Protein AF-A0A226D8Z0-F1 (afdb_monomer_lite)

Organism: Folsomia candida (NCBI:txid158441)

Sequence (1198 aa):
MITYRPAGTGLSGRHRIGFFVPIDFGTGRSRDGINDVPSRLVPTRTGLPESSILPGNIFFVSGIYNSGNGILVKRLFGTGPDGIRDGIKICPVPYRLFVPIEISGRDGMTKSRLVPSHRISQLLENITNCDLQILHDGSEISNHNIPTKVVWFPEYSNITLDYRFLATINSLESRFVQTEKLVFILANVFLRSHSDYSRFNLNYWISTAITHHTYHVDYSDERPTKRRFFQYGKNVFVVLISMMTSKELKNVLPFFKFPEISYTFIVVVSYLNDKANQLCAVTQLVIGNRVYQADCLQIPEWDKRIPIIANWPGKWCLVTPLSTVNVEKQYFMSAKVLNPFNRSDIYTMGEWVQTVLSAVNVSISHSFYCTLREPMLEFNYKNNQVDFMSNYGELSIGNFVYITPVILIITRSNGFQYFTCYREQYTTFKIYITPFQPELWITLIFTVSFLVVVISVYKHYAGISFSCWLLVVATIFEEAGHVPDKMEKKTYFRLSFGAWCLMSVILTNCYNGLMISELNAPLPSWEPKTFQNLICSKMSMNTTDKMLDPAWIQGVNLSEPTSSAIDRVASYIFLILPYNSYSQKQSNPYITKNCFQLYSYPINVYRDIFDAFPEFVGFLLRVLHFDHRVDWVKSTYFRNLYNLVVNLIQPTHSHYTDNFNFTAFANNLTELQLVTEKEIIKCGKSVLIALSDDIEADYEFHKKSYPRRRFYKGKKNMPTFFSGEAIRSEGPSKLPVYYKALVETGLRGRVEDEVVARKYVRRKPVGTEEVKVIDEYEPLGLSGAFSTFFVLWGVAVLISFPVFMAEIREGKIKSVEVFNMTGLVIEISSSFYLIPIYYPWSKGSSPISCKWSRTHHFTFLASLLFDAVHVVLFLTWFIYIQANREKIPLWGIVSLAYFMATIAIIGSLKWLIYQRIDEIITLLNQVFQLETFSRAQFKLHVRSRVTAVVTIMIASTAIPPVVMVMLPWWYEYMPPFVSIRKMIWNGTWLDEGTSSGWILNFAVKLSVALLEGFTWMGAVNLGSFGGLTLFIYAPVVVELWIQVMERRLSHSAIIFNPEEYRIAQTMQNINTISAQKPLTSLTMGGTMMAEITLTYTLISSFKRLPTFVAVFFVVVVFDFFVCLHILAYSISRPYVASLKYVANVRQRQTKLDKWLVRFLKSCIPLKFPLGDGNFFDKTTGLVITDVCVAQVVTLLLM

Radius of gyration: 45.22 Å; chains: 1; bounding box: 114×94×138 Å

Foldseek 3Di:
DDDDDDDDDDDDDDDDDDDDDDDDDDDDDDDDDDDDDDDDDYDDDDDDDDDDDDDDDDDDDDDDDDDDDDDPPDVVLDDDDPPDPPPPPAFPQDPVLFDQDDDPDDDDDDCLLVVPQVVVVVSCVPGDDEAAEEEEQPRDHPDDPDPYHYHHCVVPLPDPPPVVDADEDDPVPDDDDQHEYEYEYYYVVQSDADDDLLSDAVQVVQCCSFQNHWDQAADDDDDPPRPGQRQGHAQYEYEYEGQYDLVVCQVNVVVYDHDPAPRYWYWYWYDHDSPGTQIFTFDWDDDDPDTDTDGRAGQPPPVVCVVVLLPDDDAAEDADPPVCVVVVVPPPPDLPLDDLPPLVDQDDVVSVVVVLCVSQVHDYDYDNDPPPPQPDPDRPGPDPDDPPPPPDPDDCDPDPDNNFNKDWPFQDWKFKWWKFLAFDDDDDPCLLVPLDDPVVVVVVVVLLVVQLVVVVVVCVVVVHDDRSSCQLVLLLVVHHDDDDPVQVPAPLSCLQVVLSSVLSVVVSCSSVVSSVLCVVFPDGGDDAQALVSQFDDADDLVLLVVLLDPVVLVPLPLPDPDPDQVNQLVNLLVCPQPVNQPPDPDDLPQADQPHAAEEAFQDQDDDDSLSLAGPVLSVLVCLSPVDSDPCLVVDPVSSVLSSSSSRQSGSNHHHAQPPDDSPPCSVPSPVRVQSLLVVRVVRGSYMYMDMPLLNVLVQVLCCVQPVVGDMDIHNDGRGINGDGDIRGPCRSRCSVVVVSVCSVVCVVVVSSNSSSNSVPPPPHHHDDDDDDDDDHDDDDPCVPVVVVSVVVSVVSNVVSVVSVVVCVVPVPCVPPPQPDLLVVLLVLVCVALLAQWHFDDDPDPPQTDTDGDPSSVVNVVVLLVLLVVLLVLLVVVLVVCVVVVVPDDPLQNLLSVLVNVLSVLLSVLSVLCVVLVVLLSVLSSLLNVLQVVLCVPPVDGQPVVLVVLLVVLLVLLVPQLVVLLCCCVVPVQDPPFSNVPDPPPPPPPDCPDDPVCPVVSVVVSNVRSVSRSSNSSSSSSCCSNVLCRLQASLLSSLLSLLVSLVVVVVPDPDDRDLVSLVSSQVSLVSSLVSCDPPNLVSVLVSLLSLLLSLVLSLVVCVVPDDPVVSVVSVSVNVSSLSSLLNRLQRLASQQVSQVVSLVVVVVPDPDDDPVRVVSSVVSDRSFRDPPVPDTRHNCVSVVSVVVSVVSSVVVVVD

Secondary structure (DSSP, 8-state):
---------------------------------------------------------------------S-HHHHHT---TTS-----------GGGGS---------SS-TTTHHHHHHHHHTTT--S-EEEEEESS--PPP-SS-EEEEETHHHHSS---TT-PPPP-TTTS----S-EEEEEE-HHHH-TT--GGG--HHHHHHHHHHSSEE------SSS----EE-PPTTEEEEEEE-S-HHHHHHHGGG------TTEEEEEEE---SS---EEEE-EEEETTEEEE---B--TTHHHHHHHHTT----EE----GGGHHHHHHH-S------TT-TTS---HHHHHHHHHHHTTPPEE--SS------------S------SSS-------S------EEEEEEEEEEEEEEE---B----GGGGTTTS-HHHHHHHHHHHHHHHHHHHHHHHHHT--S-HHHHHHHHHTT------HHHHT-HHHHHHHHHHHHHHHHHHHHHHHHHHHHHHS--PPB---SGGGG-SS---HHHHHHTT-HHHHHH--TTS--SSHHHHHHHHHHHHSHHHHTS-----TT--TTSPEEE-PBPPSSS-TTTTSBHHHHHHHHHHHS---TTGGG-HHHHHHHHHHHHHS-TTS--S-TT--TTTGGG-HHHHHHHHHHHHTTTSSEEEEEEHHHHHHHHHHHHHH-TTS--EE-SS-EEEEEEEEEEES-TT-SHHHHHHHHHHTTHHHHHHHHHHHHHHHTPPPS----------PPP---HHHHHHHHHHHHHHHHHHHHHHHHHHHHS--TT-----HHHHHHHHHHH-TTSS-B----SSSS----B--HHHHHHHHHHHHHHHHHHHHHHHHHHHHHHTGGGS-HHHHHHHHHHHHHHHHHHHHHHHHHHTHHHHHHHHHHHHHHHHHHHHHH-PPPPHHHHHHHHHHHHHHTHHHHHHHHHHHH-TTSTT-GGGGGSSSS--TT----TTSHHHHHHHHHHHHHHHHHHHHHHHHIIIIIIIIIIIIHHHHHHHHHHHHHHHHHH------HHHHHHHHHHHHHHHHHTTTTHHHHHHHHHHHHHHHHHHHHHHHTTTS-HHHHHHHHHHHHHHHHHHHHHHHHHHHHHHHHHHHHHHHHHH-TT--HHHHHHHHH------B-SSS-B--SSHHHHHHHHHHHHHHHHHH-

pLDDT: mean 70.24, std 19.8, range [22.09, 97.12]

Structure (mmCIF, N/CA/C/O backbone):
data_AF-A0A226D8Z0-F1
#
_entry.id   AF-A0A226D8Z0-F1
#
loop_
_atom_site.group_PDB
_atom_site.id
_atom_site.type_symbol
_atom_site.label_atom_id
_atom_site.label_alt_id
_atom_site.label_comp_id
_atom_site.label_asym_id
_atom_site.label_entity_id
_atom_site.label_seq_id
_atom_site.pdbx_PDB_ins_code
_atom_site.Cartn_x
_atom_site.Cartn_y
_atom_site.Cartn_z
_atom_site.occupancy
_atom_site.B_iso_or_equiv
_atom_site.auth_seq_id
_atom_site.auth_comp_id
_atom_site.auth_asym_id
_atom_site.auth_atom_id
_atom_site.pdbx_PDB_model_num
ATOM 1 N N . MET A 1 1 ? 1.595 -19.974 66.851 1.00 31.14 1 MET A N 1
ATOM 2 C CA . MET A 1 1 ? 2.998 -19.646 67.165 1.00 31.14 1 MET A CA 1
ATOM 3 C C . MET A 1 1 ? 3.393 -18.393 66.397 1.00 31.14 1 MET A C 1
ATOM 5 O O . MET A 1 1 ? 3.388 -18.434 65.178 1.00 31.14 1 MET A O 1
ATOM 9 N N . ILE A 1 2 ? 3.661 -17.321 67.157 1.00 28.39 2 ILE A N 1
ATOM 10 C CA . ILE A 1 2 ? 4.656 -16.251 66.929 1.00 28.39 2 ILE A CA 1
ATOM 11 C C . ILE A 1 2 ? 4.415 -15.342 65.693 1.00 28.39 2 ILE A C 1
ATOM 13 O O . ILE A 1 2 ? 4.789 -15.696 64.586 1.00 28.39 2 ILE A O 1
ATOM 17 N N . THR A 1 3 ? 3.608 -14.267 65.749 1.00 32.09 3 THR A N 1
ATOM 18 C CA . THR A 1 3 ? 3.900 -12.859 66.168 1.00 32.09 3 THR A CA 1
ATOM 19 C C . THR A 1 3 ? 5.201 -12.240 65.634 1.00 32.09 3 THR A C 1
ATOM 21 O O . THR A 1 3 ? 6.256 -12.777 65.931 1.00 32.09 3 THR A O 1
ATOM 24 N N . TYR A 1 4 ? 5.135 -11.075 64.958 1.00 27.56 4 TYR A N 1
ATOM 25 C CA . TYR A 1 4 ? 5.714 -9.778 65.403 1.00 27.56 4 TYR A CA 1
ATOM 26 C C . TYR A 1 4 ? 5.647 -8.673 64.306 1.00 27.56 4 TYR A C 1
ATOM 28 O O . TYR A 1 4 ? 6.255 -8.771 63.247 1.00 27.56 4 TYR A O 1
ATOM 36 N N . ARG A 1 5 ? 4.920 -7.585 64.609 1.00 31.53 5 ARG A N 1
ATOM 37 C CA . ARG A 1 5 ? 5.262 -6.165 64.307 1.00 31.53 5 ARG A CA 1
ATOM 38 C C . ARG A 1 5 ? 6.330 -5.729 65.338 1.00 31.53 5 ARG A C 1
ATOM 40 O O . ARG A 1 5 ? 6.253 -6.319 66.414 1.00 31.53 5 ARG A O 1
ATOM 47 N N . PRO A 1 6 ? 7.189 -4.684 65.178 1.00 47.66 6 PRO A N 1
ATOM 48 C CA . PRO A 1 6 ? 6.708 -3.287 65.080 1.00 47.66 6 PRO A CA 1
ATOM 49 C C . PRO A 1 6 ? 7.673 -2.214 64.477 1.00 47.66 6 PRO A C 1
ATOM 51 O O . PRO A 1 6 ? 8.745 -2.532 63.985 1.00 47.66 6 PRO A O 1
ATOM 54 N N . ALA A 1 7 ? 7.192 -0.952 64.515 1.00 29.31 7 ALA A N 1
ATOM 55 C CA . ALA A 1 7 ? 7.821 0.395 64.601 1.00 29.31 7 ALA A CA 1
ATOM 56 C C . ALA A 1 7 ? 9.367 0.540 64.589 1.00 29.31 7 ALA A C 1
ATOM 58 O O . ALA A 1 7 ? 10.066 -0.322 65.084 1.00 29.31 7 ALA A O 1
ATOM 59 N N . GLY A 1 8 ? 10.005 1.644 64.180 1.00 27.72 8 GLY A N 1
ATOM 60 C CA . GLY A 1 8 ? 9.603 3.014 63.849 1.00 27.72 8 GLY A CA 1
ATOM 61 C C . GLY A 1 8 ? 10.847 3.941 63.794 1.00 27.72 8 GLY A C 1
ATOM 62 O O . GLY A 1 8 ? 11.951 3.501 64.086 1.00 27.72 8 GLY A O 1
ATOM 63 N N . THR A 1 9 ? 10.622 5.223 63.464 1.00 28.66 9 THR A N 1
ATOM 64 C CA . THR A 1 9 ? 11.465 6.434 63.692 1.00 28.66 9 THR A CA 1
ATOM 65 C C . THR A 1 9 ? 12.843 6.608 63.015 1.00 28.66 9 THR A C 1
ATOM 67 O O . THR A 1 9 ? 13.733 5.791 63.191 1.00 28.66 9 THR A O 1
ATOM 70 N N . GLY A 1 10 ? 13.065 7.797 62.417 1.00 26.16 10 GLY A N 1
ATOM 71 C CA . GLY A 1 10 ? 14.332 8.535 62.594 1.00 26.16 10 GLY A CA 1
ATOM 72 C C . GLY A 1 10 ? 15.036 9.149 61.367 1.00 26.16 10 GLY A C 1
ATOM 73 O O . GLY A 1 10 ? 15.841 8.488 60.736 1.00 26.16 10 GLY A O 1
ATOM 74 N N . LEU A 1 11 ? 14.827 10.461 61.170 1.00 27.69 11 LEU A N 1
ATOM 75 C CA . LEU A 1 11 ? 15.830 11.515 60.875 1.00 27.69 11 LEU A CA 1
ATOM 76 C C . LEU A 1 11 ? 16.653 11.572 59.556 1.00 27.69 11 LEU A C 1
ATOM 78 O O . LEU A 1 11 ? 17.528 10.765 59.290 1.00 27.69 11 LEU A O 1
ATOM 82 N N . SER A 1 12 ? 16.513 12.748 58.915 1.00 26.66 12 SER A N 1
ATOM 83 C CA . SER A 1 12 ? 17.583 13.664 58.451 1.00 26.66 12 SER A CA 1
ATOM 84 C C . SER A 1 12 ? 18.420 13.338 57.199 1.00 26.66 12 SER A C 1
ATOM 86 O O . SER A 1 12 ? 19.241 12.433 57.193 1.00 26.66 12 SER A O 1
ATOM 88 N N . GLY A 1 13 ? 18.353 14.239 56.204 1.00 26.20 13 GLY A N 1
ATOM 89 C CA . GLY A 1 13 ? 19.389 14.384 55.171 1.00 26.20 13 GLY A CA 1
ATOM 90 C C . GLY A 1 13 ? 18.992 15.267 53.983 1.00 26.20 13 GLY A C 1
ATOM 91 O O . GLY A 1 13 ? 18.580 14.766 52.946 1.00 26.20 13 GLY A O 1
ATOM 92 N N . ARG A 1 14 ? 19.112 16.595 54.127 1.00 30.12 14 ARG A N 1
ATOM 93 C CA . ARG A 1 14 ? 19.056 17.582 53.026 1.00 30.12 14 ARG A CA 1
ATOM 94 C C . ARG A 1 14 ? 20.296 17.459 52.128 1.00 30.12 14 ARG A C 1
ATOM 96 O O . ARG A 1 14 ? 21.391 17.466 52.667 1.00 30.12 14 ARG A O 1
ATOM 103 N N . HIS A 1 15 ? 20.134 17.635 50.813 1.00 25.86 15 HIS A N 1
ATOM 104 C CA . HIS A 1 15 ? 20.923 18.624 50.062 1.00 25.86 15 HIS A CA 1
ATOM 105 C C . HIS A 1 15 ? 20.147 19.187 48.856 1.00 25.86 15 HIS A C 1
ATOM 107 O O . HIS A 1 15 ? 19.570 18.459 48.056 1.00 25.86 15 HIS A O 1
ATOM 113 N N . ARG A 1 16 ? 20.110 20.526 48.796 1.00 29.80 16 ARG A N 1
ATOM 114 C CA . ARG A 1 16 ? 19.646 21.399 47.704 1.00 29.80 16 ARG A CA 1
ATOM 115 C C . ARG A 1 16 ? 20.847 21.784 46.844 1.00 29.80 16 ARG A C 1
ATOM 117 O O . ARG A 1 16 ? 21.848 22.119 47.462 1.00 29.80 16 ARG A O 1
ATOM 124 N N . ILE A 1 17 ? 20.653 21.946 45.532 1.00 26.27 17 ILE A N 1
ATOM 125 C CA . ILE A 1 17 ? 21.155 23.038 44.655 1.00 26.27 17 ILE A CA 1
ATOM 126 C C . ILE A 1 17 ? 20.181 23.019 43.444 1.00 26.27 17 ILE A C 1
ATOM 128 O O . ILE A 1 17 ? 20.022 21.960 42.858 1.00 26.27 17 ILE A O 1
ATOM 132 N N . GLY A 1 18 ? 19.371 24.003 43.035 1.00 27.84 18 GLY A N 1
ATOM 133 C CA . GLY A 1 18 ? 19.314 25.448 43.238 1.00 27.84 18 GLY A CA 1
ATOM 134 C C . GLY A 1 18 ? 19.822 26.155 41.979 1.00 27.84 18 GLY A C 1
ATOM 135 O O . GLY A 1 18 ? 21.006 26.052 41.741 1.00 27.84 18 GLY A O 1
ATOM 136 N N . PHE A 1 19 ? 18.971 26.832 41.194 1.00 23.12 19 PHE A N 1
ATOM 137 C CA . PHE A 1 19 ? 19.227 28.185 40.662 1.00 23.12 19 PHE A CA 1
ATOM 138 C C . PHE A 1 19 ? 17.980 28.746 39.953 1.00 23.12 19 PHE A C 1
ATOM 140 O O . PHE A 1 19 ? 17.386 28.122 39.080 1.00 23.12 19 PHE A O 1
ATOM 147 N N . PHE A 1 20 ? 17.599 29.938 40.402 1.00 26.31 20 PHE A N 1
ATOM 148 C CA . PHE A 1 20 ? 16.534 30.827 39.945 1.00 26.31 20 PHE A CA 1
ATOM 149 C C . PHE A 1 20 ? 17.233 32.160 39.647 1.00 26.31 20 PHE A C 1
ATOM 151 O O . PHE A 1 20 ? 18.093 32.548 40.439 1.00 26.31 20 PHE A O 1
ATOM 158 N N . VAL A 1 21 ? 16.834 32.885 38.600 1.00 24.59 21 VAL A N 1
ATOM 159 C CA . VAL A 1 21 ? 17.011 34.347 38.518 1.00 24.59 21 VAL A CA 1
ATOM 160 C C . VAL A 1 21 ? 15.743 34.953 37.884 1.00 24.59 21 VAL A C 1
ATOM 162 O O . VAL A 1 21 ? 15.296 34.435 36.860 1.00 24.59 21 VAL A O 1
ATOM 165 N N . PRO A 1 22 ? 15.140 35.995 38.492 1.00 38.56 22 PRO A N 1
ATOM 166 C CA . PRO A 1 22 ? 13.904 36.653 38.055 1.00 38.56 22 PRO A CA 1
ATOM 167 C C . PRO A 1 22 ? 14.171 38.023 37.405 1.00 38.56 22 PRO A C 1
ATOM 169 O O . PRO A 1 22 ? 15.223 38.599 37.665 1.00 38.56 22 PRO A O 1
ATOM 172 N N . ILE A 1 23 ? 13.198 38.592 36.674 1.00 25.42 23 ILE A N 1
ATOM 173 C CA . ILE A 1 23 ? 13.062 40.053 36.485 1.00 25.42 23 ILE A CA 1
ATOM 174 C C . ILE A 1 23 ? 11.573 40.450 36.441 1.00 25.42 23 ILE A C 1
ATOM 176 O O . ILE A 1 23 ? 10.758 39.801 35.788 1.00 25.42 23 ILE A O 1
ATOM 180 N N . ASP A 1 24 ? 11.285 41.519 37.184 1.00 24.77 24 ASP A N 1
ATOM 181 C CA . ASP A 1 24 ? 10.021 42.204 37.466 1.00 24.77 24 ASP A CA 1
ATOM 182 C C . ASP A 1 24 ? 9.577 43.248 36.413 1.00 24.77 24 ASP A C 1
ATOM 184 O O . ASP A 1 24 ? 10.367 43.710 35.592 1.00 24.77 24 ASP A O 1
ATOM 188 N N . PHE A 1 25 ? 8.331 43.703 36.629 1.00 26.59 25 PHE A N 1
ATOM 189 C CA . PHE A 1 25 ? 7.795 45.082 36.587 1.00 26.59 25 PHE A CA 1
ATOM 190 C C . PHE A 1 25 ? 6.704 45.404 35.558 1.00 26.59 25 PHE A C 1
ATOM 192 O O . PHE A 1 25 ? 6.878 45.265 34.353 1.00 26.59 25 PHE A O 1
ATOM 199 N N . GLY A 1 26 ? 5.636 46.034 36.072 1.00 24.12 26 GLY A N 1
ATOM 200 C CA . GLY A 1 26 ? 5.070 47.219 35.421 1.00 24.12 26 GLY A CA 1
ATOM 201 C C . GLY A 1 26 ? 3.549 47.306 35.357 1.00 24.12 26 GLY A C 1
ATOM 202 O O . GLY A 1 26 ? 2.941 46.937 34.362 1.00 24.12 26 GLY A O 1
ATOM 203 N N . THR A 1 27 ? 2.939 47.872 36.395 1.00 30.31 27 THR A N 1
ATOM 204 C CA . THR A 1 27 ? 1.559 48.376 36.415 1.00 30.31 27 THR A CA 1
ATOM 205 C C . THR A 1 27 ? 1.414 49.664 35.588 1.00 30.31 27 THR A C 1
ATOM 207 O O . THR A 1 27 ? 2.325 50.486 35.551 1.00 30.31 27 THR A O 1
ATOM 210 N N . GLY A 1 28 ? 0.245 49.898 34.977 1.00 24.02 28 GLY A N 1
ATOM 211 C CA . GLY A 1 28 ? -0.055 51.162 34.290 1.00 24.02 28 GLY A CA 1
ATOM 212 C C . GLY A 1 28 ? -1.509 51.270 33.822 1.00 24.02 28 GLY A C 1
ATOM 213 O O . GLY A 1 28 ? -2.065 50.329 33.280 1.00 24.02 28 GLY A O 1
ATOM 214 N N . ARG A 1 29 ? -2.130 52.414 34.106 1.00 27.16 29 ARG A N 1
ATOM 215 C CA . ARG A 1 29 ? -3.570 52.735 34.141 1.00 27.16 29 ARG A CA 1
ATOM 216 C C . ARG A 1 29 ? -4.003 53.537 32.895 1.00 27.16 29 ARG A C 1
ATOM 218 O O . ARG A 1 29 ? -3.143 54.155 32.283 1.00 27.16 29 ARG A O 1
ATOM 225 N N . SER A 1 30 ? -5.331 53.711 32.734 1.00 24.59 30 SER A N 1
ATOM 226 C CA . SER A 1 30 ? -6.033 54.839 32.051 1.00 24.59 30 SER A CA 1
ATOM 227 C C . SER A 1 30 ? -6.133 54.763 30.515 1.00 24.59 30 SER A C 1
ATOM 229 O O . SER A 1 30 ? -5.177 54.330 29.895 1.00 24.59 30 SER A O 1
ATOM 231 N N . ARG A 1 31 ? -7.152 55.244 29.782 1.00 27.30 31 ARG A N 1
ATOM 232 C CA . ARG A 1 31 ? -8.591 55.627 29.893 1.00 27.30 31 ARG A CA 1
ATOM 233 C C . ARG A 1 31 ? -8.958 56.175 28.478 1.00 27.30 31 ARG A C 1
ATOM 235 O O . ARG A 1 31 ? -8.042 56.496 27.729 1.00 27.30 31 ARG A O 1
ATOM 242 N N . ASP A 1 32 ? -10.254 56.340 28.183 1.00 27.62 32 ASP A N 1
ATOM 243 C CA . ASP A 1 32 ? -10.861 57.070 27.033 1.00 27.62 32 ASP A CA 1
ATOM 244 C C . ASP A 1 32 ? -10.832 56.344 25.667 1.00 27.62 32 ASP A C 1
ATOM 246 O O . ASP A 1 32 ? -9.887 55.633 25.360 1.00 27.62 32 ASP A O 1
ATOM 250 N N . GLY A 1 33 ? -11.814 56.415 24.760 1.00 25.33 33 GLY A N 1
ATOM 251 C CA . GLY A 1 33 ? -13.104 57.109 24.613 1.00 25.33 33 GLY A CA 1
ATOM 252 C C . GLY A 1 33 ? -13.681 56.691 23.231 1.00 25.33 33 GLY A C 1
ATOM 253 O O . GLY A 1 33 ? -12.908 56.388 22.331 1.00 25.33 33 GLY A O 1
ATOM 254 N N . ILE A 1 34 ? -14.987 56.417 23.102 1.00 26.34 34 ILE A N 1
ATOM 255 C CA . ILE A 1 34 ? -16.024 57.289 22.492 1.00 26.34 34 ILE A CA 1
ATOM 256 C C . ILE A 1 34 ? -16.239 57.113 20.954 1.00 26.34 34 ILE A C 1
ATOM 258 O O . ILE A 1 34 ? -15.285 57.080 20.185 1.00 26.34 34 ILE A O 1
ATOM 262 N N . ASN A 1 35 ? -17.537 57.103 20.575 1.00 27.03 35 ASN A N 1
ATOM 263 C CA . ASN A 1 35 ? -18.245 57.159 19.265 1.00 27.03 35 ASN A CA 1
ATOM 264 C C . ASN A 1 35 ? -18.570 55.815 18.570 1.00 27.03 35 ASN A C 1
ATOM 266 O O . ASN A 1 35 ? -17.668 55.052 18.251 1.00 27.03 35 ASN A O 1
ATOM 270 N N . ASP A 1 36 ? -19.822 55.357 18.413 1.00 25.52 36 ASP A N 1
ATOM 271 C CA . ASP A 1 36 ? -21.101 55.889 17.858 1.00 25.52 36 ASP A CA 1
ATOM 272 C C . ASP A 1 36 ? -21.357 55.493 16.376 1.00 25.52 36 ASP A C 1
ATOM 274 O O . ASP A 1 36 ? -20.700 56.019 15.490 1.00 25.52 36 ASP A O 1
ATOM 278 N N . VAL A 1 37 ? -22.337 54.575 16.164 1.00 26.48 37 VAL A N 1
ATOM 279 C CA . VAL A 1 37 ? -23.588 54.707 15.336 1.00 26.48 37 VAL A CA 1
ATOM 280 C C . VAL A 1 37 ? -23.442 54.965 13.794 1.00 26.48 37 VAL A C 1
ATOM 282 O O . VAL A 1 37 ? -22.540 55.689 13.398 1.00 26.48 37 VAL A O 1
ATOM 285 N N . PRO A 1 38 ? -24.360 54.565 12.857 1.00 42.47 38 PRO A N 1
ATOM 286 C CA . PRO A 1 38 ? -25.310 53.427 12.741 1.00 42.47 38 PRO A CA 1
ATOM 287 C C . PRO A 1 38 ? -25.574 52.850 11.295 1.00 42.47 38 PRO A C 1
ATOM 289 O O . PRO A 1 38 ? -25.192 53.416 10.279 1.00 42.47 38 PRO A O 1
ATOM 292 N N . SER A 1 39 ? -26.375 51.767 11.228 1.00 26.16 39 SER A N 1
ATOM 293 C CA . SER A 1 39 ? -27.500 51.439 10.290 1.00 26.16 39 SER A CA 1
ATOM 294 C C . SER A 1 39 ? -27.435 51.557 8.741 1.00 26.16 39 SER A C 1
ATOM 296 O O . SER A 1 39 ? -27.180 52.632 8.209 1.00 26.16 39 SER A O 1
ATOM 298 N N . ARG A 1 40 ? -27.940 50.508 8.042 1.00 25.59 40 ARG A N 1
ATOM 299 C CA . ARG A 1 40 ? -28.980 50.481 6.950 1.00 25.59 40 ARG A CA 1
ATOM 300 C C . ARG A 1 40 ? -29.134 49.024 6.425 1.00 25.59 40 ARG A C 1
ATOM 302 O O . ARG A 1 40 ? -28.123 48.421 6.099 1.00 25.59 40 ARG A O 1
ATOM 309 N N . LEU A 1 41 ? -30.259 48.291 6.550 1.00 25.94 41 LEU A N 1
ATOM 310 C CA . LEU A 1 41 ? -31.570 48.295 5.835 1.00 25.94 41 LEU A CA 1
ATOM 311 C C . LEU A 1 41 ? -31.455 48.147 4.285 1.00 25.94 41 LEU A C 1
ATOM 313 O O . LEU A 1 41 ? -31.024 49.100 3.652 1.00 25.94 41 LEU A O 1
ATOM 317 N N . VAL A 1 42 ? -31.713 46.954 3.681 1.00 28.25 42 VAL A N 1
ATOM 318 C CA . VAL A 1 42 ? -32.989 46.454 3.028 1.00 28.25 42 VAL A CA 1
ATOM 319 C C . VAL A 1 42 ? -32.953 46.615 1.471 1.00 28.25 42 VAL A C 1
ATOM 321 O O . VAL A 1 42 ? -32.281 47.542 1.039 1.00 28.25 42 VAL A O 1
ATOM 324 N N . PRO A 1 43 ? -33.672 45.870 0.574 1.00 43.31 43 PRO A N 1
ATOM 325 C CA . PRO A 1 43 ? -34.033 44.431 0.447 1.00 43.31 43 PRO A CA 1
ATOM 326 C C . PRO A 1 43 ? -34.081 43.854 -1.030 1.00 43.31 43 PRO A C 1
ATOM 328 O O . PRO A 1 43 ? -33.912 44.571 -2.005 1.00 43.31 43 PRO A O 1
ATOM 331 N N . THR A 1 44 ? -34.408 42.550 -1.170 1.00 27.30 44 THR A N 1
ATOM 332 C CA . THR A 1 44 ? -35.209 41.825 -2.223 1.00 27.30 44 THR A CA 1
ATOM 333 C C . THR A 1 44 ? -35.106 42.120 -3.741 1.00 27.30 44 THR A C 1
ATOM 335 O O . THR A 1 44 ? -35.407 43.235 -4.148 1.00 27.30 44 THR A O 1
ATOM 338 N N . ARG A 1 45 ? -35.015 41.064 -4.593 1.00 26.56 45 ARG A N 1
ATOM 339 C CA . ARG A 1 45 ? -36.141 40.450 -5.379 1.00 26.56 45 ARG A CA 1
ATOM 340 C C . ARG A 1 45 ? -35.700 39.418 -6.465 1.00 26.56 45 ARG A C 1
ATOM 342 O O . ARG A 1 45 ? -34.798 39.718 -7.226 1.00 26.56 45 ARG A O 1
ATOM 349 N N . THR A 1 46 ? -36.431 38.280 -6.527 1.00 26.98 46 THR A N 1
ATOM 350 C CA . THR A 1 46 ? -36.981 37.485 -7.687 1.00 26.98 46 THR A CA 1
ATOM 351 C C . THR A 1 46 ? -36.115 37.162 -8.929 1.00 26.98 46 THR A C 1
ATOM 353 O O . THR A 1 46 ? -35.440 38.047 -9.418 1.00 26.98 46 THR A O 1
ATOM 356 N N . GLY A 1 47 ? -36.161 36.002 -9.611 1.00 25.17 47 GLY A N 1
ATOM 357 C CA . GLY A 1 47 ? -37.055 34.832 -9.618 1.00 25.17 47 GLY A CA 1
ATOM 358 C C . GLY A 1 47 ? -36.629 33.764 -10.673 1.00 25.17 47 GLY A C 1
ATOM 359 O O . GLY A 1 47 ? -35.745 34.032 -11.475 1.00 25.17 47 GLY A O 1
ATOM 360 N N . LEU A 1 48 ? -37.258 32.576 -10.564 1.00 24.19 48 LEU A N 1
ATOM 361 C CA . LEU A 1 48 ? -37.510 31.388 -11.445 1.00 24.19 48 LEU A CA 1
ATOM 362 C C . LEU A 1 48 ? -37.195 31.426 -12.978 1.00 24.19 48 LEU A C 1
ATOM 364 O O . LEU A 1 48 ? -37.053 32.528 -13.499 1.00 24.19 48 LEU A O 1
ATOM 368 N N . PRO A 1 49 ? -37.309 30.312 -13.772 1.00 40.81 49 PRO A N 1
ATOM 369 C CA . PRO A 1 49 ? -37.343 28.847 -13.494 1.00 40.81 49 PRO A CA 1
ATOM 370 C C . PRO A 1 49 ? -36.598 27.919 -14.527 1.00 40.81 49 PRO A C 1
ATOM 372 O O . PRO A 1 49 ? -36.062 28.376 -15.526 1.00 40.81 49 PRO A O 1
ATOM 375 N N . GLU A 1 50 ? -36.668 26.595 -14.270 1.00 24.98 50 GLU A N 1
ATOM 376 C CA . GLU A 1 50 ? -36.797 25.438 -15.206 1.00 24.98 50 GLU A CA 1
ATOM 377 C C . GLU A 1 50 ? -35.707 25.064 -16.247 1.00 24.98 50 GLU A C 1
ATOM 379 O O . GLU A 1 50 ? -35.473 25.756 -17.230 1.00 24.98 50 GLU A O 1
ATOM 384 N N . SER A 1 51 ? -35.172 23.832 -16.161 1.00 25.14 51 SER A N 1
ATOM 385 C CA . SER A 1 51 ? -35.596 22.693 -17.017 1.00 25.14 51 SER A CA 1
ATOM 386 C C . SER A 1 51 ? -34.676 21.453 -16.908 1.00 25.14 51 SER A C 1
ATOM 388 O O . SER A 1 51 ? -33.505 21.514 -16.549 1.00 25.14 51 SER A O 1
ATOM 390 N N . SER A 1 52 ? -35.309 20.311 -17.166 1.00 24.14 52 SER A N 1
ATOM 391 C CA . SER A 1 52 ? -34.931 18.890 -17.104 1.00 24.14 52 SER A CA 1
ATOM 392 C C . SER A 1 52 ? -33.893 18.389 -18.127 1.00 24.14 52 SER A C 1
ATOM 394 O O . SER A 1 52 ? -33.793 18.983 -19.193 1.00 24.14 52 SER A O 1
ATOM 396 N N . ILE A 1 53 ? -33.263 17.220 -17.868 1.00 25.14 53 ILE A N 1
ATOM 397 C CA . ILE A 1 53 ? -33.222 15.989 -18.722 1.00 25.14 53 ILE A CA 1
ATOM 398 C C . ILE A 1 53 ? -32.154 14.972 -18.203 1.00 25.14 53 ILE A C 1
ATOM 400 O O . ILE A 1 53 ? -30.999 15.317 -17.981 1.00 25.14 53 ILE A O 1
ATOM 404 N N . LEU A 1 54 ? -32.569 13.706 -18.028 1.00 24.72 54 LEU A N 1
ATOM 405 C CA . LEU A 1 54 ? -31.801 12.442 -17.831 1.00 24.72 54 LEU A CA 1
ATOM 406 C C . LEU A 1 54 ? -31.751 11.669 -19.187 1.00 24.72 54 LEU A C 1
ATOM 408 O O . LEU A 1 54 ? -32.514 12.042 -20.075 1.00 24.72 54 LEU A O 1
ATOM 412 N N . PRO A 1 55 ? -31.154 10.459 -19.336 1.00 40.47 55 PRO A N 1
ATOM 413 C CA . PRO A 1 55 ? -29.833 9.909 -18.967 1.00 40.47 55 PRO A CA 1
ATOM 414 C C . PRO A 1 55 ? -29.156 9.158 -20.163 1.00 40.47 55 PRO A C 1
ATOM 416 O O . PRO A 1 55 ? -29.722 9.074 -21.250 1.00 40.47 55 PRO A O 1
ATOM 419 N N . GLY A 1 56 ? -27.981 8.527 -19.978 1.00 24.67 56 GLY A N 1
ATOM 420 C CA . GLY A 1 56 ? -27.384 7.640 -20.999 1.00 24.67 56 GLY A CA 1
ATOM 421 C C . GLY A 1 56 ? -26.372 6.617 -20.460 1.00 24.67 56 GLY A C 1
ATOM 422 O O . GLY A 1 56 ? -25.332 6.989 -19.929 1.00 24.67 56 GLY A O 1
ATOM 423 N N . ASN A 1 57 ? -26.711 5.332 -20.608 1.00 24.44 57 ASN A N 1
ATOM 424 C CA . ASN A 1 57 ? -26.042 4.135 -20.082 1.00 24.44 57 ASN A CA 1
ATOM 425 C C . ASN A 1 57 ? -24.745 3.725 -20.811 1.00 24.44 57 ASN A C 1
ATOM 427 O O . ASN A 1 57 ? -24.585 3.936 -22.011 1.00 24.44 57 ASN A O 1
ATOM 431 N N . ILE A 1 58 ? -23.881 3.024 -20.068 1.00 23.86 58 ILE A N 1
ATOM 432 C CA . ILE A 1 58 ? -22.649 2.345 -20.500 1.00 23.86 58 ILE A CA 1
ATOM 433 C C . ILE A 1 58 ? -22.966 0.865 -20.790 1.00 23.86 58 ILE A C 1
ATOM 435 O O . ILE A 1 58 ? -23.564 0.196 -19.950 1.00 23.86 58 ILE A O 1
ATOM 439 N N . PHE A 1 59 ? -22.526 0.338 -21.939 1.00 22.91 59 PHE A N 1
ATOM 440 C CA . PHE A 1 59 ? -22.544 -1.096 -22.268 1.00 22.91 59 PHE A CA 1
ATOM 441 C C . PHE A 1 59 ? -21.119 -1.675 -22.268 1.00 22.91 59 PHE A C 1
ATOM 443 O O . PHE A 1 59 ? -20.225 -1.133 -22.915 1.00 22.91 59 PHE A O 1
ATOM 450 N N . PHE A 1 60 ? -20.933 -2.804 -21.579 1.00 22.09 60 PHE A N 1
ATOM 451 C CA . PHE A 1 60 ? -19.786 -3.712 -21.702 1.00 22.09 60 PHE A CA 1
ATOM 452 C C . PHE A 1 60 ? -20.154 -4.855 -22.659 1.00 22.09 60 PHE A C 1
ATOM 454 O O . PHE A 1 60 ? -21.246 -5.410 -22.547 1.00 22.09 60 PHE A O 1
ATOM 461 N N . VAL A 1 61 ? -19.236 -5.262 -23.541 1.00 23.45 61 VAL A N 1
ATOM 462 C CA . VAL A 1 61 ? -19.344 -6.517 -24.306 1.00 23.45 61 VAL A CA 1
ATOM 463 C C . VAL A 1 61 ? -18.049 -7.310 -24.155 1.00 23.45 61 VAL A C 1
ATOM 465 O O . VAL A 1 61 ? -16.978 -6.855 -24.549 1.00 23.45 61 VAL A O 1
ATOM 468 N N . SER A 1 62 ? -18.168 -8.507 -23.582 1.00 22.81 62 SER A N 1
ATOM 469 C CA . SER A 1 62 ? -17.163 -9.572 -23.583 1.00 22.81 62 SER A CA 1
ATOM 470 C C . SER A 1 62 ? -17.434 -10.543 -24.732 1.00 22.81 62 SER A C 1
ATOM 472 O O . SER A 1 62 ? -18.582 -10.949 -24.915 1.00 22.81 62 SER A O 1
ATOM 474 N N . GLY A 1 63 ? -16.398 -10.991 -25.443 1.00 23.98 63 GLY A N 1
ATOM 475 C CA . GLY A 1 63 ? -16.517 -12.033 -26.464 1.00 23.98 63 GLY A CA 1
ATOM 476 C C . GLY A 1 63 ? -15.325 -12.988 -26.451 1.00 23.98 63 GLY A C 1
ATOM 477 O O . GLY A 1 63 ? -14.209 -12.591 -26.765 1.00 23.98 63 GLY A O 1
ATOM 478 N N . ILE A 1 64 ? -15.590 -14.245 -26.090 1.00 25.42 64 ILE A N 1
ATOM 479 C CA . ILE A 1 64 ? -14.730 -15.428 -26.259 1.00 25.42 64 ILE A CA 1
ATOM 480 C C . ILE A 1 64 ? -14.989 -15.985 -27.662 1.00 25.42 64 ILE A C 1
ATOM 482 O O . ILE A 1 64 ? -16.159 -16.160 -27.986 1.00 25.42 64 ILE A O 1
ATOM 486 N N . TYR A 1 65 ? -13.966 -16.350 -28.450 1.00 25.70 65 TYR A N 1
ATOM 487 C CA . TYR A 1 65 ? -14.148 -17.339 -29.524 1.00 25.70 65 TYR A CA 1
ATOM 488 C C . TYR A 1 65 ? -12.905 -18.179 -29.825 1.00 25.70 65 TYR A C 1
ATOM 490 O O . TYR A 1 65 ? -11.764 -17.728 -29.759 1.00 25.70 65 TYR A O 1
ATOM 498 N N . ASN A 1 66 ? -13.210 -19.436 -30.137 1.00 24.38 66 ASN A N 1
ATOM 499 C CA . ASN A 1 66 ? -12.336 -20.577 -30.343 1.00 24.38 66 ASN A CA 1
ATOM 500 C C . ASN A 1 66 ? -12.020 -20.785 -31.844 1.00 24.38 66 ASN A C 1
ATOM 502 O O . ASN A 1 66 ? -12.700 -20.251 -32.717 1.00 24.38 66 ASN A O 1
ATOM 506 N N . SER A 1 67 ? -10.977 -21.578 -32.092 1.00 32.66 67 SER A N 1
ATOM 507 C CA . SER A 1 67 ? -10.276 -21.883 -33.354 1.00 32.66 67 SER A CA 1
ATOM 508 C C . SER A 1 67 ? -11.095 -22.171 -34.633 1.00 32.66 67 SER A C 1
ATOM 510 O O . SER A 1 67 ? -12.131 -22.829 -34.606 1.00 32.66 67 SER A O 1
ATOM 512 N N . GLY A 1 68 ? -10.536 -21.764 -35.787 1.00 25.64 68 GLY A N 1
ATOM 513 C CA . GLY A 1 68 ? -10.961 -22.175 -37.134 1.00 25.64 68 GLY A CA 1
ATOM 514 C C . GLY A 1 68 ? -10.001 -21.689 -38.236 1.00 25.64 68 GLY A C 1
ATOM 515 O O . GLY A 1 68 ? -9.728 -20.498 -38.353 1.00 25.64 68 GLY A O 1
ATOM 516 N N . ASN A 1 69 ? -9.460 -22.625 -39.023 1.00 31.39 69 ASN A N 1
ATOM 517 C CA . ASN A 1 69 ? -8.390 -22.447 -40.014 1.00 31.39 69 ASN A CA 1
ATOM 518 C C . ASN A 1 69 ? -8.740 -21.556 -41.232 1.00 31.39 69 ASN A C 1
ATOM 520 O O . ASN A 1 69 ? -9.798 -21.686 -41.837 1.00 31.39 69 ASN A O 1
ATOM 524 N N . GLY A 1 70 ? -7.749 -20.774 -41.687 1.00 34.53 70 GLY A N 1
ATOM 525 C CA . GLY A 1 70 ? -7.292 -20.830 -43.084 1.00 34.53 70 GLY A CA 1
ATOM 526 C C . GLY A 1 70 ? -8.073 -20.115 -44.196 1.00 34.53 70 GLY A C 1
ATOM 527 O O . GLY A 1 70 ? -8.128 -20.667 -45.284 1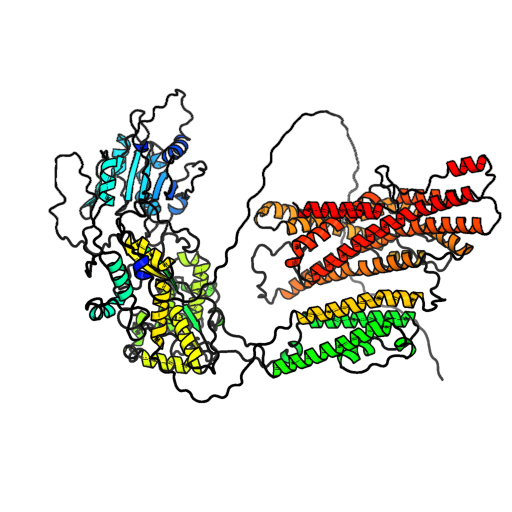.00 34.53 70 GLY A O 1
ATOM 528 N N . ILE A 1 71 ? -8.644 -18.914 -43.999 1.00 33.47 71 ILE A N 1
ATOM 529 C CA . ILE A 1 71 ? -9.245 -18.110 -45.109 1.00 33.47 71 ILE A CA 1
ATOM 530 C C . ILE A 1 71 ? -8.906 -16.594 -45.030 1.00 33.47 71 ILE A C 1
ATOM 532 O O . ILE A 1 71 ? -9.328 -15.792 -45.861 1.00 33.47 71 ILE A O 1
ATOM 536 N N . LEU A 1 72 ? -8.097 -16.149 -44.062 1.00 35.09 72 LEU A N 1
ATOM 537 C CA . LEU A 1 72 ? -8.049 -14.719 -43.709 1.00 35.09 72 LEU A CA 1
ATOM 538 C C . LEU A 1 72 ? -7.282 -13.810 -44.696 1.00 35.09 72 LEU A C 1
ATOM 540 O O . LEU A 1 72 ? -7.654 -12.652 -44.866 1.00 35.09 72 LEU A O 1
ATOM 544 N N . VAL A 1 73 ? -6.263 -14.312 -45.403 1.00 38.81 73 VAL A N 1
ATOM 545 C CA . VAL A 1 73 ? -5.393 -13.447 -46.235 1.00 38.81 73 VAL A CA 1
ATOM 546 C C . VAL A 1 73 ? -6.084 -12.980 -47.525 1.00 38.81 73 VAL A C 1
ATOM 548 O O . VAL A 1 73 ? -5.839 -11.871 -47.986 1.00 38.81 73 VAL A O 1
ATOM 551 N N . LYS A 1 74 ? -7.027 -13.755 -48.078 1.00 35.12 74 LYS A N 1
ATOM 552 C CA . LYS A 1 74 ? -7.757 -13.366 -49.302 1.00 35.12 74 LYS A CA 1
ATOM 553 C C . LYS A 1 74 ? -8.925 -12.403 -49.048 1.00 35.12 74 LYS A C 1
ATOM 555 O O . LYS A 1 74 ? -9.362 -11.735 -49.976 1.00 35.12 74 LYS A O 1
ATOM 560 N N . ARG A 1 75 ? -9.432 -12.323 -47.809 1.00 38.50 75 ARG A N 1
ATOM 561 C CA . ARG A 1 75 ? -10.573 -11.457 -47.447 1.00 38.50 75 ARG A CA 1
ATOM 562 C C . ARG A 1 75 ? -10.158 -10.043 -47.035 1.00 38.50 75 ARG A C 1
ATOM 564 O O . ARG A 1 75 ? -10.948 -9.127 -47.213 1.00 38.50 75 ARG A O 1
ATOM 571 N N . LEU A 1 76 ? -8.930 -9.861 -46.541 1.00 40.72 76 LEU A N 1
ATOM 572 C CA . LEU A 1 76 ? -8.392 -8.539 -46.187 1.00 40.72 76 LEU A CA 1
ATOM 573 C C . LEU A 1 76 ? -8.002 -7.690 -47.413 1.00 40.72 76 LEU A C 1
ATOM 575 O O . LEU A 1 76 ? -7.988 -6.469 -47.315 1.00 40.72 76 LEU A O 1
ATOM 579 N N . PHE A 1 77 ? -7.753 -8.316 -48.570 1.00 40.53 77 PHE A N 1
ATOM 580 C CA . PHE A 1 77 ? -7.369 -7.645 -49.824 1.00 40.53 77 PHE A CA 1
ATOM 581 C C . PHE A 1 77 ? -8.391 -7.853 -50.955 1.00 40.53 77 PHE A C 1
ATOM 583 O O . PHE A 1 77 ? -8.024 -7.984 -52.121 1.00 40.53 77 PHE A O 1
ATOM 590 N N . GLY A 1 78 ? -9.682 -7.930 -50.615 1.00 32.41 78 GLY A N 1
ATOM 591 C CA . GLY A 1 78 ? -10.757 -8.134 -51.587 1.00 32.41 78 GLY A CA 1
ATOM 592 C C . GLY A 1 78 ? -10.718 -7.120 -52.736 1.00 32.41 78 GLY A C 1
ATOM 593 O O . GLY A 1 78 ? -10.795 -5.912 -52.530 1.00 32.41 78 GLY A O 1
ATOM 594 N N . THR A 1 79 ? -10.616 -7.639 -53.957 1.00 37.28 79 THR A N 1
ATOM 595 C CA . THR A 1 79 ? -10.689 -6.906 -55.222 1.00 37.28 79 THR A CA 1
ATOM 596 C C . THR A 1 79 ? -12.103 -6.364 -55.443 1.00 37.28 79 THR A C 1
ATOM 598 O O . THR A 1 79 ? -13.000 -7.110 -55.833 1.00 37.28 79 THR A O 1
ATOM 601 N N . GLY A 1 80 ? -12.301 -5.069 -55.207 1.00 31.14 80 GLY A N 1
ATOM 602 C CA . GLY A 1 80 ? -13.503 -4.322 -55.578 1.00 31.14 80 GLY A CA 1
ATOM 603 C C . GLY A 1 80 ? -13.173 -2.825 -55.668 1.00 31.14 80 GLY A C 1
ATOM 604 O O . GLY A 1 80 ? -12.687 -2.289 -54.673 1.00 31.14 80 GLY A O 1
ATOM 605 N N . PRO A 1 81 ? -13.385 -2.130 -56.805 1.00 34.12 81 PRO A N 1
ATOM 606 C CA . PRO A 1 81 ? -12.950 -0.736 -56.958 1.00 34.12 81 PRO A CA 1
ATOM 607 C C . PRO A 1 81 ? -13.737 0.311 -56.145 1.00 34.12 81 PRO A C 1
ATOM 609 O O . PRO A 1 81 ? -13.296 1.455 -56.093 1.00 34.12 81 PRO A O 1
ATOM 612 N N . ASP A 1 82 ? -14.859 -0.030 -55.499 1.00 33.50 82 ASP A N 1
ATOM 613 C CA . ASP A 1 82 ? -15.852 0.988 -55.096 1.00 33.50 82 ASP A CA 1
ATOM 614 C C . ASP A 1 82 ? -16.262 1.011 -53.609 1.00 33.50 82 ASP A C 1
ATOM 616 O O . ASP A 1 82 ? -17.219 1.685 -53.238 1.00 33.50 82 ASP A O 1
ATOM 620 N N . GLY A 1 83 ? -15.530 0.344 -52.714 1.00 31.95 83 GLY A N 1
ATOM 621 C CA . GLY A 1 83 ? -15.892 0.261 -51.291 1.00 31.95 83 GLY A CA 1
ATOM 622 C C . GLY A 1 83 ? -14.797 0.745 -50.346 1.00 31.95 83 GLY A C 1
ATOM 623 O O . GLY A 1 83 ? -14.163 -0.089 -49.721 1.00 31.95 83 GLY A O 1
ATOM 624 N N . ILE A 1 84 ? -14.563 2.063 -50.305 1.00 32.59 84 ILE A N 1
ATOM 625 C CA . ILE A 1 84 ? -13.890 2.919 -49.290 1.00 32.59 84 ILE A CA 1
ATOM 626 C C . ILE A 1 84 ? -13.272 4.089 -50.079 1.00 32.59 84 ILE A C 1
ATOM 628 O O . ILE A 1 84 ? -12.091 4.105 -50.427 1.00 32.59 84 ILE A O 1
ATOM 632 N N . ARG A 1 85 ? -14.110 5.077 -50.418 1.00 31.16 85 ARG A N 1
ATOM 633 C CA . ARG A 1 85 ? -13.675 6.425 -50.819 1.00 31.16 85 ARG A CA 1
ATOM 634 C C . ARG A 1 85 ? -13.734 7.356 -49.607 1.00 31.16 85 ARG A C 1
ATOM 636 O O . ARG A 1 85 ? -14.358 8.406 -49.665 1.00 31.16 85 ARG A O 1
ATOM 643 N N . ASP A 1 86 ? -13.055 6.997 -48.526 1.00 32.59 86 ASP A N 1
ATOM 644 C CA . ASP A 1 86 ? -12.546 8.041 -47.641 1.00 32.59 86 ASP A CA 1
ATOM 645 C C . ASP A 1 86 ? -11.227 8.500 -48.255 1.00 32.59 86 ASP A C 1
ATOM 647 O O . ASP A 1 86 ? -10.168 7.902 -48.063 1.00 32.59 86 ASP A O 1
ATOM 651 N N . GLY A 1 87 ? -11.328 9.510 -49.123 1.00 33.72 87 GLY A N 1
ATOM 652 C CA . GLY A 1 87 ? -10.159 10.193 -49.660 1.00 33.72 87 GLY A CA 1
ATOM 653 C C . GLY A 1 87 ? -9.290 10.688 -48.508 1.00 33.72 87 GLY A C 1
ATOM 654 O O . GLY A 1 87 ? -9.808 11.135 -47.484 1.00 33.72 87 GLY A O 1
ATOM 655 N N . ILE A 1 88 ? -7.969 10.598 -48.670 1.00 36.94 88 ILE A N 1
ATOM 656 C CA . ILE A 1 88 ? -7.004 11.201 -47.748 1.00 36.94 88 ILE A CA 1
ATOM 657 C C . ILE A 1 88 ? -7.420 12.667 -47.561 1.00 36.94 88 ILE A C 1
ATOM 659 O O . ILE A 1 88 ? -7.332 13.461 -48.497 1.00 36.94 88 ILE A O 1
ATOM 663 N N . LYS A 1 89 ? -7.921 13.023 -46.372 1.00 38.44 89 LYS A N 1
ATOM 664 C CA . LYS A 1 89 ? -8.174 14.419 -46.009 1.00 38.44 89 LYS A CA 1
ATOM 665 C C . LYS A 1 89 ? -6.816 15.059 -45.729 1.00 38.44 89 LYS A C 1
ATOM 667 O O . LYS A 1 89 ? -6.337 15.039 -44.602 1.00 38.44 89 LYS A O 1
ATOM 672 N N . ILE A 1 90 ? -6.183 15.547 -46.792 1.00 44.31 90 ILE A N 1
ATOM 673 C CA . ILE A 1 90 ? -5.049 16.481 -46.742 1.00 44.31 90 ILE A CA 1
ATOM 674 C C . ILE A 1 90 ? -5.505 17.691 -45.912 1.00 44.31 90 ILE A C 1
ATOM 676 O O . ILE A 1 90 ? -6.682 18.059 -46.004 1.00 44.31 90 ILE A O 1
ATOM 680 N N . CYS A 1 91 ? -4.630 18.297 -45.100 1.00 44.88 91 CYS A N 1
ATOM 681 C CA . CYS A 1 91 ? -4.949 19.565 -44.449 1.00 44.88 91 CYS A CA 1
ATOM 682 C C . CYS A 1 91 ? -5.429 20.536 -45.526 1.00 44.88 91 CYS A C 1
ATOM 684 O O . CYS A 1 91 ? -4.656 20.863 -46.432 1.00 44.88 91 CYS A O 1
ATOM 686 N N . PRO A 1 92 ? -6.685 21.013 -45.481 1.00 48.91 92 PRO A N 1
ATOM 687 C CA . PRO A 1 92 ? -7.106 22.033 -46.415 1.00 48.91 92 PRO A CA 1
ATOM 688 C C . PRO A 1 92 ? -6.314 23.296 -46.068 1.00 48.91 92 PRO A C 1
ATOM 690 O O . PRO A 1 92 ? -6.641 23.999 -45.113 1.00 48.91 92 PRO A O 1
ATOM 693 N N . VAL A 1 93 ? -5.238 23.571 -46.816 1.00 49.94 93 VAL A N 1
ATOM 694 C CA . VAL A 1 93 ? -4.574 24.879 -46.778 1.00 49.94 93 VAL A CA 1
ATOM 695 C C . VAL A 1 93 ? -5.680 25.902 -47.041 1.00 49.94 93 VAL A C 1
ATOM 697 O O . VAL A 1 93 ? -6.415 25.735 -48.021 1.00 49.94 93 VAL A O 1
ATOM 700 N N . PRO A 1 94 ? -5.892 26.893 -46.157 1.00 45.09 94 PRO A N 1
ATOM 701 C CA . PRO A 1 94 ? -7.136 27.643 -46.147 1.00 45.09 94 PRO A CA 1
ATOM 702 C C . PRO A 1 94 ? -7.366 28.319 -47.499 1.00 45.09 94 PRO A C 1
ATOM 704 O O . PRO A 1 94 ? -6.638 29.229 -47.887 1.00 45.09 94 PRO A O 1
ATOM 707 N N . TYR A 1 95 ? -8.428 27.903 -48.196 1.00 42.00 95 TYR A N 1
ATOM 708 C CA . TYR A 1 95 ? -8.884 28.489 -49.466 1.00 42.00 95 TYR A CA 1
ATOM 709 C C . TYR A 1 95 ? -9.106 30.016 -49.349 1.00 42.00 95 TYR A C 1
ATOM 711 O O . TYR A 1 95 ? -9.045 30.741 -50.339 1.00 42.00 95 TYR A O 1
ATOM 719 N N . ARG A 1 96 ? -9.314 30.525 -48.121 1.00 44.50 96 ARG A N 1
ATOM 720 C CA . ARG A 1 96 ? -9.485 31.950 -47.791 1.00 44.50 96 ARG A CA 1
ATOM 721 C C . ARG A 1 96 ? -8.190 32.767 -47.672 1.00 44.50 96 ARG A C 1
ATOM 723 O O . ARG A 1 96 ? -8.296 33.985 -47.592 1.00 44.50 96 ARG A O 1
ATOM 730 N N . LEU A 1 97 ? -6.991 32.170 -47.732 1.00 44.09 97 LEU A N 1
ATOM 731 C CA . LEU A 1 97 ? -5.733 32.943 -47.825 1.00 44.09 97 LEU A CA 1
ATOM 732 C C . LEU A 1 97 ? -5.672 33.826 -49.089 1.00 44.09 97 LEU A C 1
ATOM 734 O O . LEU A 1 97 ? -4.904 34.783 -49.132 1.00 44.09 97 LEU A O 1
ATOM 738 N N . PHE A 1 98 ? -6.490 33.518 -50.101 1.00 43.53 98 PHE A N 1
ATOM 739 C CA . PHE A 1 98 ? -6.423 34.101 -51.442 1.00 43.53 98 PHE A CA 1
ATOM 740 C C . PHE A 1 98 ? -7.589 35.044 -51.793 1.00 43.53 98 PHE A C 1
ATOM 742 O O . PHE A 1 98 ? -7.647 35.537 -52.918 1.00 43.53 98 PHE A O 1
ATOM 749 N N . VAL A 1 99 ? -8.511 35.321 -50.859 1.00 38.50 99 VAL A N 1
ATOM 750 C CA . VAL A 1 99 ? -9.660 36.220 -51.090 1.00 38.50 99 VAL A CA 1
ATOM 751 C C . VAL A 1 99 ? -9.419 37.565 -50.383 1.00 38.50 99 VAL A C 1
ATOM 753 O O . VAL A 1 99 ? -9.127 37.564 -49.186 1.00 38.50 99 VAL A O 1
ATOM 756 N N . PRO A 1 100 ? -9.518 38.722 -51.073 1.00 39.31 100 PRO A N 1
ATOM 757 C CA . PRO A 1 100 ? -9.415 40.029 -50.427 1.00 39.31 100 PRO A CA 1
ATOM 758 C C . PRO A 1 100 ? -10.587 40.242 -49.456 1.00 39.31 100 PRO A C 1
ATOM 760 O O . PRO A 1 100 ? -11.745 40.039 -49.813 1.00 39.31 100 PRO A O 1
ATOM 763 N N . ILE A 1 101 ? -10.280 40.634 -48.219 1.00 39.97 101 ILE A N 1
ATOM 764 C CA . ILE A 1 101 ? -11.266 40.881 -47.160 1.00 39.97 101 ILE A CA 1
ATOM 765 C C . ILE A 1 101 ? -11.545 42.387 -47.115 1.00 39.97 101 ILE A C 1
ATOM 767 O O . ILE A 1 101 ? -10.646 43.161 -46.790 1.00 39.97 101 ILE A O 1
ATOM 771 N N . GLU A 1 102 ? -12.773 42.807 -47.422 1.00 36.16 102 GLU A N 1
ATOM 772 C CA . GLU A 1 102 ? -13.205 44.198 -47.241 1.00 36.16 102 GLU A CA 1
ATOM 773 C C . GLU A 1 102 ? -13.464 44.493 -45.760 1.00 36.16 102 GLU A C 1
ATOM 775 O O . GLU A 1 102 ? -14.206 43.779 -45.084 1.00 36.16 102 GLU A O 1
ATOM 780 N N . ILE A 1 103 ? -12.857 45.565 -45.249 1.00 39.03 103 ILE A N 1
ATOM 781 C CA . ILE A 1 103 ? -13.085 46.054 -43.888 1.00 39.03 103 ILE A CA 1
ATOM 782 C C . ILE A 1 103 ? -13.685 47.448 -43.991 1.00 39.03 103 ILE A C 1
ATOM 784 O O . ILE A 1 103 ? -13.010 48.412 -44.341 1.00 39.03 103 ILE A O 1
ATOM 788 N N . SER A 1 104 ? -14.969 47.546 -43.665 1.00 33.81 104 SER A N 1
ATOM 789 C CA . SER A 1 104 ? -15.657 48.813 -43.441 1.00 33.81 104 SER A CA 1
ATOM 790 C C . SER A 1 104 ? -15.523 49.181 -41.963 1.00 33.81 104 SER A C 1
ATOM 792 O O . SER A 1 104 ? -16.068 48.495 -41.100 1.00 33.81 104 SER A O 1
ATOM 794 N N . GLY A 1 105 ? -14.761 50.233 -41.653 1.00 37.56 105 GLY A N 1
ATOM 795 C CA . GLY A 1 105 ? -14.676 50.769 -40.294 1.00 37.56 105 GLY A CA 1
ATOM 796 C C . GLY A 1 105 ? -13.535 51.765 -40.100 1.00 37.56 105 GLY A C 1
ATOM 797 O O . GLY A 1 105 ? -12.387 51.378 -39.904 1.00 37.56 105 GLY A O 1
ATOM 798 N N . ARG A 1 106 ? -13.870 53.058 -40.137 1.00 45.84 106 ARG A N 1
ATOM 799 C CA . ARG A 1 106 ? -12.999 54.191 -39.798 1.00 45.84 106 ARG A CA 1
ATOM 800 C C . ARG A 1 106 ? -13.027 54.360 -38.275 1.00 45.84 106 ARG A C 1
ATOM 802 O O . ARG A 1 106 ? -14.043 54.810 -37.776 1.00 45.84 106 ARG A O 1
ATOM 809 N N . ASP A 1 107 ? -11.962 53.988 -37.565 1.00 36.84 107 ASP A N 1
ATOM 810 C CA . ASP A 1 107 ? -11.612 54.578 -36.260 1.00 36.84 107 ASP A CA 1
ATOM 811 C C . ASP A 1 107 ? -10.151 54.280 -35.888 1.00 36.84 107 ASP A C 1
ATOM 813 O O . ASP A 1 107 ? -9.656 53.156 -36.014 1.00 36.84 107 ASP A O 1
ATOM 817 N N . GLY A 1 108 ? -9.438 55.340 -35.504 1.00 44.28 108 GLY A N 1
ATOM 818 C CA . GLY A 1 108 ? -7.980 55.431 -35.495 1.00 44.28 108 GLY A CA 1
ATOM 819 C C . GLY A 1 108 ? -7.267 54.965 -34.221 1.00 44.28 108 GLY A C 1
ATOM 820 O O . GLY A 1 108 ? -7.789 54.998 -33.113 1.00 44.28 108 GLY A O 1
ATOM 821 N N . MET A 1 109 ? -6.009 54.562 -34.433 1.00 41.44 109 MET A N 1
ATOM 822 C CA . MET A 1 109 ? -4.854 54.672 -33.526 1.00 41.44 109 MET A CA 1
ATOM 823 C C . MET A 1 109 ? -5.079 54.392 -32.028 1.00 41.44 109 MET A C 1
ATOM 825 O O . MET A 1 109 ? -4.869 55.246 -31.183 1.00 41.44 109 MET A O 1
ATOM 829 N N . THR A 1 110 ? -5.384 53.143 -31.681 1.00 42.56 110 THR A N 1
ATOM 830 C CA . THR A 1 110 ? -4.881 52.490 -30.438 1.00 42.56 110 THR A CA 1
ATOM 831 C C . THR A 1 110 ? -4.843 50.954 -30.536 1.00 42.56 110 THR A C 1
ATOM 833 O O . THR A 1 110 ? -4.287 50.285 -29.670 1.00 42.56 110 THR A O 1
ATOM 836 N N . LYS A 1 111 ? -5.340 50.360 -31.631 1.00 45.06 111 LYS A N 1
ATOM 837 C CA . LYS A 1 111 ? -5.418 48.900 -31.842 1.00 45.06 111 LYS A CA 1
ATOM 838 C C . LYS A 1 111 ? -4.147 48.218 -32.381 1.00 45.06 111 LYS A C 1
ATOM 840 O O . LYS A 1 111 ? -4.211 47.038 -32.710 1.00 45.06 111 LYS A O 1
ATOM 845 N N . SER A 1 112 ? -2.990 48.883 -32.462 1.00 49.56 112 SER A N 1
ATOM 846 C CA . SER A 1 112 ? -1.815 48.323 -33.166 1.00 49.56 112 SER A CA 1
ATOM 847 C C . SER A 1 112 ? -1.163 47.104 -32.493 1.00 49.56 112 SER A C 1
ATOM 849 O O . SER A 1 112 ? -0.439 46.372 -33.162 1.00 49.56 112 SER A O 1
ATOM 851 N N . ARG A 1 113 ? -1.441 46.824 -31.209 1.00 49.78 113 ARG A N 1
ATOM 852 C CA . ARG A 1 113 ? -0.877 45.655 -30.499 1.00 49.78 113 ARG A CA 1
ATOM 853 C C . ARG A 1 113 ? -1.737 44.381 -30.542 1.00 49.78 113 ARG A C 1
ATOM 855 O O . ARG A 1 113 ? -1.198 43.309 -30.304 1.00 49.78 113 ARG A O 1
ATOM 862 N N . LEU A 1 114 ? -3.026 44.466 -30.895 1.00 51.34 114 LEU A N 1
ATOM 863 C CA . LEU A 1 114 ? -3.967 43.322 -30.913 1.00 51.34 114 LEU A CA 1
ATOM 864 C C . LEU A 1 114 ? -4.223 42.736 -32.316 1.00 51.34 114 LEU A C 1
ATOM 866 O O . LEU A 1 114 ? -4.966 41.769 -32.467 1.00 51.34 114 LEU A O 1
ATOM 870 N N . VAL A 1 115 ? -3.625 43.317 -33.357 1.00 56.78 115 VAL A N 1
ATOM 871 C CA . VAL A 1 115 ? -3.852 42.906 -34.753 1.00 56.78 115 VAL A CA 1
ATOM 872 C C . VAL A 1 115 ? -3.399 41.463 -35.051 1.00 56.78 115 VAL A C 1
ATOM 874 O O . VAL A 1 115 ? -4.135 40.775 -35.755 1.00 56.78 115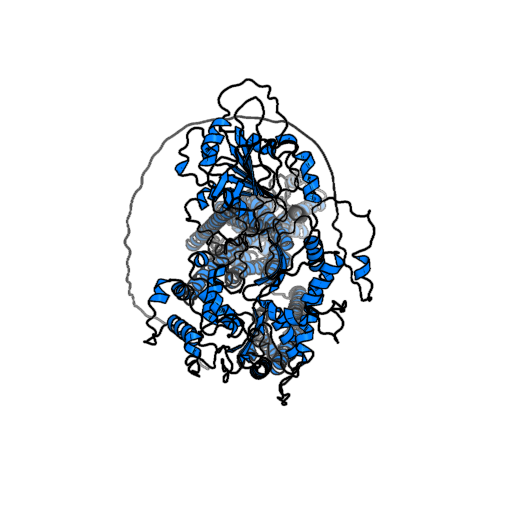 VAL A O 1
ATOM 877 N N . PRO A 1 116 ? -2.266 40.943 -34.532 1.00 57.91 116 PRO A N 1
ATOM 878 C CA . PRO A 1 116 ? -1.810 39.598 -34.896 1.00 57.91 116 PRO A CA 1
ATOM 879 C C . PRO A 1 116 ? -2.742 38.481 -34.408 1.00 57.91 116 PRO A C 1
ATOM 881 O O . PRO A 1 116 ? -3.030 37.555 -35.163 1.00 57.91 116 PRO A O 1
ATOM 884 N N . SER A 1 117 ? -3.264 38.575 -33.180 1.00 59.72 117 SER A N 1
ATOM 885 C CA . SER A 1 117 ? -4.060 37.503 -32.564 1.00 59.72 117 SER A CA 1
ATOM 886 C C . SER A 1 117 ? -5.426 37.322 -33.231 1.00 59.72 117 SER A C 1
ATOM 888 O O . SER A 1 117 ? -5.799 36.203 -33.575 1.00 59.72 117 SER A O 1
ATOM 890 N N . HIS A 1 118 ? -6.141 38.417 -33.515 1.00 63.41 118 HIS A N 1
ATOM 891 C CA . HIS A 1 118 ? -7.433 38.354 -34.209 1.00 63.41 118 HIS A CA 1
ATOM 892 C C . HIS A 1 118 ? -7.304 37.837 -35.656 1.00 63.41 118 HIS A C 1
ATOM 894 O O . HIS A 1 118 ? -8.194 37.163 -36.178 1.00 63.41 118 HIS A O 1
ATOM 900 N N . ARG A 1 119 ? -6.171 38.109 -36.313 1.00 65.00 119 ARG A N 1
ATOM 901 C CA . ARG A 1 119 ? -5.900 37.649 -37.684 1.00 65.00 119 ARG A CA 1
ATOM 902 C C . ARG A 1 119 ? -5.471 36.190 -37.744 1.00 65.00 119 ARG A C 1
ATOM 904 O O . ARG A 1 119 ? -5.873 35.491 -38.667 1.00 65.00 119 ARG A O 1
ATOM 911 N N . ILE A 1 120 ? -4.734 35.707 -36.743 1.00 69.12 120 ILE A N 1
ATOM 912 C CA . ILE A 1 120 ? -4.443 34.276 -36.600 1.00 69.12 120 ILE A CA 1
ATOM 913 C C . ILE A 1 120 ? -5.747 33.500 -36.404 1.00 69.12 120 ILE A C 1
ATOM 915 O O . ILE A 1 120 ? -5.959 32.522 -37.109 1.00 69.12 120 ILE A O 1
ATOM 919 N N . SER A 1 121 ? -6.675 33.962 -35.555 1.00 67.25 121 SER A N 1
ATOM 920 C CA . SER A 1 121 ? -7.968 33.274 -35.410 1.00 67.25 121 SER A CA 1
ATOM 921 C C . SER A 1 121 ? -8.766 33.194 -36.719 1.00 67.25 121 SER A C 1
ATOM 923 O O . SER A 1 121 ? -9.410 32.181 -36.966 1.00 67.25 121 SER A O 1
ATOM 925 N N . GLN A 1 122 ? -8.670 34.211 -37.586 1.00 67.00 122 GLN A N 1
ATOM 926 C CA . GLN A 1 122 ? -9.290 34.198 -38.921 1.00 67.00 122 GLN A CA 1
ATOM 927 C C . GLN A 1 122 ? -8.585 33.231 -39.885 1.00 67.00 122 GLN A C 1
ATOM 929 O O . GLN A 1 122 ? -9.246 32.532 -40.646 1.00 67.00 122 GLN A O 1
ATOM 934 N N . LEU A 1 123 ? -7.250 33.154 -39.844 1.00 66.88 123 LEU A N 1
ATOM 935 C CA . LEU A 1 123 ? -6.469 32.195 -40.638 1.00 66.88 123 LEU A CA 1
ATOM 936 C C . LEU A 1 123 ? -6.728 30.738 -40.242 1.00 66.88 123 LEU A C 1
ATOM 938 O O . LEU A 1 123 ? -6.587 29.840 -41.070 1.00 66.88 123 LEU A O 1
ATOM 942 N N . LEU A 1 124 ? -7.080 30.512 -38.977 1.00 69.69 124 LEU A N 1
ATOM 943 C CA . LEU A 1 124 ? -7.376 29.193 -38.427 1.00 69.69 124 LEU A CA 1
ATOM 944 C C . LEU A 1 124 ? -8.848 28.788 -38.591 1.00 69.69 124 LEU A C 1
ATOM 946 O O . LEU A 1 124 ? -9.205 27.643 -38.310 1.00 69.69 124 LEU A O 1
ATOM 950 N N . GLU A 1 125 ? -9.703 29.694 -39.067 1.00 61.66 125 GLU A N 1
ATOM 951 C CA . GLU A 1 125 ? -11.119 29.430 -39.295 1.00 61.66 125 GLU A CA 1
ATOM 952 C C . GLU A 1 125 ? -11.278 28.379 -40.414 1.00 61.66 125 GLU A C 1
ATOM 954 O O . GLU A 1 125 ? -10.883 28.601 -41.560 1.00 61.66 125 GLU A O 1
ATOM 959 N N . ASN A 1 126 ? -11.868 27.224 -40.079 1.00 58.16 126 ASN A N 1
ATOM 960 C CA . ASN A 1 126 ? -12.042 26.023 -40.922 1.00 58.16 126 ASN A CA 1
ATOM 961 C C . ASN A 1 126 ? -10.837 25.077 -41.060 1.00 58.16 126 ASN A C 1
ATOM 963 O O . ASN A 1 126 ? -10.945 24.071 -41.766 1.00 58.16 126 ASN A O 1
ATOM 967 N N . ILE A 1 127 ? -9.722 25.321 -40.365 1.00 62.62 127 ILE A N 1
ATOM 968 C CA . ILE A 1 127 ? -8.656 24.317 -40.279 1.00 62.62 127 ILE A CA 1
ATOM 969 C C . ILE A 1 127 ? -9.122 23.197 -39.344 1.00 62.62 127 ILE A C 1
ATOM 971 O O . ILE A 1 127 ? -9.228 23.370 -38.132 1.00 62.62 127 ILE A O 1
ATOM 975 N N . THR A 1 128 ? -9.407 22.029 -39.919 1.00 55.06 128 THR A N 1
ATOM 976 C CA . THR A 1 128 ? -9.722 20.803 -39.177 1.00 55.06 128 THR A CA 1
ATOM 977 C C . THR A 1 128 ? -8.681 19.742 -39.529 1.00 55.06 128 THR A C 1
ATOM 979 O O . THR A 1 128 ? -8.354 19.568 -40.700 1.00 55.06 128 THR A O 1
ATOM 982 N N . ASN A 1 129 ? -8.164 19.029 -38.521 1.00 59.62 129 ASN A N 1
ATOM 983 C CA . ASN A 1 129 ? -7.202 17.918 -38.660 1.00 59.62 129 ASN A CA 1
ATOM 984 C C . ASN A 1 129 ? -5.728 18.282 -38.967 1.00 59.62 129 ASN A C 1
ATOM 986 O O . ASN A 1 129 ? -4.999 17.431 -39.472 1.00 59.62 129 ASN A O 1
ATOM 990 N N . CYS A 1 130 ? -5.269 19.494 -38.630 1.00 64.38 130 CYS A N 1
ATOM 991 C CA . CYS A 1 130 ? -3.853 19.884 -38.735 1.00 64.38 130 CYS A CA 1
ATOM 992 C C . CYS A 1 130 ? -3.211 20.034 -37.360 1.00 64.38 130 CYS A C 1
ATOM 994 O O . CYS A 1 130 ? -3.835 20.588 -36.453 1.00 64.38 130 CYS A O 1
ATOM 996 N N . ASP A 1 131 ? -1.953 19.611 -37.228 1.00 69.31 131 ASP A N 1
ATOM 997 C CA . ASP A 1 131 ? -1.184 19.884 -36.016 1.00 69.31 131 ASP A CA 1
ATOM 998 C C . ASP A 1 131 ? -0.634 21.309 -36.089 1.00 69.31 131 ASP A C 1
ATOM 1000 O O . ASP A 1 131 ? 0.206 21.635 -36.938 1.00 69.31 131 ASP A O 1
ATOM 1004 N N . LEU A 1 132 ? -1.156 22.179 -35.223 1.00 76.62 132 LEU A N 1
ATOM 1005 C CA . LEU A 1 132 ? -0.819 23.593 -35.218 1.00 76.62 132 LEU A CA 1
ATOM 1006 C C . LEU A 1 132 ? 0.273 23.897 -34.193 1.00 76.62 132 LEU A C 1
ATOM 1008 O O . LEU A 1 132 ? 0.119 23.620 -33.000 1.00 76.62 132 LEU A O 1
ATOM 1012 N N . GLN A 1 133 ? 1.343 24.554 -34.636 1.00 83.31 133 GLN A N 1
ATOM 1013 C CA . GLN A 1 133 ? 2.380 25.079 -33.751 1.00 83.31 133 GLN A CA 1
ATOM 1014 C C . GLN A 1 133 ? 2.531 26.591 -33.923 1.00 83.31 133 GLN A C 1
ATOM 1016 O O . GLN A 1 133 ? 2.526 27.094 -35.042 1.00 83.31 133 GLN A O 1
ATOM 1021 N N . ILE A 1 134 ? 2.713 27.317 -32.821 1.00 83.19 134 ILE A N 1
ATOM 1022 C CA . ILE A 1 134 ? 3.014 28.753 -32.842 1.00 83.19 134 ILE A CA 1
ATOM 1023 C C . ILE A 1 134 ? 4.323 28.978 -32.085 1.00 83.19 134 ILE A C 1
ATOM 1025 O O . ILE A 1 134 ? 4.417 28.640 -30.907 1.00 83.19 134 ILE A O 1
ATOM 1029 N N . LEU A 1 135 ? 5.342 29.522 -32.751 1.00 85.94 135 LEU A N 1
ATOM 1030 C CA . LEU A 1 135 ? 6.605 29.926 -32.128 1.00 85.94 135 LEU A CA 1
ATOM 1031 C C . LEU A 1 135 ? 6.587 31.434 -31.920 1.00 85.94 135 LEU A C 1
ATOM 1033 O O . LEU A 1 135 ? 6.327 32.169 -32.872 1.00 85.94 135 LEU A O 1
ATOM 1037 N N . HIS A 1 136 ? 6.906 31.898 -30.712 1.00 86.19 136 HIS A N 1
ATOM 1038 C CA . HIS A 1 136 ? 6.937 33.330 -30.412 1.00 86.19 136 HIS A CA 1
ATOM 1039 C C . HIS A 1 136 ? 8.031 33.727 -29.410 1.00 86.19 136 HIS A C 1
ATOM 1041 O O . HIS A 1 136 ? 8.475 32.912 -28.604 1.00 86.19 136 HIS A O 1
ATOM 1047 N N . ASP A 1 137 ? 8.456 34.994 -29.435 1.00 82.00 137 ASP A N 1
ATOM 1048 C CA . ASP A 1 137 ? 9.476 35.584 -28.546 1.00 82.00 137 ASP A CA 1
ATOM 1049 C C . ASP A 1 137 ? 8.887 36.556 -27.515 1.00 82.00 137 ASP A C 1
ATOM 1051 O O . ASP A 1 137 ? 9.507 37.549 -27.137 1.00 82.00 137 ASP A O 1
ATOM 1055 N N . GLY A 1 138 ? 7.681 36.254 -27.031 1.00 71.62 138 GLY A N 1
ATOM 1056 C CA . GLY A 1 138 ? 6.993 37.066 -26.023 1.00 71.62 138 GLY A CA 1
ATOM 1057 C C . GLY A 1 138 ? 5.901 37.981 -26.577 1.00 71.62 138 GLY A C 1
ATOM 1058 O O . GLY A 1 138 ? 5.398 38.824 -25.842 1.00 71.62 138 GLY A O 1
ATOM 1059 N N . SER A 1 139 ? 5.488 37.813 -27.838 1.00 71.06 139 SER A N 1
ATOM 1060 C CA . SER A 1 139 ? 4.210 38.370 -28.298 1.00 71.06 139 SER A CA 1
ATOM 1061 C C . SER A 1 139 ? 3.053 37.708 -27.536 1.00 71.06 139 SER A C 1
ATOM 1063 O O . SER A 1 139 ? 3.003 36.477 -27.475 1.00 71.06 139 SER A O 1
ATOM 1065 N N . GLU A 1 140 ? 2.141 38.497 -26.963 1.00 62.34 140 GLU A N 1
ATOM 1066 C CA . GLU A 1 140 ? 0.945 37.993 -26.274 1.00 62.34 140 GLU A CA 1
ATOM 1067 C C . GLU A 1 140 ? 0.023 37.274 -27.273 1.00 62.34 140 GLU A C 1
ATOM 1069 O O . GLU A 1 140 ? -0.517 37.887 -28.195 1.00 62.34 140 GLU A O 1
ATOM 1074 N N . ILE A 1 141 ? -0.149 35.960 -27.104 1.00 68.56 141 ILE A N 1
ATOM 1075 C CA . ILE A 1 141 ? -1.108 35.156 -27.869 1.00 68.56 141 ILE A CA 1
ATOM 1076 C C . ILE A 1 141 ? -2.323 34.945 -26.965 1.00 68.56 141 ILE A C 1
ATOM 1078 O O . ILE A 1 141 ? -2.215 34.360 -25.891 1.00 68.56 141 ILE A O 1
ATOM 1082 N N . SER A 1 142 ? -3.488 35.442 -27.376 1.00 62.28 142 SER A N 1
ATOM 1083 C CA . SER A 1 142 ? -4.749 35.187 -26.670 1.00 62.28 142 SER A CA 1
ATOM 1084 C C . SER A 1 142 ? -5.094 33.695 -26.718 1.00 62.28 142 SER A C 1
ATOM 1086 O O . SER A 1 142 ? -4.976 33.094 -27.783 1.00 62.28 142 SER A O 1
ATOM 1088 N N . ASN A 1 143 ? -5.568 33.116 -25.608 1.00 55.53 143 ASN A N 1
ATOM 1089 C CA . ASN A 1 143 ? -6.010 31.717 -25.547 1.00 55.53 143 ASN A CA 1
ATOM 1090 C C . ASN A 1 143 ? -7.015 31.409 -26.669 1.00 55.53 143 ASN A C 1
ATOM 1092 O O . ASN A 1 143 ? -8.102 31.984 -26.724 1.00 55.53 143 ASN A O 1
ATOM 1096 N N . HIS A 1 144 ? -6.649 30.506 -27.576 1.00 59.25 144 HIS A N 1
ATOM 1097 C CA . HIS A 1 144 ? -7.530 29.996 -28.623 1.00 59.25 144 HIS A CA 1
ATOM 1098 C C . HIS A 1 144 ? -7.944 28.565 -28.260 1.00 59.25 144 HIS A C 1
ATOM 1100 O O . HIS A 1 144 ? -7.097 27.764 -27.880 1.00 59.25 144 HIS A O 1
ATOM 1106 N N . ASN A 1 145 ? -9.229 28.217 -28.410 1.00 51.69 145 ASN A N 1
ATOM 1107 C CA . ASN A 1 145 ? -9.783 26.879 -28.111 1.00 51.69 145 ASN A CA 1
ATOM 1108 C C . ASN A 1 145 ? -9.345 25.776 -29.101 1.00 51.69 145 ASN A C 1
ATOM 1110 O O . ASN A 1 145 ? -9.965 24.718 -29.181 1.00 51.69 145 ASN A O 1
ATOM 1114 N N . ILE A 1 146 ? -8.299 26.023 -29.884 1.00 56.69 146 ILE A N 1
ATOM 1115 C CA . ILE A 1 146 ? -7.746 25.070 -30.841 1.00 56.69 146 ILE A CA 1
ATOM 1116 C C . ILE A 1 146 ? -6.592 24.352 -30.123 1.00 56.69 146 ILE A C 1
ATOM 1118 O O . ILE A 1 146 ? -5.824 25.012 -29.417 1.00 56.69 146 ILE A O 1
ATOM 1122 N N . PRO A 1 147 ? -6.437 23.023 -30.250 1.00 48.50 147 PRO A N 1
ATOM 1123 C CA . PRO A 1 147 ? -5.247 22.340 -29.756 1.00 48.50 147 PRO A CA 1
ATOM 1124 C C . PRO A 1 147 ? -4.022 22.877 -30.510 1.00 48.50 147 PRO A C 1
ATOM 1126 O O . PRO A 1 147 ? -3.797 22.549 -31.671 1.00 48.50 147 PRO A O 1
ATOM 1129 N N . THR A 1 148 ? -3.263 23.761 -29.861 1.00 65.00 148 THR A N 1
ATOM 1130 C CA . THR A 1 148 ? -2.095 24.437 -30.437 1.00 65.00 148 THR A CA 1
ATOM 1131 C C . THR A 1 148 ? -0.887 24.228 -29.532 1.00 65.00 148 THR A C 1
ATOM 1133 O O . THR A 1 148 ? -0.972 24.390 -28.314 1.00 65.00 148 THR A O 1
ATOM 1136 N N . LYS A 1 149 ? 0.260 23.852 -30.107 1.00 73.25 149 LYS A N 1
ATOM 1137 C CA . LYS A 1 149 ? 1.531 23.808 -29.372 1.00 73.25 149 LYS A CA 1
ATOM 1138 C C . LYS A 1 149 ? 2.182 25.186 -29.458 1.00 73.25 149 LYS A C 1
ATOM 1140 O O . LYS A 1 149 ? 2.767 25.534 -30.483 1.00 73.25 149 LYS A O 1
ATOM 1145 N N . VAL A 1 150 ? 2.081 25.972 -28.391 1.00 72.88 150 VAL A N 1
ATOM 1146 C CA . VAL A 1 150 ? 2.755 27.274 -28.289 1.00 72.88 150 VAL A CA 1
ATOM 1147 C C . VAL A 1 150 ? 4.155 27.063 -27.713 1.00 72.88 150 VAL A C 1
ATOM 1149 O O . VAL A 1 150 ? 4.304 26.463 -26.652 1.00 72.88 150 VAL A O 1
ATOM 1152 N N . VAL A 1 151 ? 5.188 27.507 -28.430 1.00 76.00 151 VAL A N 1
ATOM 1153 C CA . VAL A 1 151 ? 6.592 27.400 -28.008 1.00 76.00 151 VAL A CA 1
ATOM 1154 C C . VAL A 1 151 ? 7.171 28.794 -27.816 1.00 76.00 151 VAL A C 1
ATOM 1156 O O . VAL A 1 151 ? 7.242 29.586 -28.759 1.00 76.00 151 VAL A O 1
ATOM 1159 N N . TRP A 1 152 ? 7.618 29.068 -26.593 1.00 78.94 152 TRP A N 1
ATOM 1160 C CA . TRP A 1 152 ? 8.325 30.292 -26.248 1.00 78.94 152 TRP A CA 1
ATOM 1161 C C . TRP A 1 152 ? 9.807 30.151 -26.622 1.00 78.94 152 TRP A C 1
ATOM 1163 O O . TRP A 1 152 ? 10.555 29.388 -26.018 1.00 78.94 152 TRP A O 1
ATOM 1173 N N . PHE A 1 153 ? 10.229 30.854 -27.672 1.00 76.38 153 PHE A N 1
ATOM 1174 C CA . PHE A 1 153 ? 11.560 30.707 -28.268 1.00 76.38 153 PHE A CA 1
ATOM 1175 C C . PHE A 1 153 ? 12.755 31.176 -27.402 1.00 76.38 153 PHE A C 1
ATOM 1177 O O . PHE A 1 153 ? 13.818 30.567 -27.518 1.00 76.38 153 PHE A O 1
ATOM 1184 N N . PRO A 1 154 ? 12.657 32.214 -26.542 1.00 74.12 154 PRO A N 1
ATOM 1185 C CA . PRO A 1 154 ? 13.795 32.737 -25.777 1.00 74.12 154 PRO A CA 1
ATOM 1186 C C . PRO A 1 154 ? 14.467 31.730 -24.834 1.00 74.12 154 PRO A C 1
ATOM 1188 O O . PRO A 1 154 ? 15.655 31.860 -24.549 1.00 74.12 154 PRO A O 1
ATOM 1191 N N . GLU A 1 155 ? 13.756 30.687 -24.400 1.00 59.53 155 GLU A N 1
ATOM 1192 C CA . GLU A 1 155 ? 14.340 29.570 -23.640 1.00 59.53 155 GLU A CA 1
ATOM 1193 C C . GLU A 1 155 ? 15.401 28.797 -24.455 1.00 59.53 155 GLU A C 1
ATOM 1195 O O . GLU A 1 155 ? 16.326 28.206 -23.900 1.00 59.53 155 GLU A O 1
ATOM 1200 N N . TYR A 1 156 ? 15.324 28.876 -25.786 1.00 59.25 156 TYR A N 1
ATOM 1201 C CA . TYR A 1 156 ? 16.186 28.173 -26.735 1.00 59.25 156 TYR A CA 1
ATOM 1202 C C . TYR A 1 156 ? 17.197 29.083 -27.444 1.00 59.25 156 TYR A C 1
ATOM 1204 O O . TYR A 1 156 ? 18.105 28.582 -28.104 1.00 59.25 156 TYR A O 1
ATOM 1212 N N . SER A 1 157 ? 17.086 30.410 -27.311 1.00 61.19 157 SER A N 1
ATOM 1213 C CA . SER A 1 157 ? 17.942 31.362 -28.038 1.00 61.19 157 SER A CA 1
ATOM 1214 C C . SER A 1 157 ? 19.361 31.494 -27.475 1.00 61.19 157 SER A C 1
ATOM 1216 O O . SER A 1 157 ? 20.257 31.916 -28.200 1.00 61.19 157 SER A O 1
ATOM 1218 N N . ASN A 1 158 ? 19.571 31.151 -26.197 1.00 53.84 158 ASN A N 1
ATOM 1219 C CA . ASN A 1 158 ? 20.878 31.250 -25.525 1.00 53.84 158 ASN A CA 1
ATOM 1220 C C . ASN A 1 158 ? 21.703 29.960 -25.578 1.00 53.84 158 ASN A C 1
ATOM 1222 O O . ASN A 1 158 ? 22.882 29.966 -25.228 1.00 53.84 158 ASN A O 1
ATOM 1226 N N . ILE A 1 159 ? 21.102 28.849 -25.999 1.00 55.91 159 ILE A N 1
ATOM 1227 C CA . ILE A 1 159 ? 21.819 27.593 -26.173 1.00 55.91 159 ILE A CA 1
ATOM 1228 C C . ILE A 1 159 ? 22.454 27.670 -27.560 1.00 55.91 159 ILE A C 1
ATOM 1230 O O . ILE A 1 159 ? 21.746 27.791 -28.559 1.00 55.91 159 ILE A O 1
ATOM 1234 N N . THR A 1 160 ? 23.783 27.603 -27.648 1.00 49.12 160 THR A N 1
ATOM 1235 C CA . THR A 1 160 ? 24.471 27.266 -28.897 1.00 49.12 160 THR A CA 1
ATOM 1236 C C . THR A 1 160 ? 24.068 25.842 -29.264 1.00 49.12 160 THR A C 1
ATOM 1238 O O . THR A 1 160 ? 24.753 24.871 -28.955 1.00 49.12 160 THR A O 1
ATOM 1241 N N . LEU A 1 161 ? 22.882 25.715 -29.860 1.00 48.66 161 LEU A N 1
ATOM 1242 C CA . LEU A 1 161 ? 22.320 24.472 -30.349 1.00 48.66 161 LEU A CA 1
ATOM 1243 C C . LEU A 1 161 ? 23.163 24.042 -31.544 1.00 48.66 161 LEU A C 1
ATOM 1245 O O . LEU A 1 161 ? 22.808 24.240 -32.703 1.00 48.66 161 LEU A O 1
ATOM 1249 N N . ASP A 1 162 ? 24.302 23.420 -31.258 1.00 47.16 162 ASP A N 1
ATOM 1250 C CA . ASP A 1 162 ? 24.791 22.387 -32.144 1.00 47.16 162 ASP A CA 1
ATOM 1251 C C . ASP A 1 162 ? 23.606 21.419 -32.307 1.00 47.16 162 ASP A C 1
ATOM 1253 O O . ASP A 1 162 ? 23.033 20.934 -31.328 1.00 47.16 162 ASP A O 1
ATOM 1257 N N . TYR A 1 163 ? 23.180 21.208 -33.555 1.00 44.12 163 TYR A N 1
ATOM 1258 C CA . TYR A 1 163 ? 22.094 20.318 -33.995 1.00 44.12 163 TYR A CA 1
ATOM 1259 C C . TYR A 1 163 ? 22.166 18.923 -33.339 1.00 44.12 163 TYR A C 1
ATOM 1261 O O . TYR A 1 163 ? 21.206 18.148 -33.340 1.00 44.12 163 TYR A O 1
ATOM 1269 N N . ARG A 1 164 ? 23.310 18.614 -32.721 1.00 43.88 164 ARG A N 1
ATOM 1270 C CA . ARG A 1 164 ? 23.564 17.491 -31.836 1.00 43.88 164 ARG A CA 1
ATOM 1271 C C . ARG A 1 164 ? 23.072 17.640 -30.371 1.00 43.88 164 ARG A C 1
ATOM 1273 O O . ARG A 1 164 ? 23.407 16.764 -29.574 1.00 43.88 164 ARG A O 1
ATOM 1280 N N . PHE A 1 165 ? 22.256 18.615 -29.971 1.00 43.25 165 PHE A N 1
ATOM 1281 C CA . PHE A 1 165 ? 21.879 18.771 -28.543 1.00 43.25 165 PHE A CA 1
ATOM 1282 C C . PHE A 1 165 ? 20.437 19.240 -28.275 1.00 43.25 165 PHE A C 1
ATOM 1284 O O . PHE A 1 165 ? 20.144 19.795 -27.221 1.00 43.25 165 PHE A O 1
ATOM 1291 N N . LEU A 1 166 ? 19.507 19.019 -29.207 1.00 44.72 166 LEU A N 1
ATOM 1292 C CA . LEU A 1 166 ? 18.099 19.375 -28.989 1.00 44.72 166 LEU A CA 1
ATOM 1293 C C . LEU A 1 166 ? 17.456 18.533 -27.869 1.00 44.72 166 LEU A C 1
ATOM 1295 O O . LEU A 1 166 ? 17.670 17.323 -27.798 1.00 44.72 166 LEU A O 1
ATOM 1299 N N . ALA A 1 167 ? 16.662 19.195 -27.018 1.00 40.91 167 ALA A N 1
ATOM 1300 C CA . ALA A 1 167 ? 15.935 18.588 -25.906 1.00 40.91 167 ALA A CA 1
ATOM 1301 C C . ALA A 1 167 ? 14.994 17.479 -26.396 1.00 40.91 167 ALA A C 1
ATOM 1303 O O . ALA A 1 167 ? 14.199 17.668 -27.320 1.00 40.91 167 ALA A O 1
ATOM 1304 N N . THR A 1 168 ? 15.098 16.313 -25.771 1.00 42.00 168 THR A N 1
ATOM 1305 C CA . THR A 1 168 ? 14.398 15.100 -26.181 1.00 42.00 168 THR A CA 1
ATOM 1306 C C . THR A 1 168 ? 13.043 15.025 -25.506 1.00 42.00 168 THR A C 1
ATOM 1308 O O . THR A 1 168 ? 12.913 15.206 -24.298 1.00 42.00 168 THR A O 1
ATOM 1311 N N . ILE A 1 169 ? 12.005 14.781 -26.301 1.00 41.22 169 ILE A N 1
ATOM 1312 C CA . ILE A 1 169 ? 10.656 14.576 -25.779 1.00 41.22 169 ILE A CA 1
ATOM 1313 C C . ILE A 1 169 ? 10.514 13.099 -25.417 1.00 41.22 169 ILE A C 1
ATOM 1315 O O . ILE A 1 169 ? 10.912 12.224 -26.187 1.00 41.22 169 ILE A O 1
ATOM 1319 N N . ASN A 1 170 ? 9.932 12.820 -24.251 1.00 40.28 170 ASN A N 1
ATOM 1320 C CA . ASN A 1 170 ? 9.564 11.468 -23.855 1.00 40.28 170 ASN A CA 1
ATOM 1321 C C . ASN A 1 170 ? 8.550 10.895 -24.864 1.00 40.28 170 ASN A C 1
ATOM 1323 O O . ASN A 1 170 ? 7.405 11.349 -24.952 1.00 40.28 170 ASN A O 1
ATOM 1327 N N . SER A 1 171 ? 8.973 9.910 -25.658 1.00 39.94 171 SER A N 1
ATOM 1328 C CA . SER A 1 171 ? 8.133 9.291 -26.689 1.00 39.94 171 SER A CA 1
ATOM 1329 C C . SER A 1 171 ? 6.969 8.488 -26.108 1.00 39.94 171 SER A C 1
ATOM 1331 O O . SER A 1 171 ? 5.980 8.286 -26.803 1.00 39.94 171 SER A O 1
ATOM 1333 N N . LEU A 1 172 ? 7.063 8.068 -24.841 1.00 37.97 172 LEU A N 1
ATOM 1334 C CA . LEU A 1 172 ? 6.011 7.318 -24.147 1.00 37.97 172 LEU A CA 1
ATOM 1335 C C . LEU A 1 172 ? 4.865 8.221 -23.668 1.00 37.97 172 LEU A C 1
ATOM 1337 O O . LEU A 1 172 ? 3.760 7.739 -23.439 1.00 37.97 172 LEU A O 1
ATOM 1341 N N . GLU A 1 173 ? 5.122 9.524 -23.528 1.00 34.66 173 GLU A N 1
ATOM 1342 C CA . GLU A 1 173 ? 4.165 10.506 -22.998 1.00 34.66 173 GLU A CA 1
ATOM 1343 C C . GLU A 1 173 ? 3.679 11.507 -24.058 1.00 34.66 173 GLU A C 1
ATOM 1345 O O . GLU A 1 173 ? 2.710 12.231 -23.833 1.00 34.66 173 GLU A O 1
ATOM 1350 N N . SER A 1 174 ? 4.324 11.554 -25.228 1.00 40.44 174 SER A N 1
ATOM 1351 C CA . SER A 1 174 ? 3.951 12.459 -26.316 1.00 40.44 174 SER A CA 1
ATOM 1352 C C . SER A 1 174 ? 3.120 11.756 -27.384 1.00 40.44 174 SER A C 1
ATOM 1354 O O . SER A 1 174 ? 3.430 10.655 -27.832 1.00 40.44 174 SER A O 1
ATOM 1356 N N . ARG A 1 175 ? 2.042 12.413 -27.829 1.00 44.94 175 ARG A N 1
ATOM 1357 C CA . ARG A 1 175 ? 1.272 11.946 -28.987 1.00 44.94 175 ARG A CA 1
ATOM 1358 C C . ARG A 1 175 ? 2.150 12.022 -30.236 1.00 44.94 175 ARG A C 1
ATOM 1360 O O . ARG A 1 175 ? 2.784 13.044 -30.494 1.00 44.94 175 ARG A O 1
ATOM 1367 N N . PHE A 1 176 ? 2.169 10.939 -31.006 1.00 49.28 176 PHE A N 1
ATOM 1368 C CA . PHE A 1 176 ? 2.880 10.862 -32.277 1.00 49.28 176 PHE A CA 1
ATOM 1369 C C . PHE A 1 176 ? 2.127 11.701 -33.323 1.00 49.28 176 PHE A C 1
ATOM 1371 O O . PHE A 1 176 ? 0.996 11.370 -33.680 1.00 49.28 176 PHE A O 1
ATOM 1378 N N . VAL A 1 177 ? 2.727 12.796 -33.794 1.00 50.88 177 VAL A N 1
ATOM 1379 C CA . VAL A 1 177 ? 2.133 13.665 -34.825 1.00 50.88 177 VAL A CA 1
ATOM 1380 C C . VAL A 1 177 ? 2.249 12.961 -36.181 1.00 50.88 177 VAL A C 1
ATOM 1382 O O . VAL A 1 177 ? 3.349 12.822 -36.716 1.00 50.88 177 VAL A O 1
ATOM 1385 N N . GLN A 1 178 ? 1.131 12.456 -36.715 1.00 51.31 178 GLN A N 1
ATOM 1386 C CA . GLN A 1 178 ? 1.084 11.729 -37.999 1.00 51.31 178 GLN A CA 1
ATOM 1387 C C . GLN A 1 178 ? 0.624 12.597 -39.192 1.00 51.31 178 GLN A C 1
ATOM 1389 O O . GLN A 1 178 ? 0.705 12.129 -40.328 1.00 51.31 178 GLN A O 1
ATOM 1394 N N . THR A 1 179 ? 0.172 13.838 -38.970 1.00 56.22 179 THR A N 1
ATOM 1395 C CA . THR A 1 179 ? -0.455 14.713 -39.985 1.00 56.22 179 THR A CA 1
ATOM 1396 C C . THR A 1 179 ? 0.415 15.905 -40.404 1.00 56.22 179 THR A C 1
ATOM 1398 O O . THR A 1 179 ? 1.439 16.195 -39.787 1.00 56.22 179 THR A O 1
ATOM 1401 N N . GLU A 1 180 ? 0.002 16.592 -41.476 1.00 67.06 180 GLU A N 1
ATOM 1402 C CA . GLU A 1 180 ? 0.626 17.823 -41.977 1.00 67.06 180 GLU A CA 1
ATOM 1403 C C . GLU A 1 180 ? 0.649 18.901 -40.886 1.00 67.06 180 GLU A C 1
ATOM 1405 O O . GLU A 1 180 ? -0.326 19.096 -40.149 1.00 67.06 180 GLU A O 1
ATOM 1410 N N . LYS A 1 181 ? 1.798 19.568 -40.752 1.00 73.00 181 LYS A N 1
ATOM 1411 C CA . LYS A 1 181 ? 2.064 20.494 -39.651 1.00 73.00 181 LYS A CA 1
ATOM 1412 C C . LYS A 1 181 ? 2.062 21.925 -40.159 1.00 73.00 181 LYS A C 1
ATOM 1414 O O . LYS A 1 181 ? 2.832 22.273 -41.052 1.00 73.00 181 LYS A O 1
ATOM 1419 N N . LEU A 1 182 ? 1.240 22.767 -39.548 1.00 78.88 182 LEU A N 1
ATOM 1420 C CA . LEU A 1 182 ? 1.188 24.192 -39.851 1.00 78.88 182 LEU A CA 1
ATOM 1421 C C . LEU A 1 182 ? 1.862 24.956 -38.712 1.00 78.88 182 LEU A C 1
ATOM 1423 O O . LEU A 1 182 ? 1.437 24.871 -37.558 1.00 78.88 182 LEU A O 1
ATOM 1427 N N . VAL A 1 183 ? 2.939 25.672 -39.024 1.00 84.62 183 VAL A N 1
ATOM 1428 C CA . VAL A 1 183 ? 3.756 26.369 -38.032 1.00 84.62 183 VAL A CA 1
ATOM 1429 C C . VAL A 1 183 ? 3.733 27.865 -38.275 1.00 84.62 183 VAL A C 1
ATOM 1431 O O . VAL A 1 183 ? 4.224 28.333 -39.292 1.00 84.62 183 VAL A O 1
ATOM 1434 N N . PHE A 1 184 ? 3.225 28.626 -37.316 1.00 86.12 184 PHE A N 1
ATOM 1435 C CA . PHE A 1 184 ? 3.266 30.081 -37.344 1.00 86.12 184 PHE A CA 1
ATOM 1436 C C . PHE A 1 184 ? 4.479 30.589 -36.570 1.00 86.12 184 PHE A C 1
ATOM 1438 O O . PHE A 1 184 ? 4.657 30.251 -35.401 1.00 86.12 184 PHE A O 1
ATOM 1445 N N . ILE A 1 185 ? 5.306 31.416 -37.208 1.00 88.88 185 ILE A N 1
ATOM 1446 C CA . ILE A 1 185 ? 6.424 32.096 -36.547 1.00 88.88 185 ILE A CA 1
ATOM 1447 C C . ILE A 1 185 ? 6.037 33.557 -36.311 1.00 88.88 185 ILE A C 1
ATOM 1449 O O . ILE A 1 185 ? 5.843 34.328 -37.252 1.00 88.88 185 ILE A O 1
ATOM 1453 N N . LEU A 1 186 ? 5.950 33.918 -35.033 1.00 87.25 186 LEU A N 1
ATOM 1454 C CA . LEU A 1 186 ? 5.645 35.248 -34.517 1.00 87.25 186 LEU A CA 1
ATOM 1455 C C . LEU A 1 186 ? 6.873 35.805 -33.803 1.00 87.25 186 LEU A C 1
ATOM 1457 O O . LEU A 1 186 ? 6.948 35.817 -32.577 1.00 87.25 186 LEU A O 1
ATOM 1461 N N . ALA A 1 187 ? 7.857 36.245 -34.579 1.00 85.75 187 ALA A N 1
ATOM 1462 C CA . ALA A 1 187 ? 9.012 36.931 -34.018 1.00 85.75 187 ALA A CA 1
ATOM 1463 C C . ALA A 1 187 ? 8.772 38.444 -33.988 1.00 85.75 187 ALA A C 1
ATOM 1465 O O . ALA A 1 187 ? 8.349 39.029 -34.990 1.00 85.75 187 ALA A O 1
ATOM 1466 N N . ASN A 1 188 ? 9.120 39.099 -32.880 1.00 82.94 188 ASN A N 1
ATOM 1467 C CA . ASN A 1 188 ? 9.020 40.551 -32.721 1.00 82.94 188 ASN A CA 1
ATOM 1468 C C . ASN A 1 188 ? 9.745 41.324 -33.834 1.00 82.94 188 ASN A C 1
ATOM 1470 O O . ASN A 1 188 ? 9.312 42.416 -34.199 1.00 82.94 188 ASN A O 1
ATOM 1474 N N . VAL A 1 189 ? 10.811 40.747 -34.398 1.00 82.94 189 VAL A N 1
ATOM 1475 C CA . VAL A 1 189 ? 11.572 41.299 -35.532 1.00 82.94 189 VAL A CA 1
ATOM 1476 C C . VAL A 1 189 ? 10.709 41.467 -36.783 1.00 82.94 189 VAL A C 1
ATOM 1478 O O . VAL A 1 189 ? 10.851 42.457 -37.486 1.00 82.94 189 VAL A O 1
ATOM 1481 N N . PHE A 1 190 ? 9.763 40.560 -37.045 1.00 81.75 190 PHE A N 1
ATOM 1482 C CA . PHE A 1 190 ? 8.838 40.693 -38.179 1.00 81.75 190 PHE A CA 1
ATOM 1483 C C . PHE A 1 190 ? 7.634 41.585 -37.877 1.00 81.75 190 PHE A C 1
ATOM 1485 O O . PHE A 1 190 ? 6.918 41.974 -38.799 1.00 81.75 190 PHE A O 1
ATOM 1492 N N . LEU A 1 191 ? 7.405 41.911 -36.603 1.00 79.81 191 LEU A N 1
ATOM 1493 C CA . LEU A 1 191 ? 6.282 42.728 -36.144 1.00 79.81 191 LEU A CA 1
ATOM 1494 C C . LEU A 1 191 ? 6.652 44.211 -35.964 1.00 79.81 191 LEU A C 1
ATOM 1496 O O . LEU A 1 191 ? 5.755 45.046 -35.857 1.00 79.81 191 LEU A O 1
ATOM 1500 N N . ARG A 1 192 ? 7.947 44.561 -35.927 1.00 77.00 192 ARG A N 1
ATOM 1501 C CA . ARG A 1 192 ? 8.439 45.939 -35.756 1.00 77.00 192 ARG A CA 1
ATOM 1502 C C . ARG A 1 192 ? 9.165 46.416 -37.015 1.00 77.00 192 ARG A C 1
ATOM 1504 O O . ARG A 1 192 ? 10.096 45.777 -37.475 1.00 77.00 192 ARG A O 1
ATOM 1511 N N . SER A 1 193 ? 8.794 47.591 -37.522 1.00 62.94 193 SER A N 1
ATOM 1512 C CA . SER A 1 193 ? 9.327 48.162 -38.774 1.00 62.94 193 SER A CA 1
ATOM 1513 C C . SER A 1 193 ? 10.815 48.601 -38.716 1.00 62.94 193 SER A C 1
ATOM 1515 O O . SER A 1 193 ? 11.396 48.884 -39.756 1.00 62.94 193 SER A O 1
ATOM 1517 N N . HIS A 1 194 ? 11.460 48.648 -37.538 1.00 61.59 194 HIS A N 1
ATOM 1518 C CA . HIS A 1 194 ? 12.789 49.273 -37.347 1.00 61.59 194 HIS A CA 1
ATOM 1519 C C . HIS A 1 194 ? 13.785 48.455 -36.482 1.00 61.59 194 HIS A C 1
ATOM 1521 O O . HIS A 1 194 ? 14.561 49.026 -35.718 1.00 61.59 194 HIS A O 1
ATOM 1527 N N . SER A 1 195 ? 13.769 47.119 -36.528 1.00 62.19 195 SER A N 1
ATOM 1528 C CA . SER A 1 195 ? 14.699 46.296 -35.724 1.00 62.19 195 SER A CA 1
ATOM 1529 C C . SER A 1 195 ? 16.025 45.978 -36.426 1.00 62.19 195 SER A C 1
ATOM 1531 O O . SER A 1 195 ? 16.054 45.761 -37.632 1.00 62.19 195 SER A O 1
ATOM 1533 N N . ASP A 1 196 ? 17.109 45.868 -35.650 1.00 72.50 196 ASP A N 1
ATOM 1534 C CA . ASP A 1 196 ? 18.421 45.379 -36.097 1.00 72.50 196 ASP A CA 1
ATOM 1535 C C . ASP A 1 196 ? 18.353 43.878 -36.452 1.00 72.50 196 ASP A C 1
ATOM 1537 O O . ASP A 1 196 ? 18.335 43.006 -35.578 1.00 72.50 196 ASP A O 1
ATOM 1541 N N . TYR A 1 197 ? 18.268 43.576 -37.751 1.00 71.38 197 TYR A N 1
ATOM 1542 C CA . TYR A 1 197 ? 18.083 42.218 -38.283 1.00 71.38 197 TYR A CA 1
ATOM 1543 C C . TYR A 1 197 ? 19.301 41.306 -38.092 1.00 71.38 197 TYR A C 1
ATOM 1545 O O . TYR A 1 197 ? 19.164 40.085 -38.158 1.00 71.38 197 TYR A O 1
ATOM 1553 N N . SER A 1 198 ? 20.482 41.872 -37.827 1.00 72.88 198 SER A N 1
ATOM 1554 C CA . SER A 1 198 ? 21.755 41.139 -37.808 1.00 72.88 198 SER A CA 1
ATOM 1555 C C . SER A 1 198 ? 21.832 40.047 -36.733 1.00 72.88 198 SER A C 1
ATOM 1557 O O . SER A 1 198 ? 22.559 39.067 -36.893 1.00 72.88 198 SER A O 1
ATOM 1559 N N . ARG A 1 199 ? 21.060 40.183 -35.646 1.00 70.38 199 ARG A N 1
ATOM 1560 C CA . ARG A 1 199 ? 21.040 39.229 -34.524 1.00 70.38 199 ARG A CA 1
ATOM 1561 C C . ARG A 1 199 ? 19.950 38.164 -34.637 1.00 70.38 199 ARG A C 1
ATOM 1563 O O . ARG A 1 199 ? 19.972 37.197 -33.878 1.00 70.38 199 ARG A O 1
ATOM 1570 N N . PHE A 1 200 ? 18.991 38.321 -35.551 1.00 79.38 200 PHE A N 1
ATOM 1571 C CA . PHE A 1 200 ? 17.877 37.387 -35.679 1.00 79.38 200 PHE A CA 1
ATOM 1572 C C . PHE A 1 200 ? 18.231 36.243 -36.622 1.00 79.38 200 PHE A C 1
ATOM 1574 O O . PHE A 1 200 ? 18.252 36.388 -37.842 1.00 79.38 200 PHE A O 1
ATOM 1581 N N . ASN A 1 201 ? 18.479 35.069 -36.055 1.00 80.75 201 ASN A N 1
ATOM 1582 C CA . ASN A 1 201 ? 18.786 33.892 -36.847 1.00 80.75 201 ASN A CA 1
ATOM 1583 C C . ASN A 1 201 ? 17.509 33.095 -37.152 1.00 80.75 201 ASN A C 1
ATOM 1585 O O . ASN A 1 201 ? 17.165 32.140 -36.452 1.00 80.75 201 ASN A O 1
ATOM 1589 N N . LEU A 1 202 ? 16.812 33.500 -38.219 1.00 81.94 202 LEU A N 1
ATOM 1590 C CA . LEU A 1 202 ? 15.597 32.840 -38.712 1.00 81.94 202 LEU A CA 1
ATOM 1591 C C . LEU A 1 202 ? 15.807 31.338 -38.982 1.00 81.94 202 LEU A C 1
ATOM 1593 O O . LEU A 1 202 ? 14.880 30.550 -38.803 1.00 81.94 202 LEU A O 1
ATOM 1597 N N . ASN A 1 203 ? 17.032 30.931 -39.336 1.00 78.88 203 ASN A N 1
ATOM 1598 C CA . ASN A 1 203 ? 17.382 29.528 -39.533 1.00 78.88 203 ASN A CA 1
ATOM 1599 C C . ASN A 1 203 ? 17.071 28.693 -38.287 1.00 78.88 203 ASN A C 1
ATOM 1601 O O . ASN A 1 203 ? 16.452 27.638 -38.382 1.00 78.88 203 ASN A O 1
ATOM 1605 N N . TYR A 1 204 ? 17.450 29.189 -37.104 1.00 79.25 204 TYR A N 1
ATOM 1606 C CA . TYR A 1 204 ? 17.201 28.474 -35.854 1.00 79.25 204 TYR A CA 1
ATOM 1607 C C . TYR A 1 204 ? 15.716 28.387 -35.539 1.00 79.25 204 TYR A C 1
ATOM 1609 O O . TYR A 1 204 ? 15.256 27.340 -35.110 1.00 79.25 204 TYR A O 1
ATOM 1617 N N . TRP A 1 205 ? 14.944 29.437 -35.804 1.00 84.12 205 TRP A N 1
ATOM 1618 C CA . TRP A 1 205 ? 13.496 29.411 -35.600 1.00 84.12 205 TRP A CA 1
ATOM 1619 C C . TRP A 1 205 ? 12.807 28.361 -36.463 1.00 84.12 205 TRP A C 1
ATOM 1621 O O . TRP A 1 205 ? 11.998 27.579 -35.966 1.00 84.12 205 TRP A O 1
ATOM 1631 N N . ILE A 1 206 ? 13.167 28.314 -37.743 1.00 79.75 206 ILE A N 1
ATOM 1632 C CA . ILE A 1 206 ? 12.610 27.368 -38.707 1.00 79.75 206 ILE A CA 1
ATOM 1633 C C . ILE A 1 206 ? 13.085 25.948 -38.390 1.00 79.75 206 ILE A C 1
ATOM 1635 O O . ILE A 1 206 ? 12.276 25.028 -38.323 1.00 79.75 206 ILE A O 1
ATOM 1639 N N . SER A 1 207 ? 14.372 25.774 -38.090 1.00 75.31 207 SER A N 1
ATOM 1640 C CA . SER A 1 207 ? 14.923 24.489 -37.664 1.00 75.31 207 SER A CA 1
ATOM 1641 C C . SER A 1 207 ? 14.230 23.985 -36.400 1.00 75.31 207 SER A C 1
ATOM 1643 O O . SER A 1 207 ? 13.761 22.854 -36.382 1.00 75.31 207 SER A O 1
ATOM 1645 N N . THR A 1 208 ? 14.049 24.813 -35.372 1.00 74.75 208 THR A N 1
ATOM 1646 C CA . THR A 1 208 ? 13.349 24.451 -34.129 1.00 74.75 208 THR A CA 1
ATOM 1647 C C . THR A 1 208 ? 11.874 24.116 -34.371 1.00 74.75 208 THR A C 1
ATOM 1649 O O . THR A 1 208 ? 11.382 23.106 -33.866 1.00 74.75 208 THR A O 1
ATOM 1652 N N . ALA A 1 209 ? 11.169 24.900 -35.193 1.00 76.69 209 ALA A N 1
ATOM 1653 C CA . ALA A 1 209 ? 9.794 24.621 -35.621 1.00 76.69 209 ALA A CA 1
ATOM 1654 C C . ALA A 1 209 ? 9.644 23.227 -36.257 1.00 76.69 209 ALA A C 1
ATOM 1656 O O . ALA A 1 209 ? 8.669 22.506 -36.014 1.00 76.69 209 ALA A O 1
ATOM 1657 N N . ILE A 1 210 ? 10.638 22.835 -37.049 1.00 71.75 210 ILE A N 1
ATOM 1658 C CA . ILE A 1 210 ? 10.639 21.593 -37.816 1.00 71.75 210 ILE A CA 1
ATOM 1659 C C . ILE A 1 210 ? 11.187 20.410 -36.991 1.00 71.75 210 ILE A C 1
ATOM 1661 O O . ILE A 1 210 ? 10.703 19.290 -37.140 1.00 71.75 210 ILE A O 1
ATOM 1665 N N . THR A 1 211 ? 12.141 20.644 -36.081 1.00 63.22 211 THR A N 1
ATOM 1666 C CA . THR A 1 211 ? 12.912 19.600 -35.372 1.00 63.22 211 THR A CA 1
ATOM 1667 C C . THR A 1 211 ? 12.429 19.263 -33.962 1.00 63.22 211 THR A C 1
ATOM 1669 O O . THR A 1 211 ? 12.827 18.217 -33.462 1.00 63.22 211 THR A O 1
ATOM 1672 N N . HIS A 1 212 ? 11.583 20.063 -33.297 1.00 58.44 212 HIS A N 1
ATOM 1673 C CA . HIS A 1 212 ? 11.199 19.868 -31.878 1.00 58.44 212 HIS A CA 1
ATOM 1674 C C . HIS A 1 212 ? 10.338 18.620 -31.549 1.00 58.44 212 HIS A C 1
ATOM 1676 O O . HIS A 1 212 ? 9.586 18.608 -30.575 1.00 58.44 212 HIS A O 1
ATOM 1682 N N . HIS A 1 213 ? 10.458 17.558 -32.342 1.00 54.50 213 HIS A N 1
ATOM 1683 C CA . HIS A 1 213 ? 10.017 16.193 -32.058 1.00 54.50 213 HIS A CA 1
ATOM 1684 C C . HIS A 1 213 ? 11.179 15.211 -32.296 1.00 54.50 213 HIS A C 1
ATOM 1686 O O . HIS A 1 213 ? 11.011 14.166 -32.914 1.00 54.50 213 HIS A O 1
ATOM 1692 N N . THR A 1 214 ? 12.399 15.566 -31.876 1.00 46.59 214 THR A N 1
ATOM 1693 C CA . THR A 1 214 ? 13.570 14.699 -32.054 1.00 46.59 214 THR A CA 1
ATOM 1694 C C . THR A 1 214 ? 13.444 13.435 -31.210 1.00 46.59 214 THR A C 1
ATOM 1696 O O . THR A 1 214 ? 13.411 13.510 -29.980 1.00 46.59 214 THR A O 1
ATOM 1699 N N . TYR A 1 215 ? 13.448 12.280 -31.874 1.00 50.47 215 TYR A N 1
ATOM 1700 C CA . TYR A 1 215 ? 13.552 10.970 -31.244 1.00 50.47 215 TYR A CA 1
ATOM 1701 C C . TYR A 1 215 ? 15.009 10.502 -31.307 1.00 50.47 215 TYR A C 1
ATOM 1703 O O . TYR A 1 215 ? 15.657 10.572 -32.355 1.00 50.47 215 TYR A O 1
ATOM 1711 N N . HIS A 1 216 ? 15.549 10.012 -30.191 1.00 41.97 216 HIS A N 1
ATOM 1712 C CA . HIS A 1 216 ? 16.805 9.270 -30.232 1.00 41.97 216 HIS A CA 1
ATOM 1713 C C . HIS A 1 216 ? 16.504 7.817 -30.573 1.00 41.97 216 HIS A C 1
ATOM 1715 O O . HIS A 1 216 ? 15.974 7.079 -29.751 1.00 41.97 216 HIS A O 1
ATOM 1721 N N . VAL A 1 217 ? 16.867 7.419 -31.787 1.00 39.75 217 VAL A N 1
ATOM 1722 C CA . VAL A 1 217 ? 17.072 6.013 -32.124 1.00 39.75 217 VAL A CA 1
ATOM 1723 C C . VAL A 1 217 ? 18.570 5.856 -32.318 1.00 39.75 217 VAL A C 1
ATOM 1725 O O . VAL A 1 217 ? 19.162 6.547 -33.149 1.00 39.75 217 VAL A O 1
ATOM 1728 N N . ASP A 1 218 ? 19.185 5.026 -31.483 1.00 38.16 218 ASP A N 1
ATOM 1729 C CA . ASP A 1 218 ? 20.584 4.653 -31.634 1.00 38.16 218 ASP A CA 1
ATOM 1730 C C . ASP A 1 218 ? 20.657 3.563 -32.706 1.00 38.16 218 ASP A C 1
ATOM 1732 O O . ASP A 1 218 ? 19.964 2.551 -32.607 1.00 38.16 218 ASP A O 1
ATOM 1736 N N . TYR A 1 219 ? 21.423 3.804 -33.767 1.00 36.66 219 TYR A N 1
ATOM 1737 C CA . TYR A 1 219 ? 21.639 2.826 -34.830 1.00 36.66 219 TYR A CA 1
ATOM 1738 C C . TYR A 1 219 ? 23.116 2.461 -34.831 1.00 36.66 219 TYR A C 1
ATOM 1740 O O . TYR A 1 219 ? 23.967 3.335 -35.013 1.00 36.66 219 TYR A O 1
ATOM 1748 N N . SER A 1 220 ? 23.418 1.178 -34.648 1.00 37.97 220 SER A N 1
ATOM 1749 C CA . SER A 1 220 ? 24.770 0.654 -34.812 1.00 37.97 220 SER A CA 1
ATOM 1750 C C . SER A 1 220 ? 25.046 0.396 -36.297 1.00 37.97 220 SER A C 1
ATOM 1752 O O . SER A 1 220 ? 24.800 -0.704 -36.776 1.00 37.97 220 SER A O 1
ATOM 1754 N N . ASP A 1 221 ? 25.518 1.393 -37.051 1.00 39.03 221 ASP A N 1
ATOM 1755 C CA . ASP A 1 221 ? 26.161 1.117 -38.346 1.00 39.03 221 ASP A CA 1
ATOM 1756 C C . ASP A 1 221 ? 27.339 2.077 -38.649 1.00 39.03 221 ASP A C 1
ATOM 1758 O O . ASP A 1 221 ? 27.188 3.291 -38.796 1.00 39.03 221 ASP A O 1
ATOM 1762 N N . GLU A 1 222 ? 28.521 1.455 -38.742 1.00 40.69 222 GLU A N 1
ATOM 1763 C CA . GLU A 1 222 ? 29.767 1.710 -39.498 1.00 40.69 222 GLU A CA 1
ATOM 1764 C C . GLU A 1 222 ? 30.473 3.081 -39.553 1.00 40.69 222 GLU A C 1
ATOM 1766 O O . GLU A 1 222 ? 31.648 3.109 -39.922 1.00 40.69 222 GLU A O 1
ATOM 1771 N N . ARG A 1 223 ? 29.882 4.219 -39.165 1.00 39.62 223 ARG A N 1
ATOM 1772 C CA . ARG A 1 223 ? 30.637 5.485 -38.980 1.00 39.62 223 ARG A CA 1
ATOM 1773 C C . ARG A 1 223 ? 30.047 6.296 -37.822 1.00 39.62 223 ARG A C 1
ATOM 1775 O O . ARG A 1 223 ? 28.828 6.384 -37.723 1.00 39.62 223 ARG A O 1
ATOM 1782 N N . PRO A 1 224 ? 30.856 6.975 -36.981 1.00 37.09 224 PRO A N 1
ATOM 1783 C CA . PRO A 1 224 ? 30.395 7.667 -35.771 1.00 37.09 224 PRO A CA 1
ATOM 1784 C C . PRO A 1 224 ? 29.637 8.978 -36.063 1.00 37.09 224 PRO A C 1
ATOM 1786 O O . PRO A 1 224 ? 29.639 9.915 -35.262 1.00 37.09 224 PRO A O 1
ATOM 1789 N N . THR A 1 225 ? 28.962 9.088 -37.206 1.00 38.44 225 THR A N 1
ATOM 1790 C CA . THR A 1 225 ? 27.965 10.127 -37.426 1.00 38.44 225 THR A CA 1
ATOM 1791 C C . THR A 1 225 ? 26.634 9.604 -36.901 1.00 38.44 225 THR A C 1
ATOM 1793 O O . THR A 1 225 ? 25.885 8.961 -37.625 1.00 38.44 225 THR A O 1
ATOM 1796 N N . LYS A 1 226 ? 26.344 9.878 -35.613 1.00 40.97 226 LYS A N 1
ATOM 1797 C CA . LYS A 1 226 ? 25.025 9.658 -34.984 1.00 40.97 226 LYS A CA 1
ATOM 1798 C C . LYS A 1 226 ? 23.931 10.074 -35.975 1.00 40.97 226 LYS A C 1
ATOM 1800 O O . LYS A 1 226 ? 23.666 11.272 -36.111 1.00 40.97 226 LYS A O 1
ATOM 1805 N N . ARG A 1 227 ? 23.294 9.120 -36.660 1.00 39.66 227 ARG A N 1
ATOM 1806 C CA . ARG A 1 227 ? 22.114 9.408 -37.476 1.00 39.66 227 ARG A CA 1
ATOM 1807 C C . ARG A 1 227 ? 20.955 9.564 -36.515 1.00 39.66 227 ARG A C 1
ATOM 1809 O O . ARG A 1 227 ? 20.251 8.622 -36.185 1.00 39.66 227 ARG A O 1
ATOM 1816 N N . ARG A 1 228 ? 20.814 10.782 -36.002 1.00 41.78 228 ARG A N 1
ATOM 1817 C CA . ARG A 1 228 ? 19.617 11.196 -35.281 1.00 41.78 228 ARG A CA 1
ATOM 1818 C C . ARG A 1 228 ? 18.476 11.122 -36.272 1.00 41.78 228 ARG A C 1
ATOM 1820 O O . ARG A 1 228 ? 18.527 11.774 -37.313 1.00 41.78 228 ARG A O 1
ATOM 1827 N N . PHE A 1 229 ? 17.476 10.314 -35.960 1.00 43.81 229 PHE A N 1
ATOM 1828 C CA . PHE A 1 229 ? 16.249 10.329 -36.727 1.00 43.81 229 PHE A CA 1
ATOM 1829 C C . PHE A 1 229 ? 15.474 11.564 -36.300 1.00 43.81 229 PHE A C 1
ATOM 1831 O O . PHE A 1 229 ? 14.821 11.617 -35.258 1.00 43.81 229 PHE A O 1
ATOM 1838 N N . PHE A 1 230 ? 15.608 12.603 -37.109 1.00 46.12 230 PHE A N 1
ATOM 1839 C CA . PHE A 1 230 ? 14.697 13.721 -37.052 1.00 46.12 230 PHE A CA 1
ATOM 1840 C C . PHE A 1 230 ? 13.390 13.231 -37.658 1.00 46.12 230 PHE A C 1
ATOM 1842 O O . PHE A 1 230 ? 13.301 12.997 -38.863 1.00 46.12 230 PHE A O 1
ATOM 1849 N N . GLN A 1 231 ? 12.377 13.032 -36.820 1.00 45.69 231 GLN A N 1
ATOM 1850 C CA . GLN A 1 231 ? 11.030 12.914 -37.342 1.00 45.69 231 GLN A CA 1
ATOM 1851 C C . GLN A 1 231 ? 10.567 14.322 -37.700 1.00 45.69 231 GLN A C 1
ATOM 1853 O O . GLN A 1 231 ? 9.987 15.044 -36.891 1.00 45.69 231 GLN A O 1
ATOM 1858 N N . TYR A 1 232 ? 10.909 14.736 -38.913 1.00 53.16 232 TYR A N 1
ATOM 1859 C CA . TYR A 1 232 ? 10.345 15.934 -39.498 1.00 53.16 232 TYR A CA 1
ATOM 1860 C C . TYR A 1 232 ? 8.858 15.693 -39.744 1.00 53.16 232 TYR A C 1
ATOM 1862 O O . TYR A 1 232 ? 8.466 14.632 -40.237 1.00 53.16 232 TYR A O 1
ATOM 1870 N N . GLY A 1 233 ? 8.020 16.665 -39.379 1.00 53.47 233 GLY A N 1
ATOM 1871 C CA . GLY A 1 233 ? 6.625 16.644 -39.810 1.00 53.47 233 GLY A CA 1
ATOM 1872 C C . GLY A 1 233 ? 6.577 16.557 -41.337 1.00 53.47 233 GLY A C 1
ATOM 1873 O O . GLY A 1 233 ? 7.374 17.202 -42.018 1.00 53.47 233 GLY A O 1
ATOM 1874 N N . LYS A 1 234 ? 5.680 15.742 -41.895 1.00 53.12 234 LYS A N 1
ATOM 1875 C CA . LYS A 1 234 ? 5.435 15.771 -43.343 1.00 53.12 234 LYS A CA 1
ATOM 1876 C C . LYS A 1 234 ? 4.860 17.138 -43.707 1.00 53.12 234 LYS A C 1
ATOM 1878 O O . LYS A 1 234 ? 4.026 17.642 -42.956 1.00 53.12 234 LYS A O 1
ATOM 1883 N N . ASN A 1 235 ? 5.282 17.701 -44.842 1.00 60.38 235 ASN A N 1
ATOM 1884 C CA . ASN A 1 235 ? 4.750 18.954 -45.387 1.00 60.38 235 ASN A CA 1
ATOM 1885 C C . ASN A 1 235 ? 4.624 20.041 -44.306 1.00 60.38 235 ASN A C 1
ATOM 1887 O O . ASN A 1 235 ? 3.519 20.483 -43.988 1.00 60.38 235 ASN A O 1
ATOM 1891 N N . VAL A 1 236 ? 5.742 20.427 -43.675 1.00 68.19 236 VAL A N 1
ATOM 1892 C CA . VAL A 1 236 ? 5.695 21.514 -42.689 1.00 68.19 236 VAL A CA 1
ATOM 1893 C C . VAL A 1 236 ? 5.496 22.825 -43.437 1.00 68.19 236 VAL A C 1
ATOM 1895 O O . VAL A 1 236 ? 6.378 23.280 -44.167 1.00 68.19 236 VAL A O 1
ATOM 1898 N N . PHE A 1 237 ? 4.336 23.438 -43.241 1.00 74.19 237 PHE A N 1
ATOM 1899 C CA . PHE A 1 237 ? 4.043 24.769 -43.746 1.00 74.19 237 PHE A CA 1
ATOM 1900 C C . PHE A 1 237 ? 4.467 25.777 -42.689 1.00 74.19 237 PHE A C 1
ATOM 1902 O O . PHE A 1 237 ? 3.788 25.958 -41.679 1.00 74.19 237 PHE A O 1
ATOM 1909 N N . VAL A 1 238 ? 5.613 26.414 -42.903 1.00 82.44 238 VAL A N 1
ATOM 1910 C CA . VAL A 1 238 ? 6.095 27.478 -42.029 1.00 82.44 238 VAL A CA 1
ATOM 1911 C C . VAL A 1 238 ? 5.538 28.795 -42.540 1.00 82.44 238 VAL A C 1
ATOM 1913 O O . VAL A 1 238 ? 5.962 29.308 -43.574 1.00 82.44 238 VAL A O 1
ATOM 1916 N N . VAL A 1 239 ? 4.573 29.337 -41.809 1.00 84.94 239 VAL A N 1
ATOM 1917 C CA . VAL A 1 239 ? 3.940 30.615 -42.092 1.00 84.94 239 VAL A CA 1
ATOM 1918 C C . VAL A 1 239 ? 4.630 31.711 -41.287 1.00 84.94 239 VAL A C 1
ATOM 1920 O O . VAL A 1 239 ? 4.506 31.792 -40.062 1.00 84.94 239 VAL A O 1
ATOM 1923 N N . LEU A 1 240 ? 5.363 32.572 -41.987 1.00 85.44 240 LEU A N 1
ATOM 1924 C CA . LEU A 1 240 ? 5.973 33.771 -41.423 1.00 85.44 240 LEU A CA 1
ATOM 1925 C C . LEU A 1 240 ? 4.968 34.918 -41.508 1.00 85.44 240 LEU A C 1
ATOM 1927 O O . LEU A 1 240 ? 4.611 35.354 -42.603 1.00 85.44 240 LEU A O 1
ATOM 1931 N N . ILE A 1 241 ? 4.510 35.408 -40.356 1.00 84.62 241 ILE A N 1
ATOM 1932 C CA . ILE A 1 241 ? 3.613 36.567 -40.294 1.00 84.62 241 ILE A CA 1
ATOM 1933 C C . ILE A 1 241 ? 4.470 37.820 -40.136 1.00 84.62 241 ILE A C 1
ATOM 1935 O O . ILE A 1 241 ? 5.172 37.975 -39.137 1.00 84.62 241 ILE A O 1
ATOM 1939 N N . SER A 1 242 ? 4.403 38.720 -41.119 1.00 83.50 242 SER A N 1
ATOM 1940 C CA . SER A 1 242 ? 5.166 39.967 -41.118 1.00 83.50 242 SER A CA 1
ATOM 1941 C C . SER A 1 242 ? 4.270 41.200 -41.233 1.00 83.50 242 SER A C 1
ATOM 1943 O O . SER A 1 242 ? 3.343 41.263 -42.042 1.00 83.50 242 SER A O 1
ATOM 1945 N N . MET A 1 243 ? 4.605 42.209 -40.430 1.00 80.88 243 MET A N 1
ATOM 1946 C CA . MET A 1 243 ? 4.111 43.582 -40.517 1.00 80.88 243 MET A CA 1
ATOM 1947 C C . MET A 1 243 ? 5.113 44.467 -41.275 1.00 80.88 243 MET A C 1
ATOM 1949 O O . MET A 1 243 ? 5.295 45.629 -40.937 1.00 80.88 243 MET A O 1
ATOM 1953 N N . MET A 1 244 ? 5.827 43.933 -42.259 1.00 79.56 244 MET A N 1
ATOM 1954 C CA . MET A 1 244 ? 6.644 44.732 -43.174 1.00 79.56 244 MET A CA 1
ATOM 1955 C C . MET A 1 244 ? 5.909 44.883 -44.493 1.00 79.56 244 MET A C 1
ATOM 1957 O O . MET A 1 244 ? 5.169 43.985 -44.904 1.00 79.56 244 MET A O 1
ATOM 1961 N N . THR A 1 245 ? 6.126 45.996 -45.184 1.00 78.12 245 THR A N 1
ATOM 1962 C CA . THR A 1 245 ? 5.655 46.153 -46.563 1.00 78.12 245 THR A CA 1
ATOM 1963 C C . THR A 1 245 ? 6.351 45.139 -47.479 1.00 78.12 245 THR A C 1
ATOM 1965 O O . THR A 1 245 ? 7.483 44.729 -47.226 1.00 78.12 245 THR A O 1
ATOM 1968 N N . SER A 1 246 ? 5.710 44.753 -48.589 1.00 71.88 246 SER A N 1
ATOM 1969 C CA . SER A 1 246 ? 6.299 43.830 -49.582 1.00 71.88 246 SER A CA 1
ATOM 1970 C C . SER A 1 246 ? 7.700 44.279 -50.046 1.00 71.88 246 SER A C 1
ATOM 1972 O O . SER A 1 246 ? 8.591 43.455 -50.240 1.00 71.88 246 SER A O 1
ATOM 1974 N N . LYS A 1 247 ? 7.941 45.597 -50.140 1.00 74.88 247 LYS A N 1
ATOM 1975 C CA . LYS A 1 247 ? 9.244 46.172 -50.510 1.00 74.88 247 LYS A CA 1
ATOM 1976 C C . LYS A 1 247 ? 10.305 46.003 -49.415 1.00 74.88 247 LYS A C 1
ATOM 1978 O O . LYS A 1 247 ? 11.432 45.637 -49.727 1.00 74.88 247 LYS A O 1
ATOM 1983 N N . GLU A 1 248 ? 9.958 46.241 -48.151 1.00 78.81 248 GLU A N 1
ATOM 1984 C CA . GLU A 1 248 ? 10.863 46.011 -47.013 1.00 78.81 248 GLU A CA 1
ATOM 1985 C C . GLU A 1 248 ? 11.181 44.524 -46.865 1.00 78.81 248 GLU A C 1
ATOM 1987 O O . GLU A 1 248 ? 12.342 44.149 -46.736 1.00 78.81 248 GLU A O 1
ATOM 1992 N N . LEU A 1 249 ? 10.167 43.666 -46.980 1.00 76.69 249 LEU A N 1
ATOM 1993 C CA . LEU A 1 249 ? 10.335 42.224 -46.879 1.00 76.69 249 LEU A CA 1
ATOM 1994 C C . LEU A 1 249 ? 11.266 41.679 -47.975 1.00 76.69 249 LEU A C 1
ATOM 1996 O O . LEU A 1 249 ? 12.146 40.875 -47.674 1.00 76.69 249 LEU A O 1
ATOM 2000 N N . LYS A 1 250 ? 11.135 42.159 -49.221 1.00 76.19 250 LYS A N 1
ATOM 2001 C CA . LYS A 1 250 ? 12.058 41.820 -50.321 1.00 76.19 250 LYS A CA 1
ATOM 2002 C C . LYS A 1 250 ? 13.507 42.205 -50.022 1.00 76.19 250 LYS A C 1
ATOM 2004 O O . LYS A 1 250 ? 14.409 41.481 -50.422 1.00 76.19 250 LYS A O 1
ATOM 2009 N N . ASN A 1 251 ? 13.729 43.299 -49.298 1.00 78.44 251 ASN A N 1
ATOM 2010 C CA . ASN A 1 251 ? 15.073 43.720 -48.912 1.00 78.44 251 ASN A CA 1
ATOM 2011 C C . ASN A 1 251 ? 15.624 42.906 -47.734 1.00 78.44 251 ASN A C 1
ATOM 2013 O O . ASN A 1 251 ? 16.830 42.713 -47.654 1.00 78.44 251 ASN A O 1
ATOM 2017 N N . VAL A 1 252 ? 14.768 42.430 -46.824 1.00 78.06 252 VAL A N 1
ATOM 2018 C CA . VAL A 1 252 ? 15.195 41.720 -45.606 1.00 78.06 252 VAL A CA 1
ATOM 2019 C C . VAL A 1 252 ? 15.389 40.216 -45.849 1.00 78.06 252 VAL A C 1
ATOM 2021 O O . VAL A 1 252 ? 16.330 39.630 -45.316 1.00 78.06 252 VAL A O 1
ATOM 2024 N N . LEU A 1 253 ? 14.544 39.579 -46.669 1.00 75.00 253 LEU A N 1
ATOM 2025 C CA . LEU A 1 253 ? 14.598 38.132 -46.921 1.00 75.00 253 LEU A CA 1
ATOM 2026 C C . LEU A 1 253 ? 15.984 37.612 -47.359 1.00 75.00 253 LEU A C 1
ATOM 2028 O O . LEU A 1 253 ? 16.390 36.587 -46.805 1.00 75.00 253 LEU A O 1
ATOM 2032 N N . PRO A 1 254 ? 16.742 38.285 -48.253 1.00 77.56 254 PRO A N 1
ATOM 2033 C CA . PRO A 1 254 ? 18.076 37.845 -48.677 1.00 77.56 254 PRO A CA 1
ATOM 2034 C C . PRO A 1 254 ? 19.105 37.696 -47.548 1.00 77.56 254 PRO A C 1
ATOM 2036 O O . PRO A 1 254 ? 20.100 36.990 -47.701 1.00 77.56 254 PRO A O 1
ATOM 2039 N N . PHE A 1 255 ? 18.891 38.356 -46.405 1.00 74.19 255 PHE A N 1
ATOM 2040 C CA . PHE A 1 255 ? 19.798 38.276 -45.259 1.00 74.19 255 PHE A CA 1
ATOM 2041 C C . PHE A 1 255 ? 19.585 37.018 -44.408 1.00 74.19 255 PHE A C 1
ATOM 2043 O O . PHE A 1 255 ? 20.443 36.679 -43.589 1.00 74.19 255 PHE A O 1
ATOM 2050 N N . PHE A 1 256 ? 18.477 36.296 -44.595 1.00 75.06 256 PHE A N 1
ATOM 2051 C CA . PHE A 1 256 ? 18.198 35.075 -43.850 1.00 75.06 256 PHE A CA 1
ATOM 2052 C C . PHE A 1 256 ? 18.646 33.832 -44.613 1.00 75.06 256 PHE A C 1
ATOM 2054 O O . PHE A 1 256 ? 18.162 33.527 -45.699 1.00 75.06 256 PHE A O 1
ATOM 2061 N N . LYS A 1 257 ? 19.519 33.043 -43.982 1.00 71.12 257 LYS A N 1
ATOM 2062 C CA . LYS A 1 257 ? 19.799 31.679 -44.431 1.00 71.12 257 LYS A CA 1
ATOM 2063 C C . LYS A 1 257 ? 18.664 30.769 -43.982 1.00 71.12 257 LYS A C 1
ATOM 2065 O O . LYS A 1 257 ? 18.493 30.539 -42.788 1.00 71.12 257 LYS A O 1
ATOM 2070 N N . PHE A 1 258 ? 17.896 30.257 -44.928 1.00 70.25 258 PHE A N 1
ATOM 2071 C CA . PHE A 1 258 ? 16.908 29.220 -44.660 1.00 70.25 258 PHE A CA 1
ATOM 2072 C C . PHE A 1 258 ? 17.596 27.846 -44.537 1.00 70.25 258 PHE A C 1
ATOM 2074 O O . PHE A 1 258 ? 18.583 27.609 -45.239 1.00 70.25 258 PHE A O 1
ATOM 2081 N N . PRO A 1 259 ? 17.124 26.948 -43.654 1.00 66.69 259 PRO A N 1
ATOM 2082 C CA . PRO A 1 259 ? 17.709 25.616 -43.514 1.00 66.69 259 PRO A CA 1
ATOM 2083 C C . PRO A 1 259 ? 17.515 24.798 -44.798 1.00 66.69 259 PRO A C 1
ATOM 2085 O O . PRO A 1 259 ? 16.491 24.919 -45.465 1.00 66.69 259 PRO A O 1
ATOM 2088 N N . GLU A 1 260 ? 18.491 23.962 -45.153 1.00 61.62 260 GLU A N 1
ATOM 2089 C CA . GLU A 1 260 ? 18.432 23.052 -46.310 1.00 61.62 260 GLU A CA 1
ATOM 2090 C C . GLU A 1 260 ? 17.539 21.838 -45.995 1.00 61.62 260 GLU A C 1
ATOM 2092 O O . GLU A 1 260 ? 18.030 20.740 -45.739 1.00 61.62 260 GLU A O 1
ATOM 2097 N N . ILE A 1 261 ? 16.219 22.035 -45.940 1.00 59.66 261 ILE A N 1
ATOM 2098 C CA . ILE A 1 261 ? 15.268 20.971 -45.585 1.00 59.66 261 ILE A CA 1
ATOM 2099 C C . ILE A 1 261 ? 14.332 20.718 -46.764 1.00 59.66 261 ILE A C 1
ATOM 2101 O O . ILE A 1 261 ? 13.517 21.564 -47.131 1.00 59.66 261 ILE A O 1
ATOM 2105 N N . SER A 1 262 ? 14.425 19.524 -47.341 1.00 53.00 262 SER A N 1
ATOM 2106 C CA . SER A 1 262 ? 13.467 19.030 -48.325 1.00 53.00 262 SER A CA 1
ATOM 2107 C C . SER A 1 262 ? 12.067 18.914 -47.689 1.00 53.00 262 SER A C 1
ATOM 2109 O O . SER A 1 262 ? 11.932 18.522 -46.532 1.00 53.00 262 SER A O 1
ATOM 2111 N N . TYR A 1 263 ? 11.009 19.269 -48.433 1.00 55.91 263 TYR A N 1
ATOM 2112 C CA . TYR A 1 263 ? 9.591 19.167 -48.017 1.00 55.91 263 TYR A CA 1
ATOM 2113 C C . TYR A 1 263 ? 9.081 20.177 -46.963 1.00 55.91 263 TYR A C 1
ATOM 2115 O O . TYR A 1 263 ? 8.022 19.964 -46.366 1.00 55.91 263 TYR A O 1
ATOM 2123 N N . THR A 1 264 ? 9.783 21.298 -46.755 1.00 60.19 264 THR A N 1
ATOM 2124 C CA . THR A 1 264 ? 9.266 22.446 -45.982 1.00 60.19 264 THR A CA 1
ATOM 2125 C C . THR A 1 264 ? 8.800 23.548 -46.927 1.00 60.19 264 THR A C 1
ATOM 2127 O O . THR A 1 264 ? 9.568 24.014 -47.766 1.00 60.19 264 THR A O 1
ATOM 2130 N N . PHE A 1 265 ? 7.559 24.004 -46.773 1.00 64.50 265 PHE A N 1
ATOM 2131 C CA . PHE A 1 265 ? 7.031 25.134 -47.535 1.00 64.50 265 PHE A CA 1
ATOM 2132 C C . PHE A 1 265 ? 7.041 26.378 -46.657 1.00 64.50 265 PHE A C 1
ATOM 2134 O O . PHE A 1 265 ? 6.346 26.434 -45.643 1.00 64.50 265 PHE A O 1
ATOM 2141 N N . ILE A 1 266 ? 7.828 27.380 -47.044 1.00 69.19 266 ILE A N 1
ATOM 2142 C CA . ILE A 1 266 ? 7.900 28.650 -46.322 1.00 69.19 266 ILE A CA 1
ATOM 2143 C C . ILE A 1 266 ? 6.990 29.648 -47.026 1.00 69.19 266 ILE A C 1
ATOM 2145 O O . ILE A 1 266 ? 7.260 30.106 -48.139 1.00 69.19 266 ILE A O 1
ATOM 2149 N N . VAL A 1 267 ? 5.892 29.976 -46.358 1.00 71.94 267 VAL A N 1
ATOM 2150 C CA . VAL A 1 267 ? 4.907 30.942 -46.832 1.00 71.94 267 VAL A CA 1
ATOM 2151 C C . VAL A 1 267 ? 5.063 32.203 -46.002 1.00 71.94 267 VAL A C 1
ATOM 2153 O O . VAL A 1 267 ? 4.912 32.178 -44.783 1.00 71.94 267 VAL A O 1
ATOM 2156 N N . VAL A 1 268 ? 5.367 33.322 -46.647 1.00 70.69 268 VAL A N 1
ATOM 2157 C CA . VAL A 1 268 ? 5.448 34.617 -45.977 1.00 70.69 268 VAL A CA 1
ATOM 2158 C C . VAL A 1 268 ? 4.180 35.399 -46.275 1.00 70.69 268 VAL A C 1
ATOM 2160 O O . VAL A 1 268 ? 3.823 35.620 -47.434 1.00 70.69 268 VAL A O 1
ATOM 2163 N N . VAL A 1 269 ? 3.494 35.820 -45.216 1.00 69.94 269 VAL A N 1
ATOM 2164 C CA . VAL A 1 269 ? 2.262 36.603 -45.315 1.00 69.94 269 VAL A CA 1
ATOM 2165 C C . VAL A 1 269 ? 2.527 38.002 -44.770 1.00 69.94 269 VAL A C 1
ATOM 2167 O O . VAL A 1 269 ? 2.842 38.171 -43.590 1.00 69.94 269 VAL A O 1
ATOM 2170 N N . SER A 1 270 ? 2.427 39.000 -45.653 1.00 64.88 270 SER A N 1
ATOM 2171 C CA . SER A 1 270 ? 2.600 40.427 -45.347 1.00 64.88 270 SER A CA 1
ATOM 2172 C C . SER A 1 270 ? 1.237 41.127 -45.310 1.00 64.88 270 SER A C 1
ATOM 2174 O O . SER A 1 270 ? 0.428 40.949 -46.220 1.00 64.88 270 SER A O 1
ATOM 2176 N N . TYR A 1 271 ? 0.984 41.918 -44.260 1.00 62.91 271 TYR A N 1
ATOM 2177 C CA . TYR A 1 271 ? -0.357 42.435 -43.927 1.00 62.91 271 TYR A CA 1
ATOM 2178 C C . TYR A 1 271 ? -0.543 43.960 -44.029 1.00 62.91 271 TYR A C 1
ATOM 2180 O O . TYR A 1 271 ? -1.531 44.481 -43.519 1.00 62.91 271 TYR A O 1
ATOM 2188 N N . LEU A 1 272 ? 0.376 44.706 -44.652 1.00 56.47 272 LEU A N 1
ATOM 2189 C CA . LEU A 1 272 ? 0.429 46.167 -44.466 1.00 56.47 272 LEU A CA 1
ATOM 2190 C C . LEU A 1 272 ? -0.209 47.047 -45.551 1.00 56.47 272 LEU A C 1
ATOM 2192 O O . LEU A 1 272 ? -0.097 48.263 -45.451 1.00 56.47 272 LEU A O 1
ATOM 2196 N N . ASN A 1 273 ? -0.889 46.496 -46.561 1.00 53.69 273 ASN A N 1
ATOM 2197 C CA . ASN A 1 273 ? -1.574 47.320 -47.566 1.00 53.69 273 ASN A CA 1
ATOM 2198 C C . ASN A 1 273 ? -3.048 46.928 -47.724 1.00 53.69 273 ASN A C 1
ATOM 2200 O O . ASN A 1 273 ? -3.354 45.778 -48.025 1.00 53.69 273 ASN A O 1
ATOM 2204 N N . ASP A 1 274 ? -3.944 47.918 -47.629 1.00 53.06 274 ASP A N 1
ATOM 2205 C CA . ASP A 1 274 ? -5.410 47.795 -47.778 1.00 53.06 274 ASP A CA 1
ATOM 2206 C C . ASP A 1 274 ? -5.873 47.330 -49.178 1.00 53.06 274 ASP A C 1
ATOM 2208 O O . ASP A 1 274 ? -7.068 47.214 -49.448 1.00 53.06 274 ASP A O 1
ATOM 2212 N N . LYS A 1 275 ? -4.945 47.040 -50.099 1.00 52.06 275 LYS A N 1
ATOM 2213 C CA . LYS A 1 275 ? -5.233 46.452 -51.410 1.00 52.06 275 LYS A CA 1
ATOM 2214 C C . LYS A 1 275 ? -4.412 45.178 -51.606 1.00 52.06 275 LYS A C 1
ATOM 2216 O O . LYS A 1 275 ? -3.234 45.239 -51.939 1.00 52.06 275 LYS A O 1
ATOM 2221 N N . ALA A 1 276 ? -5.116 44.057 -51.442 1.00 51.50 276 ALA A N 1
ATOM 2222 C CA . ALA A 1 276 ? -4.717 42.666 -51.661 1.00 51.50 276 ALA A CA 1
ATOM 2223 C C . ALA A 1 276 ? -3.581 42.131 -50.765 1.00 51.50 276 ALA A C 1
ATOM 2225 O O . ALA A 1 276 ? -2.418 42.506 -50.896 1.00 51.50 276 ALA A O 1
ATOM 2226 N N . ASN A 1 277 ? -3.935 41.149 -49.926 1.00 56.94 277 ASN A N 1
ATOM 2227 C CA . ASN A 1 277 ? -3.007 40.251 -49.238 1.00 56.94 277 ASN A CA 1
ATOM 2228 C C . ASN A 1 277 ? -2.099 39.580 -50.285 1.00 56.94 277 ASN A C 1
ATOM 2230 O O . ASN A 1 277 ? -2.516 38.633 -50.953 1.00 56.94 277 ASN A O 1
ATOM 2234 N N . GLN A 1 278 ? -0.874 40.069 -50.477 1.00 57.00 278 GLN A N 1
ATOM 2235 C CA . GLN A 1 278 ? 0.087 39.370 -51.327 1.00 57.00 278 GLN A CA 1
ATOM 2236 C C . GLN A 1 278 ? 0.679 38.210 -50.531 1.00 57.00 278 GLN A C 1
ATOM 2238 O O . GLN A 1 278 ? 1.572 38.391 -49.703 1.00 57.00 278 GLN A O 1
ATOM 2243 N N . LEU A 1 279 ? 0.154 37.009 -50.784 1.00 60.22 279 LEU A N 1
ATOM 2244 C CA . LEU A 1 279 ? 0.789 35.777 -50.350 1.00 60.22 279 LEU A CA 1
ATOM 2245 C C . LEU A 1 279 ? 2.055 35.572 -51.174 1.00 60.22 279 LEU A C 1
ATOM 2247 O O . LEU A 1 279 ? 2.009 35.521 -52.405 1.00 60.22 279 LEU A O 1
ATOM 2251 N N . CYS A 1 280 ? 3.171 35.436 -50.480 1.00 64.25 280 CYS A N 1
ATOM 2252 C CA . CYS A 1 280 ? 4.452 35.217 -51.099 1.00 64.25 280 CYS A CA 1
ATOM 2253 C C . CYS A 1 280 ? 5.025 33.886 -50.637 1.00 64.25 280 CYS A C 1
ATOM 2255 O O . CYS A 1 280 ? 5.254 33.688 -49.445 1.00 64.25 280 CYS A O 1
ATOM 2257 N N . ALA A 1 281 ? 5.270 32.973 -51.570 1.00 64.12 281 ALA A N 1
ATOM 2258 C CA . ALA A 1 281 ? 6.033 31.774 -51.266 1.00 64.12 281 ALA A CA 1
ATOM 2259 C C . ALA A 1 281 ? 7.502 32.037 -51.586 1.00 64.12 281 ALA A C 1
ATOM 2261 O O . ALA A 1 281 ? 7.839 32.464 -52.691 1.00 64.12 281 ALA A O 1
ATOM 2262 N N . VAL A 1 282 ? 8.371 31.781 -50.613 1.00 65.19 282 VAL A N 1
ATOM 2263 C CA . VAL A 1 282 ? 9.816 31.820 -50.831 1.00 65.19 282 VAL A CA 1
ATOM 2264 C C . VAL A 1 282 ? 10.245 30.388 -51.091 1.00 65.19 282 VAL A C 1
ATOM 2266 O O . VAL A 1 282 ? 10.310 29.576 -50.169 1.00 65.19 282 VAL A O 1
ATOM 2269 N N . THR A 1 283 ? 10.496 30.050 -52.354 1.00 57.75 283 THR A N 1
ATOM 2270 C CA . THR A 1 283 ? 11.022 28.728 -52.696 1.00 57.75 283 THR A CA 1
ATOM 2271 C C . THR A 1 283 ? 12.537 28.734 -52.605 1.00 57.75 283 THR A C 1
ATOM 2273 O O . THR A 1 283 ? 13.198 29.602 -53.177 1.00 57.75 283 THR A O 1
ATOM 2276 N N . GLN A 1 284 ? 13.097 27.750 -51.909 1.00 57.59 284 GLN A N 1
ATOM 2277 C CA . GLN A 1 284 ? 14.532 27.501 -51.944 1.00 57.59 284 GLN A CA 1
ATOM 2278 C C . GLN A 1 284 ? 14.874 26.701 -53.198 1.00 57.59 284 GLN A C 1
ATOM 2280 O O . GLN A 1 284 ? 14.369 25.595 -53.384 1.00 57.59 284 GLN A O 1
ATOM 2285 N N . LEU A 1 285 ? 15.756 27.250 -54.032 1.00 51.78 285 LEU A N 1
ATOM 2286 C CA . LEU A 1 285 ? 16.395 26.506 -55.107 1.00 51.78 285 LEU A CA 1
ATOM 2287 C C . LEU A 1 285 ? 17.822 26.171 -54.658 1.00 51.78 285 LEU A C 1
ATOM 2289 O O . LEU A 1 285 ? 18.651 27.061 -54.456 1.00 51.78 285 LEU A O 1
ATOM 2293 N N . VAL A 1 286 ? 18.108 24.888 -54.451 1.00 50.75 286 VAL A N 1
ATOM 2294 C CA . VAL A 1 286 ? 19.445 24.429 -54.053 1.00 50.75 286 VAL A CA 1
ATOM 2295 C C . VAL A 1 286 ? 20.187 23.987 -55.311 1.00 50.75 286 VAL A C 1
ATOM 2297 O O . VAL A 1 286 ? 19.840 22.969 -55.903 1.00 50.75 286 VAL A O 1
ATOM 2300 N N . ILE A 1 287 ? 21.198 24.755 -55.732 1.00 50.00 287 ILE A N 1
ATOM 2301 C CA . ILE A 1 287 ? 22.088 24.395 -56.846 1.00 50.00 287 ILE A CA 1
ATOM 2302 C C . ILE A 1 287 ? 23.520 24.314 -56.294 1.00 50.00 287 ILE A C 1
ATOM 2304 O O . ILE A 1 287 ? 24.189 25.328 -56.084 1.00 50.00 287 ILE A O 1
ATOM 2308 N N . GLY A 1 288 ? 24.002 23.095 -56.035 1.00 57.84 288 GLY A N 1
ATOM 2309 C CA . GLY A 1 288 ? 25.303 22.863 -55.388 1.00 57.84 288 GLY A CA 1
ATOM 2310 C C . GLY A 1 288 ? 25.348 23.387 -53.941 1.00 57.84 288 GLY A C 1
ATOM 2311 O O . GLY A 1 288 ? 24.350 23.330 -53.235 1.00 57.84 288 GLY A O 1
ATOM 2312 N N . ASN A 1 289 ? 26.490 23.937 -53.499 1.00 49.62 289 ASN A N 1
ATOM 2313 C CA . ASN A 1 289 ? 26.660 24.530 -52.153 1.00 49.62 289 ASN A CA 1
ATOM 2314 C C . ASN A 1 289 ? 26.080 25.957 -52.021 1.00 49.62 289 ASN A C 1
ATOM 2316 O O . ASN A 1 289 ? 26.360 26.654 -51.042 1.00 49.62 289 ASN A O 1
ATOM 2320 N N . ARG A 1 290 ? 25.355 26.453 -53.031 1.00 48.59 290 ARG A N 1
ATOM 2321 C CA . ARG A 1 290 ? 24.758 27.793 -53.020 1.00 48.59 290 ARG A CA 1
ATOM 2322 C C . ARG A 1 290 ? 23.241 27.667 -53.087 1.00 48.59 290 ARG A C 1
ATOM 2324 O O . ARG A 1 290 ? 22.679 27.169 -54.059 1.00 48.59 290 ARG A O 1
ATOM 2331 N N . VAL A 1 291 ? 22.585 28.141 -52.035 1.00 52.66 291 VAL A N 1
ATOM 2332 C CA . VAL A 1 291 ? 21.132 28.298 -52.000 1.00 52.66 291 VAL A CA 1
ATOM 2333 C C . VAL A 1 291 ? 20.804 29.581 -52.759 1.00 52.66 291 VAL A C 1
ATOM 2335 O O . VAL A 1 291 ? 21.144 30.672 -52.302 1.00 52.66 291 VAL A O 1
ATOM 2338 N N . TYR A 1 292 ? 20.187 29.452 -53.932 1.00 55.72 292 TYR A N 1
ATOM 2339 C CA . TYR A 1 292 ? 19.662 30.592 -54.672 1.00 55.72 292 TYR A CA 1
ATOM 2340 C C . TYR A 1 292 ? 18.265 30.884 -54.143 1.00 55.72 292 TYR A C 1
ATOM 2342 O O . TYR A 1 292 ? 17.357 30.050 -54.186 1.00 55.72 292 TYR A O 1
ATOM 2350 N N . GLN A 1 293 ? 18.118 32.073 -53.578 1.00 56.03 293 GLN A N 1
ATOM 2351 C CA . GLN A 1 293 ? 16.859 32.530 -53.028 1.00 56.03 293 GLN A CA 1
ATOM 2352 C C . GLN A 1 293 ? 16.024 33.076 -54.183 1.00 56.03 293 GLN A C 1
ATOM 2354 O O . GLN A 1 293 ? 16.419 34.053 -54.817 1.00 56.03 293 GLN A O 1
ATOM 2359 N N . ALA A 1 294 ? 14.916 32.408 -54.504 1.00 54.28 294 ALA A N 1
ATOM 2360 C CA . ALA A 1 294 ? 13.997 32.938 -55.497 1.00 54.28 294 ALA A CA 1
ATOM 2361 C C . ALA A 1 294 ? 13.368 34.228 -54.959 1.00 54.28 294 ALA A C 1
ATOM 2363 O O . ALA A 1 294 ? 13.087 34.343 -53.760 1.00 54.28 294 ALA A O 1
ATOM 2364 N N . ASP A 1 295 ? 13.139 35.184 -55.859 1.00 59.00 295 ASP A N 1
ATOM 2365 C CA . ASP A 1 295 ? 12.308 36.339 -55.565 1.00 59.00 295 ASP A CA 1
ATOM 2366 C C . ASP A 1 295 ? 10.963 35.891 -54.988 1.00 59.00 295 ASP A C 1
ATOM 2368 O O . ASP A 1 295 ? 10.474 34.785 -55.212 1.00 59.00 295 ASP A O 1
ATOM 2372 N N . CYS A 1 296 ? 10.352 36.784 -54.228 1.00 63.50 296 CYS A N 1
ATOM 2373 C CA . CYS A 1 296 ? 9.005 36.613 -53.727 1.00 63.50 296 CYS A CA 1
ATOM 2374 C C . CYS A 1 296 ? 8.007 36.480 -54.899 1.00 63.50 296 CYS A C 1
ATOM 2376 O O . CYS A 1 296 ? 7.572 37.492 -55.458 1.00 63.50 296 CYS A O 1
ATOM 2378 N N . LEU A 1 297 ? 7.694 35.242 -55.306 1.00 62.91 297 LEU A N 1
ATOM 2379 C CA . LEU A 1 297 ? 6.887 34.931 -56.487 1.00 62.91 297 LEU A CA 1
ATOM 2380 C C . LEU A 1 297 ? 5.454 34.563 -56.087 1.00 62.91 297 LEU A C 1
ATOM 2382 O O . LEU A 1 297 ? 5.209 33.775 -55.171 1.00 62.91 297 LEU A O 1
ATOM 2386 N N . GLN A 1 298 ? 4.488 35.140 -56.800 1.00 60.72 298 GLN A N 1
ATOM 2387 C CA . GLN A 1 298 ? 3.081 34.777 -56.671 1.00 60.72 298 GLN A CA 1
ATOM 2388 C C . GLN A 1 298 ? 2.875 33.392 -57.299 1.00 60.72 298 GLN A C 1
ATOM 2390 O O . GLN A 1 298 ? 3.340 33.164 -58.415 1.00 60.72 298 GLN A O 1
ATOM 2395 N N . ILE A 1 299 ? 2.184 32.475 -56.613 1.00 58.47 299 ILE A N 1
ATOM 2396 C CA . ILE A 1 299 ? 1.876 31.144 -57.157 1.00 58.47 299 ILE A CA 1
ATOM 2397 C C . ILE A 1 299 ? 0.479 31.163 -57.804 1.00 58.47 299 ILE A C 1
ATOM 2399 O O . ILE A 1 299 ? -0.516 31.094 -57.080 1.00 58.47 299 ILE A O 1
ATOM 2403 N N . PRO A 1 300 ? 0.353 31.274 -59.141 1.00 54.84 300 PRO A N 1
ATOM 2404 C CA . PRO A 1 300 ? -0.933 31.116 -59.812 1.00 54.84 300 PRO A CA 1
ATOM 2405 C C . PRO A 1 300 ? -1.361 29.636 -59.861 1.00 54.84 300 PRO A C 1
ATOM 2407 O O . PRO A 1 300 ? -0.526 28.748 -60.025 1.00 54.84 300 PRO A O 1
ATOM 2410 N N . GLU A 1 301 ? -2.673 29.386 -59.781 1.00 59.34 301 GLU A N 1
ATOM 2411 C CA . GLU A 1 301 ? -3.311 28.069 -59.993 1.00 59.34 301 GLU A CA 1
ATOM 2412 C C . GLU A 1 301 ? -2.888 26.947 -59.019 1.00 59.34 301 GLU A C 1
ATOM 2414 O O . GLU A 1 301 ? -2.749 25.781 -59.403 1.00 59.34 301 GLU A O 1
ATOM 2419 N N . TRP A 1 302 ? -2.669 27.286 -57.745 1.00 57.50 302 TRP A N 1
ATOM 2420 C CA . TRP A 1 302 ? -2.357 26.320 -56.679 1.00 57.50 302 TRP A CA 1
ATOM 2421 C C . TRP A 1 302 ? -3.393 25.182 -56.571 1.00 57.50 302 TRP A C 1
ATOM 2423 O O . TRP A 1 302 ? -3.050 24.014 -56.385 1.00 57.50 302 TRP A O 1
ATOM 2433 N N . ASP A 1 303 ? -4.664 25.523 -56.767 1.00 53.22 303 ASP A N 1
ATOM 2434 C CA . ASP A 1 303 ? -5.842 24.656 -56.741 1.00 53.22 303 ASP A CA 1
ATOM 2435 C C . ASP A 1 303 ? -5.803 23.517 -57.774 1.00 53.22 303 ASP A C 1
ATOM 2437 O O . ASP A 1 303 ? -6.251 22.407 -57.484 1.00 53.22 303 ASP A O 1
ATOM 2441 N N . LYS A 1 304 ? -5.207 23.741 -58.952 1.00 53.25 304 LYS A N 1
ATOM 2442 C CA . LYS A 1 304 ? -5.129 22.731 -60.024 1.00 53.25 304 LYS A CA 1
ATOM 2443 C C . LYS A 1 304 ? -3.964 21.751 -59.872 1.00 53.25 304 LYS A C 1
ATOM 2445 O O . LYS A 1 304 ? -3.953 20.716 -60.536 1.00 53.25 304 LYS A O 1
ATOM 2450 N N . ARG A 1 305 ? -2.970 22.061 -59.031 1.00 55.19 305 ARG A N 1
ATOM 2451 C CA . ARG A 1 305 ? -1.699 21.311 -58.962 1.00 55.19 305 ARG A CA 1
ATOM 2452 C C . ARG A 1 305 ? -1.649 20.276 -57.837 1.00 55.19 305 ARG A C 1
ATOM 2454 O O . ARG A 1 305 ? -0.995 19.250 -57.997 1.00 55.19 305 ARG A O 1
ATOM 2461 N N . ILE A 1 306 ? -2.396 20.477 -56.751 1.00 51.09 306 ILE A N 1
ATOM 2462 C CA . ILE A 1 306 ? -2.529 19.507 -55.645 1.00 51.09 306 ILE A CA 1
ATOM 2463 C C . ILE A 1 306 ? -2.954 18.092 -56.116 1.00 51.09 306 ILE A C 1
ATOM 2465 O O . ILE A 1 306 ? -2.347 17.120 -55.660 1.00 51.09 306 ILE A O 1
ATOM 2469 N N . PRO A 1 307 ? -3.903 17.916 -57.065 1.00 50.25 307 PRO A N 1
ATOM 2470 C CA . PRO A 1 307 ? -4.291 16.587 -57.557 1.00 50.25 307 PRO A CA 1
ATOM 2471 C C . PRO A 1 307 ? -3.173 15.830 -58.295 1.00 50.25 307 PRO A C 1
ATOM 2473 O O . PRO A 1 307 ? -3.208 14.605 -58.367 1.00 50.25 307 PRO A O 1
ATOM 2476 N N . ILE A 1 308 ? -2.171 16.537 -58.834 1.00 52.50 308 ILE A N 1
ATOM 2477 C CA . ILE A 1 308 ? -1.041 15.933 -59.562 1.00 52.50 308 ILE A CA 1
ATOM 2478 C C . ILE A 1 308 ? -0.087 15.236 -58.581 1.00 52.50 308 ILE A C 1
ATOM 2480 O O . ILE A 1 308 ? 0.401 14.146 -58.867 1.00 52.50 308 ILE A O 1
ATOM 2484 N N . ILE A 1 309 ? 0.108 15.821 -57.395 1.00 47.84 309 ILE A N 1
ATOM 2485 C CA . ILE A 1 309 ? 0.917 15.259 -56.299 1.00 47.84 309 ILE A CA 1
ATOM 2486 C C . ILE A 1 309 ? 0.280 13.968 -55.764 1.00 47.84 309 ILE A C 1
ATOM 2488 O O . ILE A 1 309 ? 0.975 13.008 -55.438 1.00 47.84 309 ILE A O 1
ATOM 2492 N N . ALA A 1 310 ? -1.055 13.918 -55.726 1.00 47.91 310 ALA A N 1
ATOM 2493 C CA . ALA A 1 310 ? -1.806 12.749 -55.272 1.00 47.91 310 ALA A CA 1
ATOM 2494 C C . ALA A 1 310 ? -1.686 11.529 -56.211 1.00 47.91 310 ALA A C 1
ATOM 2496 O O . ALA A 1 310 ? -1.926 10.406 -55.772 1.00 47.91 310 ALA A O 1
ATOM 2497 N N . ASN A 1 311 ? -1.285 11.730 -57.474 1.00 51.12 311 ASN A N 1
ATOM 2498 C CA . ASN A 1 311 ? -1.236 10.695 -58.515 1.00 51.12 311 ASN A CA 1
ATOM 2499 C C . ASN A 1 311 ? 0.192 10.232 -58.880 1.00 51.12 311 ASN A C 1
ATOM 2501 O O . ASN A 1 311 ? 0.390 9.614 -59.927 1.00 51.12 311 ASN A O 1
ATOM 2505 N N . TRP A 1 312 ? 1.207 10.524 -58.059 1.00 56.62 312 TRP A N 1
ATOM 2506 C CA . TRP A 1 312 ? 2.589 10.129 -58.357 1.00 56.62 312 TRP A CA 1
ATOM 2507 C C . TRP A 1 312 ? 2.823 8.605 -58.290 1.00 56.62 312 TRP A C 1
ATOM 2509 O O . TRP A 1 312 ? 2.377 7.954 -57.341 1.00 56.62 312 TRP A O 1
ATOM 2519 N N . PRO A 1 313 ? 3.557 8.013 -59.257 1.00 50.12 313 PRO A N 1
ATOM 2520 C CA . PRO A 1 313 ? 3.853 6.585 -59.252 1.00 50.12 313 PRO A CA 1
ATOM 2521 C C . PRO A 1 313 ? 4.839 6.233 -58.128 1.00 50.12 313 PRO A C 1
ATOM 2523 O O . PRO A 1 313 ? 5.991 6.664 -58.127 1.00 50.12 313 PRO A O 1
ATOM 2526 N N . GLY A 1 314 ? 4.393 5.412 -57.176 1.00 54.62 314 GLY A N 1
ATOM 2527 C CA . GLY A 1 314 ? 5.205 4.942 -56.054 1.00 54.62 314 GLY A CA 1
ATOM 2528 C C . GLY A 1 314 ? 6.173 3.830 -56.457 1.00 54.62 314 GLY A C 1
ATOM 2529 O O . GLY A 1 314 ? 5.877 2.655 -56.250 1.00 54.62 314 GLY A O 1
ATOM 2530 N N . LYS A 1 315 ? 7.337 4.171 -57.019 1.00 57.59 315 LYS A N 1
ATOM 2531 C CA . LYS A 1 315 ? 8.470 3.233 -57.075 1.00 57.59 315 LYS A CA 1
ATOM 2532 C C . LYS A 1 315 ? 9.197 3.265 -55.735 1.00 57.59 315 LYS A C 1
ATOM 2534 O O . LYS A 1 315 ? 9.689 4.309 -55.324 1.00 57.59 315 LYS A O 1
ATOM 2539 N N . TRP A 1 316 ? 9.266 2.116 -55.073 1.00 60.09 316 TRP A N 1
ATOM 2540 C CA . TRP A 1 316 ? 9.872 1.979 -53.755 1.00 60.09 316 TRP A CA 1
ATOM 2541 C C . TRP A 1 316 ? 11.260 1.355 -53.850 1.00 60.09 316 TRP A C 1
ATOM 2543 O O . TRP A 1 316 ? 11.495 0.453 -54.653 1.00 60.09 316 TRP A O 1
ATOM 2553 N N . CYS A 1 317 ? 12.177 1.827 -53.011 1.00 60.66 317 CYS A N 1
ATOM 2554 C CA . CYS A 1 317 ? 13.517 1.274 -52.879 1.00 60.66 317 CYS A CA 1
ATOM 2555 C C . CYS A 1 317 ? 13.680 0.732 -51.458 1.00 60.66 317 CYS A C 1
ATOM 2557 O O . CYS A 1 317 ? 13.446 1.449 -50.483 1.00 60.66 317 CYS A O 1
ATOM 2559 N N . LEU A 1 318 ? 14.015 -0.553 -51.344 1.00 57.16 318 LEU A N 1
ATOM 2560 C CA . LEU A 1 318 ? 14.252 -1.201 -50.059 1.00 57.16 318 LEU A CA 1
ATOM 2561 C C . LEU A 1 318 ? 15.730 -1.034 -49.712 1.00 57.16 318 LEU A C 1
ATOM 2563 O O . LEU A 1 318 ? 16.584 -1.615 -50.375 1.00 57.16 318 LEU A O 1
ATOM 2567 N N . VAL A 1 319 ? 16.012 -0.253 -48.670 1.00 54.28 319 VAL A N 1
ATOM 2568 C CA . VAL A 1 319 ? 17.332 -0.238 -48.032 1.00 54.28 319 VAL A CA 1
ATOM 2569 C C . VAL A 1 319 ? 17.273 -1.195 -46.859 1.00 54.28 319 VAL A C 1
ATOM 2571 O O . VAL A 1 319 ? 16.758 -0.858 -45.793 1.00 54.28 319 VAL A O 1
ATOM 2574 N N . THR A 1 320 ? 17.783 -2.397 -47.061 1.00 48.44 320 THR A N 1
ATOM 2575 C CA . THR A 1 320 ? 18.136 -3.305 -45.975 1.00 48.44 320 THR A CA 1
ATOM 2576 C C . THR A 1 320 ? 19.281 -2.666 -45.182 1.00 48.44 320 THR A C 1
ATOM 2578 O O . THR A 1 320 ? 20.270 -2.231 -45.779 1.00 48.44 320 THR A O 1
ATOM 2581 N N . PRO A 1 321 ? 19.158 -2.513 -43.850 1.00 45.03 321 PRO A N 1
ATOM 2582 C CA . PRO A 1 321 ? 20.265 -2.020 -43.045 1.00 45.03 321 PRO A CA 1
ATOM 2583 C C . PRO A 1 321 ? 21.468 -2.943 -43.223 1.00 45.03 321 PRO A C 1
ATOM 2585 O O . PRO A 1 321 ? 21.327 -4.165 -43.340 1.00 45.03 321 PRO A O 1
ATOM 2588 N N . LEU A 1 322 ? 22.653 -2.341 -43.269 1.00 40.94 322 LEU A N 1
ATOM 2589 C CA . LEU A 1 322 ? 23.896 -3.010 -43.640 1.00 40.94 322 LEU A CA 1
ATOM 2590 C C . LEU A 1 322 ? 24.258 -4.142 -42.653 1.00 40.94 322 LEU A C 1
ATOM 2592 O O . LEU A 1 322 ? 24.903 -5.120 -43.032 1.00 40.94 322 LEU A O 1
ATOM 2596 N N . SER A 1 323 ? 23.724 -4.080 -41.429 1.00 37.44 323 SER A N 1
ATOM 2597 C CA . SER A 1 323 ? 23.740 -5.146 -40.418 1.00 37.44 323 SER A CA 1
ATOM 2598 C C . SER A 1 323 ? 23.051 -6.462 -40.830 1.00 37.44 323 SER A C 1
ATOM 2600 O O . SER A 1 323 ? 23.303 -7.501 -40.225 1.00 37.44 323 SER A O 1
ATOM 2602 N N . THR A 1 324 ? 22.220 -6.464 -41.880 1.00 39.72 324 THR A N 1
ATOM 2603 C CA . THR A 1 324 ? 21.516 -7.659 -42.397 1.00 39.72 324 THR A CA 1
ATOM 2604 C C . THR A 1 324 ? 22.105 -8.218 -43.698 1.00 39.72 324 THR A C 1
ATOM 2606 O O . THR A 1 324 ? 21.604 -9.201 -44.235 1.00 39.72 324 THR A O 1
ATOM 2609 N N . VAL A 1 325 ? 23.216 -7.662 -44.191 1.00 38.12 325 VAL A N 1
ATOM 2610 C CA . VAL A 1 325 ? 23.781 -7.950 -45.528 1.00 38.12 325 VAL A CA 1
ATOM 2611 C C . VAL A 1 325 ? 24.282 -9.392 -45.706 1.00 38.12 325 VAL A C 1
ATOM 2613 O O . VAL A 1 325 ? 24.297 -9.906 -46.821 1.00 38.12 325 VAL A O 1
ATOM 2616 N N . ASN A 1 326 ? 24.602 -10.126 -44.637 1.00 37.47 326 ASN A N 1
ATOM 2617 C CA . ASN A 1 326 ? 24.911 -11.562 -44.767 1.00 37.47 326 ASN A CA 1
ATOM 2618 C C . ASN A 1 326 ? 23.667 -12.433 -45.015 1.00 37.47 326 ASN A C 1
ATOM 2620 O O . ASN A 1 326 ? 23.791 -13.551 -45.512 1.00 37.47 326 ASN A O 1
ATOM 2624 N N . VAL A 1 327 ? 22.471 -11.906 -44.739 1.00 44.19 327 VAL A N 1
ATOM 2625 C CA . VAL A 1 327 ? 21.196 -12.512 -45.138 1.00 44.19 327 VAL A CA 1
ATOM 2626 C C . VAL A 1 327 ? 20.944 -12.255 -46.629 1.00 44.19 327 VAL A C 1
ATOM 2628 O O . VAL A 1 327 ? 20.243 -13.016 -47.269 1.00 44.19 327 VAL A O 1
ATOM 2631 N N . GLU A 1 328 ? 21.557 -11.254 -47.263 1.00 42.38 328 GLU A N 1
ATOM 2632 C CA . GLU A 1 328 ? 21.218 -10.902 -48.646 1.00 42.38 328 GLU A CA 1
ATOM 2633 C C . GLU A 1 328 ? 21.593 -11.991 -49.659 1.00 42.38 328 GLU A C 1
ATOM 2635 O O . GLU A 1 328 ? 20.753 -12.384 -50.460 1.00 42.38 328 GLU A O 1
ATOM 2640 N N . LYS A 1 329 ? 22.791 -12.585 -49.611 1.00 45.34 329 LYS A N 1
ATOM 2641 C CA . LYS A 1 329 ? 23.220 -13.505 -50.688 1.00 45.34 329 LYS A CA 1
ATOM 2642 C C . LYS A 1 329 ? 22.394 -14.795 -50.824 1.00 45.34 329 LYS A C 1
ATOM 2644 O O . LYS A 1 329 ? 22.483 -15.432 -51.871 1.00 45.34 329 LYS A O 1
ATOM 2649 N N . GLN A 1 330 ? 21.595 -15.178 -49.824 1.00 46.12 330 GLN A N 1
ATOM 2650 C CA . GLN A 1 330 ? 20.838 -16.440 -49.834 1.00 46.12 330 GLN A CA 1
ATOM 2651 C C . GLN A 1 330 ? 19.332 -16.289 -50.126 1.00 46.12 330 GLN A C 1
ATOM 2653 O O . GLN A 1 330 ? 18.692 -17.279 -50.466 1.00 46.12 330 GLN A O 1
ATOM 2658 N N . TYR A 1 331 ? 18.768 -15.076 -50.053 1.00 49.03 331 TYR A N 1
ATOM 2659 C CA . TYR A 1 331 ? 17.309 -14.844 -50.088 1.00 49.03 331 TYR A CA 1
ATOM 2660 C C . TYR A 1 331 ? 16.804 -14.281 -51.425 1.00 49.03 331 TYR A C 1
ATOM 2662 O O . TYR A 1 331 ? 15.616 -14.014 -51.589 1.00 49.03 331 TYR A O 1
ATOM 2670 N N . PHE A 1 332 ? 17.692 -14.121 -52.409 1.00 54.00 332 PHE A N 1
ATOM 2671 C CA . PHE A 1 332 ? 17.356 -13.575 -53.728 1.00 54.00 332 PHE A CA 1
ATOM 2672 C C . PHE A 1 332 ? 16.831 -14.609 -54.737 1.00 54.00 332 PHE A C 1
ATOM 2674 O O . PHE A 1 332 ? 16.694 -14.297 -55.919 1.00 54.00 332 PHE A O 1
ATOM 2681 N N . MET A 1 333 ? 16.506 -15.832 -54.310 1.00 48.25 333 MET A N 1
ATOM 2682 C CA . MET A 1 333 ? 15.902 -16.828 -55.197 1.00 48.25 333 MET A CA 1
ATOM 2683 C C . MET A 1 333 ? 14.382 -16.863 -55.019 1.00 48.25 333 MET A C 1
ATOM 2685 O O . MET A 1 333 ? 13.902 -17.301 -53.984 1.00 48.25 333 MET A O 1
ATOM 2689 N N . SER A 1 334 ? 13.655 -16.405 -56.052 1.00 51.22 334 SER A N 1
ATOM 2690 C CA . SER A 1 334 ? 12.228 -16.652 -56.339 1.00 51.22 334 SER A CA 1
ATOM 2691 C C . SER A 1 334 ? 11.347 -16.836 -55.096 1.00 51.22 334 SER A C 1
ATOM 2693 O O . SER A 1 334 ? 11.206 -17.961 -54.617 1.00 51.22 334 SER A O 1
ATOM 2695 N N . ALA A 1 335 ? 10.696 -15.760 -54.638 1.00 53.78 335 ALA A N 1
ATOM 2696 C CA . ALA A 1 335 ? 9.750 -15.767 -53.522 1.00 53.78 335 ALA A CA 1
ATOM 2697 C C . ALA A 1 335 ? 8.611 -16.780 -53.745 1.00 53.78 335 ALA A C 1
ATOM 2699 O O . ALA A 1 335 ? 7.534 -16.467 -54.255 1.00 53.78 335 ALA A O 1
ATOM 2700 N N . LYS A 1 336 ? 8.846 -18.032 -53.352 1.00 64.31 336 LYS A N 1
ATOM 2701 C CA . LYS A 1 336 ? 7.783 -18.987 -53.090 1.00 64.31 336 LYS A CA 1
ATOM 2702 C C . LYS A 1 336 ? 7.091 -18.441 -51.849 1.00 64.31 336 LYS A C 1
ATOM 2704 O O . LYS A 1 336 ? 7.749 -18.226 -50.838 1.00 64.31 336 LYS A O 1
ATOM 2709 N N . VAL A 1 337 ? 5.793 -18.162 -51.935 1.00 65.88 337 VAL A N 1
ATOM 2710 C CA . VAL A 1 337 ? 5.004 -17.711 -50.782 1.00 65.88 337 VAL A CA 1
ATOM 2711 C C . VAL A 1 337 ? 5.048 -18.821 -49.730 1.00 65.88 337 VAL A C 1
ATOM 2713 O O . VAL A 1 337 ? 4.326 -19.813 -49.833 1.00 65.88 337 VAL A O 1
ATOM 2716 N N . LEU A 1 338 ? 5.959 -18.699 -48.765 1.00 73.50 338 LEU A N 1
ATOM 2717 C CA . LEU A 1 338 ? 6.113 -19.646 -47.670 1.00 73.50 338 LEU A CA 1
ATOM 2718 C C . LEU A 1 338 ? 5.083 -19.319 -46.595 1.00 73.50 338 LEU A C 1
ATOM 2720 O O . LEU A 1 338 ? 4.851 -18.159 -46.256 1.00 73.50 338 LEU A O 1
ATOM 2724 N N . ASN A 1 339 ? 4.451 -20.354 -46.051 1.00 81.19 339 ASN A N 1
ATOM 2725 C CA . ASN A 1 339 ? 3.552 -20.186 -44.923 1.00 81.19 339 ASN A CA 1
ATOM 2726 C C . ASN A 1 339 ? 4.398 -19.934 -43.656 1.00 81.19 339 ASN A C 1
ATOM 2728 O O . ASN A 1 339 ? 5.083 -20.865 -43.217 1.00 81.19 339 ASN A O 1
ATOM 2732 N N . PRO A 1 340 ? 4.321 -18.748 -43.015 1.00 79.81 340 PRO A N 1
ATOM 2733 C CA . PRO A 1 340 ? 5.084 -18.444 -41.799 1.00 79.81 340 PRO A CA 1
ATOM 2734 C C . PRO A 1 340 ? 4.737 -19.355 -40.617 1.00 79.81 340 PRO A C 1
ATOM 2736 O O . PRO A 1 340 ? 5.435 -19.348 -39.609 1.00 79.81 340 PRO A O 1
ATOM 2739 N N . PHE A 1 341 ? 3.684 -20.167 -40.726 1.00 84.25 341 PHE A N 1
ATOM 2740 C CA . PHE A 1 341 ? 3.255 -21.123 -39.708 1.00 84.25 341 PHE A CA 1
ATOM 2741 C C . PHE A 1 341 ? 3.637 -22.573 -40.028 1.00 84.25 341 PHE A C 1
ATOM 2743 O O . PHE A 1 341 ? 3.412 -23.456 -39.202 1.00 84.25 341 PHE A O 1
ATOM 2750 N N . ASN A 1 342 ? 4.250 -22.842 -41.187 1.00 85.12 342 ASN A N 1
ATOM 2751 C CA . ASN A 1 342 ? 4.803 -24.162 -41.471 1.00 85.12 342 ASN A CA 1
ATOM 2752 C C . ASN A 1 342 ? 6.187 -24.321 -40.822 1.00 85.12 342 ASN A C 1
ATOM 2754 O O . ASN A 1 342 ? 7.157 -23.697 -41.254 1.00 85.12 342 ASN A O 1
ATOM 2758 N N . ARG A 1 343 ? 6.278 -25.157 -39.779 1.00 80.69 343 ARG A N 1
ATOM 2759 C CA . ARG A 1 343 ? 7.504 -25.371 -38.987 1.00 80.69 343 ARG A CA 1
ATOM 2760 C C . ARG A 1 343 ? 8.588 -26.184 -39.701 1.00 80.69 343 ARG A C 1
ATOM 2762 O O . ARG A 1 343 ? 9.708 -26.234 -39.197 1.00 80.69 343 ARG A O 1
ATOM 2769 N N . SER A 1 344 ? 8.279 -26.833 -40.828 1.00 81.62 344 SER A N 1
ATOM 2770 C CA . SER A 1 344 ? 9.293 -27.540 -41.626 1.00 81.62 344 SER A CA 1
ATOM 2771 C C . SER A 1 344 ? 10.239 -26.583 -42.346 1.00 81.62 344 SER A C 1
ATOM 2773 O O . SER A 1 344 ? 11.400 -26.926 -42.571 1.00 81.62 344 SER A O 1
ATOM 2775 N N . ASP A 1 345 ? 9.745 -25.390 -42.676 1.00 80.69 345 ASP A N 1
ATOM 2776 C CA . ASP A 1 345 ? 10.445 -24.423 -43.512 1.00 80.69 345 ASP A CA 1
ATOM 2777 C C . ASP A 1 345 ? 11.211 -23.428 -42.628 1.00 80.69 345 ASP A C 1
ATOM 2779 O O . ASP A 1 345 ? 10.844 -23.178 -41.478 1.00 80.69 345 ASP A O 1
ATOM 2783 N N . ILE A 1 346 ? 12.300 -22.854 -43.132 1.00 75.56 346 ILE A N 1
ATOM 2784 C CA . ILE A 1 346 ? 12.985 -21.747 -42.454 1.00 75.56 346 ILE A CA 1
ATOM 2785 C C . ILE A 1 346 ? 12.314 -20.479 -42.965 1.00 75.56 346 ILE A C 1
ATOM 2787 O O . ILE A 1 346 ? 12.347 -20.228 -44.160 1.00 75.56 346 ILE A O 1
ATOM 2791 N N . TYR A 1 347 ? 11.656 -19.745 -42.068 1.00 78.94 347 TYR A N 1
ATOM 2792 C CA . TYR A 1 347 ? 10.970 -18.503 -42.400 1.00 78.94 347 TYR A CA 1
ATOM 2793 C C . TYR A 1 347 ? 11.658 -17.334 -41.699 1.00 78.94 347 TYR A C 1
ATOM 2795 O O . TYR A 1 347 ? 12.024 -17.443 -40.526 1.00 78.94 347 TYR A O 1
ATOM 2803 N N . THR A 1 348 ? 11.799 -16.213 -42.393 1.00 78.44 348 THR A N 1
ATOM 2804 C CA . THR A 1 348 ? 12.447 -14.997 -41.900 1.00 78.44 348 THR A CA 1
ATOM 2805 C C . THR A 1 348 ? 11.564 -13.768 -42.022 1.00 78.44 348 THR A C 1
ATOM 2807 O O . THR A 1 348 ? 10.637 -13.696 -42.827 1.00 78.44 348 THR A O 1
ATOM 2810 N N . MET A 1 349 ? 11.900 -12.731 -41.251 1.00 74.06 349 MET A N 1
ATOM 2811 C CA . MET A 1 349 ? 11.231 -11.434 -41.371 1.00 74.06 349 MET A CA 1
ATOM 2812 C C . MET A 1 349 ? 11.421 -10.790 -42.754 1.00 74.06 349 MET A C 1
ATOM 2814 O O . MET A 1 349 ? 10.552 -10.037 -43.186 1.00 74.06 349 MET A O 1
ATOM 2818 N N . GLY A 1 350 ? 12.491 -11.127 -43.485 1.00 73.69 350 GLY A N 1
ATOM 2819 C CA . GLY A 1 350 ? 12.684 -10.678 -44.868 1.00 73.69 350 GLY A CA 1
ATOM 2820 C C . GLY A 1 350 ? 11.600 -11.203 -45.815 1.00 73.69 350 GLY A C 1
ATOM 2821 O O . GLY A 1 350 ? 11.027 -10.436 -46.587 1.00 73.69 350 GLY A O 1
ATOM 2822 N N . GLU A 1 351 ? 11.242 -12.484 -45.702 1.00 77.12 351 GLU A N 1
ATOM 2823 C CA . GLU A 1 351 ? 10.177 -13.109 -46.505 1.00 77.12 351 GLU A CA 1
ATOM 2824 C C . GLU A 1 351 ? 8.788 -12.553 -46.154 1.00 77.12 351 GLU A C 1
ATOM 2826 O O . GLU A 1 351 ? 7.935 -12.398 -47.032 1.00 77.12 351 GLU A O 1
ATOM 2831 N N . TRP A 1 352 ? 8.571 -12.157 -44.892 1.00 78.06 352 TRP A N 1
ATOM 2832 C CA . TRP A 1 352 ? 7.367 -11.424 -44.483 1.00 78.06 352 TRP A CA 1
ATOM 2833 C C . TRP A 1 352 ? 7.265 -10.073 -45.179 1.00 78.06 352 TRP A C 1
ATOM 2835 O O . TRP A 1 352 ? 6.236 -9.773 -45.782 1.00 78.06 352 TRP A O 1
ATOM 2845 N N . VAL A 1 353 ? 8.337 -9.279 -45.148 1.00 75.69 353 VAL A N 1
ATOM 2846 C CA . VAL A 1 353 ? 8.370 -7.969 -45.810 1.00 75.69 353 VAL A CA 1
ATOM 2847 C C . VAL A 1 353 ? 8.123 -8.115 -47.314 1.00 75.69 353 VAL A C 1
ATOM 2849 O O . VAL A 1 353 ? 7.302 -7.382 -47.863 1.00 75.69 353 VAL A O 1
ATOM 2852 N N . GLN A 1 354 ? 8.736 -9.103 -47.973 1.00 73.50 354 GLN A N 1
ATOM 2853 C CA . GLN A 1 354 ? 8.477 -9.394 -49.390 1.00 73.50 354 GLN A CA 1
ATOM 2854 C C . GLN A 1 354 ? 7.015 -9.781 -49.655 1.00 73.50 354 GLN A C 1
ATOM 2856 O O . GLN A 1 354 ? 6.408 -9.281 -50.602 1.00 73.50 354 GLN A O 1
ATOM 2861 N N . THR A 1 355 ? 6.423 -10.617 -48.798 1.00 76.44 355 THR A N 1
ATOM 2862 C CA . THR A 1 355 ? 5.014 -11.023 -48.913 1.00 76.44 355 THR A CA 1
ATOM 2863 C C . THR A 1 355 ? 4.085 -9.813 -48.806 1.00 76.44 355 THR A C 1
ATOM 2865 O O . THR A 1 355 ? 3.203 -9.638 -49.648 1.00 76.44 355 THR A O 1
ATOM 2868 N N . VAL A 1 356 ? 4.320 -8.925 -47.834 1.00 77.00 356 VAL A N 1
ATOM 2869 C CA . VAL A 1 356 ? 3.548 -7.684 -47.669 1.00 77.00 356 VAL A CA 1
ATOM 2870 C C . VAL A 1 356 ? 3.690 -6.778 -48.891 1.00 77.00 356 VAL A C 1
ATOM 2872 O O . VAL A 1 356 ? 2.690 -6.285 -49.403 1.00 77.00 356 VAL A O 1
ATOM 2875 N N . LEU A 1 357 ? 4.909 -6.593 -49.402 1.00 75.44 357 LEU A N 1
ATOM 2876 C CA . LEU A 1 357 ? 5.160 -5.738 -50.567 1.00 75.44 357 LEU A CA 1
ATOM 2877 C C . LEU A 1 357 ? 4.500 -6.289 -51.840 1.00 75.44 357 LEU A C 1
ATOM 2879 O O . LEU A 1 357 ? 3.897 -5.525 -52.596 1.00 75.44 357 LEU A O 1
ATOM 2883 N N . SER A 1 358 ? 4.519 -7.613 -52.026 1.00 73.31 358 SER A N 1
ATOM 2884 C CA . SER A 1 358 ? 3.826 -8.277 -53.136 1.00 73.31 358 SER A CA 1
ATOM 2885 C C . SER A 1 358 ? 2.301 -8.115 -53.062 1.00 73.31 358 SER A C 1
ATOM 2887 O O . SER A 1 358 ? 1.657 -7.889 -54.084 1.00 73.31 358 SER A O 1
ATOM 2889 N N . ALA A 1 359 ? 1.720 -8.139 -51.855 1.00 74.00 359 ALA A N 1
ATOM 2890 C CA . ALA A 1 359 ? 0.281 -7.971 -51.650 1.00 74.00 359 ALA A CA 1
ATOM 2891 C C . ALA A 1 359 ? -0.210 -6.546 -51.963 1.00 74.00 359 ALA A C 1
ATOM 2893 O O . ALA A 1 359 ? -1.358 -6.364 -52.363 1.00 74.00 359 ALA A O 1
ATOM 2894 N N . VAL A 1 360 ? 0.656 -5.536 -51.821 1.00 74.38 360 VAL A N 1
ATOM 2895 C CA . VAL A 1 360 ? 0.337 -4.125 -52.115 1.00 74.38 360 VAL A CA 1
ATOM 2896 C C . VAL A 1 360 ? 0.619 -3.767 -53.587 1.00 74.38 360 VAL A C 1
ATOM 2898 O O . VAL A 1 360 ? 0.427 -2.625 -53.996 1.00 74.38 360 VAL A O 1
ATOM 2901 N N . ASN A 1 361 ? 1.025 -4.740 -54.414 1.00 74.31 361 ASN A N 1
ATOM 2902 C CA . ASN A 1 361 ? 1.393 -4.550 -55.822 1.00 74.31 361 ASN A CA 1
ATOM 2903 C C . ASN A 1 361 ? 2.490 -3.482 -56.017 1.00 74.31 361 ASN A C 1
ATOM 2905 O O . ASN A 1 361 ? 2.462 -2.690 -56.960 1.00 74.31 361 ASN A O 1
ATOM 2909 N N . VAL A 1 362 ? 3.447 -3.433 -55.085 1.00 69.25 362 VAL A N 1
ATOM 2910 C CA . VAL A 1 362 ? 4.573 -2.496 -55.117 1.00 69.25 362 VAL A CA 1
ATOM 2911 C C . VAL A 1 362 ? 5.812 -3.217 -55.637 1.00 69.25 362 VAL A C 1
ATOM 2913 O O . VAL A 1 362 ? 6.277 -4.185 -55.040 1.00 69.25 362 VAL A O 1
ATOM 2916 N N . SER A 1 363 ? 6.382 -2.719 -56.735 1.00 61.56 363 SER A N 1
ATOM 2917 C CA . SER A 1 363 ? 7.671 -3.193 -57.243 1.00 61.56 363 SER A CA 1
ATOM 2918 C C . SER A 1 363 ? 8.820 -2.595 -56.427 1.00 61.56 363 SER A C 1
ATOM 2920 O O . SER A 1 363 ? 8.914 -1.370 -56.306 1.00 61.56 363 SER A O 1
ATOM 2922 N N . ILE A 1 364 ? 9.710 -3.445 -55.917 1.00 62.31 364 ILE A N 1
ATOM 2923 C CA . ILE A 1 364 ? 10.917 -3.030 -55.196 1.00 62.31 364 ILE A CA 1
ATOM 2924 C C . ILE A 1 364 ? 12.052 -2.850 -56.204 1.00 62.31 364 ILE A C 1
ATOM 2926 O O . ILE A 1 364 ? 12.414 -3.786 -56.915 1.00 62.31 364 ILE A O 1
ATOM 2930 N N . SER A 1 365 ? 12.638 -1.656 -56.253 1.00 59.78 365 SER A N 1
ATOM 2931 C CA . SER A 1 365 ? 13.931 -1.449 -56.902 1.00 59.78 365 SER A CA 1
ATOM 2932 C C . SER A 1 365 ? 15.030 -1.717 -55.878 1.00 59.78 365 SER A C 1
ATOM 2934 O O . SER A 1 365 ? 15.152 -0.988 -54.895 1.00 59.78 365 SER A O 1
ATOM 2936 N N . HIS A 1 366 ? 15.823 -2.762 -56.092 1.00 57.72 366 HIS A N 1
ATOM 2937 C CA . HIS A 1 366 ? 16.953 -3.089 -55.227 1.00 57.72 366 HIS A CA 1
ATOM 2938 C C . HIS A 1 366 ? 18.178 -2.279 -55.659 1.00 57.72 366 HIS A C 1
ATOM 2940 O O . HIS A 1 366 ? 18.661 -2.429 -56.778 1.00 57.72 366 HIS A O 1
ATOM 2946 N N . SER A 1 367 ? 18.669 -1.404 -54.786 1.00 57.25 367 SER A N 1
ATOM 2947 C CA . SER A 1 367 ? 19.933 -0.695 -54.982 1.00 57.25 367 SER A CA 1
ATOM 2948 C C . SER A 1 367 ? 20.630 -0.518 -53.637 1.00 57.25 367 SER A C 1
ATOM 2950 O O . SER A 1 367 ? 19.985 -0.134 -52.664 1.00 57.25 367 SER A O 1
ATOM 2952 N N . PHE A 1 368 ? 21.949 -0.739 -53.593 1.00 52.81 368 PHE A N 1
ATOM 2953 C CA . PHE A 1 368 ? 22.793 -0.472 -52.414 1.00 52.81 368 PHE A CA 1
ATOM 2954 C C . PHE A 1 368 ? 22.725 0.993 -51.960 1.00 52.81 368 PHE A C 1
ATOM 2956 O O . PHE A 1 368 ? 22.932 1.308 -50.790 1.00 52.81 368 PHE A O 1
ATOM 2963 N N . TYR A 1 369 ? 22.391 1.885 -52.892 1.00 58.38 369 TYR A N 1
ATOM 2964 C CA . TYR A 1 369 ? 22.120 3.290 -52.643 1.00 58.38 369 TYR A CA 1
ATOM 2965 C C . TYR A 1 369 ? 20.823 3.641 -53.362 1.00 58.38 369 TYR A C 1
ATOM 2967 O O . TYR A 1 369 ? 20.763 3.564 -54.589 1.00 58.38 369 TYR A O 1
ATOM 2975 N N . CYS A 1 370 ? 19.768 4.023 -52.641 1.00 55.88 370 CYS A N 1
ATOM 2976 C CA . CYS A 1 370 ? 18.593 4.593 -53.295 1.00 55.88 370 CYS A CA 1
ATOM 2977 C C . CYS A 1 370 ? 18.985 5.948 -53.901 1.00 55.88 370 CYS A C 1
ATOM 2979 O O . CYS A 1 370 ? 18.887 6.978 -53.247 1.00 55.88 370 CYS A O 1
ATOM 2981 N N . THR A 1 371 ? 19.454 5.944 -55.147 1.00 52.09 371 THR A N 1
ATOM 2982 C CA . THR A 1 371 ? 19.747 7.138 -55.953 1.00 52.09 371 THR A CA 1
ATOM 2983 C C . THR A 1 371 ? 18.509 7.630 -56.697 1.00 52.09 371 THR A C 1
ATOM 2985 O O . THR A 1 371 ? 18.629 8.372 -57.671 1.00 52.09 371 THR A O 1
ATOM 2988 N N . LEU A 1 372 ? 17.309 7.209 -56.270 1.00 51.28 372 LEU A N 1
ATOM 2989 C CA . LEU A 1 372 ? 16.054 7.691 -56.834 1.00 51.28 372 LEU A CA 1
ATOM 2990 C C . LEU A 1 372 ? 16.080 9.222 -56.790 1.00 51.28 372 LEU A C 1
ATOM 2992 O O . LEU A 1 372 ? 16.038 9.807 -55.710 1.00 51.28 372 LEU A O 1
ATOM 2996 N N . ARG A 1 373 ? 16.167 9.857 -57.969 1.00 49.69 373 ARG A N 1
ATOM 2997 C CA . ARG A 1 373 ? 15.792 11.261 -58.138 1.00 49.69 373 ARG A CA 1
ATOM 2998 C C . ARG A 1 373 ? 14.377 11.366 -57.589 1.00 49.69 373 ARG A C 1
ATOM 3000 O O . ARG A 1 373 ? 13.444 10.838 -58.194 1.00 49.69 373 ARG A O 1
ATOM 3007 N N . GLU A 1 374 ? 14.238 11.959 -56.410 1.00 48.69 374 GLU A N 1
ATOM 3008 C CA . GLU A 1 374 ? 12.926 12.250 -55.854 1.00 48.69 374 GLU A CA 1
ATOM 3009 C C . GLU A 1 374 ? 12.196 13.145 -56.872 1.00 48.69 374 GLU A C 1
ATOM 3011 O O . GLU A 1 374 ? 12.820 14.059 -57.423 1.00 48.69 374 GLU A O 1
ATOM 3016 N N . PRO A 1 375 ? 10.921 12.881 -57.203 1.00 40.22 375 PRO A N 1
ATOM 3017 C CA . PRO A 1 375 ? 10.160 13.794 -58.041 1.00 40.22 375 PRO A CA 1
ATOM 3018 C C . PRO A 1 375 ? 10.085 15.143 -57.319 1.00 40.22 375 PRO A C 1
ATOM 3020 O O . PRO A 1 375 ? 9.404 15.290 -56.306 1.00 40.22 375 PRO A O 1
ATOM 3023 N N . MET A 1 376 ? 10.837 16.128 -57.806 1.00 39.06 376 MET A N 1
ATOM 3024 C CA . MET A 1 376 ? 10.758 17.490 -57.296 1.00 39.06 376 MET A CA 1
ATOM 3025 C C . MET A 1 376 ? 9.506 18.149 -57.874 1.00 39.06 376 MET A C 1
ATOM 3027 O O . MET A 1 376 ? 9.215 18.013 -59.063 1.00 39.06 376 MET A O 1
ATOM 3031 N N . LEU A 1 377 ? 8.757 18.867 -57.035 1.00 37.44 377 LEU A N 1
ATOM 3032 C CA . LEU A 1 377 ? 7.688 19.737 -57.516 1.00 37.44 377 LEU A CA 1
ATOM 3033 C C . LEU A 1 377 ? 8.316 20.877 -58.316 1.00 37.44 377 LEU A C 1
ATOM 3035 O O . LEU A 1 377 ? 8.820 21.846 -57.750 1.00 37.44 377 LEU A O 1
ATOM 3039 N N . GLU A 1 378 ? 8.296 20.756 -59.635 1.00 42.03 378 GLU A N 1
ATOM 3040 C CA . GLU A 1 378 ? 8.762 21.814 -60.515 1.00 42.03 378 GLU A CA 1
ATOM 3041 C C . GLU A 1 378 ? 7.623 22.824 -60.695 1.00 42.03 378 GLU A C 1
ATOM 3043 O O . GLU A 1 378 ? 6.631 22.604 -61.399 1.00 42.03 378 GLU A O 1
ATOM 3048 N N . PHE A 1 379 ? 7.708 23.939 -59.971 1.00 42.91 379 PHE A N 1
ATOM 3049 C CA . PHE A 1 379 ? 6.788 25.045 -60.181 1.00 42.91 379 PHE A CA 1
ATOM 3050 C C . PHE A 1 379 ? 7.138 25.687 -61.518 1.00 42.91 379 PHE A C 1
ATOM 3052 O O . PHE A 1 379 ? 8.104 26.430 -61.622 1.00 42.91 379 PHE A O 1
ATOM 3059 N N . ASN A 1 380 ? 6.345 25.400 -62.551 1.00 42.56 380 ASN A N 1
ATOM 3060 C CA . ASN A 1 380 ? 6.474 26.112 -63.817 1.00 42.56 380 ASN A CA 1
ATOM 3061 C C . ASN A 1 380 ? 6.049 27.574 -63.584 1.00 42.56 380 ASN A C 1
ATOM 3063 O O . ASN A 1 380 ? 4.850 27.881 -63.525 1.00 42.56 380 ASN A O 1
ATOM 3067 N N . TYR A 1 381 ? 7.025 28.437 -63.300 1.00 47.50 381 TYR A N 1
ATOM 3068 C CA . TYR A 1 381 ? 6.833 29.868 -63.115 1.00 47.50 381 TYR A CA 1
ATOM 3069 C C . TYR A 1 381 ? 6.603 30.490 -64.491 1.00 47.50 381 TYR A C 1
ATOM 3071 O O . TYR A 1 381 ? 7.279 30.136 -65.453 1.00 47.50 381 TYR A O 1
ATOM 3079 N N . LYS A 1 382 ? 5.659 31.431 -64.612 1.00 37.81 382 LYS A N 1
ATOM 3080 C CA . LYS A 1 382 ? 5.505 32.242 -65.831 1.00 37.81 382 LYS A CA 1
ATOM 3081 C C . LYS A 1 382 ? 6.697 33.195 -65.961 1.00 37.81 382 LYS A C 1
ATOM 3083 O O . LYS A 1 382 ? 6.572 34.391 -65.732 1.00 37.81 382 LYS A O 1
ATOM 3088 N N . ASN A 1 383 ? 7.856 32.663 -66.310 1.00 39.94 383 ASN A N 1
ATOM 3089 C CA . ASN A 1 383 ? 8.934 33.425 -66.898 1.00 39.94 383 ASN A CA 1
ATOM 3090 C C . ASN A 1 383 ? 9.499 32.547 -68.012 1.00 39.94 383 ASN A C 1
ATOM 3092 O O . ASN A 1 383 ? 10.023 31.474 -67.740 1.00 39.94 383 ASN A O 1
ATOM 3096 N N . ASN A 1 384 ? 9.329 32.971 -69.266 1.00 39.97 384 ASN A N 1
ATOM 3097 C CA . ASN A 1 384 ? 9.673 32.226 -70.487 1.00 39.97 384 ASN A CA 1
ATOM 3098 C C . ASN A 1 384 ? 11.193 32.017 -70.682 1.00 39.97 384 ASN A C 1
ATOM 3100 O O . ASN A 1 384 ? 11.675 31.950 -71.810 1.00 39.97 384 ASN A O 1
ATOM 3104 N N . GLN A 1 385 ? 11.974 31.948 -69.606 1.00 39.84 385 GLN A N 1
ATOM 3105 C CA . GLN A 1 385 ? 13.406 31.724 -69.653 1.00 39.84 385 GLN A CA 1
ATOM 3106 C C . GLN A 1 385 ? 13.809 30.606 -68.685 1.00 39.84 385 GLN A C 1
ATOM 3108 O O . GLN A 1 385 ? 14.012 30.815 -67.493 1.00 39.84 385 GLN A O 1
ATOM 3113 N N . VAL A 1 386 ? 14.024 29.459 -69.332 1.00 39.69 386 VAL A N 1
ATOM 3114 C CA . VAL A 1 386 ? 14.994 28.387 -69.073 1.00 39.69 386 VAL A CA 1
ATOM 3115 C C . VAL A 1 386 ? 14.487 27.090 -68.420 1.00 39.69 386 VAL A C 1
ATOM 3117 O O . VAL A 1 386 ? 14.326 26.994 -67.208 1.00 39.69 386 VAL A O 1
ATOM 3120 N N . ASP A 1 387 ? 14.402 26.048 -69.261 1.00 40.56 387 ASP A N 1
ATOM 3121 C CA . ASP A 1 387 ? 14.487 24.612 -68.937 1.00 40.56 387 ASP A CA 1
ATOM 3122 C C . ASP A 1 387 ? 15.860 24.275 -68.304 1.00 40.56 387 ASP A C 1
ATOM 3124 O O . ASP A 1 387 ? 16.719 23.639 -68.917 1.00 40.56 387 ASP A O 1
ATOM 3128 N N . PHE A 1 388 ? 16.132 24.744 -67.081 1.00 40.81 388 PHE A N 1
ATOM 3129 C CA . PHE A 1 388 ? 17.450 24.567 -66.442 1.00 40.81 388 PHE A CA 1
ATOM 3130 C C . PHE A 1 388 ? 17.628 23.202 -65.741 1.00 40.81 388 PHE A C 1
ATOM 3132 O O . PHE A 1 388 ? 18.730 22.891 -65.290 1.00 40.81 388 PHE A O 1
ATOM 3139 N N . MET A 1 389 ? 16.587 22.362 -65.642 1.00 40.38 389 MET A N 1
ATOM 3140 C CA . MET A 1 389 ? 16.623 21.134 -64.826 1.00 40.38 389 MET A CA 1
ATOM 3141 C C . MET A 1 389 ? 16.939 19.827 -65.574 1.00 40.38 389 MET A C 1
ATOM 3143 O O . MET A 1 389 ? 17.240 18.824 -64.926 1.00 40.38 389 MET A O 1
ATOM 3147 N N . SER A 1 390 ? 16.936 19.791 -66.910 1.00 44.69 390 SER A N 1
ATOM 3148 C CA . SER A 1 390 ? 17.066 18.515 -67.637 1.00 44.69 390 SER A CA 1
ATOM 3149 C C . SER A 1 390 ? 18.508 18.017 -67.841 1.00 44.69 390 SER A C 1
ATOM 3151 O O . SER A 1 390 ? 18.690 16.822 -68.072 1.00 44.69 390 SER A O 1
ATOM 3153 N N . ASN A 1 391 ? 19.538 18.866 -67.693 1.00 37.91 391 ASN A N 1
ATOM 3154 C CA . ASN A 1 391 ? 20.880 18.572 -68.234 1.00 37.91 391 ASN A CA 1
ATOM 3155 C C . ASN A 1 391 ? 22.033 18.314 -67.240 1.00 37.91 391 ASN A C 1
ATOM 3157 O O . ASN A 1 391 ? 23.139 18.021 -67.686 1.00 37.91 391 ASN A O 1
ATOM 3161 N N . TYR A 1 392 ? 21.826 18.344 -65.918 1.00 43.03 392 TYR A N 1
ATOM 3162 C CA . TYR A 1 392 ? 22.882 17.961 -64.961 1.00 43.03 392 TYR A CA 1
ATOM 3163 C C . TYR A 1 392 ? 22.665 16.537 -64.428 1.00 43.03 392 TYR A C 1
ATOM 3165 O O . TYR A 1 392 ? 21.965 16.291 -63.443 1.00 43.03 392 TYR A O 1
ATOM 3173 N N . GLY A 1 393 ? 23.245 15.573 -65.146 1.00 39.31 393 GLY A N 1
ATOM 3174 C CA . GLY A 1 393 ? 23.431 14.193 -64.698 1.00 39.31 393 GLY A CA 1
ATOM 3175 C C . GLY A 1 393 ? 24.545 14.071 -63.650 1.00 39.31 393 GLY A C 1
ATOM 3176 O O . GLY A 1 393 ? 25.540 14.784 -63.710 1.00 39.31 393 GLY A O 1
ATOM 3177 N N . GLU A 1 394 ? 24.328 13.169 -62.690 1.00 37.56 394 GLU A N 1
ATOM 3178 C CA . GLU A 1 394 ? 25.345 12.467 -61.885 1.00 37.56 394 GLU A CA 1
ATOM 3179 C C . GLU A 1 394 ? 26.584 13.252 -61.413 1.00 37.56 394 GLU A C 1
ATOM 3181 O O . GLU A 1 394 ? 27.717 12.853 -61.668 1.00 37.56 394 GLU A O 1
ATOM 3186 N N . LEU A 1 395 ? 26.405 14.306 -60.612 1.00 39.34 395 LEU A N 1
ATOM 3187 C CA . LEU A 1 395 ? 27.482 14.729 -59.712 1.00 39.34 395 LEU A CA 1
ATOM 3188 C C . LEU A 1 395 ? 27.219 14.148 -58.319 1.00 39.34 395 LEU A C 1
ATOM 3190 O O . LEU A 1 395 ? 26.349 14.618 -57.587 1.00 39.34 395 LEU A O 1
ATOM 3194 N N . SER A 1 396 ? 27.955 13.092 -57.965 1.00 39.75 396 SER A N 1
ATOM 3195 C CA . SER A 1 396 ? 27.956 12.474 -56.637 1.00 39.75 396 SER A CA 1
ATOM 3196 C C . SER A 1 396 ? 28.563 13.438 -55.610 1.00 39.75 396 SER A C 1
ATOM 3198 O O . SER A 1 396 ? 29.758 13.394 -55.310 1.00 39.75 396 SER A O 1
ATOM 3200 N N . ILE A 1 397 ? 27.754 14.360 -55.097 1.00 42.44 397 ILE A N 1
ATOM 3201 C CA . ILE A 1 397 ? 28.165 15.270 -54.027 1.00 42.44 397 ILE A CA 1
ATOM 3202 C C . ILE A 1 397 ? 28.314 14.435 -52.745 1.00 42.44 397 ILE A C 1
ATOM 3204 O O . ILE A 1 397 ? 27.386 13.756 -52.308 1.00 42.44 397 ILE A O 1
ATOM 3208 N N . GLY A 1 398 ? 29.527 14.415 -52.191 1.00 41.44 398 GLY A N 1
ATOM 3209 C CA . GLY A 1 398 ? 29.928 13.499 -51.126 1.00 41.44 398 GLY A CA 1
ATOM 3210 C C . GLY A 1 398 ? 29.136 13.638 -49.820 1.00 41.44 398 GLY A C 1
ATOM 3211 O O . GLY A 1 398 ? 28.889 14.742 -49.352 1.00 41.44 398 GLY A O 1
ATOM 3212 N N . ASN A 1 399 ? 28.822 12.485 -49.214 1.00 44.19 399 ASN A N 1
ATOM 3213 C CA . ASN A 1 399 ? 28.465 12.205 -47.808 1.00 44.19 399 ASN A CA 1
ATOM 3214 C C . ASN A 1 399 ? 27.394 13.045 -47.080 1.00 44.19 399 ASN A C 1
ATOM 3216 O O . ASN A 1 399 ? 27.039 12.680 -45.955 1.00 44.19 399 ASN A O 1
ATOM 3220 N N . PHE A 1 400 ? 26.833 14.101 -47.664 1.00 43.16 400 PHE A N 1
ATOM 3221 C CA . PHE A 1 400 ? 25.681 14.790 -47.091 1.00 43.16 400 PHE A CA 1
ATOM 3222 C C . PHE A 1 400 ? 24.421 13.984 -47.404 1.00 43.16 400 PHE A C 1
ATOM 3224 O O . PHE A 1 400 ? 23.821 14.078 -48.468 1.00 43.16 400 PHE A O 1
ATOM 3231 N N . VAL A 1 401 ? 24.060 13.115 -46.460 1.00 44.91 401 VAL A N 1
ATOM 3232 C CA . VAL A 1 401 ? 22.794 12.382 -46.468 1.00 44.91 401 VAL A CA 1
ATOM 3233 C C . VAL A 1 401 ? 21.679 13.412 -46.317 1.00 44.91 401 VAL A C 1
ATOM 3235 O O . VAL A 1 401 ? 21.436 13.891 -45.210 1.00 44.91 401 VAL A O 1
ATOM 3238 N N . TYR A 1 402 ? 21.019 13.763 -47.421 1.00 49.31 402 TYR A N 1
ATOM 3239 C CA . TYR A 1 402 ? 19.755 14.492 -47.378 1.00 49.31 402 TYR A CA 1
ATOM 3240 C C . TYR A 1 402 ? 18.804 13.726 -46.454 1.00 49.31 402 TYR A C 1
ATOM 3242 O O . TYR A 1 402 ? 18.563 12.529 -46.638 1.00 49.31 402 TYR A O 1
ATOM 3250 N N . ILE A 1 403 ? 18.349 14.386 -45.390 1.00 51.12 403 ILE A N 1
ATOM 3251 C CA . ILE A 1 403 ? 17.569 13.735 -44.342 1.00 51.12 403 ILE A CA 1
ATOM 3252 C C . ILE A 1 403 ? 16.137 13.603 -44.860 1.00 51.12 403 ILE A C 1
ATOM 3254 O O . ILE A 1 403 ? 15.342 14.534 -44.771 1.00 51.12 403 ILE A O 1
ATOM 3258 N N . THR A 1 404 ? 15.823 12.457 -45.458 1.00 53.78 404 THR A N 1
ATOM 3259 C CA . THR A 1 404 ? 14.486 12.183 -45.982 1.00 53.78 404 THR A CA 1
ATOM 3260 C C . THR A 1 404 ? 13.490 11.951 -44.845 1.00 53.78 404 THR A C 1
ATOM 3262 O O . THR A 1 404 ? 13.861 11.390 -43.808 1.00 53.78 404 THR A O 1
ATOM 3265 N N . PRO A 1 405 ? 12.220 12.374 -44.995 1.00 53.28 405 PRO A N 1
ATOM 3266 C CA . PRO A 1 405 ? 11.198 12.127 -43.987 1.00 53.28 405 PRO A CA 1
ATOM 3267 C C . PRO A 1 405 ? 11.040 10.619 -43.760 1.00 53.28 405 PRO A C 1
ATOM 3269 O O . PRO A 1 405 ? 10.889 9.844 -44.710 1.00 53.28 405 PRO A O 1
ATOM 3272 N N . VAL A 1 406 ? 11.087 10.210 -42.489 1.00 58.28 406 VAL A N 1
ATOM 3273 C CA . VAL A 1 406 ? 10.997 8.811 -42.058 1.00 58.28 406 VAL A CA 1
ATOM 3274 C C . VAL A 1 406 ? 9.739 8.614 -41.226 1.00 58.28 406 VAL A C 1
ATOM 3276 O O . VAL A 1 406 ? 9.525 9.304 -40.231 1.00 58.28 406 VAL A O 1
ATOM 3279 N N . ILE A 1 407 ? 8.926 7.635 -41.604 1.00 64.81 407 ILE A N 1
ATOM 3280 C CA . ILE A 1 407 ? 7.830 7.129 -40.783 1.00 64.81 407 ILE A CA 1
ATOM 3281 C C . ILE A 1 407 ? 8.369 5.942 -40.012 1.00 64.81 407 ILE A C 1
ATOM 3283 O O . ILE A 1 407 ? 8.733 4.923 -40.598 1.00 64.81 407 ILE A O 1
ATOM 3287 N N . LEU A 1 408 ? 8.419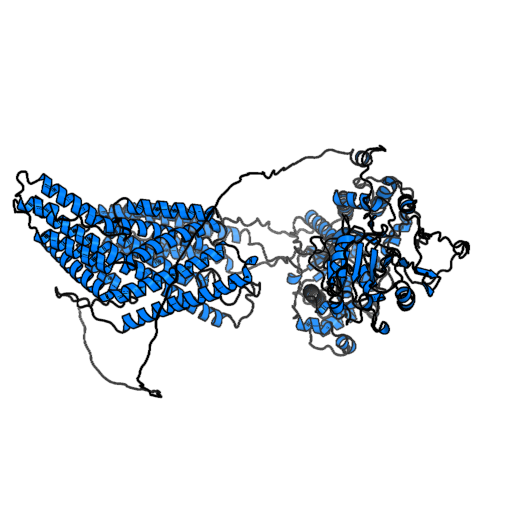 6.087 -38.695 1.00 65.31 408 LEU A N 1
ATOM 3288 C CA . LEU A 1 408 ? 8.761 4.993 -37.804 1.00 65.31 408 LEU A CA 1
ATOM 3289 C C . LEU A 1 408 ? 7.479 4.239 -37.464 1.00 65.31 408 LEU A C 1
ATOM 3291 O O . LEU A 1 408 ? 6.585 4.780 -36.813 1.00 65.31 408 LEU A O 1
ATOM 3295 N N . ILE A 1 409 ? 7.394 2.989 -37.908 1.00 72.75 409 ILE A N 1
ATOM 3296 C CA . ILE A 1 409 ? 6.386 2.051 -37.428 1.00 72.75 409 ILE A CA 1
ATOM 3297 C C . ILE A 1 409 ? 7.053 1.233 -36.336 1.00 72.75 409 ILE A C 1
ATOM 3299 O O . ILE A 1 409 ? 7.723 0.238 -36.608 1.00 72.75 409 ILE A O 1
ATOM 3303 N N . ILE A 1 410 ? 6.894 1.698 -35.099 1.00 72.12 410 ILE A N 1
ATOM 3304 C CA . ILE A 1 410 ? 7.361 0.980 -33.917 1.00 72.12 410 ILE A CA 1
ATOM 3305 C C . ILE A 1 410 ? 6.520 -0.282 -33.791 1.00 72.12 410 ILE A C 1
ATOM 3307 O O . ILE A 1 410 ? 5.295 -0.213 -33.704 1.00 72.12 410 ILE A O 1
ATOM 3311 N N . THR A 1 411 ? 7.179 -1.431 -33.794 1.00 73.44 411 THR A N 1
ATOM 3312 C CA . THR A 1 411 ? 6.501 -2.723 -33.709 1.00 73.44 411 THR A CA 1
ATOM 3313 C C . THR A 1 411 ? 6.675 -3.350 -32.349 1.00 73.44 411 THR A C 1
ATOM 3315 O O . THR A 1 411 ? 5.764 -4.029 -31.884 1.00 73.44 411 THR A O 1
ATOM 3318 N N . ARG A 1 412 ? 7.812 -3.099 -31.688 1.00 70.31 412 ARG A N 1
ATOM 3319 C CA . ARG A 1 412 ? 8.066 -3.583 -30.335 1.00 70.31 412 ARG A CA 1
ATOM 3320 C C . ARG A 1 412 ? 8.897 -2.609 -29.515 1.00 70.31 412 ARG A C 1
ATOM 3322 O O . ARG A 1 412 ? 9.575 -1.715 -30.022 1.00 70.31 412 ARG A O 1
ATOM 3329 N N . SER A 1 413 ? 8.821 -2.827 -28.213 1.00 75.62 413 SER A N 1
ATOM 3330 C CA . SER A 1 413 ? 9.638 -2.184 -27.198 1.00 75.62 413 SER A CA 1
ATOM 3331 C C . SER A 1 413 ? 10.423 -3.295 -26.503 1.00 75.62 413 SER A C 1
ATOM 3333 O O . SER A 1 413 ? 9.915 -3.951 -25.595 1.00 75.62 413 SER A O 1
ATOM 3335 N N . ASN A 1 414 ? 11.633 -3.557 -26.993 1.00 76.69 414 ASN A N 1
ATOM 3336 C CA . ASN A 1 414 ? 12.495 -4.634 -26.519 1.00 76.69 414 ASN A CA 1
ATOM 3337 C C . ASN A 1 414 ? 13.512 -4.059 -25.543 1.00 76.69 414 ASN A C 1
ATOM 3339 O O . ASN A 1 414 ? 14.100 -3.020 -25.800 1.00 76.69 414 ASN A O 1
ATOM 3343 N N . GLY A 1 415 ? 13.757 -4.722 -24.422 1.00 87.50 415 GLY A N 1
ATOM 3344 C CA . GLY A 1 415 ? 14.814 -4.319 -23.494 1.00 87.50 415 GLY A CA 1
ATOM 3345 C C . GLY A 1 415 ? 15.604 -5.527 -23.035 1.00 87.50 415 GLY A C 1
ATOM 3346 O O . GLY A 1 415 ? 15.184 -6.663 -23.255 1.00 87.50 415 GLY A O 1
ATOM 3347 N N . PHE A 1 416 ? 1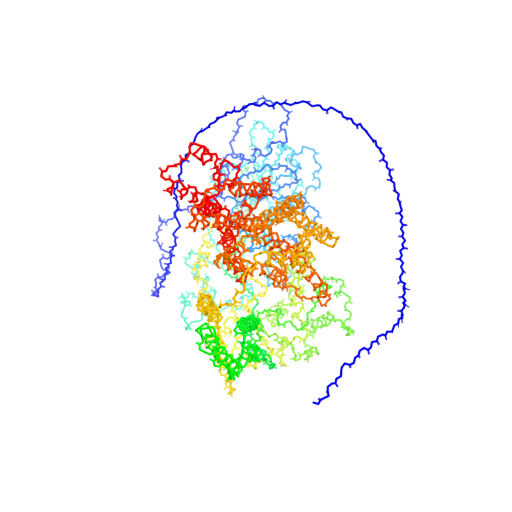6.730 -5.291 -22.371 1.00 92.94 416 PHE A N 1
ATOM 3348 C CA . PHE A 1 416 ? 17.455 -6.379 -21.730 1.00 92.94 416 PHE A CA 1
ATOM 3349 C C . PHE A 1 416 ? 16.623 -6.932 -20.582 1.00 92.94 416 PHE A C 1
ATOM 3351 O O . PHE A 1 416 ? 16.156 -6.191 -19.712 1.00 92.94 416 PHE A O 1
ATOM 3358 N N . GLN A 1 417 ? 16.453 -8.244 -20.582 1.00 95.44 417 GLN A N 1
ATOM 3359 C CA . GLN A 1 417 ? 15.839 -9.000 -19.506 1.00 95.44 417 GLN A CA 1
ATOM 3360 C C . GLN A 1 417 ? 16.816 -10.098 -19.093 1.00 95.44 417 GLN A C 1
ATOM 3362 O O . GLN A 1 417 ? 17.844 -10.312 -19.733 1.00 95.44 417 GLN A O 1
ATOM 3367 N N . TYR A 1 418 ? 16.531 -10.776 -17.992 1.00 96.56 418 TYR A N 1
ATOM 3368 C CA . TYR A 1 418 ? 17.346 -11.898 -17.562 1.00 96.56 418 TYR A CA 1
ATOM 3369 C C . TYR A 1 418 ? 16.487 -13.000 -16.963 1.00 96.56 418 TYR A C 1
ATOM 3371 O O . TYR A 1 418 ? 15.357 -12.751 -16.526 1.00 96.56 418 TYR A O 1
ATOM 3379 N N . PHE A 1 419 ? 17.049 -14.200 -16.882 1.00 96.75 419 PHE A N 1
ATOM 3380 C CA . PHE A 1 419 ? 16.556 -15.233 -15.980 1.00 96.75 419 PHE A CA 1
ATOM 3381 C C . PHE A 1 419 ? 17.706 -15.926 -15.245 1.00 96.75 419 PHE A C 1
ATOM 3383 O O . PHE A 1 419 ? 18.873 -15.842 -15.631 1.00 96.75 419 PHE A O 1
ATOM 3390 N N . THR A 1 420 ? 17.373 -16.596 -14.147 1.00 96.38 420 THR A N 1
ATOM 3391 C CA . THR A 1 420 ? 18.321 -17.358 -13.328 1.00 96.38 420 THR A CA 1
ATOM 3392 C C . THR A 1 420 ? 17.647 -18.560 -12.682 1.00 96.38 420 THR A C 1
ATOM 3394 O O . THR A 1 420 ? 16.433 -18.562 -12.509 1.00 96.38 420 THR A O 1
ATOM 3397 N N . CYS A 1 421 ? 18.424 -19.572 -12.302 1.00 93.88 421 CYS A N 1
ATOM 3398 C CA . CYS A 1 421 ? 17.966 -20.660 -11.432 1.00 93.88 421 CYS A CA 1
ATOM 3399 C C . CYS A 1 421 ? 18.321 -20.409 -9.945 1.00 93.88 421 CYS A C 1
ATOM 3401 O O . CYS A 1 421 ? 17.965 -21.195 -9.069 1.00 93.88 421 CYS A O 1
ATOM 3403 N N . TYR A 1 422 ? 19.037 -19.320 -9.634 1.00 92.56 422 TYR A N 1
ATOM 3404 C CA . TYR A 1 422 ? 19.480 -19.024 -8.272 1.00 92.56 422 TYR A CA 1
ATOM 3405 C C . TYR A 1 422 ? 18.315 -18.710 -7.325 1.00 92.56 422 TYR A C 1
ATOM 3407 O O . TYR A 1 422 ? 17.458 -17.881 -7.640 1.00 92.56 422 TYR A O 1
ATOM 3415 N N . ARG A 1 423 ? 18.355 -19.307 -6.129 1.00 87.31 423 ARG A N 1
ATOM 3416 C CA . ARG A 1 423 ? 17.444 -19.044 -5.006 1.00 87.31 423 ARG A CA 1
ATOM 3417 C C . ARG A 1 423 ? 18.240 -19.050 -3.699 1.00 87.31 423 ARG A C 1
ATOM 3419 O O . ARG A 1 423 ? 19.047 -19.951 -3.474 1.00 87.31 423 ARG A O 1
ATOM 3426 N N . GLU A 1 424 ? 18.027 -18.058 -2.837 1.00 82.06 424 GLU A N 1
ATOM 3427 C CA . GLU A 1 424 ? 18.681 -18.010 -1.522 1.00 82.06 424 GLU A CA 1
ATOM 3428 C C . GLU A 1 424 ? 17.897 -18.864 -0.512 1.00 82.06 424 GLU A C 1
ATOM 3430 O O . GLU A 1 424 ? 16.737 -18.584 -0.210 1.00 82.06 424 GLU A O 1
ATOM 3435 N N . GLN A 1 425 ? 18.501 -19.946 -0.013 1.00 66.44 425 GLN A N 1
ATOM 3436 C CA . GLN A 1 425 ? 17.863 -20.838 0.962 1.00 66.44 425 GLN A CA 1
ATOM 3437 C C . GLN A 1 425 ? 18.004 -20.262 2.380 1.00 66.44 425 GLN A C 1
ATOM 3439 O O . GLN A 1 425 ? 19.117 -20.043 2.855 1.00 66.44 425 GLN A O 1
ATOM 3444 N N . TYR A 1 426 ? 16.885 -20.023 3.070 1.00 57.81 426 TYR A N 1
ATOM 3445 C CA . TYR A 1 426 ? 16.885 -19.543 4.454 1.00 57.81 426 TYR A CA 1
ATOM 3446 C C . TYR A 1 426 ? 16.932 -20.715 5.443 1.00 57.81 426 TYR A C 1
ATOM 3448 O O . TYR A 1 426 ? 15.961 -21.453 5.567 1.00 57.81 426 TYR A O 1
ATOM 3456 N N . THR A 1 427 ? 17.999 -20.835 6.233 1.00 52.44 427 THR A N 1
ATOM 3457 C CA . THR A 1 427 ? 17.996 -21.620 7.482 1.00 52.44 427 THR A CA 1
ATOM 3458 C C . THR A 1 427 ? 18.035 -20.651 8.662 1.00 52.44 427 THR A C 1
ATOM 3460 O O . THR A 1 427 ? 19.106 -20.228 9.092 1.00 52.44 427 THR A O 1
ATOM 3463 N N . THR A 1 428 ? 16.874 -20.227 9.169 1.00 58.25 428 THR A N 1
ATOM 3464 C CA . THR A 1 428 ? 16.791 -19.345 10.351 1.00 58.25 428 THR A CA 1
ATOM 3465 C C . THR A 1 428 ? 15.731 -19.852 11.330 1.00 58.25 428 THR A C 1
ATOM 3467 O O . THR A 1 428 ? 14.731 -20.428 10.912 1.00 58.25 428 THR A O 1
ATOM 3470 N N . PHE A 1 429 ? 15.889 -19.573 12.631 1.00 65.50 429 PHE A N 1
ATOM 3471 C CA . PHE A 1 429 ? 14.894 -19.869 13.685 1.00 65.50 429 PHE A CA 1
ATOM 3472 C C . PHE A 1 429 ? 13.541 -19.153 13.498 1.00 65.50 429 PHE A C 1
ATOM 3474 O O . PHE A 1 429 ? 12.614 -19.338 14.285 1.00 65.50 429 PHE A O 1
ATOM 3481 N N . LYS A 1 430 ? 13.398 -18.354 12.434 1.00 65.12 430 LYS A N 1
ATOM 3482 C CA . LYS A 1 430 ? 12.164 -17.666 12.056 1.00 65.12 430 LYS A CA 1
ATOM 3483 C C . LYS A 1 430 ? 10.997 -18.637 11.812 1.00 65.12 430 LYS A C 1
ATOM 3485 O O . LYS A 1 430 ? 9.847 -18.216 11.911 1.00 65.12 430 LYS A O 1
ATOM 3490 N N . ILE A 1 431 ? 11.278 -19.919 11.562 1.00 73.19 431 ILE A N 1
ATOM 3491 C CA . ILE A 1 431 ? 10.287 -20.995 11.369 1.00 73.19 431 ILE A CA 1
ATOM 3492 C C . ILE A 1 431 ? 9.327 -21.135 12.567 1.00 73.19 431 ILE A C 1
ATOM 3494 O O . ILE A 1 431 ? 8.177 -21.500 12.377 1.00 73.19 431 ILE A O 1
ATOM 3498 N N . TYR A 1 432 ? 9.733 -20.776 13.791 1.00 80.56 432 TYR A N 1
ATOM 3499 C CA . TYR A 1 432 ? 8.836 -20.851 14.957 1.00 80.56 432 TYR A CA 1
ATOM 3500 C C . TYR A 1 432 ? 7.856 -19.672 15.064 1.00 80.56 432 TYR A C 1
ATOM 3502 O O . TYR A 1 432 ? 6.807 -19.790 15.691 1.00 80.56 432 TYR A O 1
ATOM 3510 N N . ILE A 1 433 ? 8.180 -18.525 14.464 1.00 81.19 433 ILE A N 1
ATOM 3511 C CA . ILE A 1 433 ? 7.362 -17.302 14.567 1.00 81.19 433 ILE A CA 1
ATOM 3512 C C . ILE A 1 433 ? 6.508 -17.101 13.308 1.00 81.19 433 ILE A C 1
ATOM 3514 O O . ILE A 1 433 ? 5.392 -16.601 13.399 1.00 81.19 433 ILE A O 1
ATOM 3518 N N . THR A 1 434 ? 7.019 -17.523 12.147 1.00 75.88 434 THR A N 1
ATOM 3519 C CA . THR A 1 434 ? 6.394 -17.384 10.816 1.00 75.88 434 THR A CA 1
ATOM 3520 C C . THR A 1 434 ? 5.045 -18.059 10.586 1.00 75.88 434 THR A C 1
ATOM 3522 O O . THR A 1 434 ? 4.310 -17.500 9.772 1.00 75.88 434 THR A O 1
ATOM 3525 N N . PRO A 1 435 ? 4.668 -19.176 11.248 1.00 82.69 435 PRO A N 1
ATOM 3526 C CA . PRO A 1 435 ? 3.397 -19.839 10.965 1.00 82.69 435 PRO A CA 1
ATOM 3527 C C . PRO A 1 435 ? 2.210 -18.895 11.144 1.00 82.69 435 PRO A C 1
ATOM 3529 O O . PRO A 1 435 ? 1.219 -18.986 10.427 1.00 82.69 435 PRO A O 1
ATOM 3532 N N . PHE A 1 436 ? 2.335 -17.933 12.060 1.00 83.44 436 PHE A N 1
ATOM 3533 C CA . PHE A 1 436 ? 1.358 -16.881 12.263 1.00 83.44 436 PHE A CA 1
ATOM 3534 C C . PHE A 1 436 ? 1.919 -15.513 11.897 1.00 83.44 436 PHE A C 1
ATOM 3536 O O . PHE A 1 436 ? 3.046 -15.151 12.235 1.00 83.44 436 PHE A O 1
ATOM 3543 N N . GLN A 1 437 ? 1.085 -14.720 11.227 1.00 78.81 437 GLN A N 1
ATOM 3544 C CA . GLN A 1 437 ? 1.393 -13.325 10.952 1.00 78.81 437 GLN A CA 1
ATOM 3545 C C . GLN A 1 437 ? 1.494 -12.538 12.278 1.00 78.81 437 GLN A C 1
ATOM 3547 O O . GLN A 1 437 ? 0.779 -12.867 13.233 1.00 78.81 437 GLN A O 1
ATOM 3552 N N . PRO A 1 438 ? 2.351 -11.503 12.375 1.00 76.50 438 PRO A N 1
ATOM 3553 C CA . PRO A 1 438 ? 2.498 -10.689 13.588 1.00 76.50 438 PRO A CA 1
ATOM 3554 C C . PRO A 1 438 ? 1.169 -10.148 14.136 1.00 76.50 438 PRO A C 1
ATOM 3556 O O . PRO A 1 438 ? 0.961 -10.099 15.347 1.00 76.50 438 PRO A O 1
ATOM 3559 N N . GLU A 1 439 ? 0.238 -9.801 13.250 1.00 72.94 439 GLU A N 1
ATOM 3560 C CA . GLU A 1 439 ? -1.103 -9.320 13.578 1.00 72.94 439 GLU A CA 1
ATOM 3561 C C . GLU A 1 439 ? -1.906 -10.370 14.360 1.00 72.94 439 GLU A C 1
ATOM 3563 O O . GLU A 1 439 ? -2.631 -10.036 15.303 1.00 72.94 439 GLU A O 1
ATOM 3568 N N . LEU A 1 440 ? -1.750 -11.649 14.008 1.00 79.25 440 LEU A N 1
ATOM 3569 C CA . LEU A 1 440 ? -2.424 -12.758 14.676 1.00 79.25 440 LEU A CA 1
ATOM 3570 C C . LEU A 1 440 ? -1.875 -12.964 16.088 1.00 79.25 440 LEU A C 1
ATOM 3572 O O . LEU A 1 440 ? -2.652 -13.141 17.022 1.00 79.25 440 LEU A O 1
ATOM 3576 N N . TRP A 1 441 ? -0.552 -12.883 16.256 1.00 85.00 441 TRP A N 1
ATOM 3577 C CA . TRP A 1 441 ? 0.096 -12.966 17.567 1.00 85.00 441 TRP A CA 1
ATOM 3578 C C . TRP A 1 441 ? -0.393 -11.866 18.508 1.00 85.00 441 TRP A C 1
ATOM 3580 O O . TRP A 1 441 ? -0.754 -12.140 19.653 1.00 85.00 441 TRP A O 1
ATOM 3590 N N . ILE A 1 442 ? -0.468 -10.629 18.014 1.00 76.75 442 ILE A N 1
ATOM 3591 C CA . ILE A 1 442 ? -0.988 -9.492 18.783 1.00 76.75 442 ILE A CA 1
ATOM 3592 C C . ILE A 1 442 ? -2.456 -9.730 19.161 1.00 76.75 442 ILE A C 1
ATOM 3594 O O . ILE A 1 442 ? -2.838 -9.536 20.317 1.00 76.75 442 ILE A O 1
ATOM 3598 N N . THR A 1 443 ? -3.271 -10.204 18.215 1.00 79.12 443 THR A N 1
ATOM 3599 C CA . THR A 1 443 ? -4.691 -10.507 18.458 1.00 79.12 443 THR A CA 1
ATOM 3600 C C . THR A 1 443 ? -4.856 -11.633 19.484 1.00 79.12 443 THR A C 1
ATOM 3602 O O . THR A 1 443 ? -5.710 -11.548 20.368 1.00 79.12 443 THR A O 1
ATOM 3605 N N . LEU A 1 444 ? -4.010 -12.662 19.438 1.00 86.06 444 LEU A N 1
ATOM 3606 C CA . LEU A 1 444 ? -3.993 -13.745 20.418 1.00 86.06 444 LEU A CA 1
ATOM 3607 C C . LEU A 1 444 ? -3.656 -13.223 21.823 1.00 86.06 444 LEU A C 1
ATOM 3609 O O . LEU A 1 444 ? -4.384 -13.493 22.773 1.00 86.06 444 LEU A O 1
ATOM 3613 N N . ILE A 1 445 ? -2.607 -12.407 21.959 1.00 85.69 445 ILE A N 1
ATOM 3614 C CA . ILE A 1 445 ? -2.228 -11.798 23.246 1.00 85.69 445 ILE A CA 1
ATOM 3615 C C . ILE A 1 445 ? -3.375 -10.944 23.803 1.00 85.69 445 ILE A C 1
ATOM 3617 O O . ILE A 1 445 ? -3.689 -11.016 24.996 1.00 85.69 445 ILE A O 1
ATOM 3621 N N . PHE A 1 446 ? -4.026 -10.156 22.945 1.00 82.31 446 PHE A N 1
ATOM 3622 C CA . PHE A 1 446 ? -5.152 -9.314 23.340 1.00 82.31 446 PHE A CA 1
ATOM 3623 C C . PHE A 1 446 ? -6.366 -10.140 23.788 1.00 82.31 446 PHE A C 1
ATOM 3625 O O . PHE A 1 446 ? -6.935 -9.869 24.845 1.00 82.31 446 PHE A O 1
ATOM 3632 N N . THR A 1 447 ? -6.742 -11.173 23.030 1.00 86.06 447 THR A N 1
ATOM 3633 C CA . THR A 1 447 ? -7.886 -12.046 23.354 1.00 86.06 447 THR A CA 1
ATOM 3634 C C . THR A 1 447 ? -7.670 -12.833 24.646 1.00 86.06 447 THR A C 1
ATOM 3636 O O . THR A 1 447 ? -8.572 -12.873 25.486 1.00 86.06 447 THR A O 1
ATOM 3639 N N . VAL A 1 448 ? -6.463 -13.362 24.869 1.00 88.81 448 VAL A N 1
ATOM 3640 C CA . VAL A 1 448 ? -6.070 -13.987 26.144 1.00 88.81 448 VAL A CA 1
ATOM 3641 C C . VAL A 1 448 ? -6.201 -12.991 27.288 1.00 88.81 448 VAL A C 1
ATOM 3643 O O . VAL A 1 448 ? -6.864 -13.279 28.282 1.00 88.81 448 VAL A O 1
ATOM 3646 N N . SER A 1 449 ? -5.619 -11.798 27.141 1.00 84.12 449 SER A N 1
ATOM 3647 C CA . SER A 1 449 ? -5.664 -10.758 28.175 1.00 84.12 449 SER A CA 1
ATOM 3648 C C . SER A 1 449 ? -7.104 -10.366 28.515 1.00 84.12 449 SER A C 1
ATOM 3650 O O . SER A 1 449 ? -7.466 -10.277 29.688 1.00 84.12 449 SER A O 1
ATOM 3652 N N . PHE A 1 450 ? -7.952 -10.204 27.497 1.00 84.38 450 PHE A N 1
ATOM 3653 C CA . PHE A 1 450 ? -9.368 -9.893 27.659 1.00 84.38 450 PHE A CA 1
ATOM 3654 C C . PHE A 1 450 ? -10.121 -10.997 28.415 1.00 84.38 450 PHE A C 1
ATOM 3656 O O . PHE A 1 450 ? -10.825 -10.702 29.380 1.00 84.38 450 PHE A O 1
ATOM 3663 N N . LEU A 1 451 ? -9.932 -12.269 28.052 1.00 87.69 451 LEU A N 1
ATOM 3664 C CA . LEU A 1 451 ? -10.543 -13.395 28.768 1.00 87.69 451 LEU A CA 1
ATOM 3665 C C . LEU A 1 451 ? -10.097 -13.463 30.226 1.00 87.69 451 LEU A C 1
ATOM 3667 O O . LEU A 1 451 ? -10.926 -13.672 31.112 1.00 87.69 451 LEU A O 1
ATOM 3671 N N . VAL A 1 452 ? -8.810 -13.235 30.493 1.00 89.81 452 VAL A N 1
ATOM 3672 C CA . VAL A 1 452 ? -8.282 -13.193 31.860 1.00 89.81 452 VAL A CA 1
ATOM 3673 C C . VAL A 1 452 ? -8.963 -12.094 32.673 1.00 89.81 452 VAL A C 1
ATOM 3675 O O . VAL A 1 452 ? -9.361 -12.352 33.811 1.00 89.81 452 VAL A O 1
ATOM 3678 N N . VAL A 1 453 ? -9.156 -10.901 32.104 1.00 84.06 453 VAL A N 1
ATOM 3679 C CA . VAL A 1 453 ? -9.875 -9.798 32.762 1.00 84.06 453 VAL A CA 1
ATOM 3680 C C . VAL A 1 453 ? -11.329 -10.181 33.024 1.00 84.06 453 VAL A C 1
ATOM 3682 O O . VAL A 1 453 ? -11.788 -10.092 34.160 1.00 84.06 453 VAL A O 1
ATOM 3685 N N . VAL A 1 454 ? -12.041 -10.673 32.012 1.00 84.06 454 VAL A N 1
ATOM 3686 C CA . VAL A 1 454 ? -13.458 -11.048 32.104 1.00 84.06 454 VAL A CA 1
ATOM 3687 C C . VAL A 1 454 ? -13.701 -12.127 33.167 1.00 84.06 454 VAL A C 1
ATOM 3689 O O . VAL A 1 454 ? -14.593 -11.996 34.010 1.00 84.06 454 VAL A O 1
ATOM 3692 N N . ILE A 1 455 ? -12.878 -13.175 33.177 1.00 88.44 455 ILE A N 1
ATOM 3693 C CA . ILE A 1 455 ? -12.941 -14.252 34.170 1.00 88.44 455 ILE A CA 1
ATOM 3694 C C . ILE A 1 455 ? -12.558 -13.721 35.559 1.00 88.44 455 ILE A C 1
ATOM 3696 O O . ILE A 1 455 ? -13.173 -14.114 36.548 1.00 88.44 455 ILE A O 1
ATOM 3700 N N . SER A 1 456 ? -11.599 -12.794 35.660 1.00 86.88 456 SER A N 1
ATOM 3701 C CA . SER A 1 456 ? -11.219 -12.155 36.931 1.00 86.88 456 SER A CA 1
ATOM 3702 C C . SER A 1 456 ? -12.325 -11.273 37.508 1.00 86.88 456 SER A C 1
ATOM 3704 O O . SER A 1 456 ? -12.562 -11.306 38.716 1.00 86.88 456 SER A O 1
ATOM 3706 N N . VAL A 1 457 ? -13.049 -10.542 36.660 1.00 82.50 457 VAL A N 1
ATOM 3707 C CA . VAL A 1 457 ? -14.231 -9.769 37.061 1.00 82.50 457 VAL A CA 1
ATOM 3708 C C . VAL A 1 457 ? -15.325 -10.712 37.556 1.00 82.50 457 VAL A C 1
ATOM 3710 O O . VAL A 1 457 ? -15.865 -10.515 38.644 1.00 82.50 457 VAL A O 1
ATOM 3713 N N . TYR A 1 458 ? -15.605 -11.793 36.822 1.00 84.25 458 TYR A N 1
ATOM 3714 C CA . TYR A 1 458 ? -16.571 -12.797 37.270 1.00 84.25 458 TYR A CA 1
ATOM 3715 C C . TYR A 1 458 ? -16.163 -13.444 38.597 1.00 84.25 458 TYR A C 1
ATOM 3717 O O . TYR A 1 458 ? -16.983 -13.564 39.503 1.00 84.25 458 TYR A O 1
ATOM 3725 N N . LYS A 1 459 ? -14.884 -13.811 38.740 1.00 87.38 459 LYS A N 1
ATOM 3726 C CA . LYS A 1 459 ? -14.300 -14.348 39.973 1.00 87.38 459 LYS A CA 1
ATOM 3727 C C . LYS A 1 459 ? -14.555 -13.412 41.156 1.00 87.38 459 LYS A C 1
ATOM 3729 O O . LYS A 1 459 ? -14.960 -13.886 42.218 1.00 87.38 459 LYS A O 1
ATOM 3734 N N . HIS A 1 460 ? -14.341 -12.108 40.965 1.00 82.69 460 HIS A N 1
ATOM 3735 C CA . HIS A 1 460 ? -14.581 -11.091 41.985 1.00 82.69 460 HIS A CA 1
ATOM 3736 C C . HIS A 1 460 ? -16.056 -11.054 42.411 1.00 82.69 460 HIS A C 1
ATOM 3738 O O . HIS A 1 460 ? -16.346 -11.137 43.601 1.00 82.69 460 HIS A O 1
ATOM 3744 N N . TYR A 1 461 ? -16.990 -11.035 41.455 1.00 79.06 461 TYR A N 1
ATOM 3745 C CA . TYR A 1 461 ? -18.428 -11.010 41.756 1.00 79.06 461 TYR A CA 1
ATOM 3746 C C . TYR A 1 461 ? -18.975 -12.325 42.323 1.00 79.06 461 TYR A C 1
ATOM 3748 O O . TYR A 1 461 ? -19.896 -12.313 43.137 1.00 79.06 461 TYR A O 1
ATOM 3756 N N . ALA A 1 462 ? -18.423 -13.465 41.912 1.00 80.56 462 ALA A N 1
ATOM 3757 C CA . ALA A 1 462 ? -18.850 -14.779 42.379 1.00 80.56 462 ALA A CA 1
ATOM 3758 C C . ALA A 1 462 ? -18.247 -15.162 43.745 1.00 80.56 462 ALA A C 1
ATOM 3760 O O . ALA A 1 462 ? -18.685 -16.147 44.342 1.00 80.56 462 ALA A O 1
ATOM 3761 N N . GLY A 1 463 ? -17.244 -14.420 44.236 1.00 86.19 463 GLY A N 1
ATOM 3762 C CA . GLY A 1 463 ? -16.559 -14.706 45.500 1.00 86.19 463 GLY A CA 1
ATOM 3763 C C . GLY A 1 463 ? -15.779 -16.027 45.486 1.00 86.19 463 GLY A C 1
ATOM 3764 O O . GLY A 1 463 ? -15.727 -16.727 46.497 1.00 86.19 463 GLY A O 1
ATOM 3765 N N . ILE A 1 464 ? -15.218 -16.409 44.334 1.00 89.19 464 ILE A N 1
ATOM 3766 C CA . ILE A 1 464 ? -14.489 -17.675 44.149 1.00 89.19 464 ILE A CA 1
ATOM 3767 C C . ILE A 1 464 ? -12.977 -17.394 44.127 1.00 89.19 464 ILE A C 1
ATOM 3769 O O . ILE A 1 464 ? -12.523 -16.369 43.627 1.00 89.19 464 ILE A O 1
ATOM 3773 N N . SER A 1 465 ? -12.168 -18.304 44.666 1.00 89.00 465 SER A N 1
ATOM 3774 C CA . SER A 1 465 ? -10.706 -18.186 44.723 1.00 89.00 465 SER A CA 1
ATOM 3775 C C . SER A 1 465 ? -10.044 -19.193 43.776 1.00 89.00 465 SER A C 1
ATOM 3777 O O . SER A 1 465 ? -10.033 -20.380 44.077 1.00 89.00 465 SER A O 1
ATOM 3779 N N . PHE A 1 466 ? -9.484 -18.732 42.652 1.00 91.88 466 PHE A N 1
ATOM 3780 C CA . PHE A 1 466 ? -8.597 -19.509 41.765 1.00 91.88 466 PHE A CA 1
ATOM 3781 C C . PHE A 1 466 ? -7.743 -18.577 40.874 1.00 91.88 466 PHE A C 1
ATOM 3783 O O . PHE A 1 466 ? -7.965 -17.360 40.870 1.00 91.88 466 PHE A O 1
ATOM 3790 N N . SER A 1 467 ? -6.756 -19.107 40.143 1.00 92.88 467 SER A N 1
ATOM 3791 C CA . SER A 1 467 ? -5.900 -18.322 39.233 1.00 92.88 467 SER A CA 1
ATOM 3792 C C . SER A 1 467 ? -6.486 -18.257 37.816 1.00 92.88 467 SER A C 1
ATOM 3794 O O . SER A 1 467 ? -6.381 -19.213 37.051 1.00 92.88 467 SER A O 1
ATOM 3796 N N . CYS A 1 468 ? -7.097 -17.122 37.455 1.00 92.12 468 CYS A N 1
ATOM 3797 C CA . CYS A 1 468 ? -7.756 -16.942 36.155 1.00 92.12 468 CYS A CA 1
ATOM 3798 C C . CYS A 1 468 ? -6.781 -16.977 34.973 1.00 92.12 468 CYS A C 1
ATOM 3800 O O . CYS A 1 468 ? -7.124 -17.489 33.914 1.00 92.12 468 CYS A O 1
ATOM 3802 N N . TRP A 1 469 ? -5.575 -16.427 35.140 1.00 92.31 469 TRP A N 1
ATOM 3803 C CA . TRP A 1 469 ? -4.611 -16.327 34.045 1.00 92.31 469 TRP A CA 1
ATOM 3804 C C . TRP A 1 469 ? -4.009 -17.686 33.681 1.00 92.31 469 TRP A C 1
ATOM 3806 O O . TRP A 1 469 ? -3.925 -18.006 32.500 1.00 92.31 469 TRP A O 1
ATOM 3816 N N . LEU A 1 470 ? -3.682 -18.516 34.682 1.00 93.50 470 LEU A N 1
ATOM 3817 C CA . LEU A 1 470 ? -3.190 -19.878 34.454 1.00 93.50 470 LEU A CA 1
ATOM 3818 C C . LEU A 1 470 ? -4.234 -20.731 33.736 1.00 93.50 470 LEU A C 1
ATOM 3820 O O . LEU A 1 470 ? -3.874 -21.478 32.837 1.00 93.50 470 LEU A O 1
ATOM 3824 N N . LEU A 1 471 ? -5.517 -20.583 34.090 1.00 94.12 471 LEU A N 1
ATOM 3825 C CA . LEU A 1 471 ? -6.607 -21.305 33.434 1.00 94.12 471 LEU A CA 1
ATOM 3826 C C . LEU A 1 471 ? -6.656 -21.023 31.923 1.00 94.12 471 LEU A C 1
ATOM 3828 O O . LEU A 1 471 ? -6.781 -21.954 31.137 1.00 94.12 471 LEU A O 1
ATOM 3832 N N . VAL A 1 472 ? -6.553 -19.755 31.515 1.00 93.69 472 VAL A N 1
ATOM 3833 C CA . VAL A 1 472 ? -6.620 -19.368 30.093 1.00 93.69 472 VAL A CA 1
ATOM 3834 C C . VAL A 1 472 ? -5.331 -19.743 29.360 1.00 93.69 472 VAL A C 1
ATOM 3836 O O . VAL A 1 472 ? -5.388 -20.290 28.264 1.00 93.69 472 VAL A O 1
ATOM 3839 N N . VAL A 1 473 ? -4.164 -19.496 29.959 1.00 92.19 473 VAL A N 1
ATOM 3840 C CA . VAL A 1 473 ? -2.872 -19.784 29.317 1.00 92.19 473 VAL A CA 1
ATOM 3841 C C . VAL A 1 473 ? -2.646 -21.287 29.147 1.00 92.19 473 VAL A C 1
ATOM 3843 O O . VAL A 1 473 ? -2.184 -21.695 28.086 1.00 92.19 473 VAL A O 1
ATOM 3846 N N . ALA A 1 474 ? -3.030 -22.116 30.126 1.00 94.38 474 ALA A N 1
ATOM 3847 C CA . ALA A 1 474 ? -2.908 -23.573 30.032 1.00 94.38 474 ALA A CA 1
ATOM 3848 C C . ALA A 1 474 ? -3.597 -24.122 28.773 1.00 94.38 474 ALA A C 1
ATOM 3850 O O . ALA A 1 474 ? -3.002 -24.909 28.046 1.00 94.38 474 ALA A O 1
ATOM 3851 N N . THR A 1 475 ? -4.786 -23.611 28.437 1.00 93.44 475 THR A N 1
ATOM 3852 C CA . THR A 1 475 ? -5.525 -24.088 27.256 1.00 93.44 475 THR A CA 1
ATOM 3853 C C . THR A 1 475 ? -4.835 -23.802 25.917 1.00 93.44 475 THR A C 1
ATOM 3855 O O . THR A 1 475 ? -5.088 -24.532 24.961 1.00 93.44 475 THR A O 1
ATOM 3858 N N . ILE A 1 476 ? -3.964 -22.784 25.821 1.00 92.81 476 ILE A N 1
ATOM 3859 C CA . ILE A 1 476 ? -3.139 -22.522 24.617 1.00 92.81 476 ILE A CA 1
ATOM 3860 C C . ILE A 1 476 ? -2.009 -23.534 24.492 1.00 92.81 476 ILE A C 1
ATOM 3862 O O . ILE A 1 476 ? -1.595 -23.860 23.389 1.00 92.81 476 ILE A O 1
ATOM 3866 N N . PHE A 1 477 ? -1.525 -24.048 25.614 1.00 92.75 477 PHE A N 1
ATOM 3867 C CA . PHE A 1 477 ? -0.523 -25.105 25.634 1.00 92.75 477 PHE A CA 1
ATOM 3868 C C . PHE A 1 477 ? -1.150 -26.504 25.595 1.00 92.75 477 PHE A C 1
ATOM 3870 O O . PHE A 1 477 ? -0.477 -27.467 25.930 1.00 92.75 477 PHE A O 1
ATOM 3877 N N . GLU A 1 478 ? -2.428 -26.611 25.202 1.00 92.38 478 GLU A N 1
ATOM 3878 C CA . GLU A 1 478 ? -3.211 -27.858 25.194 1.00 92.38 478 GLU A CA 1
ATOM 3879 C C . GLU A 1 478 ? -3.306 -28.547 26.573 1.00 92.38 478 GLU A C 1
ATOM 3881 O O . GLU A 1 478 ? -3.638 -29.725 26.674 1.00 92.38 478 GLU A O 1
ATOM 3886 N N . GLU A 1 479 ? -3.094 -27.793 27.655 1.00 93.62 479 GLU A N 1
ATOM 3887 C CA . GLU A 1 479 ? -3.163 -28.272 29.036 1.00 93.62 479 GLU A CA 1
ATOM 3888 C C . GLU A 1 479 ? -4.486 -27.879 29.713 1.00 93.62 479 GLU A C 1
ATOM 3890 O O . GLU A 1 479 ? -5.048 -26.797 29.497 1.00 93.62 479 GLU A O 1
ATOM 3895 N N . ALA A 1 480 ? -4.986 -28.749 30.593 1.00 88.00 480 ALA A N 1
ATOM 3896 C CA . ALA A 1 480 ? -6.212 -28.499 31.344 1.00 88.00 480 ALA A CA 1
ATOM 3897 C C . ALA A 1 480 ? -5.927 -27.741 32.652 1.00 88.00 480 ALA A C 1
ATOM 3899 O O . ALA A 1 480 ? -5.310 -28.259 33.581 1.00 88.00 480 ALA A O 1
ATOM 3900 N N . GLY A 1 481 ? -6.425 -26.507 32.761 1.00 86.94 481 GLY A N 1
ATOM 3901 C CA . GLY A 1 481 ? -6.410 -25.760 34.021 1.00 86.94 481 GLY A CA 1
ATOM 3902 C C . GLY A 1 481 ? -7.502 -26.222 34.997 1.00 86.94 481 GLY A C 1
ATOM 3903 O O . GLY A 1 481 ? -8.580 -26.652 34.592 1.00 86.94 481 GLY A O 1
ATOM 3904 N N . HIS A 1 482 ? -7.259 -26.084 36.304 1.00 90.19 482 HIS A N 1
ATOM 3905 C CA . HIS A 1 482 ? -8.260 -26.394 37.330 1.00 90.19 482 HIS A CA 1
ATOM 3906 C C . HIS A 1 482 ? -9.417 -25.375 37.318 1.00 90.19 482 HIS A C 1
ATOM 3908 O O . HIS A 1 482 ? -9.205 -24.182 37.559 1.00 90.19 482 HIS A O 1
ATOM 3914 N N . VAL A 1 483 ? -10.645 -25.852 37.086 1.00 92.19 483 VAL A N 1
ATOM 3915 C CA . VAL A 1 483 ? -11.881 -25.056 37.141 1.00 92.19 483 VAL A CA 1
ATOM 3916 C C . VAL A 1 483 ? -12.671 -25.428 38.401 1.00 92.19 483 VAL A C 1
ATOM 3918 O O . VAL A 1 483 ? -13.005 -26.596 38.575 1.00 92.19 483 VAL A O 1
ATOM 3921 N N . PRO A 1 484 ? -13.029 -24.471 39.274 1.00 92.25 484 PRO A N 1
ATOM 3922 C CA . PRO A 1 484 ? -13.871 -24.762 40.434 1.00 92.25 484 PRO A CA 1
ATOM 3923 C C . PRO A 1 484 ? -15.300 -25.188 40.042 1.00 92.25 484 PRO A C 1
ATOM 3925 O O . PRO A 1 484 ? -15.955 -24.488 39.265 1.00 92.25 484 PRO A O 1
ATOM 3928 N N . ASP A 1 485 ? -15.855 -26.221 40.690 1.00 91.00 485 ASP A N 1
ATOM 3929 C CA . ASP A 1 485 ? -17.207 -26.768 40.429 1.00 91.00 485 ASP A CA 1
ATOM 3930 C C . ASP A 1 485 ? -18.327 -25.712 40.416 1.00 91.00 485 ASP A C 1
ATOM 3932 O O . ASP A 1 485 ? -19.332 -25.823 39.708 1.00 91.00 485 ASP A O 1
ATOM 3936 N N . LYS A 1 486 ? -18.183 -24.666 41.242 1.00 88.81 486 LYS A N 1
ATOM 3937 C CA . LYS A 1 486 ? -19.159 -23.567 41.340 1.00 88.81 486 LYS A CA 1
ATOM 3938 C C . LYS A 1 486 ? -19.227 -22.728 40.063 1.00 88.81 486 LYS A C 1
ATOM 3940 O O . LYS A 1 486 ? -20.283 -22.168 39.771 1.00 88.81 486 LYS A O 1
ATOM 3945 N N . MET A 1 487 ? -18.110 -22.619 39.349 1.00 88.94 487 MET A N 1
ATOM 3946 C CA . MET A 1 487 ? -17.970 -21.852 38.114 1.00 88.94 487 MET A CA 1
ATOM 3947 C C . MET A 1 487 ? -18.306 -22.706 36.896 1.00 88.94 487 MET A C 1
ATOM 3949 O O . MET A 1 487 ? -19.001 -22.240 35.998 1.00 88.94 487 MET A O 1
ATOM 3953 N N . GLU A 1 488 ? -17.908 -23.978 36.913 1.00 90.31 488 GLU A N 1
ATOM 3954 C CA . GLU A 1 488 ? -18.184 -24.924 35.833 1.00 90.31 488 GLU A CA 1
ATOM 3955 C C . GLU A 1 488 ? -19.687 -25.066 35.543 1.00 90.31 488 GLU A C 1
ATOM 3957 O O . GLU A 1 488 ? -20.097 -25.195 34.393 1.00 90.31 488 GLU A O 1
ATOM 3962 N N . LYS A 1 489 ? -20.539 -24.989 36.573 1.00 90.00 489 LYS A N 1
ATOM 3963 C CA . LYS A 1 489 ? -22.003 -25.118 36.445 1.00 90.00 489 LYS A CA 1
ATOM 3964 C C . LYS A 1 489 ? -22.701 -23.887 35.847 1.00 90.00 489 LYS A C 1
ATOM 3966 O O . LYS A 1 489 ? -23.924 -23.895 35.731 1.00 90.00 489 LYS A O 1
ATOM 3971 N N . LYS A 1 490 ? -21.973 -22.819 35.514 1.00 88.19 490 LYS A N 1
ATOM 3972 C CA . LYS A 1 490 ? -22.547 -21.536 35.077 1.00 88.19 490 LYS A CA 1
ATOM 3973 C C . LYS A 1 490 ? -22.593 -21.452 33.557 1.00 88.19 490 LYS A C 1
ATOM 3975 O O . LYS A 1 490 ? -21.592 -21.714 32.893 1.00 88.19 490 LYS A O 1
ATOM 3980 N N . THR A 1 491 ? -23.745 -21.079 33.003 1.00 86.62 491 THR A N 1
ATOM 3981 C CA . THR A 1 491 ? -23.987 -21.077 31.551 1.00 86.62 491 THR A CA 1
ATOM 3982 C C . THR A 1 491 ? -23.093 -20.062 30.864 1.00 86.62 491 THR A C 1
ATOM 3984 O O . THR A 1 491 ? -22.506 -20.371 29.832 1.00 86.62 491 THR A O 1
ATOM 3987 N N . TYR A 1 492 ? -22.907 -18.883 31.465 1.00 84.19 492 TYR A N 1
ATOM 3988 C CA . TYR A 1 492 ? -21.990 -17.880 30.940 1.00 84.19 492 TYR A CA 1
ATOM 3989 C C . TYR A 1 492 ? -20.558 -18.406 30.806 1.00 84.19 492 TYR A C 1
ATOM 3991 O O . TYR A 1 492 ? -19.926 -18.240 29.761 1.00 84.19 492 TYR A O 1
ATOM 3999 N N . PHE A 1 493 ? -20.049 -19.047 31.862 1.00 88.38 493 PHE A N 1
ATOM 4000 C CA . PHE A 1 493 ? -18.699 -19.596 31.860 1.00 88.38 493 PHE A CA 1
ATOM 4001 C C . PHE A 1 493 ? -18.565 -20.686 30.794 1.00 88.38 493 PHE A C 1
ATOM 4003 O O . PHE A 1 493 ? -17.626 -20.651 30.008 1.00 88.38 493 PHE A O 1
ATOM 4010 N N . ARG A 1 494 ? -19.545 -21.592 30.691 1.00 89.50 494 ARG A N 1
ATOM 4011 C CA . ARG A 1 494 ? -19.568 -22.638 29.657 1.00 89.50 494 ARG A CA 1
ATOM 4012 C C . ARG A 1 494 ? -19.573 -22.074 28.238 1.00 89.50 494 ARG A C 1
ATOM 4014 O O . ARG A 1 494 ? -18.847 -22.585 27.397 1.00 89.50 494 ARG A O 1
ATOM 4021 N N . LEU A 1 495 ? -20.354 -21.027 27.972 1.00 86.50 495 LEU A N 1
ATOM 4022 C CA . LEU A 1 495 ? -20.427 -20.414 26.643 1.00 86.50 495 LEU A CA 1
ATOM 4023 C C . LEU A 1 495 ? -19.134 -19.674 26.283 1.00 86.50 495 LEU A C 1
ATOM 4025 O O . LEU A 1 495 ? -18.595 -19.882 25.202 1.00 86.50 495 LEU A O 1
ATOM 4029 N N . SER A 1 496 ? -18.621 -18.838 27.188 1.00 85.75 496 SER A N 1
ATOM 4030 C CA . SER A 1 496 ? -17.423 -18.024 26.937 1.00 85.75 496 SER A CA 1
ATOM 4031 C C . SER A 1 496 ? -16.140 -18.859 26.930 1.00 85.75 496 SER A C 1
ATOM 4033 O O . SER A 1 496 ? -15.386 -18.836 25.957 1.00 85.75 496 SER A O 1
ATOM 4035 N N . PHE A 1 497 ? -15.906 -19.639 27.988 1.00 89.81 497 PHE A N 1
ATOM 4036 C CA . PHE A 1 497 ? -14.713 -20.470 28.122 1.00 89.81 497 PHE A CA 1
ATOM 4037 C C . PHE A 1 497 ? -14.766 -21.697 27.208 1.00 89.81 497 PHE A C 1
ATOM 4039 O O . PHE A 1 497 ? -13.748 -22.060 26.637 1.00 89.81 497 PHE A O 1
ATOM 4046 N N . GLY A 1 498 ? -15.942 -22.294 26.981 1.00 90.75 498 GLY A N 1
ATOM 4047 C CA . GLY A 1 498 ? -16.091 -23.392 26.020 1.00 90.75 498 GLY A CA 1
ATOM 4048 C C . GLY A 1 498 ? -15.783 -22.961 24.584 1.00 90.75 498 GLY A C 1
ATOM 4049 O O . GLY A 1 498 ? -15.057 -23.663 23.880 1.00 90.75 498 GLY A O 1
ATOM 4050 N N . ALA A 1 499 ? -16.252 -21.777 24.167 1.00 88.31 499 ALA A N 1
ATOM 4051 C CA . ALA A 1 499 ? -15.890 -21.205 22.869 1.00 88.31 499 ALA A CA 1
ATOM 4052 C C . ALA A 1 499 ? -14.384 -20.912 22.771 1.00 88.31 499 ALA A C 1
ATOM 4054 O O . ALA A 1 499 ? -13.777 -21.150 21.727 1.00 88.31 499 ALA A O 1
ATOM 4055 N N . TRP A 1 500 ? -13.768 -20.436 23.857 1.00 92.12 500 TRP A N 1
ATOM 4056 C CA . TRP A 1 500 ? -12.321 -20.245 23.924 1.00 92.12 500 TRP A CA 1
ATOM 4057 C C . TRP A 1 500 ? -11.542 -21.561 23.824 1.00 92.12 500 TRP A C 1
ATOM 4059 O O . TRP A 1 500 ? -10.606 -21.631 23.038 1.00 92.12 500 TRP A O 1
ATOM 4069 N N . CYS A 1 501 ? -11.932 -22.613 24.547 1.00 91.94 501 CYS A N 1
ATOM 4070 C CA . CYS A 1 501 ? -11.274 -23.919 24.461 1.00 91.94 501 CYS A CA 1
ATOM 4071 C C . CYS A 1 501 ? -11.318 -24.476 23.034 1.00 91.94 501 CYS A C 1
ATOM 4073 O O . CYS A 1 501 ? -10.294 -24.924 22.524 1.00 91.94 501 CYS A O 1
ATOM 4075 N N . LEU A 1 502 ? -12.474 -24.387 22.364 1.00 90.50 502 LEU A N 1
ATOM 4076 C CA . LEU A 1 502 ? -12.603 -24.780 20.959 1.00 90.50 502 LEU A CA 1
ATOM 4077 C C . LEU A 1 502 ? -11.658 -23.966 20.063 1.00 90.50 502 LEU A C 1
ATOM 4079 O O . LEU A 1 502 ? -10.948 -24.533 19.237 1.00 90.50 502 LEU A O 1
ATOM 4083 N N . MET A 1 503 ? -11.622 -22.645 20.250 1.00 88.19 503 MET A N 1
ATOM 4084 C CA . MET A 1 503 ? -10.737 -21.757 19.496 1.00 88.19 503 MET A CA 1
ATOM 4085 C C . MET A 1 503 ? -9.259 -22.082 19.736 1.00 88.19 503 MET A C 1
ATOM 4087 O O . MET A 1 503 ? -8.477 -22.117 18.792 1.00 88.19 503 MET A O 1
ATOM 4091 N N . SER A 1 504 ? -8.882 -22.354 20.983 1.00 91.94 504 SER A N 1
ATOM 4092 C CA . SER A 1 504 ? -7.512 -22.676 21.370 1.00 91.94 504 SER A CA 1
ATOM 4093 C C . SER A 1 504 ? -7.021 -23.955 20.697 1.00 91.94 504 SER A C 1
ATOM 4095 O O . SER A 1 504 ? -5.936 -23.963 20.121 1.00 91.94 504 SER A O 1
ATOM 4097 N N . VAL A 1 505 ? -7.851 -25.004 20.672 1.00 92.88 505 VAL A N 1
ATOM 4098 C CA . VAL A 1 505 ? -7.555 -26.265 19.969 1.00 92.88 505 VAL A CA 1
ATOM 4099 C C . VAL A 1 505 ? -7.428 -26.050 18.459 1.00 92.88 505 VAL A C 1
ATOM 4101 O O . VAL A 1 505 ? -6.561 -26.633 17.816 1.00 92.88 505 VAL A O 1
ATOM 4104 N N . ILE A 1 506 ? -8.269 -25.204 17.859 1.00 89.06 506 ILE A N 1
ATOM 4105 C CA . ILE A 1 506 ? -8.153 -24.883 16.428 1.00 89.06 506 ILE A CA 1
ATOM 4106 C C . ILE A 1 506 ? -6.847 -24.127 16.155 1.00 89.06 506 ILE A C 1
ATOM 4108 O O . ILE A 1 506 ? -6.133 -24.460 15.214 1.00 89.06 506 ILE A O 1
ATOM 4112 N N . LEU A 1 507 ? -6.516 -23.123 16.971 1.00 87.94 507 LEU A N 1
ATOM 4113 C CA . LEU A 1 507 ? -5.312 -22.310 16.803 1.00 87.94 507 LEU A CA 1
ATOM 4114 C C . LEU A 1 507 ? -4.032 -23.131 16.956 1.00 87.94 507 LEU A C 1
ATOM 4116 O O . LEU A 1 507 ? -3.141 -23.012 16.123 1.00 87.94 507 LEU A O 1
ATOM 4120 N N . THR A 1 508 ? -3.946 -23.968 17.982 1.00 92.00 508 THR A N 1
ATOM 4121 C CA . THR A 1 508 ? -2.791 -24.846 18.227 1.00 92.00 508 THR A CA 1
ATOM 4122 C C . THR A 1 508 ? -2.606 -25.858 17.101 1.00 92.00 508 THR A C 1
ATOM 4124 O O . THR A 1 508 ? -1.513 -25.950 16.541 1.00 92.00 508 THR A O 1
ATOM 4127 N N . ASN A 1 509 ? -3.682 -26.510 16.651 1.00 90.31 509 ASN A N 1
ATOM 4128 C CA . ASN A 1 509 ? -3.632 -27.406 15.493 1.00 90.31 509 ASN A CA 1
ATOM 4129 C C . ASN A 1 509 ? -3.246 -26.683 14.194 1.00 90.31 509 ASN A C 1
ATOM 4131 O O . ASN A 1 509 ? -2.460 -27.211 13.411 1.00 90.31 509 ASN A O 1
ATOM 4135 N N . CYS A 1 510 ? -3.747 -25.466 13.962 1.00 88.12 510 CYS A N 1
ATOM 4136 C CA . CYS A 1 510 ? -3.353 -24.650 12.814 1.00 88.12 510 CYS A CA 1
ATOM 4137 C C . CYS A 1 510 ? -1.882 -24.228 12.888 1.00 88.12 510 CYS A C 1
ATOM 4139 O O . CYS A 1 510 ? -1.191 -24.292 11.876 1.00 88.12 510 CYS A O 1
ATOM 4141 N N . TYR A 1 511 ? -1.398 -23.814 14.062 1.00 90.25 511 TYR A N 1
ATOM 4142 C CA . TYR A 1 511 ? 0.005 -23.461 14.274 1.00 90.25 511 TYR A CA 1
ATOM 4143 C C . TYR A 1 511 ? 0.907 -24.658 13.986 1.00 90.25 511 TYR A C 1
ATOM 4145 O O . TYR A 1 511 ? 1.810 -24.555 13.160 1.00 90.25 511 TYR A O 1
ATOM 4153 N N . ASN A 1 512 ? 0.613 -25.807 14.601 1.00 90.06 512 ASN A N 1
ATOM 4154 C CA . ASN A 1 512 ? 1.353 -27.046 14.392 1.00 90.06 512 ASN A CA 1
ATOM 4155 C C . ASN A 1 512 ? 1.295 -27.472 12.920 1.00 90.06 512 ASN A C 1
ATOM 4157 O O . ASN A 1 512 ? 2.324 -27.789 12.335 1.00 90.06 512 ASN A O 1
ATOM 4161 N N . GLY A 1 513 ? 0.119 -27.410 12.289 1.00 88.75 513 GLY A N 1
ATOM 4162 C CA . GLY A 1 513 ? -0.070 -27.752 10.880 1.00 88.75 513 GLY A CA 1
ATOM 4163 C C . GLY A 1 513 ? 0.706 -26.845 9.926 1.00 88.75 513 GLY A C 1
ATOM 4164 O O . GLY A 1 513 ? 1.357 -27.346 9.012 1.00 88.75 513 GLY A O 1
ATOM 4165 N N . LEU A 1 514 ? 0.689 -25.528 10.145 1.00 82.00 514 LEU A N 1
ATOM 4166 C CA . LEU A 1 514 ? 1.448 -24.565 9.343 1.00 82.00 514 LEU A CA 1
ATOM 4167 C C . LEU A 1 514 ? 2.949 -24.688 9.592 1.00 82.00 514 LEU A C 1
ATOM 4169 O O . LEU A 1 514 ? 3.709 -24.708 8.635 1.00 82.00 514 LEU A O 1
ATOM 4173 N N . MET A 1 515 ? 3.380 -24.847 10.843 1.00 84.56 515 MET A N 1
ATOM 4174 C CA . MET A 1 515 ? 4.786 -25.071 11.183 1.00 84.56 515 MET A CA 1
ATOM 4175 C C . MET A 1 515 ? 5.318 -26.360 10.541 1.00 84.56 515 MET A C 1
ATOM 4177 O O . MET A 1 515 ? 6.391 -26.351 9.947 1.00 84.56 515 MET A O 1
ATOM 4181 N N . ILE A 1 516 ? 4.564 -27.461 10.615 1.00 83.44 516 ILE A N 1
ATOM 4182 C CA . ILE A 1 516 ? 4.914 -28.731 9.963 1.00 83.44 516 ILE A CA 1
ATOM 4183 C C . ILE A 1 516 ? 4.897 -28.574 8.441 1.00 83.44 516 ILE A C 1
ATOM 4185 O O . ILE A 1 516 ? 5.784 -29.089 7.769 1.00 83.44 516 ILE A O 1
ATOM 4189 N N . SER A 1 517 ? 3.921 -27.851 7.886 1.00 75.62 517 SER A N 1
ATOM 4190 C CA . SER A 1 517 ? 3.860 -27.584 6.446 1.00 75.62 517 SER A CA 1
ATOM 4191 C C . SER A 1 517 ? 5.054 -26.761 5.980 1.00 75.62 517 SER A C 1
ATOM 4193 O O . SER A 1 517 ? 5.621 -27.095 4.959 1.00 75.62 517 SER A O 1
ATOM 4195 N N . GLU A 1 518 ? 5.492 -25.762 6.743 1.00 71.06 518 GLU A N 1
ATOM 4196 C CA . GLU A 1 518 ? 6.695 -24.967 6.464 1.00 71.06 518 GLU A CA 1
ATOM 4197 C C . GLU A 1 518 ? 7.985 -25.787 6.590 1.00 71.06 518 GLU A C 1
ATOM 4199 O O . GLU A 1 518 ? 8.917 -25.622 5.805 1.00 71.06 518 GLU A O 1
ATOM 4204 N N . LEU A 1 519 ? 8.040 -26.720 7.547 1.00 74.00 519 LEU A N 1
ATOM 4205 C CA . LEU A 1 519 ? 9.147 -27.675 7.662 1.00 74.00 519 LEU A CA 1
ATOM 4206 C C . LEU A 1 519 ? 9.175 -28.672 6.493 1.00 74.00 519 LEU A C 1
ATOM 4208 O O . LEU A 1 519 ? 10.254 -29.090 6.076 1.00 74.00 519 LEU A O 1
ATOM 4212 N N . ASN A 1 520 ? 8.008 -29.036 5.959 1.00 72.56 520 ASN A N 1
ATOM 4213 C CA . ASN A 1 520 ? 7.867 -29.979 4.849 1.00 72.56 520 ASN A CA 1
ATOM 4214 C C . ASN A 1 520 ? 7.874 -29.302 3.459 1.00 72.56 520 ASN A C 1
ATOM 4216 O O . ASN A 1 520 ? 8.139 -29.977 2.466 1.00 72.56 520 ASN A O 1
ATOM 4220 N N . ALA A 1 521 ? 7.586 -27.999 3.376 1.00 63.03 521 ALA A N 1
ATOM 4221 C CA . ALA A 1 521 ? 7.473 -27.181 2.165 1.00 63.03 521 ALA A CA 1
ATOM 4222 C C . ALA A 1 521 ? 7.905 -25.723 2.468 1.00 63.03 521 ALA A C 1
ATOM 4224 O O . ALA A 1 521 ? 7.057 -24.872 2.744 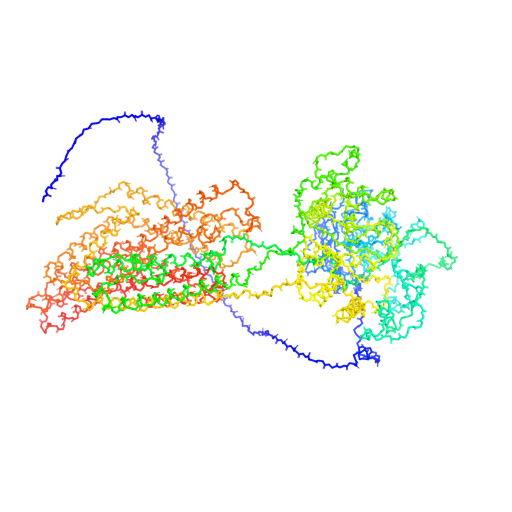1.00 63.03 521 ALA A O 1
ATOM 4225 N N . PRO A 1 522 ? 9.220 -25.435 2.448 1.00 57.50 522 PRO A N 1
ATOM 4226 C CA . PRO A 1 522 ? 9.768 -24.141 2.853 1.00 57.50 522 PRO A CA 1
ATOM 4227 C C . PRO A 1 522 ? 9.191 -22.935 2.091 1.00 57.50 522 PRO A C 1
ATOM 4229 O O . PRO A 1 522 ? 9.021 -22.969 0.868 1.00 57.50 522 PRO A O 1
ATOM 4232 N N . LEU A 1 523 ? 8.996 -21.810 2.798 1.00 54.50 523 LEU A N 1
ATOM 4233 C CA . LEU A 1 523 ? 8.713 -20.494 2.202 1.00 54.50 523 LEU A CA 1
ATOM 4234 C C . LEU A 1 523 ? 9.544 -20.217 0.929 1.00 54.50 523 LEU A C 1
ATOM 4236 O O . LEU A 1 523 ? 10.746 -20.525 0.886 1.00 54.50 523 LEU A O 1
ATOM 4240 N N . PRO A 1 524 ? 8.952 -19.539 -0.081 1.00 58.41 524 PRO A N 1
ATOM 4241 C CA . PRO A 1 524 ? 9.655 -19.158 -1.293 1.00 58.41 524 PRO A CA 1
ATOM 4242 C C . PRO A 1 524 ? 10.872 -18.322 -0.914 1.00 58.41 524 PRO A C 1
ATOM 4244 O O . PRO A 1 524 ? 10.776 -17.276 -0.269 1.00 58.41 524 PRO A O 1
ATOM 4247 N N . SER A 1 525 ? 12.038 -18.808 -1.307 1.00 68.56 525 SER A N 1
ATOM 4248 C CA . SER A 1 525 ? 13.287 -18.078 -1.164 1.00 68.56 525 SER A CA 1
ATOM 4249 C C . SER A 1 525 ? 13.227 -16.707 -1.793 1.00 68.56 525 SER A C 1
ATOM 4251 O O . SER A 1 525 ? 12.504 -16.474 -2.767 1.00 68.56 525 SER A O 1
ATOM 4253 N N . TRP A 1 526 ? 14.156 -15.864 -1.370 1.00 85.75 526 TRP A N 1
ATOM 4254 C CA . TRP A 1 526 ? 14.517 -14.711 -2.162 1.00 85.75 526 TRP A CA 1
ATOM 4255 C C . TRP A 1 526 ? 15.001 -15.122 -3.565 1.00 85.75 526 TRP A C 1
ATOM 4257 O O . TRP A 1 526 ? 15.893 -15.959 -3.727 1.00 85.75 526 TRP A O 1
ATOM 4267 N N . GLU A 1 527 ? 14.382 -14.506 -4.572 1.00 88.44 527 GLU A N 1
ATOM 4268 C CA . GLU A 1 527 ? 14.712 -14.608 -5.992 1.00 88.44 527 GLU A CA 1
ATOM 4269 C C . GLU A 1 527 ? 14.979 -13.188 -6.543 1.00 88.44 527 GLU A C 1
ATOM 4271 O O . GLU A 1 527 ? 14.277 -12.228 -6.180 1.00 88.44 527 GLU A O 1
ATOM 4276 N N . PRO A 1 528 ? 15.976 -12.990 -7.421 1.00 92.69 528 PRO A N 1
ATOM 4277 C CA . PRO A 1 528 ? 16.262 -11.673 -7.976 1.00 92.69 528 PRO A CA 1
ATOM 4278 C C . PRO A 1 528 ? 15.198 -11.273 -9.013 1.00 92.69 528 PRO A C 1
ATOM 4280 O O . PRO A 1 528 ? 15.161 -11.804 -10.120 1.00 92.69 528 PRO A O 1
ATOM 4283 N N . LYS A 1 529 ? 14.362 -10.273 -8.694 1.00 92.25 529 LYS A N 1
ATOM 4284 C CA . LYS A 1 529 ? 13.266 -9.791 -9.569 1.00 92.25 529 LYS A CA 1
ATOM 4285 C C . LYS A 1 529 ? 13.628 -8.599 -10.455 1.00 92.25 529 LYS A C 1
ATOM 4287 O O . LYS A 1 529 ? 12.907 -8.321 -11.412 1.00 92.25 529 LYS A O 1
ATOM 4292 N N . THR A 1 530 ? 14.677 -7.852 -10.121 1.00 95.00 530 THR A N 1
ATOM 4293 C CA . THR A 1 530 ? 15.111 -6.669 -10.879 1.00 95.00 530 THR A CA 1
ATOM 4294 C C . THR A 1 530 ? 16.626 -6.657 -11.060 1.00 95.00 530 THR A C 1
ATOM 4296 O O . THR A 1 530 ? 17.336 -7.228 -10.238 1.00 95.00 530 THR A O 1
ATOM 4299 N N . PHE A 1 531 ? 17.134 -5.938 -12.068 1.00 95.06 531 PHE A N 1
ATOM 4300 C CA . PHE A 1 531 ? 18.580 -5.737 -12.258 1.00 95.06 531 PHE A CA 1
ATOM 4301 C C . PHE A 1 531 ? 19.267 -5.118 -11.031 1.00 95.06 531 PHE A C 1
ATOM 4303 O O . PHE A 1 531 ? 20.435 -5.390 -10.778 1.00 95.06 531 PHE A O 1
ATOM 4310 N N . GLN A 1 532 ? 18.534 -4.356 -10.209 1.00 94.75 532 GLN A N 1
ATOM 4311 C CA . GLN A 1 532 ? 19.061 -3.824 -8.953 1.00 94.75 532 GLN A CA 1
ATOM 4312 C C . GLN A 1 532 ? 19.442 -4.935 -7.962 1.00 94.75 532 GLN A C 1
ATOM 4314 O O . GLN A 1 532 ? 20.390 -4.767 -7.201 1.00 94.75 532 GLN A O 1
ATOM 4319 N N . ASN A 1 533 ? 18.739 -6.073 -7.999 1.00 94.25 533 ASN A N 1
ATOM 4320 C CA . ASN A 1 533 ? 19.023 -7.246 -7.167 1.00 94.25 533 ASN A CA 1
ATOM 4321 C C . ASN A 1 533 ? 20.266 -8.009 -7.647 1.00 94.25 533 ASN A C 1
ATOM 4323 O O . ASN A 1 533 ? 20.765 -8.862 -6.918 1.00 94.25 533 ASN A O 1
ATOM 4327 N N . LEU A 1 534 ? 20.731 -7.740 -8.872 1.00 95.75 534 LEU A N 1
ATOM 4328 C CA . LEU A 1 534 ? 21.929 -8.355 -9.431 1.00 95.75 534 LEU A CA 1
ATOM 4329 C C . LEU A 1 534 ? 23.202 -7.603 -9.037 1.00 95.75 534 LEU A C 1
ATOM 4331 O O . LEU A 1 534 ? 24.266 -8.204 -9.096 1.00 95.75 534 LEU A O 1
ATOM 4335 N N . ILE A 1 535 ? 23.108 -6.332 -8.620 1.00 95.06 535 ILE A N 1
ATOM 4336 C CA . ILE A 1 535 ? 24.265 -5.513 -8.227 1.00 95.06 535 ILE A CA 1
ATOM 4337 C C . ILE A 1 535 ? 24.916 -6.083 -6.967 1.00 95.06 535 ILE A C 1
ATOM 4339 O O . ILE A 1 535 ? 24.252 -6.289 -5.953 1.00 95.06 535 ILE A O 1
ATOM 4343 N N . CYS A 1 536 ? 26.236 -6.263 -7.009 1.00 89.69 536 CYS A N 1
ATOM 4344 C CA . CYS A 1 536 ? 26.984 -6.782 -5.869 1.00 89.69 536 CYS A CA 1
ATOM 4345 C C . CYS A 1 536 ? 27.456 -5.698 -4.890 1.00 89.69 536 CYS A C 1
ATOM 4347 O O . CYS A 1 536 ? 27.332 -5.853 -3.678 1.00 89.69 536 CYS A O 1
ATOM 4349 N N . SER A 1 537 ? 27.980 -4.584 -5.410 1.00 89.50 537 SER A N 1
ATOM 4350 C CA . SER A 1 537 ? 28.416 -3.431 -4.617 1.00 89.50 537 SER A CA 1
ATOM 4351 C C . SER A 1 537 ? 27.826 -2.162 -5.214 1.00 89.50 537 SER A C 1
ATOM 4353 O O . SER A 1 537 ? 28.121 -1.811 -6.354 1.00 89.50 537 SER A O 1
ATOM 4355 N N . LYS A 1 538 ? 26.956 -1.478 -4.468 1.00 90.56 538 LYS A N 1
ATOM 4356 C CA . LYS A 1 538 ? 26.249 -0.294 -4.965 1.00 90.56 538 LYS A CA 1
ATOM 4357 C C . LYS A 1 538 ? 27.107 0.962 -4.795 1.00 90.56 538 LYS A C 1
ATOM 4359 O O . LYS A 1 538 ? 27.324 1.422 -3.677 1.00 90.56 538 LYS A O 1
ATOM 4364 N N . MET A 1 539 ? 27.529 1.562 -5.904 1.00 90.19 539 MET A N 1
ATOM 4365 C CA . MET A 1 539 ? 28.134 2.892 -5.931 1.00 90.19 539 MET A CA 1
ATOM 4366 C C . MET A 1 539 ? 27.072 3.983 -5.790 1.00 90.19 539 MET A C 1
ATOM 4368 O O . MET A 1 539 ? 26.000 3.921 -6.401 1.00 90.19 539 MET A O 1
ATOM 4372 N N . SER A 1 540 ? 27.393 5.016 -5.006 1.00 90.62 540 SER A N 1
ATOM 4373 C CA . SER A 1 540 ? 26.536 6.196 -4.872 1.00 90.62 540 SER A CA 1
ATOM 4374 C C . SER A 1 540 ? 26.438 6.960 -6.198 1.00 90.62 540 SER A C 1
ATOM 4376 O O . SER A 1 540 ? 27.376 6.936 -6.996 1.00 90.62 540 SER A O 1
ATOM 4378 N N . MET A 1 541 ? 25.335 7.679 -6.425 1.00 86.06 541 MET A N 1
ATOM 4379 C CA . MET A 1 541 ? 25.189 8.521 -7.623 1.00 86.06 541 MET A CA 1
ATOM 4380 C C . MET A 1 541 ? 26.306 9.550 -7.745 1.00 86.06 541 MET A C 1
ATOM 4382 O O . MET A 1 541 ? 26.895 9.674 -8.809 1.00 86.06 541 MET A O 1
ATOM 4386 N N . ASN A 1 542 ? 26.686 10.197 -6.641 1.00 86.12 542 ASN A N 1
ATOM 4387 C CA . ASN A 1 542 ? 27.784 11.164 -6.637 1.00 86.12 542 ASN A CA 1
ATOM 4388 C C . ASN A 1 542 ? 29.122 10.533 -7.049 1.00 86.12 542 ASN A C 1
ATOM 4390 O O . ASN A 1 542 ? 29.990 11.218 -7.577 1.00 86.12 542 ASN A O 1
ATOM 4394 N N . THR A 1 543 ? 29.311 9.238 -6.785 1.00 87.19 543 THR A N 1
ATOM 4395 C CA . THR A 1 543 ? 30.485 8.485 -7.237 1.00 87.19 543 THR A CA 1
ATOM 4396 C C . THR A 1 543 ? 30.407 8.260 -8.745 1.00 87.19 543 THR A C 1
ATOM 4398 O O . THR A 1 543 ? 31.345 8.599 -9.453 1.00 87.19 543 THR A O 1
ATOM 4401 N N . THR A 1 544 ? 29.281 7.760 -9.258 1.00 86.62 544 THR A N 1
ATOM 4402 C CA . THR A 1 544 ? 29.123 7.496 -10.698 1.00 86.62 544 THR A CA 1
ATOM 4403 C C . THR A 1 544 ? 29.133 8.770 -11.543 1.00 86.62 544 THR A C 1
ATOM 4405 O O . THR A 1 544 ? 29.673 8.755 -12.642 1.00 86.62 544 THR A O 1
ATOM 4408 N N . ASP A 1 545 ? 28.619 9.887 -11.021 1.00 83.62 545 ASP A N 1
ATOM 4409 C CA . ASP A 1 545 ? 28.620 11.181 -11.714 1.00 83.62 545 ASP A CA 1
ATOM 4410 C C . ASP A 1 545 ? 30.044 11.695 -11.977 1.00 83.62 545 ASP A C 1
ATOM 4412 O O . ASP A 1 545 ? 30.278 12.362 -12.978 1.00 83.62 545 ASP A O 1
ATOM 4416 N N . LYS A 1 546 ? 31.025 11.340 -11.132 1.00 82.56 546 LYS A N 1
ATOM 4417 C CA . LYS A 1 546 ? 32.437 11.697 -11.366 1.00 82.56 546 LYS A CA 1
ATOM 4418 C C . LYS A 1 546 ? 33.008 11.043 -12.624 1.00 82.56 546 LYS A C 1
ATOM 4420 O O . LYS A 1 546 ? 33.898 11.616 -13.235 1.00 82.56 546 LYS A O 1
ATOM 4425 N N . MET A 1 547 ? 32.488 9.883 -13.033 1.00 78.12 547 MET A N 1
ATOM 4426 C CA . MET A 1 547 ? 32.906 9.224 -14.279 1.00 78.12 547 MET A CA 1
ATOM 4427 C C . MET A 1 547 ? 32.361 9.929 -15.531 1.00 78.12 547 MET A C 1
ATOM 4429 O O . MET A 1 547 ? 32.841 9.667 -16.630 1.00 78.12 547 MET A O 1
ATOM 4433 N N . LEU A 1 548 ? 31.358 10.803 -15.383 1.00 76.31 548 LEU A N 1
ATOM 4434 C CA . LEU A 1 548 ? 30.837 11.617 -16.484 1.00 76.31 548 LEU A CA 1
ATOM 4435 C C . LEU A 1 548 ? 31.700 12.858 -16.749 1.00 76.31 548 LEU A C 1
ATOM 4437 O O . LEU A 1 548 ? 31.538 13.474 -17.800 1.00 76.31 548 LEU A O 1
ATOM 4441 N N . ASP A 1 549 ? 32.604 13.220 -15.832 1.00 75.06 549 ASP A N 1
ATOM 4442 C CA . ASP A 1 549 ? 33.526 14.338 -16.018 1.00 75.06 549 ASP A CA 1
ATOM 4443 C C . ASP A 1 549 ? 34.611 13.965 -17.051 1.00 75.06 549 ASP A C 1
ATOM 4445 O O . ASP A 1 549 ? 35.413 13.058 -16.800 1.00 75.06 549 ASP A O 1
ATOM 4449 N N . PRO A 1 550 ? 34.686 14.648 -18.210 1.00 66.81 550 PRO A N 1
ATOM 4450 C CA . PRO A 1 550 ? 35.706 14.382 -19.223 1.00 66.81 550 PRO A CA 1
ATOM 4451 C C . PRO A 1 550 ? 37.138 14.525 -18.692 1.00 66.81 550 PRO A C 1
ATOM 4453 O O . PRO A 1 550 ? 38.044 13.855 -19.193 1.00 66.81 550 PRO A O 1
ATOM 4456 N N . ALA A 1 551 ? 37.348 15.375 -17.677 1.00 67.81 551 ALA A N 1
ATOM 4457 C CA . ALA A 1 551 ? 38.652 15.571 -17.052 1.00 67.81 551 ALA A CA 1
ATOM 4458 C C . ALA A 1 551 ? 39.145 14.304 -16.339 1.00 67.81 551 ALA A C 1
ATOM 4460 O O . ALA A 1 551 ? 40.349 14.066 -16.263 1.00 67.81 551 ALA A O 1
ATOM 4461 N N . TRP A 1 552 ? 38.224 13.461 -15.862 1.00 67.56 552 TRP A N 1
ATOM 4462 C CA . TRP A 1 552 ? 38.578 12.214 -15.197 1.00 67.56 552 TRP A CA 1
ATOM 4463 C C . TRP A 1 552 ? 39.193 11.210 -16.182 1.00 67.56 552 TRP A C 1
ATOM 4465 O O . TRP A 1 552 ? 40.254 10.668 -15.897 1.00 67.56 552 TRP A O 1
ATOM 4475 N N . ILE A 1 553 ? 38.624 11.039 -17.381 1.00 63.59 553 ILE A N 1
ATOM 4476 C CA . ILE A 1 553 ? 39.121 10.079 -18.393 1.00 63.59 553 ILE A CA 1
ATOM 4477 C C . ILE A 1 553 ? 40.556 10.398 -18.824 1.00 63.59 553 ILE A C 1
ATOM 4479 O O . ILE A 1 553 ? 41.346 9.491 -19.070 1.00 63.59 553 ILE A O 1
ATOM 4483 N N . GLN A 1 554 ? 40.902 11.684 -18.901 1.00 65.06 554 GLN A N 1
ATOM 4484 C CA . GLN A 1 554 ? 42.251 12.123 -19.268 1.00 65.06 554 GLN A CA 1
ATOM 4485 C C . GLN A 1 554 ? 43.259 11.994 -18.113 1.00 65.06 554 GLN A C 1
ATOM 4487 O O . GLN A 1 554 ? 44.460 11.968 -18.365 1.00 65.06 554 GLN A O 1
ATOM 4492 N N . GLY A 1 555 ? 42.786 11.921 -16.864 1.00 62.38 555 GLY A N 1
ATOM 4493 C CA . GLY A 1 555 ? 43.617 11.914 -15.657 1.00 62.38 555 GLY A CA 1
ATOM 4494 C C . GLY A 1 555 ? 43.882 10.538 -15.036 1.00 62.38 555 GLY A C 1
ATOM 4495 O O . GLY A 1 555 ? 44.665 10.459 -14.090 1.00 62.38 555 GLY A O 1
ATOM 4496 N N . VAL A 1 556 ? 43.254 9.457 -15.518 1.00 66.19 556 VAL A N 1
ATOM 4497 C CA . VAL A 1 556 ? 43.479 8.107 -14.969 1.00 66.19 556 VAL A CA 1
ATOM 4498 C C . VAL A 1 556 ? 44.846 7.586 -15.413 1.00 66.19 556 VAL A C 1
ATOM 4500 O O . VAL A 1 556 ? 45.030 7.137 -16.544 1.00 66.19 556 VAL A O 1
ATOM 4503 N N . ASN A 1 557 ? 45.812 7.621 -14.496 1.00 62.16 557 ASN A N 1
ATOM 4504 C CA . ASN A 1 557 ? 47.135 7.049 -14.705 1.00 62.16 557 ASN A CA 1
ATOM 4505 C C . ASN A 1 557 ? 47.064 5.524 -14.492 1.00 62.16 557 ASN A C 1
ATOM 4507 O O . ASN A 1 557 ? 47.083 5.039 -13.363 1.00 62.16 557 ASN A O 1
ATOM 4511 N N . LEU A 1 558 ? 46.938 4.762 -15.584 1.00 59.84 558 LEU A N 1
ATOM 4512 C CA . LEU A 1 558 ? 46.686 3.307 -15.589 1.00 59.84 558 LEU A CA 1
ATOM 4513 C C . LEU A 1 558 ? 47.813 2.448 -14.974 1.00 59.84 558 LEU A C 1
ATOM 4515 O O . LEU A 1 558 ? 47.663 1.232 -14.871 1.00 59.84 558 LEU A O 1
ATOM 4519 N N . SER A 1 559 ? 48.940 3.052 -14.592 1.00 58.84 559 SER A N 1
ATOM 4520 C CA . SER A 1 559 ? 50.111 2.358 -14.048 1.00 58.84 559 SER A CA 1
ATOM 4521 C C . SER A 1 559 ? 50.030 2.053 -12.548 1.00 58.84 559 SER A C 1
ATOM 4523 O O . SER A 1 559 ? 50.797 1.217 -12.078 1.00 58.84 559 SER A O 1
ATOM 4525 N N . GLU A 1 560 ? 49.126 2.688 -11.791 1.00 57.53 560 GLU A N 1
ATOM 4526 C CA . GLU A 1 560 ? 48.968 2.439 -10.350 1.00 57.53 560 GLU A CA 1
ATOM 4527 C C . GLU A 1 560 ? 47.556 1.919 -10.021 1.00 57.53 560 GLU A C 1
ATOM 4529 O O . GLU A 1 560 ? 46.569 2.587 -10.328 1.00 57.53 560 GLU A O 1
ATOM 4534 N N . PRO A 1 561 ? 47.417 0.740 -9.382 1.00 55.25 561 PRO A N 1
ATOM 4535 C CA . PRO A 1 561 ? 46.126 0.233 -8.934 1.00 55.25 561 PRO A CA 1
ATOM 4536 C C . PRO A 1 561 ? 45.639 1.058 -7.737 1.00 55.25 561 PRO A C 1
ATOM 4538 O O . PRO A 1 561 ? 45.911 0.745 -6.578 1.00 55.25 561 PRO A O 1
ATOM 4541 N N . THR A 1 562 ? 44.916 2.136 -8.006 1.00 56.16 562 THR A N 1
ATOM 4542 C CA . THR A 1 562 ? 44.296 2.961 -6.970 1.00 56.16 562 THR A CA 1
ATOM 4543 C C . THR A 1 562 ? 43.109 2.237 -6.312 1.00 56.16 562 THR A C 1
ATOM 4545 O O . THR A 1 562 ? 42.485 1.325 -6.860 1.00 56.16 562 THR A O 1
ATOM 4548 N N . SER A 1 563 ? 42.802 2.611 -5.066 1.00 62.19 563 SER A N 1
ATOM 4549 C CA . SER A 1 563 ? 41.849 1.901 -4.198 1.00 62.19 563 SER A CA 1
ATOM 4550 C C . SER A 1 563 ? 40.371 2.159 -4.517 1.00 62.19 563 SER A C 1
ATOM 4552 O O . SER A 1 563 ? 39.506 1.460 -3.975 1.00 62.19 563 SER A O 1
ATOM 4554 N N . SER A 1 564 ? 40.053 3.135 -5.373 1.00 79.69 564 SER A N 1
ATOM 4555 C CA . SER A 1 564 ? 38.670 3.544 -5.615 1.00 79.69 564 SER A CA 1
ATOM 4556 C C . SER A 1 564 ? 37.926 2.551 -6.522 1.00 79.69 564 SER A C 1
ATOM 4558 O O . SER A 1 564 ? 38.491 1.947 -7.432 1.00 79.69 564 SER A O 1
ATOM 4560 N N . ALA A 1 565 ? 36.626 2.356 -6.276 1.00 81.81 565 ALA A N 1
ATOM 4561 C CA . ALA A 1 565 ? 35.798 1.450 -7.080 1.00 81.81 565 ALA A CA 1
ATOM 4562 C C . ALA A 1 565 ? 35.694 1.895 -8.552 1.00 81.81 565 ALA A C 1
ATOM 4564 O O . ALA A 1 565 ? 35.570 1.056 -9.440 1.00 81.81 565 ALA A O 1
ATOM 4565 N N . ILE A 1 566 ? 35.776 3.205 -8.791 1.00 80.56 566 ILE A N 1
ATOM 4566 C CA . ILE A 1 566 ? 35.766 3.833 -10.113 1.00 80.56 566 ILE A CA 1
ATOM 4567 C C . ILE A 1 566 ? 37.001 3.415 -10.918 1.00 80.56 566 ILE A C 1
ATOM 4569 O O . ILE A 1 566 ? 36.867 3.000 -12.067 1.00 80.56 566 ILE A O 1
ATOM 4573 N N . ASP A 1 567 ? 38.182 3.452 -10.302 1.00 82.19 567 ASP A N 1
ATOM 4574 C CA . ASP A 1 567 ? 39.431 3.125 -10.994 1.00 82.19 567 ASP A CA 1
ATOM 4575 C C . ASP A 1 567 ? 39.471 1.646 -11.382 1.00 82.19 567 ASP A C 1
ATOM 4577 O O . ASP A 1 567 ? 39.858 1.313 -12.496 1.00 82.19 567 ASP A O 1
ATOM 4581 N N . ARG A 1 568 ? 38.935 0.756 -10.532 1.00 85.00 568 ARG A N 1
ATOM 4582 C CA . ARG A 1 568 ? 38.769 -0.668 -10.879 1.00 85.00 568 ARG A CA 1
ATOM 4583 C C . ARG A 1 568 ? 37.879 -0.869 -12.103 1.00 85.00 568 ARG A C 1
ATOM 4585 O O . ARG A 1 568 ? 38.181 -1.719 -12.936 1.00 85.00 568 ARG A O 1
ATOM 4592 N N . VAL A 1 569 ? 36.784 -0.112 -12.211 1.00 87.75 569 VAL A N 1
ATOM 4593 C CA . VAL A 1 569 ? 35.912 -0.151 -13.396 1.00 87.75 569 VAL A CA 1
ATOM 4594 C C . VAL A 1 569 ? 36.657 0.374 -14.622 1.00 87.75 569 VAL A C 1
ATOM 4596 O O . VAL A 1 569 ? 36.610 -0.268 -15.666 1.00 87.75 569 VAL A O 1
ATOM 4599 N N . ALA A 1 570 ? 37.392 1.480 -14.492 1.00 83.94 570 ALA A N 1
ATOM 4600 C CA . ALA A 1 570 ? 38.203 2.055 -15.566 1.00 83.94 570 ALA A CA 1
ATOM 4601 C C . ALA A 1 570 ? 39.239 1.054 -16.098 1.00 83.94 570 ALA A C 1
ATOM 4603 O O . ALA A 1 570 ? 39.284 0.775 -17.297 1.00 83.94 570 ALA A O 1
ATOM 4604 N N . SER A 1 571 ? 40.029 0.467 -15.194 1.00 82.62 571 SER A N 1
ATOM 4605 C CA . SER A 1 571 ? 41.043 -0.536 -15.514 1.00 82.62 571 SER A CA 1
ATOM 4606 C C . SER A 1 571 ? 40.422 -1.777 -16.145 1.00 82.62 571 SER A C 1
ATOM 4608 O O . SER A 1 571 ? 40.979 -2.316 -17.096 1.00 82.62 571 SER A O 1
ATOM 4610 N N . TYR A 1 572 ? 39.255 -2.218 -15.665 1.00 85.44 572 TYR A N 1
ATOM 4611 C CA . TYR A 1 572 ? 38.547 -3.350 -16.257 1.00 85.44 572 TYR A CA 1
ATOM 4612 C C . TYR A 1 572 ? 38.049 -3.061 -17.672 1.00 85.44 572 TYR A C 1
ATOM 4614 O O . TYR A 1 572 ? 38.254 -3.883 -18.559 1.00 85.44 572 TYR A O 1
ATOM 4622 N N . ILE A 1 573 ? 37.449 -1.890 -17.909 1.00 85.00 573 ILE A N 1
ATOM 4623 C CA . ILE A 1 573 ? 37.028 -1.465 -19.250 1.00 85.00 573 ILE A CA 1
ATOM 4624 C C . ILE A 1 573 ? 38.244 -1.426 -20.184 1.00 85.00 573 ILE A C 1
ATOM 4626 O O . ILE A 1 573 ? 38.193 -1.964 -21.287 1.00 85.00 573 ILE A O 1
ATOM 4630 N N . PHE A 1 574 ? 39.361 -0.859 -19.725 1.00 81.50 574 PHE A N 1
ATOM 4631 C CA . PHE A 1 574 ? 40.603 -0.807 -20.495 1.00 81.50 574 PHE A CA 1
ATOM 4632 C C . PHE A 1 574 ? 41.190 -2.200 -20.789 1.00 81.50 574 PHE A C 1
ATOM 4634 O O . PHE A 1 574 ? 41.741 -2.415 -21.871 1.00 81.50 574 PHE A O 1
ATOM 4641 N N . LEU A 1 575 ? 41.041 -3.146 -19.853 1.00 79.38 575 LEU A N 1
ATOM 4642 C CA . LEU A 1 575 ? 41.459 -4.544 -19.999 1.00 79.38 575 LEU A CA 1
ATOM 4643 C C . LEU A 1 575 ? 40.638 -5.278 -21.067 1.00 79.38 575 LEU A C 1
ATOM 4645 O O . LEU A 1 575 ? 41.200 -6.032 -21.858 1.00 79.38 575 LEU A O 1
ATOM 4649 N N . ILE A 1 576 ? 39.315 -5.086 -21.084 1.00 77.88 576 ILE A N 1
ATOM 4650 C CA . ILE A 1 576 ? 38.433 -5.810 -22.010 1.00 77.88 576 ILE A CA 1
ATOM 4651 C C . ILE A 1 576 ? 38.403 -5.191 -23.411 1.00 77.88 576 ILE A C 1
ATOM 4653 O O . ILE A 1 576 ? 38.069 -5.898 -24.358 1.00 77.88 576 ILE A O 1
ATOM 4657 N N . LEU A 1 577 ? 38.770 -3.913 -23.580 1.00 77.31 577 LEU A N 1
ATOM 4658 C CA . LEU A 1 577 ? 38.752 -3.256 -24.890 1.00 77.31 577 LEU A CA 1
ATOM 4659 C C . LEU A 1 577 ? 39.698 -3.941 -25.905 1.00 77.31 577 LEU A C 1
ATOM 4661 O O . LEU A 1 577 ? 40.850 -4.247 -25.577 1.00 77.31 577 LEU A O 1
ATOM 4665 N N . PRO A 1 578 ? 39.268 -4.142 -27.170 1.00 62.56 578 PRO A N 1
ATOM 4666 C CA . PRO A 1 578 ? 39.926 -5.087 -28.077 1.00 62.56 578 PRO A CA 1
ATOM 4667 C C . PRO A 1 578 ? 41.334 -4.700 -28.515 1.00 62.56 578 PRO A C 1
ATOM 4669 O O . PRO A 1 578 ? 42.113 -5.564 -28.903 1.00 62.56 578 PRO A O 1
ATOM 4672 N N . TYR A 1 579 ? 41.691 -3.418 -28.415 1.00 65.00 579 TYR A N 1
ATOM 4673 C CA . TYR A 1 579 ? 43.035 -2.945 -28.751 1.00 65.00 579 TYR A CA 1
ATOM 4674 C C . TYR A 1 579 ? 44.124 -3.602 -27.881 1.00 65.00 579 TYR A C 1
ATOM 4676 O O . TYR A 1 579 ? 45.239 -3.811 -28.349 1.00 65.00 579 TYR A O 1
ATOM 4684 N N . ASN A 1 580 ? 43.784 -3.998 -26.648 1.00 58.31 580 ASN A N 1
ATOM 4685 C CA . ASN A 1 580 ? 44.711 -4.634 -25.708 1.00 58.31 580 ASN A CA 1
ATOM 4686 C C . ASN A 1 580 ? 44.507 -6.157 -25.585 1.00 58.31 580 ASN A C 1
ATOM 4688 O O . ASN A 1 580 ? 45.449 -6.883 -25.253 1.00 58.31 580 ASN A O 1
ATOM 4692 N N . SER A 1 581 ? 43.296 -6.663 -25.856 1.00 54.19 581 SER A N 1
ATOM 4693 C CA . SER A 1 581 ? 42.918 -8.060 -25.576 1.00 54.19 581 SER A CA 1
ATOM 4694 C C . SER A 1 581 ? 43.447 -9.089 -26.584 1.00 54.19 581 SER A C 1
ATOM 4696 O O . SER A 1 581 ? 43.409 -10.287 -26.304 1.00 54.19 581 SER A O 1
ATOM 4698 N N . TYR A 1 582 ? 44.026 -8.653 -27.709 1.00 57.06 582 TYR A N 1
ATOM 4699 C CA . TYR A 1 582 ? 44.644 -9.558 -28.688 1.00 57.06 582 TYR A CA 1
ATOM 4700 C C . TYR A 1 582 ? 45.873 -10.321 -28.157 1.00 57.06 582 TYR A C 1
ATOM 4702 O O . TYR A 1 582 ? 46.287 -11.285 -28.799 1.00 57.06 582 TYR A O 1
ATOM 4710 N N . SER A 1 583 ? 46.459 -9.941 -27.008 1.00 49.31 583 SER A N 1
ATOM 4711 C CA . SER A 1 583 ? 47.745 -10.512 -26.566 1.00 49.31 583 SER A CA 1
ATOM 4712 C C . SER A 1 583 ? 47.743 -11.386 -25.303 1.00 49.31 583 SER A C 1
ATOM 4714 O O . SER A 1 583 ? 48.681 -12.167 -25.152 1.00 49.31 583 SER A O 1
ATOM 4716 N N . GLN A 1 584 ? 46.747 -11.346 -24.401 1.00 53.66 584 GLN A N 1
ATOM 4717 C CA . GLN A 1 584 ? 46.826 -12.138 -23.156 1.00 53.66 584 GLN A CA 1
ATOM 4718 C C . GLN A 1 584 ? 45.488 -12.679 -22.631 1.00 53.66 584 GLN A C 1
ATOM 4720 O O . GLN A 1 584 ? 44.523 -11.946 -22.433 1.00 53.66 584 GLN A O 1
ATOM 4725 N N . LYS A 1 585 ? 45.488 -13.978 -22.286 1.00 59.56 585 LYS A N 1
ATOM 4726 C CA . LYS A 1 585 ? 44.504 -14.650 -21.415 1.00 59.56 585 LYS A CA 1
ATOM 4727 C C . LYS A 1 585 ? 44.610 -14.123 -19.972 1.00 59.56 585 LYS A C 1
ATOM 4729 O O . LYS A 1 585 ? 45.020 -14.861 -19.079 1.00 59.56 585 LYS A O 1
ATOM 4734 N N . GLN A 1 586 ? 44.305 -12.854 -19.716 1.00 62.84 586 GLN A N 1
ATOM 4735 C CA . GLN A 1 586 ? 44.244 -12.364 -18.337 1.00 62.84 586 GLN A CA 1
ATOM 4736 C C . GLN A 1 586 ? 42.862 -12.641 -17.739 1.00 62.84 586 GLN A C 1
ATOM 4738 O O . GLN A 1 586 ? 41.848 -12.104 -18.180 1.00 62.84 586 GLN A O 1
ATOM 4743 N N . SER A 1 587 ? 42.828 -13.496 -16.715 1.00 70.81 587 SER A N 1
ATOM 4744 C CA . SER A 1 587 ? 41.664 -13.666 -15.846 1.00 70.81 587 SER A CA 1
ATOM 4745 C C . SER A 1 587 ? 41.396 -12.361 -15.097 1.00 70.81 587 SER A C 1
ATOM 4747 O O . SER A 1 587 ? 42.323 -11.806 -14.508 1.00 70.81 587 SER A O 1
ATOM 4749 N N . ASN A 1 588 ? 40.147 -11.889 -15.077 1.00 81.44 588 ASN A N 1
ATOM 4750 C CA . ASN A 1 588 ? 39.767 -10.693 -14.322 1.00 81.44 588 ASN A CA 1
ATOM 4751 C C . ASN A 1 588 ? 40.112 -10.880 -12.821 1.00 81.44 588 ASN A C 1
ATOM 4753 O O . ASN A 1 588 ? 39.501 -11.727 -12.162 1.00 81.44 588 ASN A O 1
ATOM 4757 N N . PRO A 1 589 ? 41.061 -10.101 -12.261 1.00 80.69 589 PRO A N 1
ATOM 4758 C CA . PRO A 1 589 ? 41.572 -10.312 -10.906 1.00 80.69 589 PRO A CA 1
ATOM 4759 C C . PRO A 1 589 ? 40.596 -9.862 -9.810 1.00 80.69 589 PRO A C 1
ATOM 4761 O O . PRO A 1 589 ? 40.826 -10.137 -8.634 1.00 80.69 589 PRO A O 1
ATOM 4764 N N . TYR A 1 590 ? 39.510 -9.170 -10.167 1.00 84.94 590 TYR A N 1
ATOM 4765 C CA . TYR A 1 590 ? 38.550 -8.614 -9.213 1.00 84.94 590 TYR A CA 1
ATOM 4766 C C . TYR A 1 590 ? 37.283 -9.466 -9.041 1.00 84.94 590 TYR A C 1
ATOM 4768 O O . TYR A 1 590 ? 36.393 -9.065 -8.287 1.00 84.94 590 TYR A O 1
ATOM 4776 N N . ILE A 1 591 ? 37.179 -10.620 -9.716 1.00 85.25 591 ILE A N 1
ATOM 4777 C CA . ILE A 1 591 ? 36.006 -11.502 -9.614 1.00 85.25 591 ILE A CA 1
ATOM 4778 C C . ILE A 1 591 ? 35.854 -11.976 -8.169 1.00 85.25 591 ILE A C 1
ATOM 4780 O O . ILE A 1 591 ? 36.776 -12.541 -7.580 1.00 85.25 591 ILE A O 1
ATOM 4784 N N . THR A 1 592 ? 34.654 -11.820 -7.609 1.00 86.44 592 THR A N 1
ATOM 4785 C CA . THR A 1 592 ? 34.330 -12.402 -6.303 1.00 86.44 592 THR A CA 1
ATOM 4786 C C . THR A 1 592 ? 33.259 -13.476 -6.455 1.00 86.44 592 THR A C 1
ATOM 4788 O O . THR A 1 592 ? 32.256 -13.286 -7.141 1.00 86.44 592 THR A O 1
ATOM 4791 N N . LYS A 1 593 ? 33.445 -14.615 -5.779 1.00 85.94 593 LYS A N 1
ATOM 4792 C CA . LYS A 1 593 ? 32.519 -15.763 -5.852 1.00 85.94 593 LYS A CA 1
ATOM 4793 C C . LYS A 1 593 ? 31.124 -15.472 -5.275 1.00 85.94 593 LYS A C 1
ATOM 4795 O O . LYS A 1 593 ? 30.200 -16.246 -5.493 1.00 85.94 593 LYS A O 1
ATOM 4800 N N . ASN A 1 594 ? 30.967 -14.364 -4.547 1.00 89.44 594 ASN A N 1
ATOM 4801 C CA . ASN A 1 594 ? 29.716 -13.986 -3.894 1.00 89.44 594 ASN A CA 1
ATOM 4802 C C . ASN A 1 594 ? 28.800 -13.117 -4.774 1.00 89.44 594 ASN A C 1
ATOM 4804 O O . ASN A 1 594 ? 27.655 -12.888 -4.376 1.00 89.44 594 ASN A O 1
ATOM 4808 N N . CYS A 1 595 ? 29.265 -12.643 -5.934 1.00 94.12 595 CYS A N 1
ATOM 4809 C CA . CYS A 1 595 ? 28.487 -11.808 -6.852 1.00 94.12 595 CYS A CA 1
ATOM 4810 C C . CYS A 1 595 ? 27.803 -12.626 -7.957 1.00 94.12 595 CYS A C 1
ATOM 4812 O O . CYS A 1 595 ? 28.205 -13.751 -8.249 1.00 94.12 595 CYS A O 1
ATOM 4814 N N . PHE A 1 596 ? 26.793 -12.034 -8.604 1.00 95.75 596 PHE A N 1
ATOM 4815 C CA . PHE A 1 596 ? 26.193 -12.617 -9.803 1.00 95.75 596 PHE A CA 1
ATOM 4816 C C . PHE A 1 596 ? 27.157 -12.585 -10.995 1.00 95.75 596 PHE A C 1
ATOM 4818 O O . PHE A 1 596 ? 27.774 -11.556 -11.274 1.00 95.75 596 PHE A O 1
ATOM 4825 N N . GLN A 1 597 ? 27.250 -13.701 -11.709 1.00 95.62 597 GLN A N 1
ATOM 4826 C CA . GLN A 1 597 ? 27.880 -13.827 -13.017 1.00 95.62 597 GLN A CA 1
ATOM 4827 C C . GLN A 1 597 ? 26.836 -13.476 -14.084 1.00 95.62 597 GLN A C 1
ATOM 4829 O O . GLN A 1 597 ? 25.778 -14.103 -14.147 1.00 95.62 597 GLN A O 1
ATOM 4834 N N . LEU A 1 598 ? 27.107 -12.439 -14.869 1.00 96.12 598 LEU A N 1
ATOM 4835 C CA . LEU A 1 598 ? 26.198 -11.816 -15.825 1.00 96.12 598 LEU A CA 1
ATOM 4836 C C . LEU A 1 598 ? 26.545 -12.299 -17.240 1.00 96.12 598 LEU A C 1
ATOM 4838 O O . LEU A 1 598 ? 27.351 -11.682 -17.932 1.00 96.12 598 LEU A O 1
ATOM 4842 N N . TYR A 1 599 ? 25.977 -13.427 -17.660 1.00 95.44 599 TYR A N 1
ATOM 4843 C CA . TYR A 1 599 ? 26.274 -14.023 -18.962 1.00 95.44 599 TYR A CA 1
ATOM 4844 C C . TYR A 1 599 ? 25.357 -13.492 -20.061 1.00 95.44 599 TYR A C 1
ATOM 4846 O O . TYR A 1 599 ? 24.190 -13.207 -19.820 1.00 95.44 599 TYR A O 1
ATOM 4854 N N . SER A 1 600 ? 25.879 -13.406 -21.281 1.00 93.06 600 SER A N 1
ATOM 4855 C CA . SER A 1 600 ? 25.146 -13.028 -22.491 1.00 93.06 600 SER A CA 1
ATOM 4856 C C . SER A 1 600 ? 25.776 -13.732 -23.691 1.00 93.06 600 SER A C 1
ATOM 4858 O O . SER A 1 600 ? 26.956 -14.090 -23.654 1.00 93.06 600 SER A O 1
ATOM 4860 N N . TYR A 1 601 ? 25.015 -13.920 -24.766 1.00 87.88 601 TYR A N 1
ATOM 4861 C CA . TYR A 1 601 ? 25.557 -14.411 -26.035 1.00 87.88 601 TYR A CA 1
ATOM 4862 C C . TYR A 1 601 ? 26.125 -13.242 -26.855 1.00 87.88 601 TYR A C 1
ATOM 4864 O O . TYR A 1 601 ? 25.601 -12.135 -26.744 1.00 87.88 601 TYR A O 1
ATOM 4872 N N . PRO A 1 602 ? 27.200 -13.427 -27.638 1.00 80.38 602 PRO A N 1
ATOM 4873 C CA . PRO A 1 602 ? 27.654 -12.441 -28.608 1.00 80.38 602 PRO A CA 1
ATOM 4874 C C . PRO A 1 602 ? 26.667 -12.378 -29.775 1.00 80.38 602 PRO A C 1
ATOM 4876 O O . PRO A 1 602 ? 26.049 -13.383 -30.140 1.00 80.38 602 PRO A O 1
ATOM 4879 N N . ILE A 1 603 ? 26.535 -11.196 -30.371 1.00 72.19 603 ILE A N 1
ATOM 4880 C CA . ILE A 1 603 ? 25.805 -11.041 -31.629 1.00 72.19 603 ILE A CA 1
ATOM 4881 C C . ILE A 1 603 ? 26.696 -11.601 -32.746 1.00 72.19 603 ILE A C 1
ATOM 4883 O O . ILE A 1 603 ? 27.917 -11.464 -32.713 1.00 72.19 603 ILE A O 1
ATOM 4887 N N . ASN A 1 604 ? 26.089 -12.307 -33.701 1.00 58.44 604 ASN A N 1
ATOM 4888 C CA . ASN A 1 604 ? 26.816 -12.987 -34.768 1.00 58.44 604 ASN A CA 1
ATOM 4889 C C . ASN A 1 604 ? 27.724 -12.020 -35.559 1.00 58.44 604 ASN A C 1
ATOM 4891 O O . ASN A 1 604 ? 27.397 -10.853 -35.759 1.00 58.44 604 ASN A O 1
ATOM 4895 N N . VAL A 1 605 ? 28.872 -12.548 -35.976 1.00 55.97 605 VAL A N 1
ATOM 4896 C CA . VAL A 1 605 ? 30.147 -11.838 -36.166 1.00 55.97 605 VAL A CA 1
ATOM 4897 C C . VAL A 1 605 ? 30.206 -10.934 -37.411 1.00 55.97 605 VAL A C 1
ATOM 4899 O O . VAL A 1 605 ? 29.621 -11.253 -38.446 1.00 55.97 605 VAL A O 1
ATOM 4902 N N . TYR A 1 606 ? 31.041 -9.885 -37.293 1.00 51.19 606 TYR A N 1
ATOM 4903 C CA . TYR A 1 606 ? 31.713 -9.073 -38.330 1.00 51.19 606 TYR A CA 1
ATOM 4904 C C . TYR A 1 606 ? 31.137 -7.684 -38.625 1.00 51.19 606 TYR A C 1
ATOM 4906 O O . TYR A 1 606 ? 30.668 -7.471 -39.743 1.00 51.19 606 TYR A O 1
ATOM 4914 N N . ARG A 1 607 ? 31.305 -6.702 -37.717 1.00 51.72 607 ARG A N 1
ATOM 4915 C CA . ARG A 1 607 ? 31.493 -5.300 -38.158 1.00 51.72 607 ARG A CA 1
ATOM 4916 C C . ARG A 1 607 ? 32.085 -4.325 -37.138 1.00 51.72 607 ARG A C 1
ATOM 4918 O O . ARG A 1 607 ? 32.964 -3.568 -37.541 1.00 51.72 607 ARG A O 1
ATOM 4925 N N . ASP A 1 608 ? 31.680 -4.341 -35.865 1.00 59.94 608 ASP A N 1
ATOM 4926 C CA . ASP A 1 608 ? 32.178 -3.389 -34.854 1.00 59.94 608 ASP A CA 1
ATOM 4927 C C . ASP A 1 608 ? 33.101 -4.051 -33.806 1.00 59.94 608 ASP A C 1
ATOM 4929 O O . ASP A 1 608 ? 32.956 -5.222 -33.453 1.00 59.94 608 ASP A O 1
ATOM 4933 N N . ILE A 1 609 ? 34.039 -3.267 -33.263 1.00 64.75 609 ILE A N 1
ATOM 4934 C CA . ILE A 1 609 ? 34.882 -3.585 -32.099 1.00 64.75 609 ILE A CA 1
ATOM 4935 C C . ILE A 1 609 ? 34.009 -4.044 -30.920 1.00 64.75 609 ILE A C 1
ATOM 4937 O O . ILE A 1 609 ? 34.415 -4.915 -30.151 1.00 64.75 609 ILE A O 1
ATOM 4941 N N . PHE A 1 610 ? 32.798 -3.491 -30.793 1.00 65.19 610 PHE A N 1
ATOM 4942 C CA . PHE A 1 610 ? 31.866 -3.857 -29.729 1.00 65.19 610 PHE A CA 1
ATOM 4943 C C . PHE A 1 610 ? 31.080 -5.154 -29.977 1.00 65.19 610 PHE A C 1
ATOM 4945 O O . PHE A 1 610 ? 30.601 -5.751 -29.014 1.00 65.19 610 PHE A O 1
ATOM 4952 N N . ASP A 1 611 ? 30.979 -5.621 -31.224 1.00 65.81 611 ASP A N 1
ATOM 4953 C CA . ASP A 1 611 ? 30.234 -6.843 -31.572 1.00 65.81 611 ASP A CA 1
ATOM 4954 C C . ASP A 1 611 ? 31.008 -8.118 -31.207 1.00 65.81 611 ASP A C 1
ATOM 4956 O O . ASP A 1 611 ? 30.441 -9.205 -31.133 1.00 65.81 611 ASP A O 1
ATOM 4960 N N . ALA A 1 612 ? 32.310 -7.989 -30.928 1.00 68.56 612 ALA A N 1
ATOM 4961 C CA . ALA A 1 612 ? 33.124 -9.067 -30.373 1.00 68.56 612 ALA A CA 1
ATOM 4962 C C . ALA A 1 612 ? 32.769 -9.391 -28.907 1.00 68.56 612 ALA A C 1
ATOM 4964 O O . ALA A 1 612 ? 33.181 -10.433 -28.388 1.00 68.56 612 ALA A O 1
ATOM 4965 N N . PHE A 1 613 ? 32.026 -8.513 -28.223 1.00 80.31 613 PHE A N 1
ATOM 4966 C CA . PHE A 1 613 ? 31.584 -8.737 -26.852 1.00 80.31 613 PHE A CA 1
ATOM 4967 C C . PHE A 1 613 ? 30.242 -9.476 -26.798 1.00 80.31 613 PHE A C 1
ATOM 4969 O O . PHE A 1 613 ? 29.414 -9.352 -27.702 1.00 80.31 613 PHE A O 1
ATOM 4976 N N . PRO A 1 614 ? 29.969 -10.194 -25.694 1.00 87.44 614 PRO A N 1
ATOM 4977 C CA . PRO A 1 614 ? 28.615 -10.578 -25.335 1.00 87.44 614 PRO A CA 1
ATOM 4978 C C . PRO A 1 614 ? 27.676 -9.373 -25.435 1.00 87.44 614 PRO A C 1
ATOM 4980 O O . PRO A 1 614 ? 28.016 -8.287 -24.963 1.00 87.44 614 PRO A O 1
ATOM 4983 N N . GLU A 1 615 ? 26.498 -9.569 -26.020 1.00 87.38 615 GLU A N 1
ATOM 4984 C CA . GLU A 1 615 ? 25.535 -8.517 -26.357 1.00 87.38 615 GLU A CA 1
ATOM 4985 C C . GLU A 1 615 ? 25.296 -7.533 -25.202 1.00 87.38 615 GLU A C 1
ATOM 4987 O O . GLU A 1 615 ? 25.374 -6.314 -25.385 1.00 87.38 615 GLU A O 1
ATOM 4992 N N . PHE A 1 616 ? 25.068 -8.054 -23.993 1.00 91.69 616 PHE A N 1
ATOM 4993 C CA . PHE A 1 616 ? 24.841 -7.228 -22.814 1.00 91.69 616 PHE A CA 1
ATOM 4994 C C . PHE A 1 616 ? 26.069 -6.394 -22.423 1.00 91.69 616 PHE A C 1
ATOM 4996 O O . PHE A 1 616 ? 25.937 -5.220 -22.089 1.00 91.69 616 PHE A O 1
ATOM 5003 N N . VAL A 1 617 ? 27.276 -6.957 -22.516 1.00 90.19 617 VAL A N 1
ATOM 5004 C CA . VAL A 1 617 ? 28.525 -6.234 -22.224 1.00 90.19 617 VAL A CA 1
ATOM 5005 C C . VAL A 1 617 ? 28.768 -5.149 -23.264 1.00 90.19 617 VAL A C 1
ATOM 5007 O O . VAL A 1 617 ? 29.090 -4.019 -22.905 1.00 90.19 617 VAL A O 1
ATOM 5010 N N . GLY A 1 618 ? 28.542 -5.463 -24.542 1.00 87.19 618 GLY A N 1
ATOM 5011 C CA . GLY A 1 618 ? 28.583 -4.483 -25.623 1.00 87.19 618 GLY A CA 1
ATOM 5012 C C . GLY A 1 618 ? 27.589 -3.343 -25.389 1.00 87.19 618 GLY A C 1
ATOM 5013 O O . GLY A 1 618 ? 27.929 -2.180 -25.576 1.00 87.19 618 GLY A O 1
ATOM 5014 N N . PHE A 1 619 ? 26.377 -3.634 -24.905 1.00 87.44 619 PHE A N 1
ATOM 5015 C CA . PHE A 1 619 ? 25.423 -2.604 -24.482 1.00 87.44 619 PHE A CA 1
ATOM 5016 C C . PHE A 1 619 ? 25.950 -1.735 -23.330 1.00 87.44 619 PHE A C 1
ATOM 5018 O O . PHE A 1 619 ? 25.925 -0.509 -23.450 1.00 87.44 619 PHE A O 1
ATOM 5025 N N . LEU A 1 620 ? 26.453 -2.336 -22.247 1.00 89.62 620 LEU A N 1
ATOM 5026 C CA . LEU A 1 620 ? 26.994 -1.586 -21.108 1.00 89.62 620 LEU A CA 1
ATOM 5027 C C . LEU A 1 620 ? 28.147 -0.670 -21.547 1.00 89.62 620 LEU A C 1
ATOM 5029 O O . LEU A 1 620 ? 28.154 0.514 -21.219 1.00 89.62 620 LEU A O 1
ATOM 5033 N N . LEU A 1 621 ? 29.078 -1.193 -22.350 1.00 86.12 621 LEU A N 1
ATOM 5034 C CA . LEU A 1 621 ? 30.191 -0.425 -22.904 1.00 86.12 621 LEU A CA 1
ATOM 5035 C C . LEU A 1 621 ? 29.720 0.692 -23.832 1.00 86.12 621 LEU A C 1
ATOM 5037 O O . LEU A 1 621 ? 30.274 1.786 -23.775 1.00 86.12 621 LEU A O 1
ATOM 5041 N N . ARG A 1 622 ? 28.681 0.465 -24.643 1.00 80.62 622 ARG A N 1
ATOM 5042 C CA . ARG A 1 622 ? 28.105 1.513 -25.493 1.00 80.62 622 ARG A CA 1
ATOM 5043 C C . ARG A 1 622 ? 27.518 2.652 -24.662 1.00 80.62 622 ARG A C 1
ATOM 5045 O O . ARG A 1 622 ? 27.823 3.808 -24.937 1.00 80.62 622 ARG A O 1
ATOM 5052 N N . VAL A 1 623 ? 26.750 2.350 -23.615 1.00 81.50 623 VAL A N 1
ATOM 5053 C CA . VAL A 1 623 ? 26.213 3.392 -22.720 1.00 81.50 623 VAL A CA 1
ATOM 5054 C C . VAL A 1 623 ? 27.339 4.185 -22.050 1.00 81.50 623 VAL A C 1
ATOM 5056 O O . VAL A 1 623 ? 27.222 5.397 -21.908 1.00 81.50 623 VAL A O 1
ATOM 5059 N N . LEU A 1 624 ? 28.450 3.534 -21.692 1.00 80.75 624 LEU A N 1
ATOM 5060 C CA . LEU A 1 624 ? 29.607 4.206 -21.090 1.00 80.75 624 LEU A CA 1
ATOM 5061 C C . LEU A 1 624 ? 30.424 5.020 -22.105 1.00 80.75 624 LEU A C 1
ATOM 5063 O O . LEU A 1 624 ? 30.910 6.093 -21.767 1.00 80.75 624 LEU A O 1
ATOM 5067 N N . HIS A 1 625 ? 30.577 4.532 -23.339 1.00 75.50 625 HIS A N 1
ATOM 5068 C CA . HIS A 1 625 ? 31.430 5.144 -24.360 1.00 75.50 625 HIS A CA 1
ATOM 5069 C C . HIS A 1 625 ? 30.754 6.302 -25.106 1.00 75.50 625 HIS A C 1
ATOM 5071 O O . HIS A 1 625 ? 31.388 7.312 -25.415 1.00 75.50 625 HIS A O 1
ATOM 5077 N N . PHE A 1 626 ? 29.465 6.176 -25.431 1.00 59.19 626 PHE A N 1
ATOM 5078 C CA . PHE A 1 626 ? 28.797 7.082 -26.373 1.00 59.19 626 PHE A CA 1
ATOM 5079 C C . PHE A 1 626 ? 28.291 8.395 -25.755 1.00 59.19 626 PHE A C 1
ATOM 5081 O O . PHE A 1 626 ? 27.696 9.223 -26.475 1.00 59.19 626 PHE A O 1
ATOM 5088 N N . ASP A 1 627 ? 28.541 8.605 -24.457 1.00 58.16 627 ASP A N 1
ATOM 5089 C CA . ASP A 1 627 ? 27.675 9.463 -23.661 1.00 58.16 627 ASP A CA 1
ATOM 5090 C C . ASP A 1 627 ? 28.326 10.350 -22.585 1.00 58.16 627 ASP A C 1
ATOM 5092 O O . ASP A 1 627 ? 27.694 10.797 -21.635 1.00 58.16 627 ASP A O 1
ATOM 5096 N N . HIS A 1 628 ? 29.572 10.770 -22.801 1.00 55.75 628 HIS A N 1
ATOM 5097 C CA . HIS A 1 628 ? 30.196 11.855 -22.023 1.00 55.75 628 HIS A CA 1
ATOM 5098 C C . HIS A 1 628 ? 29.573 13.252 -22.278 1.00 55.75 628 HIS A C 1
ATOM 5100 O O . HIS A 1 628 ? 30.247 14.273 -22.146 1.00 55.75 628 HIS A O 1
ATOM 5106 N N . ARG A 1 629 ? 28.306 13.342 -22.716 1.00 56.53 629 ARG A N 1
ATOM 5107 C CA . ARG A 1 629 ? 27.650 14.618 -23.042 1.00 56.53 629 ARG A CA 1
ATOM 5108 C C . ARG A 1 629 ? 26.769 15.091 -21.886 1.00 56.53 629 ARG A C 1
ATOM 5110 O O . ARG A 1 629 ? 25.854 14.402 -21.455 1.00 56.53 629 ARG A O 1
ATOM 5117 N N . VAL A 1 630 ? 27.029 16.328 -21.467 1.00 52.81 630 VAL A N 1
ATOM 5118 C CA . VAL A 1 630 ? 26.532 17.058 -20.280 1.00 52.81 630 VAL A CA 1
ATOM 5119 C C . VAL A 1 630 ? 25.009 16.991 -20.028 1.00 52.81 630 VAL A C 1
ATOM 5121 O O . VAL A 1 630 ? 24.565 17.218 -18.904 1.00 52.81 630 VAL A O 1
ATOM 5124 N N . ASP A 1 631 ? 24.184 16.651 -21.020 1.00 55.81 631 ASP A N 1
ATOM 5125 C CA . ASP A 1 631 ? 22.723 16.686 -20.882 1.00 55.81 631 ASP A CA 1
ATOM 5126 C C . ASP A 1 631 ? 22.103 15.458 -20.185 1.00 55.81 631 ASP A C 1
ATOM 5128 O O . ASP A 1 631 ? 21.010 15.584 -19.633 1.00 55.81 631 ASP A O 1
ATOM 5132 N N . TRP A 1 632 ? 22.784 14.305 -20.098 1.00 61.09 632 TRP A N 1
ATOM 5133 C CA . TRP A 1 632 ? 22.239 13.141 -19.365 1.00 61.09 632 TRP A CA 1
ATOM 5134 C C . TRP A 1 632 ? 22.156 13.375 -17.860 1.00 61.09 632 TRP A C 1
ATOM 5136 O O . TRP A 1 632 ? 21.214 12.914 -17.216 1.00 61.09 632 TRP A O 1
ATOM 5146 N N . VAL A 1 633 ? 23.080 14.173 -17.314 1.00 58.84 633 VAL A N 1
ATOM 5147 C CA . VAL A 1 633 ? 23.092 14.568 -15.896 1.00 58.84 633 VAL A CA 1
ATOM 5148 C C . VAL A 1 633 ? 21.829 15.354 -15.524 1.00 58.84 633 VAL A C 1
ATOM 5150 O O . VAL A 1 633 ? 21.388 15.304 -14.375 1.00 58.84 633 VAL A O 1
ATOM 5153 N N . LYS A 1 634 ? 21.208 16.050 -16.488 1.00 63.97 634 LYS A N 1
ATOM 5154 C CA . LYS A 1 634 ? 19.997 16.850 -16.248 1.00 63.97 634 LYS A CA 1
ATOM 5155 C C . LYS A 1 634 ? 18.735 15.994 -16.113 1.00 63.97 634 LYS A C 1
ATOM 5157 O O . LYS A 1 634 ? 17.792 16.423 -15.454 1.00 63.97 634 LYS A O 1
ATOM 5162 N N . SER A 1 635 ? 18.699 14.797 -16.703 1.00 72.12 635 SER A N 1
ATOM 5163 C CA . SER A 1 635 ? 17.550 13.891 -16.600 1.00 72.12 635 SER A CA 1
ATOM 5164 C C . SER A 1 635 ? 17.750 12.879 -15.478 1.00 72.12 635 SER A C 1
ATOM 5166 O O . SER A 1 635 ? 18.668 12.059 -15.503 1.00 72.12 635 SER A O 1
ATOM 5168 N N . THR A 1 636 ? 16.838 12.880 -14.506 1.00 75.50 636 THR A N 1
ATOM 5169 C CA . THR A 1 636 ? 16.854 11.924 -13.388 1.00 75.50 636 THR A CA 1
ATOM 5170 C C . THR A 1 636 ? 16.760 10.474 -13.867 1.00 75.50 636 THR A C 1
ATOM 5172 O O . THR A 1 636 ? 17.435 9.607 -13.317 1.00 75.50 636 THR A O 1
ATOM 5175 N N . TYR A 1 637 ? 15.989 10.199 -14.924 1.00 77.88 637 TYR A N 1
ATOM 5176 C CA . TYR A 1 637 ? 15.867 8.859 -15.505 1.00 77.88 637 TYR A CA 1
ATOM 5177 C C . TYR A 1 637 ? 17.200 8.353 -16.071 1.00 77.88 637 TYR A C 1
ATOM 5179 O O . TYR A 1 637 ? 17.650 7.261 -15.720 1.00 77.88 637 TYR A O 1
ATOM 5187 N N . PHE A 1 638 ? 17.856 9.163 -16.905 1.00 77.69 638 PHE A N 1
ATOM 5188 C CA . PHE A 1 638 ? 19.121 8.797 -17.544 1.00 77.69 638 PHE A CA 1
ATOM 5189 C C . PHE A 1 638 ? 20.264 8.694 -16.536 1.00 77.69 638 PHE A C 1
ATOM 5191 O O . PHE A 1 638 ? 21.047 7.748 -16.600 1.00 77.69 638 PHE A O 1
ATOM 5198 N N . ARG A 1 639 ? 20.302 9.582 -15.538 1.00 82.38 639 ARG A N 1
ATOM 5199 C CA . ARG A 1 639 ? 21.251 9.495 -14.421 1.00 82.38 639 ARG A CA 1
ATOM 5200 C C . ARG A 1 639 ? 21.082 8.201 -13.613 1.00 82.38 639 ARG A C 1
ATOM 5202 O O . ARG A 1 639 ? 22.074 7.546 -13.297 1.00 82.38 639 ARG A O 1
ATOM 5209 N N . ASN A 1 640 ? 19.844 7.782 -13.329 1.00 86.25 640 ASN A N 1
ATOM 5210 C CA . ASN A 1 640 ? 19.563 6.509 -12.647 1.00 86.25 640 ASN A CA 1
ATOM 5211 C C . ASN A 1 640 ? 19.998 5.299 -13.485 1.00 86.25 640 ASN A C 1
ATOM 5213 O O . ASN A 1 640 ? 20.581 4.354 -12.953 1.00 86.25 640 ASN A O 1
ATOM 5217 N N . LEU A 1 641 ? 19.721 5.332 -14.791 1.00 85.62 641 LEU A N 1
ATOM 5218 C CA . LEU A 1 641 ? 20.127 4.287 -15.726 1.00 85.62 641 LEU A CA 1
ATOM 5219 C C . LEU A 1 641 ? 21.655 4.183 -15.820 1.00 85.62 641 LEU A C 1
ATOM 5221 O O . LEU A 1 641 ? 22.190 3.081 -15.722 1.00 85.62 641 LEU A O 1
ATOM 5225 N N . TYR A 1 642 ? 22.351 5.313 -15.954 1.00 87.38 642 TYR A N 1
ATOM 5226 C CA . TYR A 1 642 ? 23.810 5.362 -15.983 1.00 87.38 642 TYR A CA 1
ATOM 5227 C C . TYR A 1 642 ? 24.408 4.788 -14.693 1.00 87.38 642 TYR A C 1
ATOM 5229 O O . TYR A 1 642 ? 25.291 3.933 -14.743 1.00 87.38 642 TYR A O 1
ATOM 5237 N N . ASN A 1 643 ? 23.866 5.162 -13.527 1.00 90.44 643 ASN A N 1
ATOM 5238 C CA . ASN A 1 643 ? 24.287 4.589 -12.248 1.00 90.44 643 ASN A CA 1
ATOM 5239 C C . ASN A 1 643 ? 24.096 3.060 -12.204 1.00 90.44 643 ASN A C 1
ATOM 5241 O O . ASN A 1 643 ? 24.992 2.347 -11.755 1.00 90.44 643 ASN A O 1
ATOM 5245 N N . LEU A 1 644 ? 22.966 2.537 -12.692 1.00 92.75 644 LEU A N 1
ATOM 5246 C CA . LEU A 1 644 ? 22.724 1.093 -12.780 1.00 92.75 644 LEU A CA 1
ATOM 5247 C C . LEU A 1 644 ? 23.735 0.402 -13.713 1.00 92.75 644 LEU A C 1
ATOM 5249 O O . LEU A 1 644 ? 24.307 -0.614 -13.330 1.00 92.75 644 LEU A O 1
ATOM 5253 N N . VAL A 1 645 ? 24.002 0.970 -14.894 1.00 92.06 645 VAL A N 1
ATOM 5254 C CA . VAL A 1 645 ? 24.984 0.454 -15.869 1.00 92.06 645 VAL A CA 1
ATOM 5255 C C . VAL A 1 645 ? 26.390 0.392 -15.271 1.00 92.06 645 VAL A C 1
ATOM 5257 O O . VAL A 1 645 ? 27.025 -0.659 -15.332 1.00 92.06 645 VAL A O 1
ATOM 5260 N N . VAL A 1 646 ? 26.853 1.470 -14.627 1.00 90.94 646 VAL A N 1
ATOM 5261 C CA . VAL A 1 646 ? 28.169 1.516 -13.961 1.00 90.94 646 VAL A CA 1
ATOM 5262 C C . VAL A 1 646 ? 28.273 0.469 -12.849 1.00 90.94 646 VAL A C 1
ATOM 5264 O O . VAL A 1 646 ? 29.334 -0.107 -12.626 1.00 90.94 646 VAL A O 1
ATOM 5267 N N . ASN A 1 647 ? 27.176 0.192 -12.143 1.00 94.19 647 ASN A N 1
ATOM 5268 C CA . ASN A 1 647 ? 27.160 -0.845 -11.116 1.00 94.19 647 ASN A CA 1
ATOM 5269 C C . ASN A 1 647 ? 27.185 -2.269 -11.693 1.00 94.19 647 ASN A C 1
ATOM 5271 O O . ASN A 1 647 ? 27.794 -3.144 -11.084 1.00 94.19 647 ASN A O 1
ATOM 5275 N N . LEU A 1 648 ? 26.565 -2.503 -12.852 1.00 94.56 648 LEU A N 1
ATOM 5276 C CA . LEU A 1 648 ? 26.526 -3.820 -13.496 1.00 94.56 648 LEU A CA 1
ATOM 5277 C C . LEU A 1 648 ? 27.812 -4.158 -14.264 1.00 94.56 648 LEU A C 1
ATOM 5279 O O . LEU A 1 648 ? 28.188 -5.325 -14.279 1.00 94.56 648 LEU A O 1
ATOM 5283 N N . ILE A 1 649 ? 28.516 -3.165 -14.827 1.00 93.25 649 ILE A N 1
ATOM 5284 C CA . ILE A 1 649 ? 29.818 -3.366 -15.502 1.00 93.25 649 ILE A CA 1
ATOM 5285 C C . ILE A 1 649 ? 30.972 -3.628 -14.516 1.00 93.25 649 ILE A C 1
ATOM 5287 O O . ILE A 1 649 ? 32.109 -3.859 -14.925 1.00 93.25 649 ILE A O 1
ATOM 5291 N N . GLN A 1 650 ? 30.730 -3.525 -13.203 1.00 92.75 650 GLN A N 1
ATOM 5292 C CA . GLN A 1 650 ? 31.800 -3.672 -12.220 1.00 92.75 650 GLN A CA 1
ATOM 5293 C C . GLN A 1 650 ? 32.537 -5.003 -12.388 1.00 92.75 650 GLN A C 1
ATOM 5295 O O . GLN A 1 650 ? 31.893 -6.046 -12.511 1.00 92.75 650 GLN A O 1
ATOM 5300 N N . PRO A 1 651 ? 33.876 -5.014 -12.266 1.00 91.56 651 PRO A N 1
ATOM 5301 C CA . PRO A 1 651 ? 34.659 -6.230 -12.461 1.00 91.56 651 PRO A CA 1
ATOM 5302 C C . PRO A 1 651 ? 34.462 -7.272 -11.352 1.00 91.56 651 PRO A C 1
ATOM 5304 O O . PRO A 1 651 ? 34.981 -8.380 -11.446 1.00 91.56 651 PRO A O 1
ATOM 5307 N N . THR A 1 652 ? 33.715 -6.941 -10.297 1.00 92.38 652 THR A N 1
ATOM 5308 C CA . THR A 1 652 ? 33.266 -7.901 -9.282 1.00 92.38 652 THR A CA 1
ATOM 5309 C C . THR A 1 652 ? 32.281 -8.922 -9.854 1.00 92.38 652 THR A C 1
ATOM 5311 O O . THR A 1 652 ? 32.221 -10.050 -9.358 1.00 92.38 652 THR A O 1
ATOM 5314 N N . HIS A 1 653 ? 31.551 -8.548 -10.908 1.00 93.75 653 HIS A N 1
ATOM 5315 C CA . HIS A 1 653 ? 30.712 -9.423 -11.713 1.00 93.75 653 HIS A CA 1
ATOM 5316 C C . HIS A 1 653 ? 31.552 -10.121 -12.785 1.00 93.75 653 HIS A C 1
ATOM 5318 O O . HIS A 1 653 ? 32.266 -9.472 -13.549 1.00 93.75 653 HIS A O 1
ATOM 5324 N N . SER A 1 654 ? 31.419 -11.442 -12.919 1.00 92.12 654 SER A N 1
ATOM 5325 C CA . SER A 1 654 ? 31.959 -12.110 -14.107 1.00 92.12 654 SER A CA 1
ATOM 5326 C C . SER A 1 654 ? 31.016 -11.896 -15.284 1.00 92.12 654 SER A C 1
ATOM 5328 O O . SER A 1 654 ? 29.823 -12.136 -15.148 1.00 92.12 654 SER A O 1
ATOM 5330 N N . HIS A 1 655 ? 31.536 -11.441 -16.418 1.00 91.88 655 HIS A N 1
ATOM 5331 C CA . HIS A 1 655 ? 30.760 -11.221 -17.645 1.00 91.88 655 HIS A CA 1
ATOM 5332 C C . HIS A 1 655 ? 30.981 -12.332 -18.689 1.00 91.88 655 HIS A C 1
ATOM 5334 O O . HIS A 1 655 ? 30.350 -12.359 -19.743 1.00 91.88 655 HIS A O 1
ATOM 5340 N N . TYR A 1 656 ? 31.898 -13.255 -18.386 1.00 88.38 656 TYR A N 1
ATOM 5341 C CA . TYR A 1 656 ? 32.365 -14.308 -19.277 1.00 88.38 656 TYR A CA 1
ATOM 5342 C C . TYR A 1 656 ? 32.520 -15.610 -18.494 1.00 88.38 656 TYR A C 1
ATOM 5344 O O . TYR A 1 656 ? 32.785 -15.604 -17.291 1.00 88.38 656 TYR A O 1
ATOM 5352 N N . THR A 1 657 ? 32.347 -16.744 -19.159 1.00 87.56 657 THR A N 1
ATOM 5353 C CA . THR A 1 657 ? 32.589 -18.063 -18.555 1.00 87.56 657 THR A CA 1
ATOM 5354 C C . THR A 1 657 ? 34.086 -18.262 -18.288 1.00 87.56 657 THR A C 1
ATOM 5356 O O . THR A 1 657 ? 34.900 -17.718 -19.032 1.00 87.56 657 THR A O 1
ATOM 5359 N N . ASP A 1 658 ? 34.467 -19.082 -17.301 1.00 79.69 658 ASP A N 1
ATOM 5360 C CA . ASP A 1 658 ? 35.863 -19.227 -16.825 1.00 79.69 658 ASP A CA 1
ATOM 5361 C C . ASP A 1 658 ? 36.888 -19.655 -17.908 1.00 79.69 658 ASP A C 1
ATOM 5363 O O . ASP A 1 658 ? 38.089 -19.493 -17.717 1.00 79.69 658 ASP A O 1
ATOM 5367 N N . ASN A 1 659 ? 36.426 -20.131 -19.072 1.00 75.31 659 ASN A N 1
ATOM 5368 C CA . ASN A 1 659 ? 37.249 -20.537 -20.222 1.00 75.31 659 ASN A CA 1
ATOM 5369 C C . ASN A 1 659 ? 36.991 -19.713 -21.500 1.00 75.31 659 ASN A C 1
ATOM 5371 O O . ASN A 1 659 ? 37.255 -20.182 -22.609 1.00 75.31 659 ASN A O 1
ATOM 5375 N N . PHE A 1 660 ? 36.433 -18.508 -21.377 1.00 75.75 660 PHE A N 1
ATOM 5376 C CA . PHE A 1 660 ? 36.101 -17.688 -22.539 1.00 75.75 660 PHE A CA 1
ATOM 5377 C C . PHE A 1 660 ? 37.363 -17.219 -23.281 1.00 75.75 660 PHE A C 1
ATOM 5379 O O . PHE A 1 660 ? 38.247 -16.596 -22.695 1.00 75.75 660 PHE A O 1
ATOM 5386 N N . ASN A 1 661 ? 37.443 -17.502 -24.583 1.00 75.12 661 ASN A N 1
ATOM 5387 C CA . ASN A 1 661 ? 38.543 -17.070 -25.448 1.00 75.12 661 ASN A CA 1
ATOM 5388 C C . ASN A 1 661 ? 38.035 -16.205 -26.613 1.00 75.12 661 ASN A C 1
ATOM 5390 O O . ASN A 1 661 ? 37.546 -16.728 -27.613 1.00 75.12 661 ASN A O 1
ATOM 5394 N N . PHE A 1 662 ? 38.236 -14.889 -26.523 1.00 70.31 662 PHE A N 1
ATOM 5395 C CA . PHE A 1 662 ? 37.802 -13.919 -27.537 1.00 70.31 662 PHE A CA 1
ATOM 5396 C C . PHE A 1 662 ? 38.222 -14.277 -28.977 1.00 70.31 662 PHE A C 1
ATOM 5398 O O . PHE A 1 662 ? 37.491 -13.976 -29.913 1.00 70.31 662 PHE A O 1
ATOM 5405 N N . THR A 1 663 ? 39.363 -14.952 -29.167 1.00 66.50 663 THR A N 1
ATOM 5406 C CA . THR A 1 663 ? 39.904 -15.264 -30.505 1.00 66.50 663 THR A CA 1
ATOM 5407 C C . THR A 1 663 ? 39.314 -16.522 -31.149 1.00 66.50 663 THR A C 1
ATOM 5409 O O . THR A 1 663 ? 39.142 -16.564 -32.363 1.00 66.50 663 THR A O 1
ATOM 5412 N N . ALA A 1 664 ? 38.997 -17.552 -30.360 1.00 61.97 664 ALA A N 1
ATOM 5413 C CA . ALA A 1 664 ? 38.565 -18.853 -30.880 1.00 61.97 664 ALA A CA 1
ATOM 5414 C C . ALA A 1 664 ? 37.046 -18.931 -31.115 1.00 61.97 664 ALA A C 1
ATOM 5416 O O . ALA A 1 664 ? 36.587 -19.638 -32.011 1.00 61.97 664 ALA A O 1
ATOM 5417 N N . PHE A 1 665 ? 36.261 -18.193 -30.324 1.00 59.59 665 PHE A N 1
ATOM 5418 C CA . PHE A 1 665 ? 34.804 -18.353 -30.270 1.00 59.59 665 PHE A CA 1
ATOM 5419 C C . PHE A 1 665 ? 34.020 -17.539 -31.301 1.00 59.59 665 PHE A C 1
ATOM 5421 O O . PHE A 1 665 ? 32.838 -17.821 -31.493 1.00 59.59 665 PHE A O 1
ATOM 5428 N N . ALA A 1 666 ? 34.666 -16.627 -32.039 1.00 59.41 666 ALA A N 1
ATOM 5429 C CA . ALA A 1 666 ? 34.048 -15.965 -33.192 1.00 59.41 666 ALA A CA 1
ATOM 5430 C C . ALA A 1 666 ? 33.509 -16.977 -34.233 1.00 59.41 666 ALA A C 1
ATOM 5432 O O . ALA A 1 666 ? 32.601 -16.664 -34.995 1.00 59.41 666 ALA A O 1
ATOM 5433 N N . ASN A 1 667 ? 34.007 -18.219 -34.222 1.00 60.50 667 ASN A N 1
ATOM 5434 C CA . ASN A 1 667 ? 33.628 -19.241 -35.194 1.00 60.50 667 ASN A CA 1
ATOM 5435 C C . ASN A 1 667 ? 32.602 -20.273 -34.679 1.00 60.50 667 ASN A C 1
ATOM 5437 O O . ASN A 1 667 ? 32.116 -21.063 -35.487 1.00 60.50 667 ASN A O 1
ATOM 5441 N N . ASN A 1 668 ? 32.250 -20.309 -33.380 1.00 77.12 668 ASN A N 1
ATOM 5442 C CA . ASN A 1 668 ? 31.391 -21.375 -32.831 1.00 77.12 668 ASN A CA 1
ATOM 5443 C C . ASN A 1 668 ? 30.410 -20.901 -31.735 1.00 77.12 668 ASN A C 1
ATOM 5445 O O . ASN A 1 668 ? 30.541 -21.246 -30.559 1.00 77.12 668 ASN A O 1
ATOM 5449 N N . LEU A 1 669 ? 29.384 -20.134 -32.132 1.00 80.31 669 LEU A N 1
ATOM 5450 C CA . LEU A 1 669 ? 28.307 -19.649 -31.246 1.00 80.31 669 LEU A CA 1
ATOM 5451 C C . LEU A 1 669 ? 27.620 -20.785 -30.463 1.00 80.31 669 LEU A C 1
ATOM 5453 O O . LEU A 1 669 ? 27.283 -20.617 -29.291 1.00 80.31 669 LEU A O 1
ATOM 5457 N N . THR A 1 670 ? 27.450 -21.949 -31.095 1.00 83.56 670 THR A N 1
ATOM 5458 C CA . THR A 1 670 ? 26.812 -23.128 -30.494 1.00 83.56 670 THR A CA 1
ATOM 5459 C C . THR A 1 670 ? 27.580 -23.626 -29.271 1.00 83.56 670 THR A C 1
ATOM 5461 O O . THR A 1 670 ? 26.979 -23.966 -28.258 1.00 83.56 670 THR A O 1
ATOM 5464 N N . GLU A 1 671 ? 28.912 -23.650 -29.329 1.00 85.06 671 GLU A N 1
ATOM 5465 C CA . GLU A 1 671 ? 29.743 -24.104 -28.210 1.00 85.06 671 GLU A CA 1
ATOM 5466 C C . GLU A 1 671 ? 29.636 -23.163 -27.011 1.00 85.06 671 GLU A C 1
ATOM 5468 O O . GLU A 1 671 ? 29.465 -23.617 -25.881 1.00 85.06 671 GLU A O 1
ATOM 5473 N N . LEU A 1 672 ? 29.637 -21.851 -27.253 1.00 83.75 672 LEU A N 1
ATOM 5474 C CA . LEU A 1 672 ? 29.452 -20.868 -26.192 1.00 83.75 672 LEU A CA 1
ATOM 5475 C C . LEU A 1 672 ? 28.067 -20.985 -25.545 1.00 83.75 672 LEU A C 1
ATOM 5477 O O . LEU A 1 672 ? 27.962 -20.963 -24.321 1.00 83.75 672 LEU A O 1
ATOM 5481 N N . GLN A 1 673 ? 27.019 -21.172 -26.352 1.00 87.75 673 GLN A N 1
ATOM 5482 C CA . GLN A 1 673 ? 25.670 -21.423 -25.845 1.00 87.75 673 GLN A CA 1
ATOM 5483 C C . GLN A 1 673 ? 25.628 -22.647 -24.921 1.00 87.75 673 GLN A C 1
ATOM 5485 O O . GLN A 1 673 ? 25.029 -22.561 -23.850 1.00 87.75 673 GLN A O 1
ATOM 5490 N N . LEU A 1 674 ? 26.310 -23.741 -25.284 1.00 89.50 674 LEU A N 1
ATOM 5491 C CA . LEU A 1 674 ? 26.399 -24.955 -24.462 1.00 89.50 674 LEU A CA 1
ATOM 5492 C C . LEU A 1 674 ? 27.163 -24.718 -23.150 1.00 89.50 674 LEU A C 1
ATOM 5494 O O . LEU A 1 674 ? 26.743 -25.203 -22.098 1.00 89.50 674 LEU A O 1
ATOM 5498 N N . VAL A 1 675 ? 28.271 -23.970 -23.178 1.00 89.75 675 VAL A N 1
ATOM 5499 C CA . VAL A 1 675 ? 29.047 -23.654 -21.964 1.00 89.75 675 VAL A CA 1
ATOM 5500 C C . VAL A 1 675 ? 28.248 -22.742 -21.031 1.00 89.75 675 VAL A C 1
ATOM 5502 O O . VAL A 1 675 ? 28.188 -23.003 -19.831 1.00 89.75 675 VAL A O 1
ATOM 5505 N N . THR A 1 676 ? 27.584 -21.711 -21.557 1.00 91.44 676 THR A N 1
ATOM 5506 C CA . THR A 1 676 ? 26.725 -20.833 -20.752 1.00 91.44 676 THR A CA 1
ATOM 5507 C C . THR A 1 676 ? 25.531 -21.591 -20.177 1.00 91.44 676 THR A C 1
ATOM 5509 O O . THR A 1 676 ? 25.248 -21.455 -18.991 1.00 91.44 676 THR A O 1
ATOM 5512 N N . GLU A 1 677 ? 24.864 -22.431 -20.974 1.00 93.12 677 GLU A N 1
ATOM 5513 C CA . GLU A 1 677 ? 23.781 -23.306 -20.506 1.00 93.12 677 GLU A CA 1
ATOM 5514 C C . GLU A 1 677 ? 24.264 -24.189 -19.349 1.00 93.12 677 GLU A C 1
ATOM 5516 O O . GLU A 1 677 ? 23.619 -24.224 -18.301 1.00 93.12 677 GLU A O 1
ATOM 5521 N N . LYS A 1 678 ? 25.457 -24.790 -19.470 1.00 92.62 678 LYS A N 1
ATOM 5522 C CA . LYS A 1 678 ? 26.086 -25.586 -18.405 1.00 92.62 678 LYS A CA 1
ATOM 5523 C C . LYS A 1 678 ? 26.313 -24.797 -17.111 1.00 92.62 678 LYS A C 1
ATOM 5525 O O . LYS A 1 678 ? 26.183 -25.376 -16.035 1.00 92.62 678 LYS A O 1
ATOM 5530 N N . GLU A 1 679 ? 26.652 -23.512 -17.179 1.00 92.12 679 GLU A N 1
ATOM 5531 C CA . GLU A 1 679 ? 26.798 -22.674 -15.980 1.00 92.12 679 GLU A CA 1
ATOM 5532 C C . GLU A 1 679 ? 25.441 -22.292 -15.369 1.00 92.12 679 GLU A C 1
ATOM 5534 O O . GLU A 1 679 ? 25.262 -22.380 -14.154 1.00 92.12 679 GLU A O 1
ATOM 5539 N N . ILE A 1 680 ? 24.448 -21.945 -16.192 1.00 94.56 680 ILE A N 1
ATOM 5540 C CA . ILE A 1 680 ? 23.110 -21.550 -15.725 1.00 94.56 680 ILE A CA 1
ATOM 5541 C C . ILE A 1 680 ? 22.388 -22.709 -15.016 1.00 94.56 680 ILE A C 1
ATOM 5543 O O . ILE A 1 680 ? 21.754 -22.499 -13.977 1.00 94.56 680 ILE A O 1
ATOM 5547 N N . ILE A 1 681 ? 22.530 -23.946 -15.507 1.00 93.12 681 ILE A N 1
ATOM 5548 C CA . ILE A 1 681 ? 21.891 -25.132 -14.902 1.00 93.12 681 ILE A CA 1
ATOM 5549 C C . ILE A 1 681 ? 22.524 -25.581 -13.575 1.00 93.12 681 ILE A C 1
ATOM 5551 O O . ILE A 1 681 ? 21.916 -26.381 -12.857 1.00 93.12 681 ILE A O 1
ATOM 5555 N N . LYS A 1 682 ? 23.712 -25.067 -13.209 1.00 91.75 682 LYS A N 1
ATOM 5556 C CA . LYS A 1 682 ? 24.295 -25.285 -11.870 1.00 91.75 682 LYS A CA 1
ATOM 5557 C C . LYS A 1 682 ? 23.511 -24.559 -10.775 1.00 91.75 682 LYS A C 1
ATOM 5559 O O . LYS A 1 682 ? 23.688 -24.882 -9.605 1.00 91.75 682 LYS A O 1
ATOM 5564 N N . CYS A 1 683 ? 22.656 -23.599 -11.139 1.00 91.00 683 CYS A N 1
ATOM 5565 C CA . CYS A 1 683 ? 21.850 -22.798 -10.212 1.00 91.00 683 CYS A CA 1
ATOM 5566 C C . CYS A 1 683 ? 22.681 -22.041 -9.158 1.00 91.00 683 CYS A C 1
ATOM 5568 O O . CYS A 1 683 ? 22.192 -21.739 -8.070 1.00 91.00 683 CYS A O 1
ATOM 5570 N N . GLY A 1 684 ? 23.938 -21.717 -9.489 1.00 91.88 684 GLY A N 1
ATOM 5571 C CA . GLY A 1 684 ? 24.751 -20.761 -8.738 1.00 91.88 684 GLY A CA 1
ATOM 5572 C C . GLY A 1 684 ? 24.262 -19.327 -8.951 1.00 91.88 684 GLY A C 1
ATOM 5573 O O . GLY A 1 684 ? 23.241 -19.108 -9.601 1.00 91.88 684 GLY A O 1
ATOM 5574 N N . LYS A 1 685 ? 24.991 -18.331 -8.430 1.00 94.19 685 LYS A N 1
ATOM 5575 C CA . LYS A 1 685 ? 24.721 -16.908 -8.703 1.00 94.19 685 LYS A CA 1
ATOM 5576 C C . LYS A 1 685 ? 25.095 -16.563 -10.148 1.00 94.19 685 LYS A C 1
ATOM 5578 O O . LYS A 1 685 ? 26.030 -15.814 -10.394 1.00 94.19 685 LYS A O 1
ATOM 5583 N N . SER A 1 686 ? 24.365 -17.112 -11.104 1.00 95.69 686 SER A N 1
ATOM 5584 C CA . SER A 1 686 ? 24.607 -16.976 -12.537 1.00 95.69 686 SER A CA 1
ATOM 5585 C C . SER A 1 686 ? 23.290 -16.592 -13.200 1.00 95.69 686 SER A C 1
ATOM 5587 O O . SER A 1 686 ? 22.245 -17.184 -12.915 1.00 95.69 686 SER A O 1
ATOM 5589 N N . VAL A 1 687 ? 23.314 -15.572 -14.049 1.00 97.06 687 VAL A N 1
ATOM 5590 C CA . VAL A 1 687 ? 22.136 -15.076 -14.767 1.00 97.06 687 VAL A CA 1
ATOM 5591 C C . VAL A 1 687 ? 22.444 -15.019 -16.254 1.00 97.06 687 VAL A C 1
ATOM 5593 O O . VAL A 1 687 ? 23.547 -14.636 -16.644 1.00 97.06 687 VAL A O 1
ATOM 5596 N N . LEU A 1 688 ? 21.473 -15.407 -17.078 1.00 97.12 688 LEU A N 1
ATOM 5597 C CA . LEU A 1 688 ? 21.536 -15.190 -18.517 1.00 97.12 688 LEU A CA 1
ATOM 5598 C C . LEU A 1 688 ? 20.784 -13.904 -18.830 1.00 97.12 688 LEU A C 1
ATOM 5600 O O . LEU A 1 688 ? 19.623 -13.771 -18.442 1.00 97.12 688 LEU A O 1
ATOM 5604 N N . ILE A 1 689 ? 21.447 -12.978 -19.511 1.00 96.75 689 ILE A N 1
ATOM 5605 C CA . ILE A 1 689 ? 20.939 -11.670 -19.908 1.00 96.75 689 ILE A CA 1
ATOM 5606 C C . ILE A 1 689 ? 20.993 -11.591 -21.430 1.00 96.75 689 ILE A C 1
ATOM 5608 O O . ILE A 1 689 ? 22.034 -11.840 -22.029 1.00 96.75 689 ILE A O 1
ATOM 5612 N N . ALA A 1 690 ? 19.871 -11.243 -22.043 1.00 93.56 690 ALA A N 1
ATOM 5613 C CA . ALA A 1 690 ? 19.739 -10.989 -23.473 1.00 93.56 690 ALA A CA 1
ATOM 5614 C C . ALA A 1 690 ? 18.498 -10.110 -23.692 1.00 93.56 690 ALA A C 1
ATOM 5616 O O . ALA A 1 690 ? 17.834 -9.692 -22.730 1.00 93.56 690 ALA A O 1
ATOM 5617 N N . LEU A 1 691 ? 18.180 -9.791 -24.942 1.00 90.06 691 LEU A N 1
ATOM 5618 C CA . LEU A 1 691 ? 16.941 -9.088 -25.271 1.00 90.06 691 LEU A CA 1
ATOM 5619 C C . LEU A 1 691 ? 15.711 -9.894 -24.824 1.00 90.06 691 LEU A C 1
ATOM 5621 O O . LEU A 1 691 ? 15.716 -11.122 -24.844 1.00 90.06 691 LEU A O 1
ATOM 5625 N N . SER A 1 692 ? 14.646 -9.202 -24.417 1.00 89.56 692 SER A N 1
ATOM 5626 C CA . SER A 1 692 ? 13.429 -9.792 -23.836 1.00 89.56 692 SER A CA 1
ATOM 5627 C C . SER A 1 692 ? 12.830 -10.941 -24.648 1.00 89.56 692 SER A C 1
ATOM 5629 O O . SER A 1 692 ? 12.345 -11.908 -24.059 1.00 89.56 692 SER A O 1
ATOM 5631 N N . ASP A 1 693 ? 12.890 -10.841 -25.975 1.00 84.19 693 ASP A N 1
ATOM 5632 C CA . ASP A 1 693 ? 12.332 -11.828 -26.904 1.00 84.19 693 ASP A CA 1
ATOM 5633 C C . ASP A 1 693 ? 13.181 -13.105 -26.933 1.00 84.19 693 ASP A C 1
ATOM 5635 O O . ASP A 1 693 ? 12.650 -14.214 -26.881 1.00 84.19 693 ASP A O 1
ATOM 5639 N N . ASP A 1 694 ? 14.505 -12.950 -26.944 1.00 88.12 694 ASP A N 1
ATOM 5640 C CA . ASP A 1 694 ? 15.441 -14.073 -26.888 1.00 88.12 694 ASP A CA 1
ATOM 5641 C C . ASP A 1 694 ? 15.419 -14.723 -25.500 1.00 88.12 694 ASP A C 1
ATOM 5643 O O . ASP A 1 694 ? 15.372 -15.944 -25.385 1.00 88.12 694 ASP A O 1
ATOM 5647 N N . ILE A 1 695 ? 15.329 -13.918 -24.437 1.00 92.81 695 ILE A N 1
ATOM 5648 C CA . ILE A 1 695 ? 15.190 -14.399 -23.061 1.00 92.81 695 ILE A CA 1
ATOM 5649 C C . ILE A 1 695 ? 13.894 -15.174 -22.843 1.00 92.81 695 ILE A C 1
ATOM 5651 O O . ILE A 1 695 ? 13.918 -16.153 -22.107 1.00 92.81 695 ILE A O 1
ATOM 5655 N N . GLU A 1 696 ? 12.768 -14.762 -23.429 1.00 91.38 696 GLU A N 1
ATOM 5656 C CA . GLU A 1 696 ? 11.515 -15.525 -23.331 1.00 91.38 696 GLU A CA 1
ATOM 5657 C C . GLU A 1 696 ? 11.670 -16.917 -23.950 1.00 91.38 696 GLU A C 1
ATOM 5659 O O . GLU A 1 696 ? 11.265 -17.924 -23.371 1.00 91.38 696 GLU A O 1
ATOM 5664 N N . ALA A 1 697 ? 12.321 -16.980 -25.103 1.00 90.00 697 ALA A N 1
ATOM 5665 C CA . ALA A 1 697 ? 12.515 -18.216 -25.833 1.00 90.00 697 ALA A CA 1
ATOM 5666 C C . ALA A 1 697 ? 13.535 -19.145 -25.161 1.00 90.00 697 ALA A C 1
ATOM 5668 O O . ALA A 1 697 ? 13.279 -20.345 -25.026 1.00 90.00 697 ALA A O 1
ATOM 5669 N N . ASP A 1 698 ? 14.649 -18.594 -24.669 1.00 92.44 698 ASP A N 1
ATOM 5670 C CA . ASP A 1 698 ? 15.598 -19.327 -23.836 1.00 92.44 698 ASP A CA 1
ATOM 5671 C C . ASP A 1 698 ? 14.944 -19.784 -22.528 1.00 92.44 698 ASP A C 1
ATOM 5673 O O . ASP A 1 698 ? 15.145 -20.926 -22.120 1.00 92.44 698 ASP A O 1
ATOM 5677 N N . TYR A 1 699 ? 14.126 -18.949 -21.886 1.00 94.62 699 TYR A N 1
ATOM 5678 C CA . TYR A 1 699 ? 13.406 -19.306 -20.664 1.00 94.62 699 TYR A CA 1
ATOM 5679 C C . TYR A 1 699 ? 12.466 -20.497 -20.885 1.00 94.62 699 TYR A C 1
ATOM 5681 O O . TYR A 1 699 ? 12.542 -21.478 -20.143 1.00 94.62 699 TYR A O 1
ATOM 5689 N N . GLU A 1 700 ? 11.632 -20.463 -21.927 1.00 92.50 700 GLU A N 1
ATOM 5690 C CA . GLU A 1 700 ? 10.726 -21.568 -22.260 1.00 92.50 700 GLU A CA 1
ATOM 5691 C C . GLU A 1 700 ? 11.493 -22.834 -22.674 1.00 92.50 700 GLU A C 1
ATOM 5693 O O . GLU A 1 700 ? 11.128 -23.943 -22.268 1.00 92.50 700 GLU A O 1
ATOM 5698 N N . PHE A 1 701 ? 12.614 -22.694 -23.395 1.00 93.25 701 PHE A N 1
ATOM 5699 C CA . PHE A 1 701 ? 13.511 -23.815 -23.679 1.00 93.25 701 PHE A CA 1
ATOM 5700 C C . PHE A 1 701 ? 14.068 -24.442 -22.392 1.00 93.25 701 PHE A C 1
ATOM 5702 O O . PHE A 1 701 ? 13.999 -25.664 -22.247 1.00 93.25 701 PHE A O 1
ATOM 5709 N N . HIS A 1 702 ? 14.581 -23.648 -21.447 1.00 94.06 702 HIS A N 1
ATOM 5710 C CA . HIS A 1 702 ? 15.166 -24.155 -20.200 1.00 94.06 702 HIS A CA 1
ATOM 5711 C C . HIS A 1 702 ? 14.104 -24.765 -19.282 1.00 94.06 702 HIS A C 1
ATOM 5713 O O . HIS A 1 702 ? 14.306 -25.849 -18.742 1.00 94.06 702 HIS A O 1
ATOM 5719 N N . LYS A 1 703 ? 12.939 -24.124 -19.159 1.00 92.81 703 LYS A N 1
ATOM 5720 C CA . LYS A 1 703 ? 11.790 -24.631 -18.400 1.00 92.81 703 LYS A CA 1
ATOM 5721 C C . LYS A 1 703 ? 11.297 -25.977 -18.936 1.00 92.81 703 LYS A C 1
ATOM 5723 O O . LYS A 1 703 ? 10.997 -26.874 -18.152 1.00 92.81 703 LYS A O 1
ATOM 5728 N N . LYS A 1 704 ? 11.249 -26.141 -20.264 1.00 91.25 704 LYS A N 1
ATOM 5729 C CA . LYS A 1 704 ? 10.861 -27.400 -20.917 1.00 91.25 704 LYS A CA 1
ATOM 5730 C C . LYS A 1 704 ? 11.947 -28.473 -20.822 1.00 91.25 704 LYS A C 1
ATOM 5732 O O . LYS A 1 704 ? 11.633 -29.641 -20.614 1.00 91.25 704 LYS A O 1
ATOM 5737 N N . SER A 1 705 ? 13.206 -28.090 -21.011 1.00 92.38 705 SER A N 1
ATOM 5738 C CA . SER A 1 705 ? 14.331 -29.027 -21.099 1.00 92.38 705 SER A CA 1
ATOM 5739 C C . SER A 1 705 ? 14.849 -29.485 -19.738 1.00 92.38 705 SER A C 1
ATOM 5741 O O . SER A 1 705 ? 15.363 -30.594 -19.614 1.00 92.38 705 SER A O 1
ATOM 5743 N N . TYR A 1 706 ? 14.678 -28.655 -18.709 1.00 91.25 706 TYR A N 1
ATOM 5744 C CA . TYR A 1 706 ? 15.128 -28.902 -17.344 1.00 91.25 706 TYR A CA 1
ATOM 5745 C C . TYR A 1 706 ? 13.959 -28.791 -16.358 1.00 91.25 706 TYR A C 1
ATOM 5747 O O . TYR A 1 706 ? 13.994 -27.949 -15.462 1.00 91.25 706 TYR A O 1
ATOM 5755 N N . PRO A 1 707 ? 12.934 -29.659 -16.455 1.00 85.38 707 PRO A N 1
ATOM 5756 C CA . PRO A 1 707 ? 11.722 -29.559 -15.634 1.00 85.38 707 PRO A CA 1
ATOM 5757 C C . PRO A 1 707 ? 11.997 -29.668 -14.124 1.00 85.38 707 PRO A C 1
ATOM 5759 O O . PRO A 1 707 ? 11.206 -29.205 -13.311 1.00 85.38 707 PRO A O 1
ATOM 5762 N N . ARG A 1 708 ? 13.143 -30.253 -13.744 1.00 79.81 708 ARG A N 1
ATOM 5763 C CA . ARG A 1 708 ? 13.611 -30.378 -12.352 1.00 79.81 708 ARG A CA 1
ATOM 5764 C C . ARG A 1 708 ? 14.268 -29.105 -11.800 1.00 79.81 708 ARG A C 1
ATOM 5766 O O . ARG A 1 708 ? 14.661 -29.074 -10.638 1.00 79.81 708 ARG A O 1
ATOM 5773 N N . ARG A 1 709 ? 14.453 -28.067 -12.619 1.00 85.81 709 ARG A N 1
ATOM 5774 C CA . ARG A 1 709 ? 15.013 -26.773 -12.217 1.00 85.81 709 ARG A CA 1
ATOM 5775 C C . ARG A 1 709 ? 13.947 -25.704 -12.399 1.00 85.81 709 ARG A C 1
ATOM 5777 O O . ARG A 1 709 ? 13.325 -25.603 -13.452 1.00 85.81 709 ARG A O 1
ATOM 5784 N N . ARG A 1 710 ? 13.748 -24.882 -11.371 1.00 89.31 710 ARG A N 1
ATOM 5785 C CA . ARG A 1 710 ? 12.897 -23.698 -11.484 1.00 89.31 710 ARG A CA 1
ATOM 5786 C C . ARG A 1 710 ? 13.755 -22.526 -11.923 1.00 89.31 710 ARG A C 1
ATOM 5788 O O . ARG A 1 710 ? 14.739 -22.194 -11.269 1.00 89.31 710 ARG A O 1
ATOM 5795 N N . PHE A 1 711 ? 13.369 -21.922 -13.037 1.00 93.75 711 PHE A N 1
ATOM 5796 C CA . PHE A 1 711 ? 13.974 -20.697 -13.532 1.00 93.75 711 PHE A CA 1
ATOM 5797 C C . PHE A 1 711 ? 13.064 -19.519 -13.201 1.00 93.75 711 PHE A C 1
ATOM 5799 O O . PHE A 1 711 ? 11.838 -19.610 -13.298 1.00 93.75 711 PHE A O 1
ATOM 5806 N N . TYR A 1 712 ? 13.684 -18.402 -12.854 1.00 94.19 712 TYR A N 1
ATOM 5807 C CA . TYR A 1 712 ? 13.036 -17.171 -12.439 1.00 94.19 712 TYR A CA 1
ATOM 5808 C C . TYR A 1 712 ? 13.409 -16.061 -13.410 1.00 94.19 712 TYR A C 1
ATOM 5810 O O . TYR A 1 712 ? 14.590 -15.760 -13.594 1.00 94.19 712 TYR A O 1
ATOM 5818 N N . LYS A 1 713 ? 12.398 -15.458 -14.036 1.00 95.62 713 LYS A N 1
ATOM 5819 C CA . LYS A 1 713 ? 12.554 -14.359 -14.994 1.00 95.62 713 LYS A CA 1
ATOM 5820 C C . LYS A 1 713 ? 12.485 -13.012 -14.267 1.00 95.62 713 LYS A C 1
ATOM 5822 O O . LYS A 1 713 ? 11.582 -12.782 -13.461 1.00 95.62 713 LYS A O 1
ATOM 5827 N N . GLY A 1 714 ? 13.410 -12.098 -14.560 1.00 93.75 714 GLY A N 1
ATOM 5828 C CA . GLY A 1 714 ? 13.371 -10.728 -14.042 1.00 93.75 714 GLY A CA 1
ATOM 5829 C C . GLY A 1 714 ? 12.108 -9.995 -14.509 1.00 93.75 714 GLY A C 1
ATOM 5830 O O . GLY A 1 714 ? 11.714 -10.114 -15.663 1.00 93.75 714 GLY A O 1
ATOM 5831 N N . LYS A 1 715 ? 11.453 -9.222 -13.635 1.00 90.81 715 LYS A N 1
ATOM 5832 C CA . LYS A 1 715 ? 10.166 -8.557 -13.932 1.00 90.81 715 LYS A CA 1
ATOM 5833 C C . LYS A 1 715 ? 10.297 -7.254 -14.720 1.00 90.81 715 LYS A C 1
ATOM 5835 O O . LYS A 1 715 ? 9.319 -6.805 -15.307 1.00 90.81 715 LYS A O 1
ATOM 5840 N N . LYS A 1 716 ? 11.460 -6.601 -14.658 1.00 86.38 716 LYS A N 1
ATOM 5841 C CA . LYS A 1 716 ? 11.700 -5.291 -15.278 1.00 86.38 716 LYS A CA 1
ATOM 5842 C C . LYS A 1 716 ? 12.728 -5.408 -16.393 1.00 86.38 716 LYS A C 1
ATOM 5844 O O . LYS A 1 716 ? 13.803 -5.958 -16.163 1.00 86.38 716 LYS A O 1
ATOM 5849 N N . ASN A 1 717 ? 12.411 -4.807 -17.534 1.00 85.50 717 ASN A N 1
ATOM 5850 C CA . ASN A 1 717 ? 13.340 -4.655 -18.644 1.00 85.50 717 ASN A CA 1
ATOM 5851 C C . ASN A 1 717 ? 14.252 -3.445 -18.381 1.00 85.50 717 ASN A C 1
ATOM 5853 O O . ASN A 1 717 ? 13.796 -2.406 -17.898 1.00 85.50 717 ASN A O 1
ATOM 5857 N N . MET A 1 718 ? 15.539 -3.589 -18.679 1.00 80.75 718 MET A N 1
ATOM 5858 C CA . MET A 1 718 ? 16.541 -2.520 -18.670 1.00 80.75 718 MET A CA 1
ATOM 5859 C C . MET A 1 718 ? 16.653 -1.948 -20.093 1.00 80.75 718 MET A C 1
ATOM 5861 O O . MET A 1 718 ? 16.493 -2.718 -21.038 1.00 80.75 718 MET A O 1
ATOM 5865 N N . PRO A 1 719 ? 16.897 -0.630 -20.235 1.00 68.44 719 PRO A N 1
ATOM 5866 C CA . PRO A 1 719 ? 16.047 0.307 -20.984 1.00 68.44 719 PRO A CA 1
ATOM 5867 C C . PRO A 1 719 ? 15.508 -0.245 -22.309 1.00 68.44 719 PRO A C 1
ATOM 5869 O O . PRO A 1 719 ? 16.194 -0.928 -23.060 1.00 68.44 719 PRO A O 1
ATOM 5872 N N . THR A 1 720 ? 14.263 0.103 -22.610 1.00 61.22 720 THR A N 1
ATOM 5873 C CA . THR A 1 720 ? 13.581 -0.350 -23.818 1.00 61.22 720 THR A CA 1
ATOM 5874 C C . THR A 1 720 ? 14.106 0.359 -25.064 1.00 61.22 720 THR A C 1
ATOM 5876 O O . THR A 1 720 ? 13.937 1.569 -25.217 1.00 61.22 720 THR A O 1
ATOM 5879 N N . PHE A 1 721 ? 14.693 -0.406 -25.971 1.00 69.50 721 PHE A N 1
ATOM 5880 C CA . PHE A 1 721 ? 14.885 -0.042 -27.363 1.00 69.50 721 PHE A CA 1
ATOM 5881 C C . PHE A 1 721 ? 13.581 -0.251 -28.122 1.00 69.50 721 PHE A C 1
ATOM 5883 O O . PHE A 1 721 ? 12.908 -1.273 -27.985 1.00 69.50 721 PHE A O 1
ATOM 5890 N N . PHE A 1 722 ? 13.232 0.710 -28.965 1.00 64.19 722 PHE A N 1
ATOM 5891 C CA . PHE A 1 722 ? 12.150 0.516 -29.915 1.00 64.19 722 PHE A CA 1
ATOM 5892 C C . PHE A 1 722 ? 12.712 -0.174 -31.148 1.00 64.19 722 PHE A C 1
ATOM 5894 O O . PHE A 1 722 ? 13.628 0.343 -31.788 1.00 64.19 722 PHE A O 1
ATOM 5901 N N . SER A 1 723 ? 12.158 -1.333 -31.479 1.00 67.06 723 SER A N 1
ATOM 5902 C CA . SER A 1 723 ? 12.381 -1.967 -32.771 1.00 67.06 723 SER A CA 1
ATOM 5903 C C . SER A 1 723 ? 11.160 -1.720 -33.651 1.00 67.06 723 SER A C 1
ATOM 5905 O O . SER A 1 723 ? 10.014 -1.664 -33.192 1.00 67.06 723 SER A O 1
ATOM 5907 N N . GLY A 1 724 ? 11.413 -1.481 -34.930 1.00 71.31 724 GLY A N 1
ATOM 5908 C CA . GLY A 1 724 ? 10.380 -1.109 -35.879 1.00 71.31 724 GLY A CA 1
ATOM 5909 C C . GLY A 1 724 ? 10.946 -0.883 -37.267 1.00 71.31 724 GLY A C 1
ATOM 5910 O O . GLY A 1 724 ? 12.162 -0.868 -37.456 1.00 71.31 724 GLY A O 1
ATOM 5911 N N . GLU A 1 725 ? 10.056 -0.683 -38.232 1.00 74.50 725 GLU A N 1
ATOM 5912 C CA . GLU A 1 725 ? 10.463 -0.329 -39.589 1.00 74.50 725 GLU A CA 1
ATOM 5913 C C . GLU A 1 725 ? 10.530 1.183 -39.754 1.00 74.50 725 GLU A C 1
ATOM 5915 O O . GLU A 1 725 ? 9.652 1.924 -39.304 1.00 74.50 725 GLU A O 1
ATOM 5920 N N . ALA A 1 726 ? 11.560 1.632 -40.459 1.00 68.44 726 ALA A N 1
ATOM 5921 C CA . ALA A 1 726 ? 11.726 3.013 -40.870 1.00 68.44 726 ALA A CA 1
ATOM 5922 C C . ALA A 1 726 ? 11.390 3.132 -42.359 1.00 68.44 726 ALA A C 1
ATOM 5924 O O . ALA A 1 726 ? 12.198 2.774 -43.214 1.00 68.44 726 ALA A O 1
ATOM 5925 N N . ILE A 1 727 ? 10.208 3.653 -42.678 1.00 70.06 727 ILE A N 1
ATOM 5926 C CA . ILE A 1 727 ? 9.782 3.858 -44.062 1.00 70.06 727 ILE A CA 1
ATOM 5927 C C . ILE A 1 727 ? 10.170 5.272 -44.486 1.00 70.06 727 ILE A C 1
ATOM 5929 O O . ILE A 1 727 ? 9.671 6.249 -43.931 1.00 70.06 727 ILE A O 1
ATOM 5933 N N . ARG A 1 728 ? 11.082 5.389 -45.453 1.00 65.00 728 ARG A N 1
ATOM 5934 C CA . ARG A 1 728 ? 11.587 6.680 -45.946 1.00 65.00 728 ARG A CA 1
ATOM 5935 C C . ARG A 1 728 ? 10.886 7.087 -47.236 1.00 65.00 728 ARG A C 1
ATOM 5937 O O . ARG A 1 728 ? 10.563 6.216 -48.038 1.00 65.00 728 ARG A O 1
ATOM 5944 N N . SER A 1 729 ? 10.695 8.392 -47.429 1.00 64.50 729 SER A N 1
ATOM 5945 C CA . SER A 1 729 ? 10.173 8.979 -48.676 1.00 64.50 729 SER A CA 1
ATOM 5946 C C . SER A 1 729 ? 8.860 8.328 -49.150 1.00 64.50 729 SER A C 1
ATOM 5948 O O . SER A 1 729 ? 8.741 7.914 -50.298 1.00 64.50 729 SER A O 1
ATOM 5950 N N . GLU A 1 730 ? 7.862 8.222 -48.259 1.00 61.28 730 GLU A N 1
ATOM 5951 C CA . GLU A 1 730 ? 6.615 7.479 -48.530 1.00 61.28 730 GLU A CA 1
ATOM 5952 C C . GLU A 1 730 ? 5.830 7.953 -49.758 1.00 61.28 730 GLU A C 1
ATOM 5954 O O . GLU A 1 730 ? 5.170 7.148 -50.426 1.00 61.28 730 GLU A O 1
ATOM 5959 N N . GLY A 1 731 ? 5.875 9.255 -50.045 1.00 61.41 731 GLY A N 1
ATOM 5960 C CA . GLY A 1 731 ? 4.997 9.861 -51.040 1.00 61.41 731 GLY A CA 1
ATOM 5961 C C . GLY A 1 731 ? 3.511 9.582 -50.731 1.00 61.41 731 GLY A C 1
ATOM 5962 O O . GLY A 1 731 ? 3.143 9.459 -49.564 1.00 61.41 731 GLY A O 1
ATOM 5963 N N . PRO A 1 732 ? 2.636 9.465 -51.748 1.00 58.72 732 PRO A N 1
ATOM 5964 C CA . PRO A 1 732 ? 1.203 9.181 -51.572 1.00 58.72 732 PRO A CA 1
ATOM 5965 C C . PRO A 1 732 ? 0.872 7.687 -51.356 1.00 58.72 732 PRO A C 1
ATOM 5967 O O . PRO A 1 732 ? -0.276 7.265 -51.501 1.00 58.72 732 PRO A O 1
ATOM 5970 N N . SER A 1 733 ? 1.863 6.844 -51.075 1.00 64.38 733 SER A N 1
ATOM 5971 C CA . SER A 1 733 ? 1.670 5.396 -50.984 1.00 64.38 733 SER A CA 1
ATOM 5972 C C . SER A 1 733 ? 0.841 4.970 -49.773 1.00 64.38 733 SER A C 1
ATOM 5974 O O . SER A 1 733 ? 0.984 5.499 -48.677 1.00 64.38 733 SER A O 1
ATOM 5976 N N . LYS A 1 734 ? 0.053 3.903 -49.938 1.00 73.31 734 LYS A N 1
ATOM 5977 C CA . LYS A 1 734 ? -0.695 3.263 -48.843 1.00 73.31 734 LYS A CA 1
ATOM 5978 C C . LYS A 1 734 ? 0.140 2.262 -48.033 1.00 73.31 734 LYS A C 1
ATOM 5980 O O . LYS A 1 734 ? -0.372 1.679 -47.079 1.00 73.31 734 LYS A O 1
ATOM 5985 N N . LEU A 1 735 ? 1.407 2.037 -48.399 1.00 76.19 735 LEU A N 1
ATOM 5986 C CA . LEU A 1 735 ? 2.254 1.008 -47.788 1.00 76.19 735 LEU A CA 1
ATOM 5987 C C . LEU A 1 735 ? 2.395 1.176 -46.260 1.00 76.19 735 LEU A C 1
ATOM 5989 O O . LEU A 1 735 ? 2.149 0.195 -45.561 1.00 76.19 735 LEU A O 1
ATOM 5993 N N . PRO A 1 736 ? 2.700 2.363 -45.700 1.00 75.31 736 PRO A N 1
ATOM 5994 C CA . PRO A 1 736 ? 2.767 2.529 -44.246 1.00 75.31 736 PRO A CA 1
ATOM 5995 C C . PRO A 1 736 ? 1.435 2.315 -43.545 1.00 75.31 736 PRO A C 1
ATOM 5997 O O . PRO A 1 736 ? 1.422 1.772 -42.446 1.00 75.31 736 PRO A O 1
ATOM 6000 N N . VAL A 1 737 ? 0.317 2.675 -44.181 1.00 76.06 737 VAL A N 1
ATOM 6001 C CA . VAL A 1 737 ? -1.030 2.429 -43.643 1.00 76.06 737 VAL A CA 1
ATOM 6002 C C . VAL A 1 737 ? -1.300 0.928 -43.550 1.00 76.06 737 VAL A C 1
ATOM 6004 O O . VAL A 1 737 ? -1.727 0.445 -42.504 1.00 76.06 737 VAL A O 1
ATOM 6007 N N . TYR A 1 738 ? -0.998 0.168 -44.605 1.00 80.44 738 TYR A N 1
ATOM 6008 C CA . TYR A 1 738 ? -1.163 -1.286 -44.593 1.00 80.44 738 TYR A CA 1
ATOM 6009 C C . TYR A 1 738 ? -0.197 -1.974 -43.634 1.00 80.44 738 TYR A C 1
ATOM 6011 O O . TYR A 1 738 ? -0.597 -2.872 -42.897 1.00 80.44 738 TYR A O 1
ATOM 6019 N N . TYR A 1 739 ? 1.058 -1.532 -43.591 1.00 81.06 739 TYR A N 1
ATOM 6020 C CA . TYR A 1 739 ? 2.044 -2.081 -42.672 1.00 81.06 739 TYR A CA 1
ATOM 6021 C C . TYR A 1 739 ? 1.654 -1.813 -41.214 1.00 81.06 739 TYR A C 1
ATOM 6023 O O . TYR A 1 739 ? 1.690 -2.721 -40.387 1.00 81.06 739 TYR A O 1
ATOM 6031 N N . LYS A 1 740 ? 1.191 -0.595 -40.911 1.00 80.56 740 LYS A N 1
ATOM 6032 C CA . LYS A 1 740 ? 0.627 -0.231 -39.608 1.00 80.56 740 LYS A CA 1
ATOM 6033 C C . LYS A 1 740 ? -0.563 -1.124 -39.258 1.00 80.56 740 LYS A C 1
ATOM 6035 O O . LYS A 1 740 ? -0.572 -1.688 -38.171 1.00 80.56 740 LYS A O 1
ATOM 6040 N N . ALA A 1 741 ? -1.487 -1.361 -40.190 1.00 80.50 741 ALA A N 1
ATOM 6041 C CA . ALA A 1 741 ? -2.609 -2.274 -39.970 1.00 80.50 741 ALA A CA 1
ATOM 6042 C C . ALA A 1 741 ? -2.152 -3.718 -39.666 1.00 80.50 741 ALA A C 1
ATOM 6044 O O . ALA A 1 741 ? -2.730 -4.381 -38.810 1.00 80.50 741 ALA A O 1
ATOM 6045 N N . LEU A 1 742 ? -1.089 -4.222 -40.303 1.00 83.62 742 LEU A N 1
ATOM 6046 C CA . LEU A 1 742 ? -0.533 -5.555 -40.006 1.00 83.62 742 LEU A CA 1
ATOM 6047 C C . LEU A 1 742 ? 0.087 -5.659 -38.606 1.00 83.62 742 LEU A C 1
ATOM 6049 O O . LEU A 1 742 ? 0.074 -6.732 -37.997 1.00 83.62 742 LEU A O 1
ATOM 6053 N N . VAL A 1 743 ? 0.634 -4.555 -38.099 1.00 82.75 743 VAL A N 1
ATOM 6054 C CA . VAL A 1 743 ? 1.132 -4.456 -36.723 1.00 82.75 743 VAL A CA 1
ATOM 6055 C C . VAL A 1 743 ? -0.040 -4.368 -35.747 1.00 82.75 743 VAL A C 1
ATOM 6057 O O . VAL A 1 743 ? -0.108 -5.159 -34.812 1.00 82.75 743 VAL A O 1
ATOM 6060 N N . GLU A 1 744 ? -0.997 -3.471 -35.998 1.00 80.75 744 GLU A N 1
ATOM 6061 C CA . GLU A 1 744 ? -2.167 -3.229 -35.139 1.00 80.75 744 GLU A CA 1
ATOM 6062 C C . GLU A 1 744 ? -3.104 -4.440 -35.044 1.00 80.75 744 GLU A C 1
ATOM 6064 O O . GLU A 1 744 ? -3.702 -4.682 -34.000 1.00 80.75 744 GLU A O 1
ATOM 6069 N N . THR A 1 745 ? -3.194 -5.247 -36.104 1.00 86.81 745 THR A N 1
ATOM 6070 C CA . THR A 1 745 ? -3.943 -6.517 -36.098 1.00 86.81 745 THR A CA 1
ATOM 6071 C C . THR A 1 745 ? -3.225 -7.646 -35.352 1.00 86.81 745 THR A C 1
ATOM 6073 O O . THR A 1 745 ? -3.801 -8.718 -35.177 1.00 86.81 745 THR A O 1
ATOM 6076 N N . GLY A 1 746 ? -1.970 -7.451 -34.930 1.00 85.81 746 GLY A N 1
ATOM 6077 C CA . GLY A 1 746 ? -1.165 -8.459 -34.234 1.00 85.81 746 GLY A CA 1
ATOM 6078 C C . GLY A 1 746 ? -0.590 -9.559 -35.135 1.00 85.81 746 GLY A C 1
ATOM 6079 O O . GLY A 1 746 ? 0.107 -10.447 -34.641 1.00 85.81 746 GLY A O 1
ATOM 6080 N N . LEU A 1 747 ? -0.822 -9.506 -36.454 1.00 86.56 747 LEU A N 1
ATOM 6081 C CA . LEU A 1 747 ? -0.313 -10.505 -37.402 1.00 86.56 747 LEU A CA 1
ATOM 6082 C C . LEU A 1 747 ? 1.215 -10.552 -37.405 1.00 86.56 747 LEU A C 1
ATOM 6084 O O . LEU A 1 747 ? 1.790 -11.638 -37.340 1.00 86.56 747 LEU A O 1
ATOM 6088 N N . ARG A 1 748 ? 1.869 -9.383 -37.420 1.00 84.69 748 ARG A N 1
ATOM 6089 C CA . ARG A 1 748 ? 3.332 -9.303 -37.318 1.00 84.69 748 ARG A CA 1
ATOM 6090 C C . ARG A 1 748 ? 3.836 -9.940 -36.018 1.00 84.69 748 ARG A C 1
ATOM 6092 O O . ARG A 1 748 ? 4.746 -10.762 -36.072 1.00 84.69 748 ARG A O 1
ATOM 6099 N N . GLY A 1 749 ? 3.206 -9.611 -34.887 1.00 84.94 749 GLY A N 1
ATOM 6100 C CA . GLY A 1 749 ? 3.573 -10.157 -33.578 1.00 84.94 749 GLY A CA 1
ATOM 6101 C C . GLY A 1 749 ? 3.538 -11.685 -33.568 1.00 84.94 749 GLY A C 1
ATOM 6102 O O . GLY A 1 749 ? 4.510 -12.326 -33.186 1.00 84.94 749 GLY A O 1
ATOM 6103 N N . ARG A 1 750 ? 2.472 -12.276 -34.122 1.00 87.00 750 ARG A N 1
ATOM 6104 C CA . ARG A 1 750 ? 2.327 -13.733 -34.218 1.00 87.00 750 ARG A CA 1
ATOM 6105 C C . ARG A 1 750 ? 3.391 -14.399 -35.104 1.00 87.00 750 ARG A C 1
ATOM 6107 O O . ARG A 1 750 ? 3.794 -15.523 -34.810 1.00 87.00 750 ARG A O 1
ATOM 6114 N N . VAL A 1 751 ? 3.821 -13.747 -36.188 1.00 86.25 751 VAL A N 1
ATOM 6115 C CA . VAL A 1 751 ? 4.896 -14.250 -37.067 1.00 86.25 751 VAL A CA 1
ATOM 6116 C C . VAL A 1 751 ? 6.239 -14.222 -36.345 1.00 86.25 751 VAL A C 1
ATOM 6118 O O . VAL A 1 751 ? 6.971 -15.207 -36.374 1.00 86.25 751 VAL A O 1
ATOM 6121 N N . GLU A 1 752 ? 6.543 -13.124 -35.665 1.00 82.56 752 GLU A N 1
ATOM 6122 C CA . GLU A 1 752 ? 7.766 -12.978 -34.876 1.00 82.56 752 GLU A CA 1
ATOM 6123 C C . GLU A 1 752 ? 7.843 -14.024 -33.750 1.00 82.56 752 GLU A C 1
ATOM 6125 O O . GLU A 1 752 ? 8.887 -14.650 -33.585 1.00 82.56 752 GLU A O 1
ATOM 6130 N N . ASP A 1 753 ? 6.740 -14.302 -33.048 1.00 83.00 753 ASP A N 1
ATOM 6131 C CA . ASP A 1 753 ? 6.695 -15.352 -32.019 1.00 83.00 753 ASP A CA 1
ATOM 6132 C C . ASP A 1 753 ? 7.005 -16.741 -32.600 1.00 83.00 753 ASP A C 1
ATOM 6134 O O . ASP A 1 753 ? 7.672 -17.561 -31.968 1.00 83.00 753 ASP A O 1
ATOM 6138 N N . GLU A 1 754 ? 6.553 -17.016 -33.827 1.00 85.56 754 GLU A N 1
ATOM 6139 C CA . GLU A 1 754 ? 6.843 -18.275 -34.514 1.00 85.56 754 GLU A CA 1
ATOM 6140 C C . GLU A 1 754 ? 8.312 -18.347 -34.973 1.00 85.56 754 GLU A C 1
ATOM 6142 O O . GLU A 1 754 ? 8.929 -19.408 -34.872 1.00 85.56 754 GLU A O 1
ATOM 6147 N N . VAL A 1 755 ? 8.903 -17.229 -35.416 1.00 82.81 755 VAL A N 1
ATOM 6148 C CA . VAL A 1 755 ? 10.343 -17.129 -35.736 1.00 82.81 755 VAL A CA 1
ATOM 6149 C C . VAL A 1 755 ? 11.191 -17.378 -34.486 1.00 82.81 755 VAL A C 1
ATOM 6151 O O . VAL A 1 755 ? 12.147 -18.155 -34.527 1.00 82.81 755 VAL A O 1
ATOM 6154 N N . VAL A 1 756 ? 10.817 -16.768 -33.362 1.00 79.88 756 VAL A N 1
ATOM 6155 C CA . VAL A 1 756 ? 11.488 -16.931 -32.068 1.00 79.88 756 VAL A CA 1
ATOM 6156 C C . VAL A 1 756 ? 11.368 -18.374 -31.565 1.00 79.88 756 VAL A C 1
ATOM 6158 O O . VAL A 1 756 ? 12.378 -18.988 -31.219 1.00 79.88 756 VAL A O 1
ATOM 6161 N N . ALA A 1 757 ? 10.174 -18.974 -31.621 1.00 79.88 757 ALA A N 1
ATOM 6162 C CA . ALA A 1 757 ? 9.960 -20.363 -31.212 1.00 79.88 757 ALA A CA 1
ATOM 6163 C C . ALA A 1 757 ? 10.835 -21.353 -32.003 1.00 79.88 757 ALA A C 1
ATOM 6165 O O . ALA A 1 757 ? 11.336 -22.327 -31.439 1.00 79.88 757 ALA A O 1
ATOM 6166 N N . ARG A 1 758 ? 11.067 -21.098 -33.300 1.00 81.94 758 ARG A N 1
ATOM 6167 C CA . ARG A 1 758 ? 11.880 -21.962 -34.177 1.00 81.94 758 ARG A CA 1
ATOM 6168 C C . ARG A 1 758 ? 13.358 -22.002 -33.806 1.00 81.94 758 ARG A C 1
ATOM 6170 O O . ARG A 1 758 ? 13.965 -23.056 -34.010 1.00 81.94 758 ARG A O 1
ATOM 6177 N N . LYS A 1 759 ? 13.922 -20.926 -33.235 1.00 76.75 759 LYS A N 1
ATOM 6178 C CA . LYS A 1 759 ? 15.343 -20.868 -32.832 1.00 76.75 759 LYS A CA 1
ATOM 6179 C C . LYS A 1 759 ? 15.741 -22.052 -31.936 1.00 76.75 759 LYS A C 1
ATOM 6181 O O . LYS A 1 759 ? 16.864 -22.537 -32.028 1.00 76.75 759 LYS A O 1
ATOM 6186 N N . TYR A 1 760 ? 14.805 -22.571 -31.139 1.00 76.88 760 TYR A N 1
ATOM 6187 C CA . TYR A 1 760 ? 15.081 -23.587 -30.118 1.00 76.88 760 TYR A CA 1
ATOM 6188 C C . TYR A 1 760 ? 14.489 -24.971 -30.422 1.00 76.88 760 TYR A C 1
ATOM 6190 O O . TYR A 1 760 ? 14.792 -25.923 -29.709 1.00 76.88 760 TYR A O 1
ATOM 6198 N N . VAL A 1 761 ? 13.708 -25.141 -31.501 1.00 81.31 761 VAL A N 1
ATOM 6199 C CA . VAL A 1 761 ? 13.074 -26.438 -31.847 1.00 81.31 761 VAL A CA 1
ATOM 6200 C C . VAL A 1 761 ? 14.103 -27.550 -32.067 1.00 81.31 761 VAL A C 1
ATOM 6202 O O . VAL A 1 761 ? 13.837 -28.707 -31.750 1.00 81.31 761 VAL A O 1
ATOM 6205 N N . ARG A 1 762 ? 15.277 -27.213 -32.614 1.00 83.19 762 ARG A N 1
ATOM 6206 C CA . ARG A 1 762 ? 16.350 -28.176 -32.920 1.00 83.19 762 ARG A CA 1
ATOM 6207 C C . ARG A 1 762 ? 17.461 -28.215 -31.863 1.00 83.19 762 ARG A C 1
ATOM 6209 O O . ARG A 1 762 ? 18.396 -28.999 -32.016 1.00 83.19 762 ARG A O 1
ATOM 6216 N N . ARG A 1 763 ? 17.386 -27.385 -30.814 1.00 86.00 763 ARG A N 1
ATOM 6217 C CA . ARG A 1 763 ? 18.402 -27.336 -29.752 1.00 86.00 763 ARG A CA 1
ATOM 6218 C C . ARG A 1 763 ? 18.264 -28.566 -28.853 1.00 86.00 763 ARG A C 1
ATOM 6220 O O . ARG A 1 763 ? 17.163 -28.902 -28.425 1.00 86.00 763 ARG A O 1
ATOM 6227 N N . LYS A 1 764 ? 19.382 -29.244 -28.577 1.00 89.19 764 LYS A N 1
ATOM 6228 C CA . LYS A 1 764 ? 19.449 -30.361 -27.623 1.00 89.19 764 LYS A CA 1
ATOM 6229 C C . LYS A 1 764 ? 19.943 -29.841 -26.268 1.00 89.19 764 LYS A C 1
ATOM 6231 O O . LYS A 1 764 ? 20.894 -29.062 -26.277 1.00 89.19 764 LYS A O 1
ATOM 6236 N N . PRO A 1 765 ? 19.346 -30.262 -25.141 1.00 90.00 765 PRO A N 1
ATOM 6237 C CA . PRO A 1 765 ? 19.784 -29.816 -23.824 1.00 90.00 765 PRO A CA 1
ATOM 6238 C C . PRO A 1 765 ? 21.144 -30.392 -23.434 1.00 90.00 765 PRO A C 1
ATOM 6240 O O . PRO A 1 765 ? 21.488 -31.521 -23.796 1.00 90.00 765 PRO A O 1
ATOM 6243 N N . VAL A 1 766 ? 21.904 -29.628 -22.652 1.00 88.25 766 VAL A N 1
ATOM 6244 C CA . VAL A 1 766 ? 23.181 -30.068 -22.073 1.00 88.25 766 VAL A CA 1
ATOM 6245 C C . VAL A 1 766 ? 22.927 -31.080 -20.948 1.00 88.25 766 VAL A C 1
ATOM 6247 O O . VAL A 1 766 ? 22.341 -30.715 -19.933 1.00 88.25 766 VAL A O 1
ATOM 6250 N N . GLY A 1 767 ? 23.385 -32.326 -21.154 1.00 76.00 767 GLY A N 1
ATOM 6251 C CA . GLY A 1 767 ? 23.614 -33.403 -20.169 1.00 76.00 767 GLY A CA 1
ATOM 6252 C C . GLY A 1 767 ? 22.628 -33.523 -18.998 1.00 76.00 767 GLY A C 1
ATOM 6253 O O . GLY A 1 767 ? 22.755 -32.827 -17.996 1.00 76.00 767 GLY A O 1
ATOM 6254 N N . THR A 1 768 ? 21.699 -34.477 -19.066 1.00 56.03 768 THR A N 1
ATOM 6255 C CA . THR A 1 768 ? 20.769 -34.819 -17.977 1.00 56.03 768 THR A CA 1
ATOM 6256 C C . THR A 1 768 ? 21.416 -35.759 -16.951 1.00 56.03 768 THR A C 1
ATOM 6258 O O . THR A 1 768 ? 21.068 -36.936 -16.899 1.00 56.03 768 THR A O 1
ATOM 6261 N N . GLU A 1 769 ? 22.366 -35.286 -16.143 1.00 56.72 769 GLU A N 1
ATOM 6262 C CA . GLU A 1 769 ? 22.781 -36.051 -14.955 1.00 56.72 769 GLU A CA 1
ATOM 6263 C C . GLU A 1 769 ? 21.793 -35.852 -13.794 1.00 56.72 769 GLU A C 1
ATOM 6265 O O . GLU A 1 769 ? 21.303 -34.752 -13.518 1.00 56.72 769 GLU A O 1
ATOM 6270 N N . GLU A 1 770 ? 21.453 -36.966 -13.144 1.00 46.88 770 GLU A N 1
ATOM 6271 C CA . GLU A 1 770 ? 20.402 -37.092 -12.140 1.00 46.88 770 GLU A CA 1
ATOM 6272 C C . GLU A 1 770 ? 20.786 -36.449 -10.803 1.00 46.88 770 GLU A C 1
ATOM 6274 O O . GLU A 1 770 ? 21.264 -37.101 -9.878 1.00 46.88 770 GLU A O 1
ATOM 6279 N N . VAL A 1 771 ? 20.508 -35.157 -10.654 1.00 49.28 771 VAL A N 1
ATOM 6280 C CA . VAL A 1 771 ? 20.488 -34.523 -9.331 1.00 49.28 771 VAL A CA 1
ATOM 6281 C C . VAL A 1 771 ? 19.092 -34.704 -8.725 1.00 49.28 771 VAL A C 1
ATOM 6283 O O . VAL A 1 771 ? 18.110 -34.164 -9.239 1.00 49.28 771 VAL A O 1
ATOM 6286 N N . LYS A 1 772 ? 18.998 -35.487 -7.641 1.00 42.53 772 LYS A N 1
ATOM 6287 C CA . LYS A 1 772 ? 17.784 -35.633 -6.818 1.00 42.53 772 LYS A CA 1
ATOM 6288 C C . LYS A 1 772 ? 17.471 -34.299 -6.134 1.00 42.53 772 LYS A C 1
ATOM 6290 O O . LYS A 1 772 ? 18.269 -33.839 -5.323 1.00 42.53 772 LYS A O 1
ATOM 6295 N N . VAL A 1 773 ? 16.316 -33.702 -6.428 1.00 48.62 773 VAL A N 1
ATOM 6296 C CA . VAL A 1 773 ? 15.769 -32.572 -5.660 1.00 48.62 773 VAL A CA 1
ATOM 6297 C C . VAL A 1 773 ? 14.282 -32.801 -5.408 1.00 48.62 773 VAL A C 1
ATOM 6299 O O . VAL A 1 773 ? 13.574 -33.339 -6.254 1.00 48.62 773 VAL A O 1
ATOM 6302 N N . ILE A 1 774 ? 13.897 -32.428 -4.191 1.00 47.97 774 ILE A N 1
ATOM 6303 C CA . ILE A 1 774 ? 12.609 -32.566 -3.516 1.00 47.97 774 ILE A CA 1
ATOM 6304 C C . ILE A 1 774 ? 11.622 -31.536 -4.087 1.00 47.97 774 ILE A C 1
ATOM 6306 O O . ILE A 1 774 ? 11.959 -30.356 -4.194 1.00 47.97 774 ILE A O 1
ATOM 6310 N N . ASP A 1 775 ? 10.424 -31.987 -4.463 1.00 36.09 775 ASP A N 1
ATOM 6311 C CA . ASP A 1 775 ? 9.341 -31.141 -4.971 1.00 36.09 775 ASP A CA 1
ATOM 6312 C C . ASP A 1 775 ? 8.772 -30.238 -3.862 1.00 36.09 775 ASP A C 1
ATOM 6314 O O . ASP A 1 775 ? 8.447 -30.708 -2.774 1.00 36.09 775 ASP A O 1
ATOM 6318 N N . GLU A 1 776 ? 8.625 -28.939 -4.141 1.00 47.22 776 GLU A N 1
ATOM 6319 C CA . GLU A 1 776 ? 8.102 -27.946 -3.192 1.00 47.22 776 GLU A CA 1
ATOM 6320 C C . GLU A 1 776 ? 6.767 -27.374 -3.700 1.00 47.22 776 GLU A C 1
ATOM 6322 O O . GLU A 1 776 ? 6.676 -26.839 -4.815 1.00 47.22 776 GLU A O 1
ATOM 6327 N N . TYR A 1 777 ? 5.731 -27.519 -2.874 1.00 45.53 777 TYR A N 1
ATOM 6328 C CA . TYR A 1 777 ? 4.368 -27.033 -3.091 1.00 45.53 777 TYR A CA 1
ATOM 6329 C C . TYR A 1 777 ? 4.254 -25.529 -2.796 1.00 45.53 777 TYR A C 1
ATOM 6331 O O . TYR A 1 777 ? 5.015 -24.983 -2.000 1.00 45.53 777 TYR A O 1
ATOM 6339 N N . GLU A 1 778 ? 3.304 -24.846 -3.441 1.00 43.69 778 GLU A N 1
ATOM 6340 C CA . GLU A 1 778 ? 2.984 -23.448 -3.129 1.00 43.69 778 GLU A CA 1
ATOM 6341 C C . GLU A 1 778 ? 2.398 -23.336 -1.708 1.00 43.69 778 GLU A C 1
ATOM 6343 O O . GLU A 1 778 ? 1.483 -24.094 -1.370 1.00 43.69 778 GLU A O 1
ATOM 6348 N N . PRO A 1 779 ? 2.873 -22.398 -0.867 1.00 40.97 779 PRO A N 1
ATOM 6349 C CA . PRO A 1 779 ? 2.312 -22.205 0.461 1.00 40.97 779 PRO A CA 1
ATOM 6350 C C . PRO A 1 779 ? 0.877 -21.675 0.358 1.00 40.97 779 PRO A C 1
ATOM 6352 O O . PRO A 1 779 ? 0.600 -20.639 -0.253 1.00 40.97 779 PRO A O 1
ATOM 6355 N N . LEU A 1 780 ? -0.045 -22.399 0.988 1.00 42.38 780 LEU A N 1
ATOM 6356 C CA . LEU A 1 780 ? -1.457 -22.051 1.093 1.00 42.38 780 LEU A CA 1
ATOM 6357 C C . LEU A 1 780 ? -1.638 -20.761 1.910 1.00 42.38 780 LEU A C 1
ATOM 6359 O O . LEU A 1 780 ? -1.565 -20.754 3.137 1.00 42.38 780 LEU A O 1
ATOM 6363 N N . GLY A 1 781 ? -1.929 -19.653 1.229 1.00 45.53 781 GLY A N 1
ATOM 6364 C CA . GLY A 1 781 ? -2.301 -18.393 1.870 1.00 45.53 781 GLY A CA 1
ATOM 6365 C C . GLY A 1 781 ? -3.696 -18.455 2.503 1.00 45.53 781 GLY A C 1
ATOM 6366 O O . GLY A 1 781 ? -4.672 -18.043 1.884 1.00 45.53 781 GLY A O 1
ATOM 6367 N N . LEU A 1 782 ? -3.808 -18.906 3.759 1.00 53.12 782 LEU A N 1
ATOM 6368 C CA . LEU A 1 782 ? -5.070 -18.950 4.530 1.00 53.12 782 LEU A CA 1
ATOM 6369 C C . LEU A 1 782 ? -5.497 -17.599 5.151 1.00 53.12 782 LEU A C 1
ATOM 6371 O O . LEU A 1 782 ? -6.289 -17.564 6.093 1.00 53.12 782 LEU A O 1
ATOM 6375 N N . SER A 1 783 ? -5.020 -16.466 4.625 1.00 47.53 783 SER A N 1
ATOM 6376 C CA . SER A 1 783 ? -5.277 -15.123 5.182 1.00 47.53 783 SER A CA 1
ATOM 6377 C C . SER A 1 783 ? -6.773 -14.819 5.403 1.00 47.53 783 SER A C 1
ATOM 6379 O O . SER A 1 783 ? -7.131 -14.193 6.399 1.00 47.53 783 SER A O 1
ATOM 6381 N N . GLY A 1 784 ? -7.660 -15.319 4.535 1.00 53.41 784 GLY A N 1
ATOM 6382 C CA . GLY A 1 784 ? -9.107 -15.115 4.671 1.00 53.41 784 GLY A CA 1
ATOM 6383 C C . GLY A 1 784 ? -9.772 -15.947 5.776 1.00 53.41 784 GLY A C 1
ATOM 6384 O O . GLY A 1 784 ? -10.680 -15.456 6.444 1.00 53.41 784 GLY A O 1
ATOM 6385 N N . ALA A 1 785 ? -9.311 -17.181 6.003 1.00 59.75 785 ALA A N 1
ATOM 6386 C CA . ALA A 1 785 ? -9.957 -18.124 6.920 1.00 59.75 785 ALA A CA 1
ATOM 6387 C C . ALA A 1 785 ? -9.712 -17.774 8.398 1.00 59.75 785 ALA A C 1
ATOM 6389 O O . ALA A 1 785 ? -10.597 -17.943 9.236 1.00 59.75 785 ALA A O 1
ATOM 6390 N N . PHE A 1 786 ? -8.540 -17.218 8.727 1.00 63.97 786 PHE A N 1
ATOM 6391 C CA . PHE A 1 786 ? -8.223 -16.824 10.104 1.00 63.97 786 PHE A CA 1
ATOM 6392 C C . PHE A 1 786 ? -9.102 -15.685 10.618 1.00 63.97 786 PHE A C 1
ATOM 6394 O O . PHE A 1 786 ? -9.550 -15.725 11.764 1.00 63.97 786 PHE A O 1
ATOM 6401 N N . SER A 1 787 ? -9.430 -14.713 9.762 1.00 55.44 787 SER A N 1
ATOM 6402 C CA . SER A 1 787 ? -10.355 -13.632 10.118 1.00 55.44 787 SER A CA 1
ATOM 6403 C C . SER A 1 787 ? -11.728 -14.178 10.526 1.00 55.44 787 SER A C 1
ATOM 6405 O O . SER A 1 787 ? -12.318 -13.711 11.500 1.00 55.44 787 SER A O 1
ATOM 6407 N N . THR A 1 788 ? -12.202 -15.230 9.854 1.00 69.19 788 THR A N 1
ATOM 6408 C CA . THR A 1 788 ? -13.504 -15.846 10.130 1.00 69.19 788 THR A CA 1
ATOM 6409 C C . THR A 1 788 ? -13.576 -16.446 11.537 1.00 69.19 788 THR A C 1
ATOM 6411 O O . THR A 1 788 ? -14.604 -16.317 12.198 1.00 69.19 788 THR A O 1
ATOM 6414 N N . PHE A 1 789 ? -12.486 -17.030 12.047 1.00 68.25 789 PHE A N 1
ATOM 6415 C CA . PHE A 1 789 ? -12.460 -17.614 13.393 1.00 68.25 789 PHE A CA 1
ATOM 6416 C C . PHE A 1 789 ? -12.531 -16.563 14.507 1.00 68.25 789 PHE A C 1
ATOM 6418 O O . PHE A 1 789 ? -13.289 -16.735 15.461 1.00 68.25 789 PHE A O 1
ATOM 6425 N N . PHE A 1 790 ? -11.814 -15.443 14.376 1.00 67.62 790 PHE A N 1
ATOM 6426 C CA . PHE A 1 790 ? -11.914 -14.345 15.347 1.00 67.62 790 PHE A CA 1
ATOM 6427 C C . PHE A 1 790 ? -13.279 -13.656 15.298 1.00 67.62 790 PHE A C 1
ATOM 6429 O O . PHE A 1 790 ? -13.789 -13.246 16.339 1.00 67.62 790 PHE A O 1
ATOM 6436 N N . VAL A 1 791 ? -13.904 -13.586 14.119 1.00 69.06 791 VAL A N 1
ATOM 6437 C CA . VAL A 1 791 ? -15.290 -13.118 13.980 1.00 69.06 791 VAL A CA 1
ATOM 6438 C C . VAL A 1 791 ? -16.254 -14.065 14.697 1.00 69.06 791 VAL A C 1
ATOM 6440 O O . VAL A 1 791 ? -17.079 -13.601 15.478 1.00 69.06 791 VAL A O 1
ATOM 6443 N N . LEU A 1 792 ? -16.128 -15.382 14.504 1.00 71.62 792 LEU A N 1
ATOM 6444 C CA . LEU A 1 792 ? -16.960 -16.376 15.195 1.00 71.62 792 LEU A CA 1
ATOM 6445 C C . LEU A 1 792 ? -16.782 -16.323 16.717 1.00 71.62 792 LEU A C 1
ATOM 6447 O O . LEU A 1 792 ? -17.772 -16.332 17.448 1.00 71.62 792 LEU A O 1
ATOM 6451 N N . TRP A 1 793 ? -15.542 -16.210 17.200 1.00 79.56 793 TRP A N 1
ATOM 6452 C CA . TRP A 1 793 ? -15.264 -16.039 18.626 1.00 79.56 793 TRP A CA 1
ATOM 6453 C C . TRP A 1 793 ? -15.845 -14.725 19.161 1.00 79.56 793 TRP A C 1
ATOM 6455 O O . TRP A 1 793 ? -16.510 -14.724 20.196 1.00 79.56 793 TRP A O 1
ATOM 6465 N N . GLY A 1 794 ? -15.683 -13.623 18.425 1.00 71.69 794 GLY A N 1
ATOM 6466 C CA . GLY A 1 794 ? -16.281 -12.333 18.766 1.00 71.69 794 GLY A CA 1
ATOM 6467 C C . GLY A 1 794 ? -17.804 -12.413 18.876 1.00 71.69 794 GLY A C 1
ATOM 6468 O O . GLY A 1 794 ? -18.369 -11.944 19.860 1.00 71.69 794 GLY A O 1
ATOM 6469 N N . VAL A 1 795 ? -18.472 -13.081 17.928 1.00 73.00 795 VAL A N 1
ATOM 6470 C CA . VAL A 1 795 ? -19.924 -13.331 17.965 1.00 73.00 795 VAL A CA 1
ATOM 6471 C C . VAL A 1 795 ? -20.310 -14.194 19.169 1.00 73.00 795 VAL A C 1
ATOM 6473 O O . VAL A 1 795 ? -21.279 -13.874 19.854 1.00 73.00 795 VAL A O 1
ATOM 6476 N N . ALA A 1 796 ? -19.550 -15.246 19.482 1.00 73.25 796 ALA A N 1
ATOM 6477 C CA . ALA A 1 796 ? -19.803 -16.089 20.651 1.00 73.25 796 ALA A CA 1
ATOM 6478 C C . ALA A 1 796 ? -19.684 -15.301 21.966 1.00 73.25 796 ALA A C 1
ATOM 6480 O O . ALA A 1 796 ? -20.550 -15.415 22.836 1.00 73.25 796 ALA A O 1
ATOM 6481 N N . VAL A 1 797 ? -18.670 -14.438 22.091 1.00 73.44 797 VAL A N 1
ATOM 6482 C CA . VAL A 1 797 ? -18.526 -13.518 23.228 1.00 73.44 797 VAL A CA 1
ATOM 6483 C C . VAL A 1 797 ? -19.716 -12.560 23.294 1.00 73.44 797 VAL A C 1
ATOM 6485 O O . VAL A 1 797 ? -20.309 -12.393 24.363 1.00 73.44 797 VAL A O 1
ATOM 6488 N N . LEU A 1 798 ? -20.127 -11.996 22.158 1.00 72.19 798 LEU A N 1
ATOM 6489 C CA . LEU A 1 798 ? -21.241 -11.053 22.065 1.00 72.19 798 LEU A CA 1
ATOM 6490 C C . LEU A 1 798 ? -22.582 -11.703 22.449 1.00 72.19 798 LEU A C 1
ATOM 6492 O O . LEU A 1 798 ? -23.380 -11.070 23.131 1.00 72.19 798 LEU A O 1
ATOM 6496 N N . ILE A 1 799 ? -22.802 -12.979 22.109 1.00 75.12 799 ILE A N 1
ATOM 6497 C CA . ILE A 1 799 ? -23.965 -13.776 22.548 1.00 75.12 799 ILE A CA 1
ATOM 6498 C C . ILE A 1 799 ? -23.857 -14.157 24.033 1.00 75.12 799 ILE A C 1
ATOM 6500 O O . ILE A 1 799 ? -24.862 -14.175 24.748 1.00 75.12 799 ILE A O 1
ATOM 6504 N N . SER A 1 800 ? -22.648 -14.438 24.528 1.00 73.88 800 SER A N 1
ATOM 6505 C CA . SER A 1 800 ? -22.433 -14.788 25.936 1.00 73.88 800 SER A CA 1
ATOM 6506 C C . SER A 1 800 ? -22.693 -13.609 26.881 1.00 73.88 800 SER A C 1
ATOM 6508 O O . SER A 1 800 ? -23.100 -13.819 28.021 1.00 73.88 800 SER A O 1
ATOM 6510 N N . PHE A 1 801 ? -22.532 -12.366 26.416 1.00 74.06 801 PHE A N 1
ATOM 6511 C CA . PHE A 1 801 ? -22.674 -11.169 27.244 1.00 74.06 801 PHE A CA 1
ATOM 6512 C C . PHE A 1 801 ? -24.123 -10.893 27.718 1.00 74.06 801 PHE A C 1
ATOM 6514 O O . PHE A 1 801 ? -24.330 -10.632 28.902 1.00 74.06 801 PHE A O 1
ATOM 6521 N N . PRO A 1 802 ? -25.181 -11.014 26.894 1.00 70.81 802 PRO A N 1
ATOM 6522 C CA . PRO A 1 802 ? -26.561 -11.007 27.382 1.00 70.81 802 PRO A CA 1
ATOM 6523 C C . PRO A 1 802 ? -26.849 -12.110 28.403 1.00 70.81 802 PRO A C 1
ATOM 6525 O O . PRO A 1 802 ? -27.534 -11.853 29.393 1.00 70.81 802 PRO A O 1
ATOM 6528 N N . VAL A 1 803 ? -26.306 -13.318 28.196 1.00 77.00 803 VAL A N 1
ATOM 6529 C CA . VAL A 1 803 ? -26.462 -14.448 29.129 1.00 77.00 803 VAL A CA 1
ATOM 6530 C C . VAL A 1 803 ? -25.753 -14.153 30.448 1.00 77.00 803 VAL A C 1
ATOM 6532 O O . VAL A 1 803 ? -26.335 -14.371 31.501 1.00 77.00 803 VAL A O 1
ATOM 6535 N N . PHE A 1 804 ? -24.557 -13.564 30.411 1.00 73.06 804 PHE A N 1
ATOM 6536 C CA . PHE A 1 804 ? -23.863 -13.038 31.587 1.00 73.06 804 PHE A CA 1
ATOM 6537 C C . PHE A 1 804 ? -24.729 -12.051 32.362 1.00 73.06 804 PHE A C 1
ATOM 6539 O O . PHE A 1 804 ? -24.930 -12.209 33.563 1.00 73.06 804 PHE A O 1
ATOM 6546 N N . MET A 1 805 ? -25.289 -11.055 31.671 1.00 70.25 805 MET A N 1
ATOM 6547 C CA . MET A 1 805 ? -26.137 -10.036 32.288 1.00 70.25 805 MET A CA 1
ATOM 6548 C C . MET A 1 805 ? -27.432 -10.638 32.851 1.00 70.25 805 MET A C 1
ATOM 6550 O O . MET A 1 805 ? -27.914 -10.192 33.893 1.00 70.25 805 MET A O 1
ATOM 6554 N N . ALA A 1 806 ? -27.989 -11.662 32.199 1.00 73.88 806 ALA A N 1
ATOM 6555 C CA . ALA A 1 806 ? -29.150 -12.404 32.678 1.00 73.88 806 ALA A CA 1
ATOM 6556 C C . ALA A 1 806 ? -28.816 -13.288 33.892 1.00 73.88 806 ALA A C 1
ATOM 6558 O O . ALA A 1 806 ? -29.553 -13.264 34.870 1.00 73.88 806 ALA A O 1
ATOM 6559 N N . GLU A 1 807 ? -27.684 -13.994 33.895 1.00 74.75 807 GLU A N 1
ATOM 6560 C CA . GLU A 1 807 ? -27.238 -14.821 35.024 1.00 74.75 807 GLU A CA 1
ATOM 6561 C C . GLU A 1 807 ? -26.831 -13.980 36.235 1.00 74.75 807 GLU A C 1
ATOM 6563 O O . GLU A 1 807 ? -27.119 -14.361 37.369 1.00 74.75 807 GLU A O 1
ATOM 6568 N N . ILE A 1 808 ? -26.221 -12.812 36.017 1.00 66.06 808 ILE A N 1
ATOM 6569 C CA . ILE A 1 808 ? -26.001 -11.802 37.063 1.00 66.06 808 ILE A CA 1
ATOM 6570 C C . ILE A 1 808 ? -27.341 -11.308 37.616 1.00 66.06 808 ILE A C 1
ATOM 6572 O O . ILE A 1 808 ? -27.459 -11.030 38.806 1.00 66.06 808 ILE A O 1
ATOM 6576 N N . ARG A 1 809 ? -28.371 -11.210 36.771 1.00 61.84 809 ARG A N 1
ATOM 6577 C CA . ARG A 1 809 ? -29.708 -10.762 37.171 1.00 61.84 809 ARG A CA 1
ATOM 6578 C C . ARG A 1 809 ? -30.513 -11.839 37.914 1.00 61.84 809 ARG A C 1
ATOM 6580 O O . ARG A 1 809 ? -31.281 -11.481 38.805 1.00 61.84 809 ARG A O 1
ATOM 6587 N N . GLU A 1 810 ? -30.389 -13.110 37.535 1.00 66.81 810 GLU A N 1
ATOM 6588 C CA . GLU A 1 810 ? -31.152 -14.244 38.090 1.00 66.81 810 GLU A CA 1
ATOM 6589 C C . GLU A 1 810 ? -30.459 -14.940 39.257 1.00 66.81 810 GLU A C 1
ATOM 6591 O O . GLU A 1 810 ? -31.118 -15.385 40.204 1.00 66.81 810 GLU A O 1
ATOM 6596 N N . GLY A 1 811 ? -29.126 -15.016 39.223 1.00 54.84 811 GLY A N 1
ATOM 6597 C CA . GLY A 1 811 ? -28.346 -15.336 40.401 1.00 54.84 811 GLY A CA 1
ATOM 6598 C C . GLY A 1 811 ? -28.774 -14.354 41.472 1.00 54.84 811 GLY A C 1
ATOM 6599 O O . GLY A 1 811 ? -28.694 -13.153 41.252 1.00 54.84 811 GLY A O 1
ATOM 6600 N N . LYS A 1 812 ? -29.318 -14.859 42.586 1.00 44.91 812 LYS A N 1
ATOM 6601 C CA . LYS A 1 812 ? -29.733 -14.071 43.750 1.00 44.91 812 LYS A CA 1
ATOM 6602 C C . LYS A 1 812 ? -28.546 -13.251 44.244 1.00 44.91 812 LYS A C 1
ATOM 6604 O O . LYS A 1 812 ? -27.937 -13.589 45.256 1.00 44.91 812 LYS A O 1
ATOM 6609 N N . ILE A 1 813 ? -28.259 -12.135 43.591 1.00 45.28 813 ILE A N 1
ATOM 6610 C CA . ILE A 1 813 ? -27.444 -11.094 44.151 1.00 45.28 813 ILE A CA 1
ATOM 6611 C C . ILE A 1 813 ? -28.377 -10.351 45.109 1.00 45.28 813 ILE A C 1
ATOM 6613 O O . ILE A 1 813 ? -28.849 -9.245 44.876 1.00 45.28 813 ILE A O 1
ATOM 6617 N N . LYS A 1 814 ? -28.687 -11.034 46.218 1.00 41.88 814 LYS A N 1
ATOM 6618 C CA . LYS A 1 814 ? -29.358 -10.477 47.396 1.00 41.88 814 LYS A CA 1
ATOM 6619 C C . LYS A 1 814 ? -28.477 -9.431 48.101 1.00 41.88 814 LYS A C 1
ATOM 6621 O O . LYS A 1 814 ? -28.882 -8.900 49.127 1.00 41.88 814 LYS A O 1
ATOM 6626 N N . SER A 1 815 ? -27.303 -9.129 47.546 1.00 41.59 815 SER A N 1
ATOM 6627 C CA . SER A 1 815 ? -26.308 -8.209 48.081 1.00 41.59 815 SER A CA 1
ATOM 6628 C C . SER A 1 815 ? -25.613 -7.369 47.000 1.00 41.59 815 SER A C 1
ATOM 6630 O O . SER A 1 815 ? -24.451 -7.021 47.185 1.00 41.59 815 SER A O 1
ATOM 6632 N N . VAL A 1 816 ? -26.270 -7.010 45.880 1.00 44.72 816 VAL A N 1
ATOM 6633 C CA . VAL A 1 816 ? -25.791 -5.853 45.095 1.00 44.72 816 VAL A CA 1
ATOM 6634 C C . VAL A 1 816 ? -26.254 -4.734 45.990 1.00 44.72 816 VAL A C 1
ATOM 6636 O O . VAL A 1 816 ? -27.416 -4.325 45.946 1.00 44.72 816 VAL A O 1
ATOM 6639 N N . GLU A 1 817 ? -25.372 -4.371 46.914 1.00 47.00 817 GLU A N 1
ATOM 6640 C CA . GLU A 1 817 ? -25.505 -3.189 47.728 1.00 47.00 817 GLU A CA 1
ATOM 6641 C C . GLU A 1 817 ? -25.975 -2.071 46.809 1.00 47.00 817 GLU A C 1
ATOM 6643 O O . GLU A 1 817 ? -25.366 -1.791 45.779 1.00 47.00 817 GLU A O 1
ATOM 6648 N N . VAL A 1 818 ? -27.153 -1.552 47.150 1.00 54.47 818 VAL A N 1
ATOM 6649 C CA . VAL A 1 818 ? -27.827 -0.377 46.608 1.00 54.47 818 VAL A CA 1
ATOM 6650 C C . VAL A 1 818 ? -26.898 0.448 45.710 1.00 54.47 818 VAL A C 1
ATOM 6652 O O . VAL A 1 818 ? -26.161 1.294 46.214 1.00 54.47 818 VAL A O 1
ATOM 6655 N N . PHE A 1 819 ? -26.927 0.200 44.392 1.00 61.62 819 PHE A N 1
ATOM 6656 C CA . PHE A 1 819 ? -26.008 0.852 43.454 1.00 61.62 819 PHE A CA 1
ATOM 6657 C C . PHE A 1 819 ? -26.092 2.366 43.642 1.00 61.62 819 PHE A C 1
ATOM 6659 O O . PHE A 1 819 ? -27.138 2.978 43.404 1.00 61.62 819 PHE A O 1
ATOM 6666 N N . ASN A 1 820 ? -25.031 2.957 44.184 1.00 72.88 820 ASN A N 1
ATOM 6667 C CA . ASN A 1 820 ? -25.006 4.349 44.588 1.00 72.88 820 ASN A CA 1
ATOM 6668 C C . ASN A 1 820 ? -24.673 5.212 43.372 1.00 72.88 820 ASN A C 1
ATOM 6670 O O . ASN A 1 820 ? -23.499 5.341 43.053 1.00 72.88 820 ASN A O 1
ATOM 6674 N N . MET A 1 821 ? -25.678 5.784 42.689 1.00 77.00 821 MET A N 1
ATOM 6675 C CA . MET A 1 821 ? -25.423 6.693 41.558 1.00 77.00 821 MET A CA 1
ATOM 6676 C C . MET A 1 821 ? -24.577 7.879 42.018 1.00 77.00 821 MET A C 1
ATOM 6678 O O . MET A 1 821 ? -23.644 8.253 41.317 1.00 77.00 821 MET A O 1
ATOM 6682 N N . THR A 1 822 ? -24.808 8.374 43.240 1.00 82.19 822 THR A N 1
ATOM 6683 C CA . THR A 1 822 ? -23.900 9.317 43.902 1.00 82.19 822 THR A CA 1
ATOM 6684 C C . THR A 1 822 ? -22.457 8.810 43.951 1.00 82.19 822 THR A C 1
ATOM 6686 O O . THR A 1 822 ? -21.538 9.530 43.575 1.00 82.19 822 THR A O 1
ATOM 6689 N N . GLY A 1 823 ? -22.252 7.562 44.380 1.00 80.88 823 GLY A N 1
ATOM 6690 C CA . GLY A 1 823 ? -20.931 6.935 44.449 1.00 80.88 823 GLY A CA 1
ATOM 6691 C C . GLY A 1 823 ? -20.266 6.835 43.079 1.00 80.88 823 GLY A C 1
ATOM 6692 O O . GLY A 1 823 ? -19.112 7.219 42.949 1.00 80.88 823 GLY A O 1
ATOM 6693 N N . LEU A 1 824 ? -21.017 6.425 42.053 1.00 80.25 824 LEU A N 1
ATOM 6694 C CA . LEU A 1 824 ? -20.535 6.347 40.674 1.00 80.25 824 LEU A CA 1
ATOM 6695 C C . LEU A 1 824 ? -20.130 7.727 40.133 1.00 80.25 824 LEU A C 1
ATOM 6697 O O . LEU A 1 824 ? -19.056 7.868 39.560 1.00 80.25 824 LEU A O 1
ATOM 6701 N N . VAL A 1 825 ? -20.967 8.754 40.324 1.00 80.94 825 VAL A N 1
ATOM 6702 C CA . VAL A 1 825 ? -20.655 10.129 39.898 1.00 80.94 825 VAL A CA 1
ATOM 6703 C C . VAL A 1 825 ? -19.392 10.619 40.600 1.00 80.94 825 VAL A C 1
ATOM 6705 O O . VAL A 1 825 ? -18.512 11.163 39.940 1.00 80.94 825 VAL A O 1
ATOM 6708 N N . ILE A 1 826 ? -19.262 10.395 41.910 1.00 79.75 826 ILE A N 1
ATOM 6709 C CA . ILE A 1 826 ? -18.072 10.777 42.685 1.00 79.75 826 ILE A CA 1
ATOM 6710 C C . ILE A 1 826 ? -16.831 10.021 42.196 1.00 79.75 826 ILE A C 1
ATOM 6712 O O . ILE A 1 826 ? -15.788 10.639 42.007 1.00 79.75 826 ILE A O 1
ATOM 6716 N N . GLU A 1 827 ? -16.938 8.716 41.949 1.00 79.94 827 GLU A N 1
ATOM 6717 C CA . GLU A 1 827 ? -15.833 7.871 41.489 1.00 79.94 827 GLU A CA 1
ATOM 6718 C C . GLU A 1 827 ? -15.335 8.300 40.105 1.00 79.94 827 GLU A C 1
ATOM 6720 O O . GLU A 1 827 ? -14.133 8.493 39.920 1.00 79.94 827 GLU A O 1
ATOM 6725 N N . ILE A 1 828 ? -16.251 8.570 39.171 1.00 77.12 828 ILE A N 1
ATOM 6726 C CA . ILE A 1 828 ? -15.948 9.138 37.850 1.00 77.12 828 ILE A CA 1
ATOM 6727 C C . ILE A 1 828 ? -15.283 10.505 38.015 1.00 77.12 828 ILE A C 1
ATOM 6729 O O . ILE A 1 828 ? -14.182 10.719 37.517 1.00 77.12 828 ILE A O 1
ATOM 6733 N N . SER A 1 829 ? -15.889 11.405 38.790 1.00 72.38 829 SER A N 1
ATOM 6734 C CA . SER A 1 829 ? -15.337 12.745 39.041 1.00 72.38 829 SER A CA 1
ATOM 6735 C C . SER A 1 829 ? -13.928 12.695 39.640 1.00 72.38 829 SER A C 1
ATOM 6737 O O . SER A 1 829 ? -13.091 13.529 39.321 1.00 72.38 829 SER A O 1
ATOM 6739 N N . SER A 1 830 ? -13.655 11.712 40.504 1.00 72.56 830 SER A N 1
ATOM 6740 C CA . SER A 1 830 ? -12.350 11.535 41.149 1.00 72.56 830 SER A CA 1
ATOM 6741 C C . SER A 1 830 ? -11.305 10.884 40.239 1.00 72.56 830 SER A C 1
ATOM 6743 O O . SER A 1 830 ? -10.113 11.136 40.402 1.00 72.56 830 SER A O 1
ATOM 6745 N N . SER A 1 831 ? -11.754 10.071 39.279 1.00 73.25 831 SER A N 1
ATOM 6746 C CA . SER A 1 831 ? -10.907 9.356 38.321 1.00 73.25 831 SER A CA 1
ATOM 6747 C C . SER A 1 831 ? -10.485 10.249 37.148 1.00 73.25 831 SER A C 1
ATOM 6749 O O . SER A 1 831 ? -9.469 9.984 36.505 1.00 73.25 831 SER A O 1
ATOM 6751 N N . PHE A 1 832 ? -11.223 11.333 36.880 1.00 72.81 832 PHE A N 1
ATOM 6752 C CA . PHE A 1 832 ? -10.958 12.238 35.766 1.00 72.81 832 PHE A CA 1
ATOM 6753 C C . PHE A 1 832 ? -10.541 13.645 36.224 1.00 72.81 832 PHE A C 1
ATOM 6755 O O . PHE A 1 832 ? -11.353 14.551 36.388 1.00 72.81 832 PHE A O 1
ATOM 6762 N N . TYR A 1 833 ? -9.227 13.865 36.319 1.00 70.69 833 TYR A N 1
ATOM 6763 C CA . TYR A 1 833 ? -8.611 15.142 36.719 1.00 70.69 833 TYR A CA 1
ATOM 6764 C C . TYR A 1 833 ? -8.865 16.326 35.768 1.00 70.69 833 TYR A C 1
ATOM 6766 O O . TYR A 1 833 ? -8.510 17.454 36.093 1.00 70.69 833 TYR A O 1
ATOM 6774 N N . LEU A 1 834 ? -9.459 16.094 34.594 1.00 73.56 834 LEU A N 1
ATOM 6775 C CA . LEU A 1 834 ? -9.619 17.107 33.545 1.00 73.56 834 LEU A CA 1
ATOM 6776 C C . LEU A 1 834 ? -10.847 18.005 33.742 1.00 73.56 834 LEU A C 1
ATOM 6778 O O . LEU A 1 834 ? -11.172 18.764 32.839 1.00 73.56 834 LEU A O 1
ATOM 6782 N N . ILE A 1 835 ? -11.544 17.927 34.877 1.00 74.00 835 ILE A N 1
ATOM 6783 C CA . ILE A 1 835 ? -12.623 18.852 35.247 1.00 74.00 835 ILE A CA 1
ATOM 6784 C C . ILE A 1 835 ? -12.243 19.515 36.572 1.00 74.00 835 ILE A C 1
ATOM 6786 O O . ILE A 1 835 ? -11.795 18.820 37.484 1.00 74.00 835 ILE A O 1
ATOM 6790 N N . PRO A 1 836 ? -12.421 20.841 36.731 1.00 73.06 836 PRO A N 1
ATOM 6791 C CA . PRO A 1 836 ? -11.989 21.569 37.924 1.00 73.06 836 PRO A CA 1
ATOM 6792 C C . PRO A 1 836 ? -12.886 21.344 39.155 1.00 73.06 836 PRO A C 1
ATOM 6794 O O . PRO A 1 836 ? -13.025 22.228 39.995 1.00 73.06 836 PRO A O 1
ATOM 6797 N N . ILE A 1 837 ? -13.478 20.156 39.286 1.00 71.00 837 ILE A N 1
ATOM 6798 C CA . ILE A 1 837 ? -14.345 19.761 40.393 1.00 71.00 837 ILE A CA 1
ATOM 6799 C C . ILE A 1 837 ? -13.673 18.593 41.108 1.00 71.00 837 ILE A C 1
ATOM 6801 O O . ILE A 1 837 ? -13.493 17.524 40.536 1.00 71.00 837 ILE A O 1
ATOM 6805 N N . TYR A 1 838 ? -13.307 18.803 42.371 1.00 72.50 838 TYR A N 1
ATOM 6806 C CA . TYR A 1 838 ? -12.789 17.751 43.238 1.00 72.50 838 TYR A CA 1
ATOM 6807 C C . TYR A 1 838 ? -13.761 17.510 44.389 1.00 72.50 838 TYR A C 1
ATOM 6809 O O . TYR A 1 838 ? -14.122 18.442 45.116 1.00 72.50 838 TYR A O 1
ATOM 6817 N N . TYR A 1 839 ? -14.140 16.246 44.576 1.00 68.81 839 TYR A N 1
ATOM 6818 C CA . TYR A 1 839 ? -14.974 15.809 45.686 1.00 68.81 839 TYR A CA 1
ATOM 6819 C C . TYR A 1 839 ? -14.115 15.132 46.757 1.00 68.81 839 TYR A C 1
ATOM 6821 O O . TYR A 1 839 ? -13.718 13.979 46.584 1.00 68.81 839 TYR A O 1
ATOM 6829 N N . PRO A 1 840 ? -13.814 15.811 47.880 1.00 65.19 840 PRO A N 1
ATOM 6830 C CA . PRO A 1 840 ? -13.174 15.152 49.004 1.00 65.19 840 PRO A CA 1
ATOM 6831 C C . PRO A 1 840 ? -14.146 14.116 49.572 1.00 65.19 840 PRO A C 1
ATOM 6833 O O . PRO A 1 840 ? -15.203 14.467 50.099 1.00 65.19 840 PRO A O 1
ATOM 6836 N N . TRP A 1 841 ? -13.790 12.835 49.469 1.00 60.69 841 TRP A N 1
ATOM 6837 C CA . TRP A 1 841 ? -14.552 11.762 50.099 1.00 60.69 841 TRP A CA 1
ATOM 6838 C C . TRP A 1 841 ? -14.545 11.970 51.621 1.00 60.69 841 TRP A C 1
ATOM 6840 O O . TRP A 1 841 ? -13.554 11.695 52.297 1.00 60.69 841 TRP A O 1
ATOM 6850 N N . SER A 1 842 ? -15.659 12.449 52.176 1.00 56.69 842 SER A N 1
ATOM 6851 C CA . SER A 1 842 ? -15.888 12.512 53.622 1.00 56.69 842 SER A CA 1
ATOM 6852 C C . SER A 1 842 ? -16.654 11.265 54.055 1.00 56.69 842 SER A C 1
ATOM 6854 O O . SER A 1 842 ? -17.709 10.957 53.511 1.00 56.69 842 SER A O 1
ATOM 6856 N N . LYS A 1 843 ? -16.137 10.527 55.045 1.00 54.59 843 LYS A N 1
ATOM 6857 C CA . LYS A 1 843 ? -16.767 9.312 55.602 1.00 54.59 843 LYS A CA 1
ATOM 6858 C C . LYS A 1 843 ? -18.023 9.586 56.461 1.00 54.59 843 LYS A C 1
ATOM 6860 O O . LYS A 1 843 ? -18.460 8.698 57.183 1.00 54.59 843 LYS A O 1
ATOM 6865 N N . GLY A 1 844 ? -18.623 10.775 56.390 1.00 57.22 844 GLY A N 1
ATOM 6866 C CA . GLY A 1 844 ? -19.817 11.145 57.156 1.00 57.22 844 GLY A CA 1
ATOM 6867 C C . GLY A 1 844 ? -20.799 11.984 56.339 1.00 57.22 844 GLY A C 1
ATOM 6868 O O . GLY A 1 844 ? -20.419 12.588 55.341 1.00 57.22 844 GLY A O 1
ATOM 6869 N N . SER A 1 845 ? -22.056 12.044 56.788 1.00 54.84 845 SER A N 1
ATOM 6870 C CA . SER A 1 845 ? -23.208 12.740 56.177 1.00 54.84 845 SER A CA 1
ATOM 6871 C C . SER A 1 845 ? -23.078 14.271 56.050 1.00 54.84 845 SER A C 1
ATOM 6873 O O . SER A 1 845 ? -24.079 14.968 55.897 1.00 54.84 845 SER A O 1
ATOM 6875 N N . SER A 1 846 ? -21.865 14.818 56.142 1.00 57.53 846 SER A N 1
ATOM 6876 C CA . SER A 1 846 ? -21.584 16.224 55.868 1.00 57.53 846 SER A CA 1
ATOM 6877 C C . SER A 1 846 ? -21.867 16.544 54.393 1.00 57.53 846 SER A C 1
ATOM 6879 O O . SER A 1 846 ? -21.482 15.744 53.535 1.00 57.53 846 SER A O 1
ATOM 6881 N N . PRO A 1 847 ? -22.475 17.704 54.075 1.00 57.53 847 PRO A N 1
ATOM 6882 C CA . PRO A 1 847 ? -22.643 18.142 52.695 1.00 57.53 847 PRO A CA 1
ATOM 6883 C C . PRO A 1 847 ? -21.282 18.177 51.995 1.00 57.53 847 PRO A C 1
ATOM 6885 O O . PRO A 1 847 ? -20.276 18.598 52.573 1.00 57.53 847 PRO A O 1
ATOM 6888 N N . ILE A 1 848 ? -21.251 17.691 50.758 1.00 61.00 848 ILE A N 1
ATOM 6889 C CA . ILE A 1 848 ? -20.028 17.568 49.976 1.00 61.00 848 ILE A CA 1
ATOM 6890 C C . ILE A 1 848 ? -19.458 18.978 49.744 1.00 61.00 848 ILE A C 1
ATOM 6892 O O . ILE A 1 848 ? -20.049 19.806 49.055 1.00 61.00 848 ILE A O 1
ATOM 6896 N N . SER A 1 849 ? -18.307 19.272 50.352 1.00 59.75 849 SER A N 1
ATOM 6897 C CA . SER A 1 849 ? -17.592 20.534 50.152 1.00 59.75 849 SER A CA 1
ATOM 6898 C C . SER A 1 849 ? -16.836 20.466 48.828 1.00 59.75 849 SER A C 1
ATOM 6900 O O . SER A 1 849 ? -15.776 19.847 48.750 1.00 59.75 849 SER A O 1
ATOM 6902 N N . CYS A 1 850 ? -17.370 21.097 47.782 1.00 63.84 850 CYS A N 1
ATOM 6903 C CA . CYS A 1 850 ? -16.609 21.319 46.557 1.00 63.84 850 CYS A CA 1
ATOM 6904 C C . CYS A 1 850 ? -15.496 22.335 46.851 1.00 63.84 850 CYS A C 1
ATOM 6906 O O . CYS A 1 850 ? -15.773 23.449 47.301 1.00 63.84 850 CYS A O 1
ATOM 6908 N N . LYS A 1 851 ? -14.235 21.953 46.630 1.00 67.19 851 LYS A N 1
ATOM 6909 C CA . LYS A 1 851 ? -13.088 22.863 46.741 1.00 67.19 851 LYS A CA 1
ATOM 6910 C C . LYS A 1 851 ? -12.364 22.934 45.409 1.00 67.19 851 LYS A C 1
ATOM 6912 O O . LYS A 1 851 ? -12.032 21.909 44.820 1.00 67.19 851 LYS A O 1
ATOM 6917 N N . TRP A 1 852 ? -12.060 24.156 44.987 1.00 71.56 852 TRP A N 1
ATOM 6918 C CA . TRP A 1 852 ? -11.184 24.413 43.854 1.00 71.56 852 TRP A CA 1
ATOM 6919 C C . TRP A 1 852 ? -9.803 23.816 44.125 1.00 71.56 852 TRP A C 1
ATOM 6921 O O . TRP A 1 852 ? -9.077 24.263 45.016 1.00 71.56 852 TRP A O 1
ATOM 6931 N N . SER A 1 853 ? -9.434 22.796 43.355 1.00 79.12 853 SER A N 1
ATOM 6932 C CA . SER A 1 853 ? -8.089 22.236 43.389 1.00 79.12 853 SER A CA 1
ATOM 6933 C C . SER A 1 853 ? -7.224 22.922 42.337 1.00 79.12 853 SER A C 1
ATOM 6935 O O . SER A 1 853 ? -7.545 22.895 41.148 1.00 79.12 853 SER A O 1
ATOM 6937 N N . ARG A 1 854 ? -6.094 23.512 42.755 1.00 82.25 854 ARG A N 1
ATOM 6938 C CA . ARG A 1 854 ? -5.139 24.154 41.829 1.00 82.25 854 ARG A CA 1
ATOM 6939 C C . ARG A 1 854 ? -4.651 23.189 40.743 1.00 82.25 854 ARG A C 1
ATOM 6941 O O . ARG A 1 854 ? -4.444 23.612 39.612 1.00 82.25 854 ARG A O 1
ATOM 6948 N N . THR A 1 855 ? -4.510 21.899 41.062 1.00 82.06 855 THR A N 1
ATOM 6949 C CA . THR A 1 855 ? -4.067 20.881 40.096 1.00 82.06 855 THR A CA 1
ATOM 6950 C C . THR A 1 855 ? -5.127 20.582 39.040 1.00 82.06 855 THR A C 1
ATOM 6952 O O . THR A 1 855 ? -4.791 20.467 37.864 1.00 82.06 855 THR A O 1
ATOM 6955 N N . HIS A 1 856 ? -6.404 20.518 39.427 1.00 81.50 856 HIS A N 1
ATOM 6956 C CA . HIS A 1 856 ? -7.508 20.268 38.490 1.00 81.50 856 HIS A CA 1
ATOM 6957 C C . HIS A 1 856 ? -7.743 21.485 37.590 1.00 81.50 856 HIS A C 1
ATOM 6959 O O . HIS A 1 856 ? -8.017 21.362 36.404 1.00 81.50 856 HIS A O 1
ATOM 6965 N N . HIS A 1 857 ? -7.556 22.686 38.138 1.00 84.62 857 HIS A N 1
ATOM 6966 C CA . HIS A 1 857 ? -7.632 23.917 37.364 1.00 84.62 857 HIS A CA 1
ATOM 6967 C C . HIS A 1 857 ? -6.515 24.014 36.315 1.00 84.62 857 HIS A C 1
ATOM 6969 O O . HIS A 1 857 ? -6.778 24.318 35.155 1.00 84.62 857 HIS A O 1
ATOM 6975 N N . PHE A 1 858 ? -5.272 23.706 36.701 1.00 88.25 858 PHE A N 1
ATOM 6976 C CA . PHE A 1 858 ? -4.139 23.701 35.775 1.00 88.25 858 PHE A CA 1
ATOM 6977 C C . PHE A 1 858 ? -4.298 22.647 34.671 1.00 88.25 858 PHE A C 1
ATOM 6979 O O . PHE A 1 858 ? -4.091 22.951 33.501 1.00 88.25 858 PHE A O 1
ATOM 6986 N N . THR A 1 859 ? -4.701 21.424 35.021 1.00 86.69 859 THR A N 1
ATOM 6987 C CA . THR A 1 859 ? -4.919 20.340 34.044 1.00 86.69 859 THR A CA 1
ATOM 6988 C C . THR A 1 859 ? -6.091 20.627 33.104 1.00 86.69 859 THR A C 1
ATOM 6990 O O . THR A 1 859 ? -5.988 20.346 31.911 1.00 86.69 859 THR A O 1
ATOM 6993 N N . PHE A 1 860 ? -7.161 21.259 33.594 1.00 88.25 860 PHE A N 1
ATOM 6994 C CA . PHE A 1 860 ? -8.262 21.743 32.761 1.00 88.25 860 PHE A CA 1
ATOM 6995 C C . PHE A 1 860 ? -7.810 22.831 31.772 1.00 88.25 860 PHE A C 1
ATOM 6997 O O . PHE A 1 860 ? -8.064 22.713 30.572 1.00 88.25 860 PHE A O 1
ATOM 7004 N N . LEU A 1 861 ? -7.089 23.855 32.245 1.00 89.88 861 LEU A N 1
ATOM 7005 C CA . LEU A 1 861 ? -6.540 24.910 31.382 1.00 89.88 861 LEU A CA 1
ATOM 7006 C C . LEU A 1 861 ? -5.558 24.348 30.349 1.00 89.88 861 LEU A C 1
ATOM 7008 O O . LEU A 1 861 ? -5.601 24.748 29.188 1.00 89.88 861 LEU A O 1
ATOM 7012 N N . ALA A 1 862 ? -4.715 23.391 30.743 1.00 89.44 862 ALA A N 1
ATOM 7013 C CA . ALA A 1 862 ? -3.831 22.689 29.821 1.00 89.44 862 ALA A CA 1
ATOM 7014 C C . ALA A 1 862 ? -4.631 21.937 28.745 1.00 89.44 862 ALA A C 1
ATOM 7016 O O . ALA A 1 862 ? -4.297 22.029 27.569 1.00 89.44 862 ALA A O 1
ATOM 7017 N N . SER A 1 863 ? -5.722 21.253 29.113 1.00 90.31 863 SER A N 1
ATOM 7018 C CA . SER A 1 863 ? -6.601 20.573 28.150 1.00 90.31 863 SER A CA 1
ATOM 7019 C C . SER A 1 863 ? -7.243 21.535 27.149 1.00 90.31 863 SER A C 1
ATOM 7021 O O . SER A 1 863 ? -7.235 21.247 25.956 1.00 90.31 863 SER A O 1
ATOM 7023 N N . LEU A 1 864 ? -7.728 22.697 27.600 1.00 91.00 864 LEU A N 1
ATOM 7024 C CA . LEU A 1 864 ? -8.251 23.737 26.705 1.00 91.00 864 LEU A CA 1
ATOM 7025 C C . LEU A 1 864 ? -7.176 24.295 25.767 1.00 91.00 864 LEU A C 1
ATOM 7027 O O . LEU A 1 864 ? -7.441 24.518 24.586 1.00 91.00 864 LEU A O 1
ATOM 7031 N N . LEU A 1 865 ? -5.961 24.509 26.280 1.00 91.00 865 LEU A N 1
ATOM 7032 C CA . LEU A 1 865 ? -4.832 24.950 25.466 1.00 91.00 865 LEU A CA 1
ATOM 7033 C C . LEU A 1 865 ? -4.507 23.917 24.381 1.00 91.00 865 LEU A C 1
ATOM 7035 O O . LEU A 1 865 ? -4.295 24.295 23.231 1.00 91.00 865 LEU A O 1
ATOM 7039 N N . PHE A 1 866 ? -4.510 22.625 24.716 1.00 89.94 866 PHE A N 1
ATOM 7040 C CA . PHE A 1 866 ? -4.296 21.567 23.733 1.00 89.94 866 PHE A CA 1
ATOM 7041 C C . PHE A 1 866 ? -5.390 21.540 22.666 1.00 89.94 866 PHE A C 1
ATOM 7043 O O . PHE A 1 866 ? -5.046 21.489 21.486 1.00 89.94 866 PHE A O 1
ATOM 7050 N N . ASP A 1 867 ? -6.669 21.649 23.032 1.00 89.88 867 ASP A N 1
ATOM 7051 C CA . ASP A 1 867 ? -7.764 21.720 22.054 1.00 89.88 867 ASP A CA 1
ATOM 7052 C C . ASP A 1 867 ? -7.579 22.918 21.099 1.00 89.88 867 ASP A C 1
ATOM 7054 O O . ASP A 1 867 ? -7.699 22.774 19.881 1.00 89.88 867 ASP A O 1
ATOM 7058 N N . ALA A 1 868 ? -7.205 24.092 21.626 1.00 90.44 868 ALA A N 1
ATOM 7059 C CA . ALA A 1 868 ? -6.935 25.284 20.819 1.00 90.44 868 ALA A CA 1
ATOM 7060 C C . ALA A 1 868 ? -5.753 25.080 19.856 1.00 90.44 868 ALA A C 1
ATOM 7062 O O . ALA A 1 868 ? -5.836 25.447 18.683 1.00 90.44 868 ALA A O 1
ATOM 7063 N N . VAL A 1 869 ? -4.671 24.447 20.323 1.00 88.31 869 VAL A N 1
ATOM 7064 C CA . VAL A 1 869 ? -3.517 24.090 19.486 1.00 88.31 869 VAL A CA 1
ATOM 7065 C C . VAL A 1 869 ? -3.931 23.143 18.357 1.00 88.31 869 VAL A C 1
ATOM 7067 O O . VAL A 1 869 ? -3.534 23.367 17.214 1.00 88.31 869 VAL A O 1
ATOM 7070 N N . HIS A 1 870 ? -4.769 22.137 18.629 1.00 87.12 870 HIS A N 1
ATOM 7071 C CA . HIS A 1 870 ? -5.277 21.232 17.591 1.00 87.12 870 HIS A CA 1
ATOM 7072 C C . HIS A 1 870 ? -6.099 21.989 16.545 1.00 87.12 870 HIS A C 1
ATOM 7074 O O . HIS A 1 870 ? -5.861 21.819 15.351 1.00 87.12 870 HIS A O 1
ATOM 7080 N N . VAL A 1 871 ? -7.017 22.868 16.963 1.00 90.00 871 VAL A N 1
ATOM 7081 C CA . VAL A 1 871 ? -7.827 23.674 16.032 1.00 90.00 871 VAL A CA 1
ATOM 7082 C C . VAL A 1 871 ? -6.943 24.554 15.147 1.00 90.00 871 VAL A C 1
ATOM 7084 O O . VAL A 1 871 ? -7.132 24.572 13.932 1.00 90.00 871 VAL A O 1
ATOM 7087 N N . VAL A 1 872 ? -5.940 25.233 15.716 1.00 88.75 872 VAL A N 1
ATOM 7088 C CA . VAL A 1 872 ? -4.985 26.043 14.939 1.00 88.75 872 VAL A CA 1
ATOM 7089 C C . VAL A 1 872 ? -4.235 25.177 13.926 1.00 88.75 872 VAL A C 1
ATOM 7091 O O . VAL A 1 872 ? -4.113 25.557 12.762 1.00 88.75 872 VAL A O 1
ATOM 7094 N N . LEU A 1 873 ? -3.779 23.989 14.326 1.00 84.50 873 LEU A N 1
ATOM 7095 C CA . LEU A 1 873 ? -3.060 23.080 13.434 1.00 84.50 873 LEU A CA 1
ATOM 7096 C C . LEU A 1 873 ? -3.959 22.565 12.304 1.00 84.50 873 LEU A C 1
ATOM 7098 O O . LEU A 1 873 ? -3.558 22.617 11.139 1.00 84.50 873 LEU A O 1
ATOM 7102 N N . PHE A 1 874 ? -5.202 22.188 12.596 1.00 85.75 874 PHE A N 1
ATOM 7103 C CA . PHE A 1 874 ? -6.160 21.808 11.561 1.00 85.75 874 PHE A CA 1
ATOM 7104 C C . PHE A 1 874 ? -6.496 22.958 10.614 1.00 85.75 874 PHE A C 1
ATOM 7106 O O . PHE A 1 874 ? -6.580 22.732 9.409 1.00 85.75 874 PHE A O 1
ATOM 7113 N N . LEU A 1 875 ? -6.637 24.188 11.113 1.00 86.50 875 LEU A N 1
ATOM 7114 C CA . LEU A 1 875 ? -6.859 25.366 10.272 1.00 86.50 875 LEU A CA 1
ATOM 7115 C C . LEU A 1 875 ? -5.682 25.611 9.327 1.00 86.50 875 LEU A C 1
ATOM 7117 O O . LEU A 1 875 ? -5.895 25.849 8.139 1.00 86.50 875 LEU A O 1
ATOM 7121 N N . THR A 1 876 ? -4.442 25.486 9.814 1.00 85.25 876 THR A N 1
ATOM 7122 C CA . THR A 1 876 ? -3.265 25.604 8.937 1.00 85.25 876 THR A CA 1
ATOM 7123 C C . THR A 1 876 ? -3.263 24.541 7.840 1.00 85.25 876 THR A C 1
ATOM 7125 O O . THR A 1 876 ? -2.917 24.842 6.698 1.00 85.25 876 THR A O 1
ATOM 7128 N N . TRP A 1 877 ? -3.713 23.319 8.145 1.00 79.19 877 TRP A N 1
ATOM 7129 C CA . TRP A 1 877 ? -3.812 22.254 7.148 1.00 79.19 877 TRP A CA 1
ATOM 7130 C C . TRP A 1 877 ? -4.973 22.473 6.176 1.00 79.19 877 TRP A C 1
ATOM 7132 O O . TRP A 1 877 ? -4.815 22.258 4.980 1.00 79.19 877 TRP A O 1
ATOM 7142 N N . PHE A 1 878 ? -6.112 22.973 6.648 1.00 83.50 878 PHE A N 1
ATOM 7143 C CA . PHE A 1 878 ? -7.249 23.305 5.794 1.00 83.50 878 PHE A CA 1
ATOM 7144 C C . PHE A 1 878 ? -6.896 24.395 4.773 1.00 83.50 878 PHE A C 1
ATOM 7146 O O . PHE A 1 878 ? -7.176 24.237 3.586 1.00 83.50 878 PHE A O 1
ATOM 7153 N N . ILE A 1 879 ? -6.191 25.450 5.202 1.00 86.12 879 ILE A N 1
ATOM 7154 C CA . ILE A 1 879 ? -5.653 26.491 4.308 1.00 86.12 879 ILE A CA 1
ATOM 7155 C C . ILE A 1 879 ? -4.696 25.871 3.278 1.00 86.12 879 ILE A C 1
ATOM 7157 O O . ILE A 1 879 ? -4.748 26.199 2.093 1.00 86.12 879 ILE A O 1
ATOM 7161 N N . TYR A 1 880 ? -3.853 24.934 3.713 1.00 81.81 880 TYR A N 1
ATOM 7162 C CA . TYR A 1 880 ? -2.908 24.246 2.840 1.00 81.81 880 TYR A CA 1
ATOM 7163 C C . TYR A 1 880 ? -3.578 23.324 1.805 1.00 81.81 880 TYR A C 1
ATOM 7165 O O . TYR A 1 880 ? -3.178 23.334 0.639 1.00 81.81 880 TYR A O 1
ATOM 7173 N N . ILE A 1 881 ? -4.601 22.547 2.186 1.00 78.69 881 ILE A N 1
ATOM 7174 C CA . ILE A 1 881 ? -5.388 21.752 1.226 1.00 78.69 881 ILE A CA 1
ATOM 7175 C C . ILE A 1 881 ? -6.063 22.665 0.221 1.00 78.69 881 ILE A C 1
ATOM 7177 O O . ILE A 1 881 ? -6.070 22.358 -0.968 1.00 78.69 881 ILE A O 1
ATOM 7181 N N . GLN A 1 882 ? -6.654 23.764 0.690 1.00 82.12 882 GLN A N 1
ATOM 7182 C CA . GLN A 1 882 ? -7.387 24.668 -0.181 1.00 82.12 882 GLN A CA 1
ATOM 7183 C C . GLN A 1 882 ? -6.474 25.225 -1.281 1.00 82.12 882 GLN A C 1
ATOM 7185 O O . GLN A 1 882 ? -6.910 25.367 -2.421 1.00 82.12 882 GLN A O 1
ATOM 7190 N N . ALA A 1 883 ? -5.190 25.439 -0.972 1.00 83.94 883 ALA A N 1
ATOM 7191 C CA . ALA A 1 883 ? -4.169 25.801 -1.951 1.00 83.94 883 ALA A CA 1
ATOM 7192 C C . ALA A 1 883 ? -3.782 24.659 -2.924 1.00 83.94 883 ALA A C 1
ATOM 7194 O O . ALA A 1 883 ? -3.236 24.935 -3.986 1.00 83.94 883 ALA A O 1
ATOM 7195 N N . ASN A 1 884 ? -4.068 23.391 -2.601 1.00 79.19 884 ASN A N 1
ATOM 7196 C CA . ASN A 1 884 ? -3.652 22.189 -3.347 1.00 79.19 884 ASN A CA 1
ATOM 7197 C C . ASN A 1 884 ? -4.826 21.256 -3.731 1.00 79.19 884 ASN A C 1
ATOM 7199 O O . ASN A 1 884 ? -4.661 20.034 -3.821 1.00 79.19 884 ASN A O 1
ATOM 7203 N N . ARG A 1 885 ? -6.024 21.815 -3.951 1.00 75.31 885 ARG A N 1
ATOM 7204 C CA . ARG A 1 885 ? -7.293 21.068 -4.065 1.00 75.31 885 ARG A CA 1
ATOM 7205 C C . ARG A 1 885 ? -7.304 19.964 -5.134 1.00 75.31 885 ARG A C 1
ATOM 7207 O O . ARG A 1 885 ? -7.982 18.961 -4.941 1.00 75.31 885 ARG A O 1
ATOM 7214 N N . GLU A 1 886 ? -6.548 20.104 -6.223 1.00 80.75 886 GLU A N 1
ATOM 7215 C CA . GLU A 1 886 ? -6.558 19.147 -7.346 1.00 80.75 886 GLU A CA 1
ATOM 7216 C C . GLU A 1 886 ? -6.000 17.753 -7.004 1.00 80.75 886 GLU A C 1
ATOM 7218 O O . GLU A 1 886 ? -6.244 16.801 -7.741 1.00 80.75 886 GLU A O 1
ATOM 7223 N N . LYS A 1 887 ? -5.269 17.599 -5.890 1.00 73.75 887 LYS A N 1
ATOM 7224 C CA . LYS A 1 887 ? -4.556 16.348 -5.565 1.00 73.75 887 LYS A CA 1
ATOM 7225 C C . LYS A 1 887 ? -5.167 15.531 -4.423 1.00 73.75 887 LYS A C 1
ATOM 7227 O O . LYS A 1 887 ? -4.703 14.420 -4.175 1.00 73.75 887 LYS A O 1
ATOM 7232 N N . ILE A 1 888 ? -6.167 16.051 -3.706 1.00 72.12 888 ILE A N 1
ATOM 7233 C CA . ILE A 1 888 ? -6.644 15.454 -2.445 1.00 72.12 888 ILE A CA 1
ATOM 7234 C C . ILE A 1 888 ? -8.068 14.901 -2.613 1.00 72.12 888 ILE A C 1
ATOM 7236 O O . ILE A 1 888 ? -8.956 15.628 -3.058 1.00 72.12 888 ILE A O 1
ATOM 7240 N N . PRO A 1 889 ? -8.328 13.630 -2.249 1.00 76.25 889 PRO A N 1
ATOM 7241 C CA . PRO A 1 889 ? -9.659 13.047 -2.367 1.00 76.25 889 PRO A CA 1
ATOM 7242 C C . PRO A 1 889 ? -10.649 13.683 -1.373 1.00 76.25 889 PRO A C 1
ATOM 7244 O O . PRO A 1 889 ? -10.307 13.936 -0.218 1.00 76.25 889 PRO A O 1
ATOM 7247 N N . LEU A 1 890 ? -11.902 13.874 -1.806 1.00 75.69 890 LEU A N 1
ATOM 7248 C CA . LEU A 1 890 ? -12.956 14.587 -1.064 1.00 75.69 890 LEU A CA 1
ATOM 7249 C C . LEU A 1 890 ? -13.165 14.079 0.374 1.00 75.69 890 LEU A C 1
ATOM 7251 O O . LEU A 1 890 ? -13.292 14.879 1.297 1.00 75.69 890 LEU A O 1
ATOM 7255 N N . TRP A 1 891 ? -13.145 12.759 0.585 1.00 74.38 891 TRP A N 1
ATOM 7256 C CA . TRP A 1 891 ? -13.331 12.158 1.912 1.00 74.38 891 TRP A CA 1
ATOM 7257 C C . TRP A 1 891 ? -12.275 12.624 2.930 1.00 74.38 891 TRP A C 1
ATOM 7259 O O . TRP A 1 891 ? -12.591 12.777 4.107 1.00 74.38 891 TRP A O 1
ATOM 7269 N N . GLY A 1 892 ? -11.042 12.900 2.485 1.00 75.50 892 GLY A N 1
ATOM 7270 C CA . GLY A 1 892 ? -9.976 13.408 3.351 1.00 75.50 892 GLY A CA 1
ATOM 7271 C C . GLY A 1 892 ? -10.243 14.842 3.813 1.00 75.50 892 GLY A C 1
ATOM 7272 O O . GLY A 1 892 ? -9.974 15.183 4.962 1.00 75.50 892 GLY A O 1
ATOM 7273 N N . ILE A 1 893 ? -10.848 15.658 2.945 1.00 81.06 893 ILE A N 1
ATOM 7274 C CA . ILE A 1 893 ? -11.265 17.030 3.266 1.00 81.06 893 ILE A CA 1
ATOM 7275 C C . ILE A 1 893 ? -12.407 17.005 4.288 1.00 81.06 893 ILE A C 1
ATOM 7277 O O . ILE A 1 893 ? -12.352 17.717 5.291 1.00 81.06 893 ILE A O 1
ATOM 7281 N N . VAL A 1 894 ? -13.409 16.147 4.064 1.00 80.94 894 VAL A N 1
ATOM 7282 C CA . VAL A 1 894 ? -14.558 15.986 4.970 1.00 80.94 894 VAL A CA 1
ATOM 7283 C C . VAL A 1 894 ? -14.112 15.477 6.342 1.00 80.94 894 VAL A C 1
ATOM 7285 O O . VAL A 1 894 ? -14.506 16.042 7.358 1.00 80.94 894 VAL A O 1
ATOM 7288 N N . SER A 1 895 ? -13.244 14.461 6.383 1.00 78.38 895 SER A N 1
ATOM 7289 C CA . SER A 1 895 ? -12.731 13.893 7.635 1.00 78.38 895 SER A CA 1
ATOM 7290 C C . SER A 1 895 ? -11.970 14.926 8.469 1.00 78.38 895 SER A C 1
ATOM 7292 O O . SER A 1 895 ? -12.153 15.007 9.682 1.00 78.38 895 SER A O 1
ATOM 7294 N N . LEU A 1 896 ? -11.168 15.779 7.833 1.00 83.12 896 LEU A N 1
ATOM 7295 C CA . LEU A 1 896 ? -10.466 16.834 8.550 1.00 83.12 896 LEU A CA 1
ATOM 7296 C C . LEU A 1 896 ? -11.395 17.934 9.061 1.00 83.12 896 LEU A C 1
ATOM 7298 O O . LEU A 1 896 ? -11.283 18.339 10.218 1.00 83.12 896 LEU A O 1
ATOM 7302 N N . ALA A 1 897 ? -12.296 18.426 8.208 1.00 85.25 897 ALA A N 1
ATOM 7303 C CA . ALA A 1 897 ? -13.275 19.425 8.619 1.00 85.25 897 ALA A CA 1
ATOM 7304 C C . ALA A 1 897 ? -14.083 18.916 9.824 1.00 85.25 897 ALA A C 1
ATOM 7306 O O . ALA A 1 897 ? -14.319 19.663 10.773 1.00 85.25 897 ALA A O 1
ATOM 7307 N N . TYR A 1 898 ? -14.408 17.621 9.829 1.00 85.38 898 TYR A N 1
ATOM 7308 C CA . TYR A 1 898 ? -15.040 16.949 10.953 1.00 85.38 898 TYR A CA 1
ATOM 7309 C C . TYR A 1 898 ? -14.191 16.972 12.234 1.00 85.38 898 TYR A C 1
ATOM 7311 O O . TYR A 1 898 ? -14.684 17.427 13.269 1.00 85.38 898 TYR A O 1
ATOM 7319 N N . PHE A 1 899 ? -12.933 16.517 12.204 1.00 85.06 899 PHE A N 1
ATOM 7320 C CA . PHE A 1 899 ? -12.093 16.501 13.411 1.00 85.06 899 PHE A CA 1
ATOM 7321 C C . PHE A 1 899 ? -11.850 17.909 13.962 1.00 85.06 899 PHE A C 1
ATOM 7323 O O . PHE A 1 899 ? -11.938 18.120 15.173 1.00 85.06 899 PHE A O 1
ATOM 7330 N N . MET A 1 900 ? -11.646 18.887 13.076 1.00 88.62 900 MET A N 1
ATOM 7331 C CA . MET A 1 900 ? -11.533 20.296 13.445 1.00 88.62 900 MET A CA 1
ATOM 7332 C C . MET A 1 900 ? -12.797 20.796 14.157 1.00 88.62 900 MET A C 1
ATOM 7334 O O . MET A 1 900 ? -12.706 21.349 15.253 1.00 88.62 900 MET A O 1
ATOM 7338 N N . ALA A 1 901 ? -13.973 20.578 13.560 1.00 88.75 901 ALA A N 1
ATOM 7339 C CA . ALA A 1 901 ? -15.246 21.006 14.132 1.00 88.75 901 ALA A CA 1
ATOM 7340 C C . ALA A 1 901 ? -15.536 20.299 15.465 1.00 88.75 901 ALA A C 1
ATOM 7342 O O . ALA A 1 901 ? -15.991 20.928 16.417 1.00 88.75 901 ALA A O 1
ATOM 7343 N N . THR A 1 902 ? -15.213 19.011 15.568 1.00 87.31 902 THR A N 1
ATOM 7344 C CA . THR A 1 902 ? -15.425 18.206 16.777 1.00 87.31 902 THR A CA 1
ATOM 7345 C C . THR A 1 902 ? -14.577 18.703 17.937 1.00 87.31 902 THR A C 1
ATOM 7347 O O . THR A 1 902 ? -15.105 18.940 19.022 1.00 87.31 902 THR A O 1
ATOM 7350 N N . ILE A 1 903 ? -13.282 18.934 17.714 1.00 89.81 903 ILE A N 1
ATOM 7351 C CA . ILE A 1 903 ? -12.384 19.441 18.759 1.00 89.81 903 ILE A CA 1
ATOM 7352 C C . ILE A 1 903 ? -12.766 20.873 19.151 1.00 89.81 903 ILE A C 1
ATOM 7354 O O . ILE A 1 903 ? -12.779 21.195 20.338 1.00 89.81 903 ILE A O 1
ATOM 7358 N N . ALA A 1 904 ? -13.176 21.711 18.194 1.00 91.31 904 ALA A N 1
ATOM 7359 C CA . ALA A 1 904 ? -13.687 23.048 18.488 1.00 91.31 904 ALA A CA 1
ATOM 7360 C C . ALA A 1 904 ? -14.967 23.015 19.347 1.00 91.31 904 ALA A C 1
ATOM 7362 O O . ALA A 1 904 ? -15.091 23.790 20.300 1.00 91.31 904 ALA A O 1
ATOM 7363 N N . ILE A 1 905 ? -15.906 22.104 19.060 1.00 90.81 905 ILE A N 1
ATOM 7364 C CA . ILE A 1 905 ? -17.120 21.912 19.867 1.00 90.81 905 ILE A CA 1
ATOM 7365 C C . ILE A 1 905 ? -16.767 21.393 21.262 1.00 90.81 905 ILE A C 1
ATOM 7367 O O . ILE A 1 905 ? -17.285 21.923 22.242 1.00 90.81 905 ILE A O 1
ATOM 7371 N N . ILE A 1 906 ? -15.869 20.411 21.378 1.00 90.31 906 ILE A N 1
ATOM 7372 C CA . ILE A 1 906 ? -15.415 19.872 22.668 1.00 90.31 906 ILE A CA 1
ATOM 7373 C C . ILE A 1 906 ? -14.767 20.972 23.515 1.00 90.31 906 ILE A C 1
ATOM 7375 O O . ILE A 1 906 ? -15.150 21.146 24.673 1.00 90.31 906 ILE A O 1
ATOM 7379 N N . GLY A 1 907 ? -13.850 21.755 22.943 1.00 92.00 907 GLY A N 1
ATOM 7380 C CA . GLY A 1 907 ? -13.222 22.885 23.630 1.00 92.00 907 GLY A CA 1
ATOM 7381 C C . GLY A 1 907 ? -14.247 23.937 24.070 1.00 92.00 907 GLY A C 1
ATOM 7382 O O . GLY A 1 907 ? -14.216 24.404 25.210 1.00 92.00 907 GLY A O 1
ATOM 7383 N N . SER A 1 908 ? -15.226 24.243 23.211 1.00 92.88 908 SER A N 1
ATOM 7384 C CA . SER A 1 908 ? -16.320 25.172 23.529 1.00 92.88 908 SER A CA 1
ATOM 7385 C C . SER A 1 908 ? -17.207 24.654 24.665 1.00 92.88 908 SER A C 1
ATOM 7387 O O . SER A 1 908 ? -17.555 25.403 25.574 1.00 92.88 908 SER A O 1
ATOM 7389 N N . LEU A 1 909 ? -17.546 23.363 24.655 1.00 91.00 909 LEU A N 1
ATOM 7390 C CA . LEU A 1 909 ? -18.326 22.713 25.709 1.00 91.00 909 LEU A CA 1
ATOM 7391 C C . LEU A 1 909 ? -17.566 22.689 27.041 1.00 91.00 909 LEU A C 1
ATOM 7393 O O . LEU A 1 909 ? -18.152 23.020 28.070 1.00 91.00 909 LEU A O 1
ATOM 7397 N N . LYS A 1 910 ? -16.263 22.367 27.032 1.00 90.88 910 LYS A N 1
ATOM 7398 C CA . LYS A 1 910 ? -15.397 22.450 28.221 1.00 90.88 910 LYS A CA 1
ATOM 7399 C C . LYS A 1 910 ? -15.425 23.861 28.807 1.00 90.88 910 LYS A C 1
ATOM 7401 O O . LYS A 1 910 ? -15.672 24.024 30.001 1.00 90.88 910 LYS A O 1
ATOM 7406 N N . TRP A 1 911 ? -15.229 24.877 27.968 1.00 92.94 911 TRP A N 1
ATOM 7407 C CA . TRP A 1 911 ? -15.263 26.280 28.380 1.00 92.94 911 TRP A CA 1
ATOM 7408 C C . TRP A 1 911 ? -16.620 26.694 28.971 1.00 92.94 911 TRP A C 1
ATOM 7410 O O . TRP A 1 911 ? -16.668 27.337 30.018 1.00 92.94 911 TRP A O 1
ATOM 7420 N N . LEU A 1 912 ? -17.733 26.278 28.360 1.00 91.56 912 LEU A N 1
ATOM 7421 C CA . LEU A 1 912 ? -19.082 26.573 28.858 1.00 91.56 912 LEU A CA 1
ATOM 7422 C C . LEU A 1 912 ? -19.387 25.893 30.196 1.00 91.56 912 LEU A C 1
ATOM 7424 O O . LEU A 1 912 ? -19.973 26.522 31.076 1.00 91.56 912 LEU A O 1
ATOM 7428 N N . ILE A 1 913 ? -18.980 24.632 30.371 1.00 88.75 913 ILE A N 1
ATOM 7429 C CA . ILE A 1 913 ? -19.111 23.925 31.654 1.00 88.75 913 ILE A CA 1
ATOM 7430 C C . ILE A 1 913 ? -18.305 24.640 32.734 1.00 88.75 913 ILE A C 1
ATOM 7432 O O . ILE A 1 913 ? -18.785 24.797 33.853 1.00 88.75 913 ILE A O 1
ATOM 7436 N N . TYR A 1 914 ? -17.109 25.117 32.395 1.00 89.38 914 TYR A N 1
ATOM 7437 C CA . TYR A 1 914 ? -16.283 25.891 33.310 1.00 89.38 914 TYR A CA 1
ATOM 7438 C C . TYR A 1 914 ? -16.942 27.212 33.724 1.00 89.38 914 TYR A C 1
ATOM 7440 O O . TYR A 1 914 ? -16.946 27.541 34.907 1.00 89.38 914 TYR A O 1
ATOM 7448 N N . GLN A 1 915 ? -17.568 27.934 32.790 1.00 91.12 915 GLN A N 1
ATOM 7449 C CA . GLN A 1 915 ? -18.321 29.154 33.110 1.00 91.12 915 GLN A CA 1
ATOM 7450 C C . GLN A 1 915 ? -19.539 28.895 34.008 1.00 91.12 915 GLN A C 1
ATOM 7452 O O . GLN A 1 915 ? -19.923 29.766 34.781 1.00 91.12 915 GLN A O 1
ATOM 7457 N N . ARG A 1 916 ? -20.148 27.710 33.907 1.00 89.94 916 ARG A N 1
ATOM 7458 C CA . ARG A 1 916 ? -21.367 27.321 34.639 1.00 89.94 916 ARG A CA 1
ATOM 7459 C C . ARG A 1 916 ? -21.089 26.391 35.817 1.00 89.94 916 ARG A C 1
ATOM 7461 O O . ARG A 1 916 ? -22.000 25.744 36.332 1.00 89.94 916 ARG A O 1
ATOM 7468 N N . ILE A 1 917 ? -19.837 26.307 36.254 1.00 87.00 917 ILE A N 1
ATOM 7469 C CA . ILE A 1 917 ? -19.411 25.336 37.261 1.00 87.00 917 ILE A CA 1
ATOM 7470 C C . ILE A 1 917 ? -20.167 25.494 38.586 1.00 87.00 917 ILE A C 1
ATOM 7472 O O . ILE A 1 917 ? -20.562 24.493 39.179 1.00 87.00 917 ILE A O 1
ATOM 7476 N N . ASP A 1 918 ? -20.458 26.725 39.008 1.00 88.06 918 ASP A N 1
ATOM 7477 C CA . ASP A 1 918 ? -21.178 27.002 40.257 1.00 88.06 918 ASP A CA 1
ATOM 7478 C C . ASP A 1 918 ? -22.643 26.532 40.201 1.00 88.06 918 ASP A C 1
ATOM 7480 O O . ASP A 1 918 ? -23.164 25.962 41.166 1.00 88.06 918 ASP A O 1
ATOM 7484 N N . GLU A 1 919 ? -23.300 26.699 39.049 1.00 91.12 919 GLU A N 1
ATOM 7485 C CA . GLU A 1 919 ? -24.655 26.190 38.802 1.00 91.12 919 GLU A CA 1
ATOM 7486 C C . GLU A 1 919 ? -24.670 24.658 38.849 1.00 91.12 919 GLU A C 1
ATOM 7488 O O . GLU A 1 919 ? -25.536 24.064 39.489 1.00 91.12 919 GLU A O 1
ATOM 7493 N N . ILE A 1 920 ? -23.683 24.019 38.213 1.00 88.56 920 ILE A N 1
ATOM 7494 C CA . ILE A 1 920 ? -23.542 22.558 38.162 1.00 88.56 920 ILE A CA 1
ATOM 7495 C C . ILE A 1 920 ? -23.261 21.986 39.556 1.00 88.56 920 ILE A C 1
ATOM 7497 O O . ILE A 1 920 ? -23.863 20.982 39.939 1.00 88.56 920 ILE A O 1
ATOM 7501 N N . ILE A 1 921 ? -22.396 22.629 40.346 1.00 86.75 921 ILE A N 1
ATOM 7502 C CA . ILE A 1 921 ? -22.129 22.247 41.740 1.00 86.75 921 ILE A CA 1
ATOM 7503 C C . ILE A 1 921 ? -23.409 22.359 42.574 1.00 86.75 921 ILE A C 1
ATOM 7505 O O . ILE A 1 921 ? -23.717 21.460 43.360 1.00 86.75 921 ILE A O 1
ATOM 7509 N N . THR A 1 922 ? -24.172 23.438 42.387 1.00 90.25 922 THR A N 1
ATOM 7510 C CA . THR A 1 922 ? -25.451 23.642 43.078 1.00 90.25 922 THR A CA 1
ATOM 7511 C C . THR A 1 922 ? -26.449 22.549 42.710 1.00 90.25 922 THR A C 1
ATOM 7513 O O . THR A 1 922 ? -27.026 21.931 43.606 1.00 90.25 922 THR A O 1
ATOM 7516 N N . LEU A 1 923 ? -26.601 22.252 41.415 1.00 90.94 923 LEU A N 1
ATOM 7517 C CA . LEU A 1 923 ? -27.436 21.160 40.923 1.00 90.94 923 LEU A CA 1
ATOM 7518 C C . LEU A 1 923 ? -27.030 19.838 41.577 1.00 90.94 923 LEU A C 1
ATOM 7520 O O . LEU A 1 923 ? -27.862 19.193 42.205 1.00 90.94 923 LEU A O 1
ATOM 7524 N N . LEU A 1 924 ? -25.755 19.461 41.492 1.00 88.19 924 LEU A N 1
ATOM 7525 C CA . LEU A 1 924 ? -25.224 18.216 42.047 1.00 88.19 924 LEU A CA 1
ATOM 7526 C C . LEU A 1 924 ? -25.505 18.071 43.541 1.00 88.19 924 LEU A C 1
ATOM 7528 O O . LEU A 1 924 ? -26.025 17.040 43.960 1.00 88.19 924 LEU A O 1
ATOM 7532 N N . ASN A 1 925 ? -25.240 19.111 44.333 1.00 88.25 925 ASN A N 1
ATOM 7533 C CA . ASN A 1 925 ? -25.517 19.101 45.769 1.00 88.25 925 ASN A CA 1
ATOM 7534 C C . ASN A 1 925 ? -27.002 18.856 46.067 1.00 88.25 925 ASN A C 1
ATOM 7536 O O . ASN A 1 925 ? -27.324 18.060 46.951 1.00 88.25 925 ASN A O 1
ATOM 7540 N N . GLN A 1 926 ? -27.901 19.480 45.302 1.00 90.44 926 GLN A N 1
ATOM 7541 C CA . GLN A 1 926 ? -29.343 19.260 45.433 1.00 90.44 926 GLN A CA 1
ATOM 7542 C C . GLN A 1 926 ? -29.753 17.853 44.973 1.00 90.44 926 GLN A C 1
ATOM 7544 O O . GLN A 1 926 ? -30.537 17.195 45.658 1.00 90.44 926 GLN A O 1
ATOM 7549 N N . VAL A 1 927 ? -29.184 17.339 43.871 1.00 90.38 927 VAL A N 1
ATOM 7550 C CA . VAL A 1 927 ? -29.435 15.964 43.403 1.00 90.38 927 VAL A CA 1
ATOM 7551 C C . VAL A 1 927 ? -29.015 14.960 44.481 1.00 90.38 927 VAL A C 1
ATOM 7553 O O . VAL A 1 927 ? -29.780 14.056 44.808 1.00 90.38 927 VAL A O 1
ATOM 7556 N N . PHE A 1 928 ? -27.823 15.122 45.063 1.00 88.25 928 PHE A N 1
ATOM 7557 C CA . PHE A 1 928 ? -27.302 14.234 46.105 1.00 88.25 928 PHE A CA 1
ATOM 7558 C C . PHE A 1 928 ? -28.195 14.220 47.348 1.00 88.25 928 PHE A C 1
ATOM 7560 O O . PHE A 1 928 ? -28.520 13.151 47.875 1.00 88.25 928 PHE A O 1
ATOM 7567 N N . GLN A 1 929 ? -28.641 15.391 47.807 1.00 89.12 929 GLN A N 1
ATOM 7568 C CA . GLN A 1 929 ? -29.585 15.484 48.924 1.00 89.12 929 GLN A CA 1
ATOM 7569 C C . GLN A 1 929 ? -30.923 14.808 48.594 1.00 89.12 929 GLN A C 1
ATOM 7571 O O . GLN A 1 929 ? -31.456 14.050 49.406 1.00 89.12 929 GLN A O 1
ATOM 7576 N N . LEU A 1 930 ? -31.441 15.008 47.381 1.00 89.38 930 LEU A N 1
ATOM 7577 C CA . LEU A 1 930 ? -32.705 14.412 46.957 1.00 89.38 930 LEU A CA 1
ATOM 7578 C C . LEU A 1 930 ? -32.612 12.882 46.820 1.00 89.38 930 LEU A C 1
ATOM 7580 O O . LEU A 1 930 ? -33.528 12.167 47.234 1.00 89.38 930 LEU A O 1
ATOM 7584 N N . GLU A 1 931 ? -31.502 12.356 46.294 1.00 88.62 931 GLU A N 1
ATOM 7585 C CA . GLU A 1 931 ? -31.256 10.913 46.194 1.00 88.62 931 GLU A CA 1
ATOM 7586 C C . GLU A 1 931 ? -31.140 10.272 47.584 1.00 88.62 931 GLU A C 1
ATOM 7588 O O . GLU A 1 931 ? -31.798 9.264 47.860 1.00 88.62 931 GLU A O 1
ATOM 7593 N N . THR A 1 932 ? -30.330 10.855 48.473 1.00 86.19 932 THR A N 1
ATOM 7594 C CA . THR A 1 932 ? -30.138 10.343 49.841 1.00 86.19 932 THR A CA 1
ATOM 7595 C C . THR A 1 932 ? -31.451 10.314 50.621 1.00 86.19 932 THR A C 1
ATOM 7597 O O . THR A 1 932 ? -31.775 9.293 51.234 1.00 86.19 932 THR A O 1
ATOM 7600 N N . PHE A 1 933 ? -32.263 11.367 50.515 1.00 86.94 933 PHE A N 1
ATOM 7601 C CA . PHE A 1 933 ? -33.589 11.420 51.128 1.00 86.94 933 PHE A CA 1
ATOM 7602 C C . PHE A 1 933 ? -34.557 10.378 50.536 1.00 86.94 933 PHE A C 1
ATOM 7604 O O . PHE A 1 933 ? -35.229 9.652 51.274 1.00 86.94 933 PHE A O 1
ATOM 7611 N N . SER A 1 934 ? -34.582 10.234 49.206 1.00 85.56 934 SER A N 1
ATOM 7612 C CA . SER A 1 934 ? -35.420 9.244 48.507 1.00 85.56 934 SER A CA 1
ATOM 7613 C C . SER A 1 934 ? -35.089 7.804 48.920 1.00 85.56 934 SER A C 1
ATOM 7615 O O . SER A 1 934 ? -35.984 6.969 49.103 1.00 85.56 934 SER A O 1
ATOM 7617 N N . ARG A 1 935 ? -33.796 7.506 49.101 1.00 81.38 935 ARG A N 1
ATOM 7618 C CA . ARG A 1 935 ? -33.305 6.197 49.559 1.00 81.38 935 ARG A CA 1
ATOM 7619 C C . ARG A 1 935 ? -33.692 5.917 51.005 1.00 81.38 935 ARG A C 1
ATOM 7621 O O . ARG A 1 935 ? -34.154 4.810 51.289 1.00 81.38 935 ARG A O 1
ATOM 7628 N N . ALA A 1 936 ? -33.531 6.907 51.886 1.00 83.94 936 ALA A N 1
ATOM 7629 C CA . ALA A 1 936 ? -33.829 6.779 53.309 1.00 83.94 936 ALA A CA 1
ATOM 7630 C C . ALA A 1 936 ? -35.299 6.406 53.569 1.00 83.94 936 ALA A C 1
ATOM 7632 O O . ALA A 1 936 ? -35.577 5.630 54.478 1.00 83.94 936 ALA A O 1
ATOM 7633 N N . GLN A 1 937 ? -36.236 6.903 52.752 1.00 81.31 937 GLN A N 1
ATOM 7634 C CA . GLN A 1 937 ? -37.669 6.695 52.988 1.00 81.31 937 GLN A CA 1
ATOM 7635 C C . GLN A 1 937 ? -38.232 5.363 52.475 1.00 81.31 937 GLN A C 1
ATOM 7637 O O . GLN A 1 937 ? -38.976 4.710 53.199 1.00 81.31 937 GLN A O 1
ATOM 7642 N N . PHE A 1 938 ? -37.937 4.956 51.234 1.00 75.19 938 PHE A N 1
ATOM 7643 C CA . PHE A 1 938 ? -38.653 3.833 50.594 1.00 75.19 938 PHE A CA 1
ATOM 7644 C C . PHE A 1 938 ? -37.754 2.724 50.036 1.00 75.19 938 PHE A C 1
ATOM 7646 O O . PHE A 1 938 ? -38.261 1.847 49.331 1.00 75.19 938 PHE A O 1
ATOM 7653 N N . LYS A 1 939 ? -36.435 2.753 50.304 1.00 74.31 939 LYS A N 1
ATOM 7654 C CA . LYS A 1 939 ? -35.448 1.846 49.677 1.00 74.31 939 LYS A CA 1
ATOM 7655 C C . LYS A 1 939 ? -35.711 1.703 48.169 1.00 74.31 939 LYS A C 1
ATOM 7657 O O . LYS A 1 939 ? -35.766 0.603 47.618 1.00 74.31 939 LYS A O 1
ATOM 7662 N N . LEU A 1 940 ? -36.001 2.825 47.509 1.00 70.38 940 LEU A N 1
ATOM 7663 C CA . LEU A 1 940 ? -36.250 2.856 46.073 1.00 70.38 940 LEU A CA 1
ATOM 7664 C C . LEU A 1 940 ? -34.937 2.598 45.342 1.00 70.38 940 LEU A C 1
ATOM 7666 O O . LEU A 1 940 ? -33.906 3.181 45.667 1.00 70.38 940 LEU A O 1
ATOM 7670 N N . HIS A 1 941 ? -34.987 1.689 44.374 1.00 69.88 941 HIS A N 1
ATOM 7671 C CA . HIS A 1 941 ? -33.818 1.277 43.614 1.00 69.88 941 HIS A CA 1
ATOM 7672 C C . HIS A 1 941 ? -33.820 2.001 42.272 1.00 69.88 941 HIS A C 1
ATOM 7674 O O . HIS A 1 941 ? -34.845 2.032 41.582 1.00 69.88 941 HIS A O 1
ATOM 7680 N N . VAL A 1 942 ? -32.661 2.529 41.878 1.00 71.88 942 VAL A N 1
ATOM 7681 C CA . VAL A 1 942 ? -32.443 2.947 40.492 1.00 71.88 942 VAL A CA 1
ATOM 7682 C C . VAL A 1 942 ? -32.637 1.720 39.608 1.00 71.88 942 VAL A C 1
ATOM 7684 O O . VAL A 1 942 ? -32.151 0.629 39.910 1.00 71.88 942 VAL A O 1
ATOM 7687 N N . ARG A 1 943 ? -33.411 1.869 38.533 1.00 73.25 943 ARG A N 1
ATOM 7688 C CA . ARG A 1 943 ? -33.738 0.750 37.649 1.00 73.25 943 ARG A CA 1
ATOM 7689 C C . ARG A 1 943 ? -32.439 0.206 37.051 1.00 73.25 943 ARG A C 1
ATOM 7691 O O . ARG A 1 943 ? -31.730 0.951 36.381 1.00 73.25 943 ARG A O 1
ATOM 7698 N N . SER A 1 944 ? -32.179 -1.091 37.223 1.00 66.00 944 SER A N 1
ATOM 7699 C CA . SER A 1 944 ? -30.926 -1.748 36.805 1.00 66.00 944 SER A CA 1
ATOM 7700 C C . SER A 1 944 ? -30.559 -1.552 35.329 1.00 66.00 944 SER A C 1
ATOM 7702 O O . SER A 1 944 ? -29.395 -1.634 34.956 1.00 66.00 944 SER A O 1
ATOM 7704 N N . ARG A 1 945 ? -31.547 -1.259 34.474 1.00 68.31 945 ARG A N 1
ATOM 7705 C CA . ARG A 1 945 ? -31.324 -0.923 33.062 1.00 68.31 945 ARG A CA 1
ATOM 7706 C C . ARG A 1 945 ? -30.534 0.373 32.885 1.00 68.31 945 ARG A C 1
ATOM 7708 O O . ARG A 1 945 ? -29.659 0.414 32.039 1.00 68.31 945 ARG A O 1
ATOM 7715 N N . VAL A 1 946 ? -30.826 1.410 33.674 1.00 72.75 946 VAL A N 1
ATOM 7716 C CA . VAL A 1 946 ? -30.134 2.707 33.568 1.00 72.75 946 VAL A CA 1
ATOM 7717 C C . VAL A 1 946 ? -28.692 2.564 34.038 1.00 72.75 946 VAL A C 1
ATOM 7719 O O . VAL A 1 946 ? -27.787 3.037 33.367 1.00 72.75 946 VAL A O 1
ATOM 7722 N N . THR A 1 947 ? -28.471 1.846 35.140 1.00 71.81 947 THR A N 1
ATOM 7723 C CA . THR A 1 947 ? -27.124 1.606 35.667 1.00 71.81 947 THR A CA 1
ATOM 7724 C C . THR A 1 947 ? -26.296 0.755 34.710 1.00 71.81 947 THR A C 1
ATOM 7726 O O . THR A 1 947 ? -25.181 1.139 34.396 1.00 71.81 947 THR A O 1
ATOM 7729 N N . ALA A 1 948 ? -26.851 -0.335 34.163 1.00 69.06 948 ALA A N 1
ATOM 7730 C CA . ALA A 1 948 ? -26.152 -1.168 33.181 1.00 69.06 948 ALA A CA 1
ATOM 7731 C C . ALA A 1 948 ? -25.754 -0.375 31.929 1.00 69.06 948 ALA A C 1
ATOM 7733 O O . ALA A 1 948 ? -24.627 -0.477 31.462 1.00 69.06 948 ALA A O 1
ATOM 7734 N N . VAL A 1 949 ? -26.668 0.447 31.415 1.00 71.19 949 VAL A N 1
ATOM 7735 C CA . VAL A 1 949 ? -26.431 1.286 30.239 1.00 71.19 949 VAL A CA 1
ATOM 7736 C C . VAL A 1 949 ? -25.356 2.342 30.504 1.00 71.19 949 VAL A C 1
ATOM 7738 O O . VAL A 1 949 ? -24.464 2.524 29.685 1.00 71.19 949 VAL A O 1
ATOM 7741 N N . VAL A 1 950 ? -25.393 2.987 31.670 1.00 73.94 950 VAL A N 1
ATOM 7742 C CA . VAL A 1 950 ? -24.365 3.947 32.088 1.00 73.94 950 VAL A CA 1
ATOM 7743 C C . VAL A 1 950 ? -23.000 3.266 32.237 1.00 73.94 950 VAL A C 1
ATOM 7745 O O . VAL A 1 950 ? -22.005 3.796 31.754 1.00 73.94 950 VAL A O 1
ATOM 7748 N N . THR A 1 951 ? -22.937 2.077 32.841 1.00 74.12 951 THR A N 1
ATOM 7749 C CA . THR A 1 951 ? -21.688 1.310 32.964 1.00 74.12 951 THR A CA 1
ATOM 7750 C C . THR A 1 951 ? -21.133 0.899 31.600 1.00 74.12 951 THR A C 1
ATOM 7752 O O . THR A 1 951 ? -19.930 1.010 31.387 1.00 74.12 951 THR A O 1
ATOM 7755 N N . ILE A 1 952 ? -21.991 0.478 30.663 1.00 72.81 952 ILE A N 1
ATOM 7756 C CA . ILE A 1 952 ? -21.589 0.164 29.282 1.00 72.81 952 ILE A CA 1
ATOM 7757 C C . ILE A 1 952 ? -21.041 1.414 28.589 1.00 72.81 952 ILE A C 1
ATOM 7759 O O . ILE A 1 952 ? -19.984 1.343 27.973 1.00 72.81 952 ILE A O 1
ATOM 7763 N N . MET A 1 953 ? -21.707 2.562 28.741 1.00 74.19 953 MET A N 1
ATOM 7764 C CA . MET A 1 953 ? -21.255 3.828 28.161 1.00 74.19 953 MET A CA 1
ATOM 7765 C C . MET A 1 953 ? -19.872 4.219 28.701 1.00 74.19 953 MET A C 1
ATOM 7767 O O . MET A 1 953 ? -18.976 4.527 27.926 1.00 74.19 953 MET A O 1
ATOM 7771 N N . ILE A 1 954 ? -19.657 4.118 30.018 1.00 75.19 954 ILE A N 1
ATOM 7772 C CA . ILE A 1 954 ? -18.353 4.396 30.643 1.00 75.19 954 ILE A CA 1
ATOM 7773 C C . ILE A 1 954 ? -17.279 3.433 30.119 1.00 75.19 954 ILE A C 1
ATOM 7775 O O . ILE A 1 954 ? -16.198 3.876 29.733 1.00 75.19 954 ILE A O 1
ATOM 7779 N N . ALA A 1 955 ? -17.576 2.132 30.062 1.00 73.69 955 ALA A N 1
ATOM 7780 C CA . ALA A 1 955 ? -16.636 1.130 29.567 1.00 73.69 955 ALA A CA 1
ATOM 7781 C C . ALA A 1 955 ? -16.264 1.366 28.093 1.00 73.69 955 ALA A C 1
ATOM 7783 O O . ALA A 1 955 ? -15.085 1.301 27.750 1.00 73.69 955 ALA A O 1
ATOM 7784 N N . SER A 1 956 ? -17.242 1.700 27.244 1.00 72.75 956 SER A N 1
ATOM 7785 C CA . SER A 1 956 ? -17.004 1.986 25.825 1.00 72.75 956 SER A CA 1
ATOM 7786 C C . SER A 1 956 ? -16.156 3.244 25.637 1.00 72.75 956 SER A C 1
ATOM 7788 O O . SER A 1 956 ? -15.196 3.253 24.869 1.00 72.75 956 SER A O 1
ATOM 7790 N N . THR A 1 957 ? -16.396 4.278 26.451 1.00 74.38 957 THR A N 1
ATOM 7791 C CA . THR A 1 957 ? -15.624 5.526 26.383 1.00 74.38 957 THR A CA 1
ATOM 7792 C C . THR A 1 957 ? -14.147 5.379 26.772 1.00 74.38 957 THR A C 1
ATOM 7794 O O . THR A 1 957 ? -13.350 6.249 26.441 1.00 74.38 957 THR A O 1
ATOM 7797 N N . ALA A 1 958 ? -13.727 4.281 27.410 1.00 76.50 958 ALA A N 1
ATOM 7798 C CA . ALA A 1 958 ? -12.309 4.028 27.683 1.00 76.50 958 ALA A CA 1
ATOM 7799 C C . ALA A 1 958 ? -11.523 3.550 26.444 1.00 76.50 958 ALA A C 1
ATOM 7801 O O . ALA A 1 958 ? -10.295 3.642 26.425 1.00 76.50 958 ALA A O 1
ATOM 7802 N N . ILE A 1 959 ? -12.208 3.055 25.406 1.00 80.75 959 ILE A N 1
ATOM 7803 C CA . ILE A 1 959 ? -11.581 2.481 24.208 1.00 80.75 959 ILE A CA 1
ATOM 7804 C C . ILE A 1 959 ? -10.937 3.563 23.318 1.00 80.75 959 ILE A C 1
ATOM 7806 O O . ILE A 1 959 ? -9.771 3.387 22.953 1.00 80.75 959 ILE A O 1
ATOM 7810 N N . PRO A 1 960 ? -11.600 4.696 22.986 1.00 83.12 960 PRO A N 1
ATOM 7811 C CA . PRO A 1 960 ? -11.029 5.689 22.077 1.00 83.12 960 PRO A CA 1
ATOM 7812 C C . PRO A 1 960 ? -9.668 6.258 22.496 1.00 83.12 960 PRO A C 1
ATOM 7814 O O . PRO A 1 960 ? -8.780 6.278 21.647 1.00 83.12 960 PRO A O 1
ATOM 7817 N N . PRO A 1 961 ? -9.415 6.642 23.764 1.00 85.38 961 PRO A N 1
ATOM 7818 C CA . PRO A 1 961 ? -8.094 7.121 24.171 1.00 85.38 961 PRO A CA 1
ATOM 7819 C C . PRO A 1 961 ? -6.998 6.071 23.965 1.00 85.38 961 PRO A C 1
ATOM 7821 O O . PRO A 1 961 ? -5.911 6.403 23.506 1.00 85.38 961 PRO A O 1
ATOM 7824 N N . VAL A 1 962 ? -7.286 4.795 24.249 1.00 83.62 962 VAL A N 1
ATOM 7825 C CA . VAL A 1 962 ? -6.323 3.697 24.062 1.00 83.62 962 VAL A CA 1
ATOM 7826 C C . VAL A 1 962 ? -6.016 3.498 22.581 1.00 83.62 962 VAL A C 1
ATOM 7828 O O . VAL A 1 962 ? -4.850 3.414 22.202 1.00 83.62 962 VAL A O 1
ATOM 7831 N N . VAL A 1 963 ? -7.046 3.475 21.732 1.00 83.56 963 VAL A N 1
ATOM 7832 C CA . VAL A 1 963 ? -6.869 3.347 20.279 1.00 83.56 963 VAL A CA 1
ATOM 7833 C C . VAL A 1 963 ? -6.071 4.529 19.728 1.00 83.56 963 VAL A C 1
ATOM 7835 O O . VAL A 1 963 ? -5.142 4.327 18.952 1.00 83.56 963 VAL A O 1
ATOM 7838 N N . MET A 1 964 ? -6.355 5.748 20.185 1.00 83.94 964 MET A N 1
ATOM 7839 C CA . MET A 1 964 ? -5.661 6.962 19.746 1.00 83.94 964 MET A CA 1
ATOM 7840 C C . MET A 1 964 ? -4.200 7.037 20.207 1.00 83.94 964 MET A C 1
ATOM 7842 O O . MET A 1 964 ? -3.378 7.608 19.497 1.00 83.94 964 MET A O 1
ATOM 7846 N N . VAL A 1 965 ? -3.841 6.405 21.330 1.00 86.44 965 VAL A N 1
ATOM 7847 C CA . VAL A 1 965 ? -2.434 6.213 21.735 1.00 86.44 965 VAL A CA 1
ATOM 7848 C C . VAL A 1 965 ? -1.738 5.179 20.849 1.00 86.44 965 VAL A C 1
ATOM 7850 O O . VAL A 1 965 ? -0.555 5.332 20.556 1.00 86.44 965 VAL A O 1
ATOM 7853 N N . MET A 1 966 ? -2.446 4.129 20.423 1.00 83.56 966 MET A N 1
ATOM 7854 C CA . MET A 1 966 ? -1.875 3.040 19.621 1.00 83.56 966 MET A CA 1
ATOM 7855 C C . MET A 1 966 ? -1.716 3.404 18.141 1.00 83.56 966 MET A C 1
ATOM 7857 O O . MET A 1 966 ? -0.746 3.003 17.502 1.00 83.56 966 MET A O 1
ATOM 7861 N N . LEU A 1 967 ? -2.638 4.185 17.581 1.00 77.81 967 LEU A N 1
ATOM 7862 C CA . LEU A 1 967 ? -2.661 4.474 16.150 1.00 77.81 967 LEU A CA 1
ATOM 7863 C C . LEU A 1 967 ? -1.391 5.165 15.609 1.00 77.81 967 LEU A C 1
ATOM 7865 O O . LEU A 1 967 ? -0.957 4.742 14.543 1.00 77.81 967 LEU A O 1
ATOM 7869 N N . PRO A 1 968 ? -0.727 6.123 16.291 1.00 80.69 968 PRO A N 1
ATOM 7870 C CA . PRO A 1 968 ? 0.539 6.696 15.815 1.00 80.69 968 PRO A CA 1
ATOM 7871 C C . PRO A 1 968 ? 1.674 5.677 15.651 1.00 80.69 968 PRO A C 1
ATOM 7873 O O . PRO A 1 968 ? 2.633 5.934 14.923 1.00 80.69 968 PRO A O 1
ATOM 7876 N N . TRP A 1 969 ? 1.579 4.520 16.315 1.00 79.69 969 TRP A N 1
ATOM 7877 C CA . TRP A 1 969 ? 2.543 3.428 16.171 1.00 79.69 969 TRP A CA 1
ATOM 7878 C C . TRP A 1 969 ? 2.310 2.608 14.905 1.00 79.69 969 TRP A C 1
ATOM 7880 O O . TRP A 1 969 ? 3.271 2.085 14.345 1.00 79.69 969 TRP A O 1
ATOM 7890 N N . TRP A 1 970 ? 1.057 2.511 14.453 1.00 76.00 970 TRP A N 1
ATOM 7891 C CA . TRP A 1 970 ? 0.660 1.725 13.282 1.00 76.00 970 TRP A CA 1
ATOM 7892 C C . TRP A 1 970 ? 0.509 2.566 12.011 1.00 76.00 970 TRP A C 1
ATOM 7894 O O . TRP A 1 970 ? 0.821 2.096 10.921 1.00 76.00 970 TRP A O 1
ATOM 7904 N N . TYR A 1 971 ? 0.035 3.805 12.144 1.00 71.75 971 TYR A N 1
ATOM 7905 C CA . TYR A 1 971 ? -0.355 4.680 11.043 1.00 71.75 971 TYR A CA 1
ATOM 7906 C C . TYR A 1 971 ? 0.080 6.121 11.327 1.00 71.75 971 TYR A C 1
ATOM 7908 O O . TYR A 1 971 ? -0.702 6.961 11.765 1.00 71.75 971 TYR A O 1
ATOM 7916 N N . GLU A 1 972 ? 1.344 6.418 11.033 1.00 59.88 972 GLU A N 1
ATOM 7917 C CA . GLU A 1 972 ? 1.990 7.713 11.310 1.00 59.88 972 GLU A CA 1
ATOM 7918 C C . GLU A 1 972 ? 1.310 8.932 10.648 1.00 59.88 972 GLU A C 1
ATOM 7920 O O . GLU A 1 972 ? 1.488 10.064 11.104 1.00 59.88 972 GLU A O 1
ATOM 7925 N N . TYR A 1 973 ? 0.535 8.712 9.577 1.00 63.41 973 TYR A N 1
ATOM 7926 C CA . TYR A 1 973 ? 0.067 9.767 8.664 1.00 63.41 973 TYR A CA 1
ATOM 7927 C C . TYR A 1 973 ? -1.447 9.763 8.411 1.00 63.41 973 TYR A C 1
ATOM 7929 O O . TYR A 1 973 ? -1.917 10.395 7.465 1.00 63.41 973 TYR A O 1
ATOM 7937 N N . MET A 1 974 ? -2.221 9.042 9.222 1.00 65.94 974 MET A N 1
ATOM 7938 C CA . MET A 1 974 ? -3.675 8.981 9.069 1.00 65.94 974 MET A CA 1
ATOM 7939 C C . MET A 1 974 ? -4.360 10.085 9.900 1.00 65.94 974 MET A C 1
ATOM 7941 O O . MET A 1 974 ? -3.960 10.314 11.037 1.00 65.94 974 MET A O 1
ATOM 7945 N N . PRO A 1 975 ? -5.394 10.787 9.398 1.00 59.06 975 PRO A N 1
ATOM 7946 C CA . PRO A 1 975 ? -6.232 11.636 10.251 1.00 59.06 975 PRO A CA 1
ATOM 7947 C C . PRO A 1 975 ? -6.766 10.796 11.427 1.00 59.06 975 PRO A C 1
ATOM 7949 O O . PRO A 1 975 ? -7.224 9.678 11.176 1.00 59.06 975 PRO A O 1
ATOM 7952 N N . PRO A 1 976 ? -6.678 11.270 12.685 1.00 56.53 976 PRO A N 1
ATOM 7953 C CA . PRO A 1 976 ? -6.759 12.672 13.119 1.00 56.53 976 PRO A CA 1
ATOM 7954 C C . PRO A 1 976 ? -5.424 13.338 13.500 1.00 56.53 976 PRO A C 1
ATOM 7956 O O . PRO A 1 976 ? -5.453 14.413 14.088 1.00 56.53 976 PRO A O 1
ATOM 7959 N N . PHE A 1 977 ? -4.265 12.731 13.229 1.00 67.69 977 PHE A N 1
ATOM 7960 C CA . PHE A 1 977 ? -3.044 13.126 13.940 1.00 67.69 977 PHE A CA 1
ATOM 7961 C C . PHE A 1 977 ? -2.540 14.542 13.656 1.00 67.69 977 PHE A C 1
ATOM 7963 O O . PHE A 1 977 ? -2.386 14.970 12.511 1.00 67.69 977 PHE A O 1
ATOM 7970 N N . VAL A 1 978 ? -2.128 15.227 14.724 1.00 57.97 978 VAL A N 1
ATOM 7971 C CA . VAL A 1 978 ? -1.408 16.509 14.655 1.00 57.97 978 VAL A CA 1
ATOM 7972 C C . VAL A 1 978 ? -0.071 16.400 13.888 1.00 57.97 978 VAL A C 1
ATOM 7974 O O . VAL A 1 978 ? 0.434 17.383 13.336 1.00 57.97 978 VAL A O 1
ATOM 7977 N N . SER A 1 979 ? 0.506 15.197 13.798 1.00 55.00 979 SER A N 1
ATOM 7978 C CA . SER A 1 979 ? 1.802 14.909 13.163 1.00 55.00 979 SER A CA 1
ATOM 7979 C C . SER A 1 979 ? 1.821 14.950 11.630 1.00 55.00 979 SER A C 1
ATOM 7981 O O . SER A 1 979 ? 2.897 14.813 11.046 1.00 55.00 979 SER A O 1
ATOM 7983 N N . ILE A 1 980 ? 0.694 15.213 10.956 1.00 60.97 980 ILE A N 1
ATOM 7984 C CA . ILE A 1 980 ? 0.581 15.249 9.478 1.00 60.97 980 ILE A CA 1
ATOM 7985 C C . ILE A 1 980 ? 1.548 16.262 8.808 1.00 60.97 980 ILE A C 1
ATOM 7987 O O . ILE A 1 980 ? 1.798 16.203 7.604 1.00 60.97 980 ILE A O 1
ATOM 7991 N N . ARG A 1 981 ? 2.161 17.178 9.572 1.00 48.78 981 ARG A N 1
ATOM 7992 C CA . ARG A 1 981 ? 2.871 18.369 9.075 1.00 48.78 981 ARG A CA 1
ATOM 7993 C C . ARG A 1 981 ? 4.069 18.134 8.133 1.00 48.78 981 ARG A C 1
ATOM 7995 O O . ARG A 1 981 ? 4.451 19.102 7.481 1.00 48.78 981 ARG A O 1
ATOM 8002 N N . LYS A 1 982 ? 4.704 16.952 8.039 1.00 43.53 982 LYS A N 1
ATOM 8003 C CA . LYS A 1 982 ? 6.047 16.878 7.406 1.00 43.53 982 LYS A CA 1
ATOM 8004 C C . LYS A 1 982 ? 6.301 15.942 6.218 1.00 43.53 982 LYS A C 1
ATOM 8006 O O . LYS A 1 982 ? 7.356 16.114 5.617 1.00 43.53 982 LYS A O 1
ATOM 8011 N N . MET A 1 983 ? 5.420 15.014 5.826 1.00 46.31 983 MET A N 1
ATOM 8012 C CA . MET A 1 983 ? 5.870 13.919 4.931 1.00 46.31 983 MET A CA 1
ATOM 8013 C C . MET A 1 983 ? 5.040 13.593 3.683 1.00 46.31 983 MET A C 1
ATOM 8015 O O . MET A 1 983 ? 5.353 12.627 3.002 1.00 46.31 983 MET A O 1
ATOM 8019 N N . ILE A 1 984 ? 4.071 14.423 3.283 1.00 44.47 984 ILE A N 1
ATOM 8020 C CA . ILE A 1 984 ? 3.366 14.211 1.997 1.00 44.47 984 ILE A CA 1
ATOM 8021 C C . ILE A 1 984 ? 4.116 14.829 0.789 1.00 44.47 984 ILE A C 1
ATOM 8023 O O . ILE A 1 984 ? 3.726 14.600 -0.351 1.00 44.47 984 ILE A O 1
ATOM 8027 N N . TRP A 1 985 ? 5.238 15.545 0.978 1.00 42.44 985 TRP A N 1
ATOM 8028 C CA . TRP A 1 985 ? 5.939 16.195 -0.151 1.00 42.44 985 TRP A CA 1
ATOM 8029 C C . TRP A 1 985 ? 7.165 15.458 -0.719 1.00 42.44 985 TRP A C 1
ATOM 8031 O O . TRP A 1 985 ? 7.600 15.788 -1.816 1.00 42.44 985 TRP A O 1
ATOM 8041 N N . ASN A 1 986 ? 7.682 14.418 -0.063 1.00 33.94 986 ASN A N 1
ATOM 8042 C CA . ASN A 1 986 ? 8.662 13.521 -0.686 1.00 33.94 986 ASN A CA 1
ATOM 8043 C C . ASN A 1 986 ? 8.014 12.147 -0.795 1.00 33.94 986 ASN A C 1
ATOM 8045 O O . ASN A 1 986 ? 7.835 11.478 0.212 1.00 33.94 986 ASN A O 1
ATOM 8049 N N . GLY A 1 987 ? 7.592 11.774 -2.005 1.00 40.81 987 GLY A N 1
ATOM 8050 C CA . GLY A 1 987 ? 6.744 10.617 -2.308 1.00 40.81 987 GLY A CA 1
ATOM 8051 C C . GLY A 1 987 ? 7.343 9.230 -2.046 1.00 40.81 987 GLY A C 1
ATOM 8052 O O . GLY A 1 987 ? 7.146 8.332 -2.860 1.00 40.81 987 GLY A O 1
ATOM 8053 N N . THR A 1 988 ? 8.039 9.017 -0.932 1.00 37.69 988 THR A N 1
ATOM 8054 C CA . THR A 1 988 ? 8.529 7.708 -0.508 1.00 37.69 988 THR A CA 1
ATOM 8055 C C . THR A 1 988 ? 7.948 7.354 0.857 1.00 37.69 988 THR A C 1
ATOM 8057 O O . THR A 1 988 ? 8.498 7.646 1.909 1.00 37.69 988 THR A O 1
ATOM 8060 N N . TRP A 1 989 ? 6.826 6.634 0.830 1.00 44.12 989 TRP A N 1
ATOM 8061 C CA . TRP A 1 989 ? 6.240 5.968 2.000 1.00 44.12 989 TRP A CA 1
ATOM 8062 C C . TRP A 1 989 ? 7.116 4.809 2.542 1.00 44.12 989 TRP A C 1
ATOM 8064 O O . TRP A 1 989 ? 6.648 4.041 3.372 1.00 44.12 989 TRP A O 1
ATOM 8074 N N . LEU A 1 990 ? 8.350 4.628 2.041 1.00 37.97 990 LEU A N 1
ATOM 8075 C CA . LEU A 1 990 ? 9.118 3.376 2.140 1.00 37.97 990 LEU A CA 1
ATOM 8076 C C . LEU A 1 990 ? 10.634 3.523 2.385 1.00 37.97 990 LEU A C 1
ATOM 8078 O O . LEU A 1 990 ? 11.320 2.505 2.427 1.00 37.97 990 LEU A O 1
ATOM 8082 N N . ASP A 1 991 ? 11.194 4.724 2.567 1.00 39.81 991 ASP A N 1
ATOM 8083 C CA . ASP A 1 991 ? 12.646 4.837 2.793 1.00 39.81 991 ASP A CA 1
ATOM 8084 C C . ASP A 1 991 ? 13.015 4.693 4.284 1.00 39.81 991 ASP A C 1
ATOM 8086 O O . ASP A 1 991 ? 13.384 5.651 4.962 1.00 39.81 991 ASP A O 1
ATOM 8090 N N . GLU A 1 992 ? 12.976 3.453 4.785 1.00 42.56 992 GLU A N 1
ATOM 8091 C CA . GLU A 1 992 ? 13.442 3.012 6.121 1.00 42.56 992 GLU A CA 1
ATOM 8092 C C . GLU A 1 992 ? 14.985 3.069 6.307 1.00 42.56 992 GLU A C 1
ATOM 8094 O O . GLU A 1 992 ? 15.578 2.321 7.081 1.00 42.56 992 GLU A O 1
ATOM 8099 N N . GLY A 1 993 ? 15.693 3.942 5.588 1.00 39.94 993 GLY A N 1
ATOM 8100 C CA . GLY A 1 993 ? 17.119 3.747 5.299 1.00 39.94 993 GLY A CA 1
ATOM 8101 C C . GLY A 1 993 ? 18.167 4.451 6.170 1.00 39.94 993 GLY A C 1
ATOM 8102 O O . GLY A 1 993 ? 19.347 4.312 5.856 1.00 39.94 993 GLY A O 1
ATOM 8103 N N . THR A 1 994 ? 17.830 5.229 7.210 1.00 41.00 994 THR A N 1
ATOM 8104 C CA . THR A 1 994 ? 18.864 5.950 7.996 1.00 41.00 994 THR A CA 1
ATOM 8105 C C . THR A 1 994 ? 18.820 5.637 9.496 1.00 41.00 994 THR A C 1
ATOM 8107 O O . THR A 1 994 ? 17.934 6.044 10.244 1.00 41.00 994 THR A O 1
ATOM 8110 N N . SER A 1 995 ? 19.841 4.904 9.948 1.00 43.91 995 SER A N 1
ATOM 8111 C CA . SER A 1 995 ? 20.006 4.312 11.285 1.00 43.91 995 SER A CA 1
ATOM 8112 C C . SER A 1 995 ? 20.183 5.305 12.445 1.00 43.91 995 SER A C 1
ATOM 8114 O O . SER A 1 995 ? 20.222 4.884 13.597 1.00 43.91 995 SER A O 1
ATOM 8116 N N . SER A 1 996 ? 20.235 6.616 12.192 1.00 41.28 996 SER A N 1
ATOM 8117 C CA . SER A 1 996 ? 20.244 7.660 13.231 1.00 41.28 996 SER A CA 1
ATOM 8118 C C . SER A 1 996 ? 18.865 8.291 13.488 1.00 41.28 996 SER A C 1
ATOM 8120 O O . SER A 1 996 ? 18.708 9.039 14.451 1.00 41.28 996 SER A O 1
ATOM 8122 N N . GLY A 1 997 ? 17.846 7.966 12.679 1.00 45.88 997 GLY A N 1
ATOM 8123 C CA . GLY A 1 997 ? 16.494 8.530 12.786 1.00 45.88 997 GLY A CA 1
ATOM 8124 C C . GLY A 1 997 ? 15.563 7.839 13.790 1.00 45.88 997 GLY A C 1
ATOM 8125 O O . GLY A 1 997 ? 14.543 8.412 14.161 1.00 45.88 997 GLY A O 1
ATOM 8126 N N . TRP A 1 998 ? 15.884 6.633 14.270 1.00 50.09 998 TRP A N 1
ATOM 8127 C CA . TRP A 1 998 ? 14.934 5.818 15.046 1.00 50.09 998 TRP A CA 1
ATOM 8128 C C . TRP A 1 998 ? 14.593 6.393 16.432 1.00 50.09 998 TRP A C 1
ATOM 8130 O O . TRP A 1 998 ? 13.434 6.341 16.833 1.00 50.09 998 TRP A O 1
ATOM 8140 N N . ILE A 1 999 ? 15.557 6.994 17.144 1.00 52.00 999 ILE A N 1
ATOM 8141 C CA . ILE A 1 999 ? 15.324 7.583 18.480 1.00 52.00 999 ILE A CA 1
ATOM 8142 C C . ILE A 1 999 ? 14.502 8.868 18.366 1.00 52.00 999 ILE A C 1
ATOM 8144 O O . ILE A 1 999 ? 13.549 9.068 19.119 1.00 52.00 999 ILE A O 1
ATOM 8148 N N . LEU A 1 1000 ? 14.842 9.723 17.395 1.00 53.38 1000 LEU A N 1
ATOM 8149 C CA . LEU A 1 1000 ? 14.099 10.954 17.132 1.00 53.38 1000 LEU A CA 1
ATOM 8150 C C . LEU A 1 1000 ? 12.670 10.626 16.664 1.00 53.38 1000 LEU A C 1
ATOM 8152 O O . LEU A 1 1000 ? 11.720 11.257 17.120 1.00 53.38 1000 LEU A O 1
ATOM 8156 N N . ASN A 1 1001 ? 12.503 9.575 15.853 1.00 70.50 1001 ASN A N 1
ATOM 8157 C CA . ASN A 1 1001 ? 11.193 9.072 15.441 1.00 70.50 1001 ASN A CA 1
ATOM 8158 C C . ASN A 1 1001 ? 10.407 8.473 16.614 1.00 70.50 1001 ASN A C 1
ATOM 8160 O O . ASN A 1 1001 ? 9.215 8.735 16.728 1.00 70.50 1001 ASN A O 1
ATOM 8164 N N . PHE A 1 1002 ? 11.044 7.726 17.520 1.00 77.75 1002 PHE A N 1
ATOM 8165 C CA . PHE A 1 1002 ? 10.372 7.159 18.692 1.00 77.75 1002 PHE A CA 1
ATOM 8166 C C . PHE A 1 1002 ? 9.880 8.247 19.650 1.00 77.75 1002 PHE A C 1
ATOM 8168 O O . PHE A 1 1002 ? 8.723 8.218 20.059 1.00 77.75 1002 PHE A O 1
ATOM 8175 N N . ALA A 1 1003 ? 10.721 9.231 19.984 1.00 74.81 1003 ALA A N 1
ATOM 8176 C CA . ALA A 1 1003 ? 10.344 10.313 20.892 1.00 74.81 1003 ALA A CA 1
ATOM 8177 C C . ALA A 1 1003 ? 9.203 11.169 20.319 1.00 74.81 1003 ALA A C 1
ATOM 8179 O O . ALA A 1 1003 ? 8.279 11.532 21.049 1.00 74.81 1003 ALA A O 1
ATOM 8180 N N . VAL A 1 1004 ? 9.230 11.448 19.011 1.00 78.38 1004 VAL A N 1
ATOM 8181 C CA . VAL A 1 1004 ? 8.143 12.156 18.320 1.00 78.38 1004 VAL A CA 1
ATOM 8182 C C . VAL A 1 1004 ? 6.866 11.314 18.309 1.00 78.38 1004 VAL A C 1
ATOM 8184 O O . VAL A 1 1004 ? 5.821 11.828 18.697 1.00 78.38 1004 VAL A O 1
ATOM 8187 N N . LYS A 1 1005 ? 6.936 10.022 17.955 1.00 76.56 1005 LYS A N 1
ATOM 8188 C CA . LYS A 1 1005 ? 5.781 9.105 17.980 1.00 76.56 1005 LYS A CA 1
ATOM 8189 C C . LYS A 1 1005 ? 5.168 8.980 19.366 1.00 76.56 1005 LYS A C 1
ATOM 8191 O O . LYS A 1 1005 ? 3.956 9.088 19.501 1.00 76.56 1005 LYS A O 1
ATOM 8196 N N . LEU A 1 1006 ? 5.997 8.810 20.395 1.00 85.06 1006 LEU A N 1
ATOM 8197 C CA . LEU A 1 1006 ? 5.549 8.745 21.780 1.00 85.06 1006 LEU A CA 1
ATOM 8198 C C . LEU A 1 1006 ? 4.891 10.062 22.202 1.00 85.06 1006 LEU A C 1
ATOM 8200 O O . LEU A 1 1006 ? 3.835 10.041 22.823 1.00 85.06 1006 LEU A O 1
ATOM 8204 N N . SER A 1 1007 ? 5.475 11.205 21.835 1.00 82.75 1007 SER A N 1
ATOM 8205 C CA . SER A 1 1007 ? 4.911 12.521 22.159 1.00 82.75 1007 SER A CA 1
ATOM 8206 C C . SER A 1 1007 ? 3.557 12.740 21.486 1.00 82.75 1007 SER A C 1
ATOM 8208 O O . SER A 1 1007 ? 2.630 13.217 22.133 1.00 82.75 1007 SER A O 1
ATOM 8210 N N . VAL A 1 1008 ? 3.422 12.352 20.214 1.00 82.75 1008 VAL A N 1
ATOM 8211 C CA . VAL A 1 1008 ? 2.154 12.412 19.470 1.00 82.75 1008 VAL A CA 1
ATOM 8212 C C . VAL A 1 1008 ? 1.136 11.454 20.083 1.00 82.75 1008 VAL A C 1
ATOM 8214 O O . VAL A 1 1008 ? 0.029 11.873 20.384 1.00 82.75 1008 VAL A O 1
ATOM 8217 N N . ALA A 1 1009 ? 1.515 10.207 20.365 1.00 85.00 1009 ALA A N 1
ATOM 8218 C CA . ALA A 1 1009 ? 0.646 9.227 21.013 1.00 85.00 1009 ALA A CA 1
ATOM 8219 C C . ALA A 1 1009 ? 0.125 9.708 22.373 1.00 85.00 1009 ALA A C 1
ATOM 8221 O O . ALA A 1 1009 ? -1.067 9.599 22.651 1.00 85.00 1009 ALA A O 1
ATOM 8222 N N . LEU A 1 1010 ? 0.995 10.280 23.210 1.00 86.38 1010 LEU A N 1
ATOM 8223 C CA . LEU A 1 1010 ? 0.602 10.833 24.506 1.00 86.38 1010 LEU A CA 1
ATOM 8224 C C . LEU A 1 1010 ? -0.290 12.068 24.357 1.00 86.38 1010 LEU A C 1
ATOM 8226 O O . LEU A 1 1010 ? -1.258 12.200 25.102 1.00 86.38 1010 LEU A O 1
ATOM 8230 N N . LEU A 1 1011 ? 0.011 12.951 23.400 1.00 85.81 1011 LEU A N 1
ATOM 8231 C CA . LEU A 1 1011 ? -0.794 14.138 23.116 1.00 85.81 1011 LEU A CA 1
ATOM 8232 C C . LEU A 1 1011 ? -2.208 13.754 22.668 1.00 85.81 1011 LEU A C 1
ATOM 8234 O O . LEU A 1 1011 ? -3.184 14.250 23.220 1.00 85.81 1011 LEU A O 1
ATOM 8238 N N . GLU A 1 1012 ? -2.317 12.835 21.715 1.00 85.50 1012 GLU A N 1
ATOM 8239 C CA . GLU A 1 1012 ? -3.588 12.358 21.167 1.00 85.50 1012 GLU A CA 1
ATOM 8240 C C . GLU A 1 1012 ? -4.389 11.600 22.225 1.00 85.50 1012 GLU A C 1
ATOM 8242 O O . GLU A 1 1012 ? -5.573 11.871 22.431 1.00 85.50 1012 GLU A O 1
ATOM 8247 N N . GLY A 1 1013 ? -3.727 10.723 22.983 1.00 87.19 1013 GLY A N 1
ATOM 8248 C CA . GLY A 1 1013 ? -4.326 10.076 24.145 1.00 87.19 1013 GLY A CA 1
ATOM 8249 C C . GLY A 1 1013 ? -4.881 11.085 25.149 1.00 87.19 1013 GLY A C 1
ATOM 8250 O O . GLY A 1 1013 ? -5.994 10.909 25.643 1.00 87.19 1013 GLY A O 1
ATOM 8251 N N . PHE A 1 1014 ? -4.151 12.171 25.417 1.00 87.31 1014 PHE A N 1
ATOM 8252 C CA . PHE A 1 1014 ? -4.581 13.225 26.334 1.00 87.31 1014 PHE A CA 1
ATOM 8253 C C . PHE A 1 1014 ? -5.784 14.022 25.803 1.00 87.31 1014 PHE A C 1
ATOM 8255 O O . PHE A 1 1014 ? -6.743 14.249 26.547 1.00 87.31 1014 PHE A O 1
ATOM 8262 N N . THR A 1 1015 ? -5.782 14.399 24.521 1.00 87.06 1015 THR A N 1
ATOM 8263 C CA . THR A 1 1015 ? -6.906 15.096 23.870 1.00 87.06 1015 THR A CA 1
ATOM 8264 C C . THR A 1 1015 ? -8.179 14.252 23.929 1.00 87.06 1015 THR A C 1
ATOM 8266 O O . THR A 1 1015 ? -9.228 14.725 24.381 1.00 87.06 1015 THR A O 1
ATOM 8269 N N . TRP A 1 1016 ? -8.085 12.972 23.555 1.00 86.69 1016 TRP A N 1
ATOM 8270 C CA . TRP A 1 1016 ? -9.226 12.056 23.550 1.00 86.69 1016 TRP A CA 1
ATOM 8271 C C . TRP A 1 1016 ? -9.687 11.661 24.948 1.00 86.69 1016 TRP A C 1
ATOM 8273 O O . TRP A 1 1016 ? -10.889 11.524 25.170 1.00 86.69 1016 TRP A O 1
ATOM 8283 N N . MET A 1 1017 ? -8.780 11.581 25.924 1.00 87.44 1017 MET A N 1
ATOM 8284 C CA . MET A 1 1017 ? -9.157 11.457 27.333 1.00 87.44 1017 MET A CA 1
ATOM 8285 C C . MET A 1 1017 ? -9.984 12.667 27.796 1.00 87.44 1017 MET A C 1
ATOM 8287 O O . MET A 1 1017 ? -10.964 12.511 28.522 1.00 87.44 1017 MET A O 1
ATOM 8291 N N . GLY A 1 1018 ? -9.643 13.876 27.339 1.00 85.94 1018 GLY A N 1
ATOM 8292 C CA . GLY A 1 1018 ? -10.428 15.084 27.603 1.00 85.94 1018 GLY A CA 1
ATOM 8293 C C . GLY A 1 1018 ? -11.814 15.070 26.956 1.00 85.94 1018 GLY A C 1
ATOM 8294 O O . GLY A 1 1018 ? -12.779 15.505 27.587 1.00 85.94 1018 GLY A O 1
ATOM 8295 N N . ALA A 1 1019 ? -11.928 14.557 25.729 1.00 84.44 1019 ALA A N 1
ATOM 8296 C CA . ALA A 1 1019 ? -13.207 14.380 25.036 1.00 84.44 1019 ALA A CA 1
ATOM 8297 C C . ALA A 1 1019 ? -14.115 13.374 25.762 1.00 84.44 1019 ALA A C 1
ATOM 8299 O O . ALA A 1 1019 ? -15.283 13.656 26.032 1.00 84.44 1019 ALA A O 1
ATOM 8300 N N . VAL A 1 1020 ? -13.546 12.227 26.140 1.00 84.25 1020 VAL A N 1
ATOM 8301 C CA . VAL A 1 1020 ? -14.225 11.185 26.916 1.00 84.25 1020 VAL A CA 1
ATOM 8302 C C . VAL A 1 1020 ? -14.682 11.719 28.259 1.00 84.25 1020 VAL A C 1
ATOM 8304 O O . VAL A 1 1020 ? -15.831 11.501 28.621 1.00 84.25 1020 VAL A O 1
ATOM 8307 N N . ASN A 1 1021 ? -13.833 12.462 28.970 1.00 83.06 1021 ASN A N 1
ATOM 8308 C CA . ASN A 1 1021 ? -14.207 13.032 30.258 1.00 83.06 1021 ASN A CA 1
ATOM 8309 C C . ASN A 1 1021 ? -15.381 14.015 30.141 1.00 83.06 1021 ASN A C 1
ATOM 8311 O O . ASN A 1 1021 ? -16.296 14.013 30.960 1.00 83.06 1021 ASN A O 1
ATOM 8315 N N . LEU A 1 1022 ? -15.394 14.844 29.096 1.00 84.62 1022 LEU A N 1
ATOM 8316 C CA . LEU A 1 1022 ? -16.515 15.743 28.840 1.00 84.62 1022 LEU A CA 1
ATOM 8317 C C . LEU A 1 1022 ? -17.823 14.962 28.622 1.00 84.62 1022 LEU A C 1
ATOM 8319 O O . LEU A 1 1022 ? -18.853 15.315 29.200 1.00 84.62 1022 LEU A O 1
ATOM 8323 N N . GLY A 1 1023 ? -17.780 13.902 27.810 1.00 77.75 1023 GLY A N 1
ATOM 8324 C CA . GLY A 1 1023 ? -18.936 13.046 27.542 1.00 77.75 1023 GLY A CA 1
ATOM 8325 C C . GLY A 1 1023 ? -19.391 12.257 28.772 1.00 77.75 1023 GLY A C 1
ATOM 8326 O O . GLY A 1 1023 ? -20.583 12.227 29.079 1.00 77.75 1023 GLY A O 1
ATOM 8327 N N . SER A 1 1024 ? -18.451 11.666 29.511 1.00 76.50 1024 SER A N 1
ATOM 8328 C CA . SER A 1 1024 ? -18.730 10.836 30.679 1.00 76.50 1024 SER A CA 1
ATOM 8329 C C . SER A 1 1024 ? -19.188 11.675 31.867 1.00 76.50 1024 SER A C 1
ATOM 8331 O O . SER A 1 1024 ? -20.240 11.383 32.411 1.00 76.50 1024 SER A O 1
ATOM 8333 N N . PHE A 1 1025 ? -18.496 12.751 32.246 1.00 79.12 1025 PHE A N 1
ATOM 8334 C CA . PHE A 1 1025 ? -18.921 13.593 33.365 1.00 79.12 1025 PHE A CA 1
ATOM 8335 C C . PHE A 1 1025 ? -20.074 14.519 32.980 1.00 79.12 1025 PHE A C 1
ATOM 8337 O O . PHE A 1 1025 ? -21.086 14.548 33.677 1.00 79.12 1025 PHE A O 1
ATOM 8344 N N . GLY A 1 1026 ? -19.946 15.278 31.887 1.00 75.69 1026 GLY A N 1
ATOM 8345 C CA . GLY A 1 1026 ? -20.945 16.273 31.486 1.00 75.69 1026 GLY A CA 1
ATOM 8346 C C . GLY A 1 1026 ? -22.261 15.618 31.072 1.00 75.69 1026 GLY A C 1
ATOM 8347 O O . GLY A 1 1026 ? -23.326 16.003 31.558 1.00 75.69 1026 GLY A O 1
ATOM 8348 N N . GLY A 1 1027 ? -22.176 14.572 30.245 1.00 81.06 1027 GLY A N 1
ATOM 8349 C CA . GLY A 1 1027 ? -23.317 13.763 29.817 1.00 81.06 1027 GLY A CA 1
ATOM 8350 C C . GLY A 1 1027 ? -24.036 13.097 30.986 1.00 81.06 1027 GLY A C 1
ATOM 8351 O O . GLY A 1 1027 ? -25.240 13.279 31.180 1.00 81.06 1027 GLY A O 1
ATOM 8352 N N . LEU A 1 1028 ? -23.291 12.353 31.806 1.00 83.50 1028 LEU A N 1
ATOM 8353 C CA . LEU A 1 1028 ? -23.864 11.594 32.915 1.00 83.50 1028 LEU A CA 1
ATOM 8354 C C . LEU A 1 1028 ? -24.415 12.505 34.003 1.00 83.50 1028 LEU A C 1
ATOM 8356 O O . LEU A 1 1028 ? -25.495 12.238 34.513 1.00 83.50 1028 LEU A O 1
ATOM 8360 N N . THR A 1 1029 ? -23.722 13.585 34.348 1.00 81.69 1029 THR A N 1
ATOM 8361 C CA . THR A 1 1029 ? -24.124 14.441 35.466 1.00 81.69 1029 THR A CA 1
ATOM 8362 C C . THR A 1 1029 ? -25.339 15.302 35.131 1.00 81.69 1029 THR A C 1
ATOM 8364 O O . THR A 1 1029 ? -26.322 15.294 35.877 1.00 81.69 1029 THR A O 1
ATOM 8367 N N . LEU A 1 1030 ? -25.299 16.021 34.004 1.00 84.88 1030 LEU A N 1
ATOM 8368 C CA . LEU A 1 1030 ? -26.344 16.984 33.642 1.00 84.88 1030 LEU A CA 1
ATOM 8369 C C . LEU A 1 1030 ? -27.570 16.295 33.035 1.00 84.88 1030 LEU A C 1
ATOM 8371 O O . LEU A 1 1030 ? -28.706 16.569 33.418 1.00 84.88 1030 LEU A O 1
ATOM 8375 N N . PHE A 1 1031 ? -27.352 15.373 32.098 1.00 88.44 1031 PHE A N 1
ATOM 8376 C CA . PHE A 1 1031 ? -28.434 14.846 31.266 1.00 88.44 1031 PHE A CA 1
ATOM 8377 C C . PHE A 1 1031 ? -28.971 13.485 31.724 1.00 88.44 1031 PHE A C 1
ATOM 8379 O O . PHE A 1 1031 ? -30.087 13.123 31.350 1.00 88.44 1031 PHE A O 1
ATOM 8386 N N . ILE A 1 1032 ? -28.229 12.733 32.544 1.00 89.81 1032 ILE A N 1
ATOM 8387 C CA . ILE A 1 1032 ? -28.677 11.422 33.045 1.00 89.81 1032 ILE A CA 1
ATOM 8388 C C . ILE A 1 1032 ? -29.016 11.490 34.535 1.00 89.81 1032 ILE A C 1
ATOM 8390 O O . ILE A 1 1032 ? -30.142 11.193 34.928 1.00 89.81 1032 ILE A O 1
ATOM 8394 N N . TYR A 1 1033 ? -28.067 11.893 35.373 1.00 90.12 1033 TYR A N 1
ATOM 8395 C CA . TYR A 1 1033 ? -28.165 11.783 36.822 1.00 90.12 1033 TYR A CA 1
ATOM 8396 C C . TYR A 1 1033 ? -29.257 12.687 37.396 1.00 90.12 1033 TYR A C 1
ATOM 8398 O O . TYR A 1 1033 ? -30.164 12.185 38.064 1.00 90.12 1033 TYR A O 1
ATOM 8406 N N . ALA A 1 1034 ? -29.247 13.985 37.073 1.00 91.75 1034 ALA A N 1
ATOM 8407 C CA . ALA A 1 1034 ? -30.276 14.906 37.553 1.00 91.75 1034 ALA A CA 1
ATOM 8408 C C . ALA A 1 1034 ? -31.707 14.487 37.125 1.00 91.75 1034 ALA A C 1
ATOM 8410 O O . ALA A 1 1034 ? -32.559 14.342 38.009 1.00 91.75 1034 ALA A O 1
ATOM 8411 N N . PRO A 1 1035 ? -32.000 14.186 35.839 1.00 92.31 1035 PRO A N 1
ATOM 8412 C CA . PRO A 1 1035 ? -33.322 13.698 35.430 1.00 92.31 1035 PRO A CA 1
ATOM 8413 C C . PRO A 1 1035 ? -33.745 12.383 36.096 1.00 92.31 1035 PRO A C 1
ATOM 8415 O O . PRO A 1 1035 ? -34.905 12.230 36.483 1.00 92.31 1035 PRO A O 1
ATOM 8418 N N . VAL A 1 1036 ? -32.823 11.430 36.269 1.00 91.19 1036 VAL A N 1
ATOM 8419 C CA . VAL A 1 1036 ? -33.124 10.141 36.914 1.00 91.19 1036 VAL A CA 1
ATOM 8420 C C . VAL A 1 1036 ? -33.499 10.331 38.382 1.00 91.19 1036 VAL A C 1
ATOM 8422 O O . VAL A 1 1036 ? -34.430 9.684 38.858 1.00 91.19 1036 VAL A O 1
ATOM 8425 N N . VAL A 1 1037 ? -32.833 11.232 39.104 1.00 91.81 1037 VAL A N 1
ATOM 8426 C CA . VAL A 1 1037 ? -33.165 11.496 40.510 1.00 91.81 1037 VAL A CA 1
ATOM 8427 C C . VAL A 1 1037 ? -34.483 12.256 40.657 1.00 91.81 1037 VAL A C 1
ATOM 8429 O O . VAL A 1 1037 ? -35.270 11.925 41.543 1.00 91.81 1037 VAL A O 1
ATOM 8432 N N . VAL A 1 1038 ? -34.795 13.189 39.752 1.00 92.44 1038 VAL A N 1
ATOM 8433 C CA . VAL A 1 1038 ? -36.124 13.827 39.711 1.00 92.44 1038 VAL A CA 1
ATOM 8434 C C . VAL A 1 1038 ? -37.221 12.787 39.454 1.00 92.44 1038 VAL A C 1
ATOM 8436 O O . VAL A 1 1038 ? -38.261 12.808 40.110 1.00 92.44 1038 VAL A O 1
ATOM 8439 N N . GLU A 1 1039 ? -36.992 11.827 38.554 1.00 92.19 1039 GLU A N 1
ATOM 8440 C CA . GLU A 1 1039 ? -37.922 10.713 38.344 1.00 92.19 1039 GLU A CA 1
ATOM 8441 C C . GLU A 1 1039 ? -38.083 9.850 39.607 1.00 92.19 1039 GLU A C 1
ATOM 8443 O O . GLU A 1 1039 ? -39.209 9.507 39.974 1.00 92.19 1039 GLU A O 1
ATOM 8448 N N . LEU A 1 1040 ? -36.980 9.503 40.281 1.00 89.81 1040 LEU A N 1
ATOM 8449 C CA . LEU A 1 1040 ? -37.012 8.733 41.530 1.00 89.81 1040 LEU A CA 1
ATOM 8450 C C . LEU A 1 1040 ? -37.831 9.449 42.604 1.00 89.81 1040 LEU A C 1
ATOM 8452 O O . LEU A 1 1040 ? -38.633 8.807 43.281 1.00 89.81 1040 LEU A O 1
ATOM 8456 N N . TRP A 1 1041 ? -37.691 10.770 42.713 1.00 92.31 1041 TRP A N 1
ATOM 8457 C CA . TRP A 1 1041 ? -38.479 11.581 43.634 1.00 92.31 1041 TRP A CA 1
ATOM 8458 C C . TRP A 1 1041 ? -39.978 11.552 43.303 1.00 92.31 1041 TRP A C 1
ATOM 8460 O O . TRP A 1 1041 ? -40.807 11.328 44.182 1.00 92.31 1041 TRP A O 1
ATOM 8470 N N . ILE A 1 1042 ? -40.358 11.645 42.026 1.00 91.75 1042 ILE A N 1
ATOM 8471 C CA . ILE A 1 1042 ? -41.769 11.504 41.621 1.00 91.75 1042 ILE A CA 1
ATOM 8472 C C . ILE A 1 1042 ? -42.305 10.104 41.956 1.00 91.75 1042 ILE A C 1
ATOM 8474 O O . ILE A 1 1042 ? -43.456 9.963 42.366 1.00 91.75 1042 ILE A O 1
ATOM 8478 N N . GLN A 1 1043 ? -41.483 9.057 41.836 1.00 89.88 1043 GLN A N 1
ATOM 8479 C CA . GLN A 1 1043 ? -41.872 7.698 42.229 1.00 89.88 1043 GLN A CA 1
ATOM 8480 C C . GLN A 1 1043 ? -42.032 7.544 43.749 1.00 89.88 1043 GLN A C 1
ATOM 8482 O O . GLN A 1 1043 ? -42.932 6.821 44.184 1.00 89.88 1043 GLN A O 1
ATOM 8487 N N . VAL A 1 1044 ? -41.202 8.221 44.558 1.00 89.06 1044 VAL A N 1
ATOM 8488 C CA . VAL A 1 1044 ? -41.396 8.337 46.018 1.00 89.06 1044 VAL A CA 1
ATOM 8489 C C . VAL A 1 1044 ? -42.787 8.907 46.300 1.00 89.06 1044 VAL A C 1
ATOM 8491 O O . VAL A 1 1044 ? -43.562 8.305 47.048 1.00 89.06 1044 VAL A O 1
ATOM 8494 N N . MET A 1 1045 ? -43.126 10.020 45.647 1.00 88.19 1045 MET A N 1
ATOM 8495 C CA . MET A 1 1045 ? -44.418 10.687 45.806 1.00 88.19 1045 MET A CA 1
ATOM 8496 C C . MET A 1 1045 ? -45.586 9.797 45.350 1.00 88.19 1045 MET A C 1
ATOM 8498 O O . MET A 1 1045 ? -46.600 9.703 46.040 1.00 88.19 1045 MET A O 1
ATOM 8502 N N . GLU A 1 1046 ? -45.448 9.095 44.218 1.00 88.00 1046 GLU A N 1
ATOM 8503 C CA . GLU A 1 1046 ? -46.460 8.164 43.695 1.00 88.00 1046 GLU A CA 1
ATOM 8504 C C . GLU A 1 1046 ? -46.703 6.987 44.656 1.00 88.00 1046 GLU A C 1
ATOM 8506 O O . GLU A 1 1046 ? -47.852 6.615 44.911 1.00 88.00 1046 GLU A O 1
ATOM 8511 N N . ARG A 1 1047 ? -45.637 6.418 45.238 1.00 85.94 1047 ARG A N 1
ATOM 8512 C CA . ARG A 1 1047 ? -45.749 5.330 46.223 1.00 85.94 1047 ARG A CA 1
ATOM 8513 C C . ARG A 1 1047 ? -46.391 5.795 47.518 1.00 85.94 1047 ARG A C 1
ATOM 8515 O O . ARG A 1 1047 ? -47.264 5.097 48.034 1.00 85.94 1047 ARG A O 1
ATOM 8522 N N . ARG A 1 1048 ? -46.013 6.969 48.023 1.00 84.94 1048 ARG A N 1
ATOM 8523 C CA . ARG A 1 1048 ? -46.631 7.561 49.215 1.00 84.94 1048 ARG A CA 1
ATOM 8524 C C . ARG A 1 1048 ? -48.133 7.753 49.005 1.00 84.94 1048 ARG A C 1
ATOM 8526 O O . ARG A 1 1048 ? -48.914 7.268 49.814 1.00 84.94 1048 ARG A O 1
ATOM 8533 N N . LEU A 1 1049 ? -48.524 8.302 47.854 1.00 83.19 1049 LEU A N 1
ATOM 8534 C CA . LEU A 1 1049 ? -49.925 8.442 47.442 1.00 83.19 1049 LEU A CA 1
ATOM 8535 C C . LEU A 1 1049 ? -50.673 7.096 47.333 1.00 83.19 1049 LEU A C 1
ATOM 8537 O O . LEU A 1 1049 ? -51.899 7.066 47.364 1.00 83.19 1049 LEU A O 1
ATOM 8541 N N . SER A 1 1050 ? -49.970 5.973 47.138 1.00 80.69 1050 SER A N 1
ATOM 8542 C CA . SER A 1 1050 ? -50.576 4.631 47.102 1.00 80.69 1050 SER A CA 1
ATOM 8543 C C . SER A 1 1050 ? -50.687 3.933 48.453 1.00 80.69 1050 SER A C 1
ATOM 8545 O O . SER A 1 1050 ? -51.565 3.090 48.601 1.00 80.69 1050 SER A O 1
ATOM 8547 N N . HIS A 1 1051 ? -49.824 4.266 49.413 1.00 78.00 1051 HIS A N 1
ATOM 8548 C CA . HIS A 1 1051 ? -49.746 3.568 50.697 1.00 78.00 1051 HIS A CA 1
ATOM 8549 C C . HIS A 1 1051 ? -50.508 4.255 51.827 1.00 78.00 1051 HIS A C 1
ATOM 8551 O O . HIS A 1 1051 ? -50.868 3.587 52.792 1.00 78.00 1051 HIS A O 1
ATOM 8557 N N . SER A 1 1052 ? -50.746 5.562 51.744 1.00 63.59 1052 SER A N 1
ATOM 8558 C CA . SER A 1 1052 ? -51.415 6.304 52.806 1.00 63.59 1052 SER A CA 1
ATOM 8559 C C . SER A 1 1052 ? -52.663 7.020 52.288 1.00 63.59 1052 SER A C 1
ATOM 8561 O O . SER A 1 1052 ? -52.669 7.566 51.189 1.00 63.59 1052 SER A O 1
ATOM 8563 N N . ALA A 1 1053 ? -53.721 7.074 53.105 1.00 59.09 1053 ALA A N 1
ATOM 8564 C CA . ALA A 1 1053 ? -54.903 7.918 52.870 1.00 59.09 1053 ALA A CA 1
ATOM 8565 C C . ALA A 1 1053 ? -54.605 9.426 53.068 1.00 59.09 1053 ALA A C 1
ATOM 8567 O O . ALA A 1 1053 ? -55.511 10.222 53.309 1.00 59.09 1053 ALA A O 1
ATOM 8568 N N . ILE A 1 1054 ? -53.326 9.817 53.032 1.00 56.44 1054 ILE A N 1
ATOM 8569 C CA . ILE A 1 1054 ? -52.852 11.160 53.364 1.00 56.44 1054 ILE A CA 1
ATOM 8570 C C . ILE A 1 1054 ? -53.091 12.109 52.185 1.00 56.44 1054 ILE A C 1
ATOM 8572 O O . ILE A 1 1054 ? -52.925 11.761 51.015 1.00 56.44 1054 ILE A O 1
ATOM 8576 N N . ILE A 1 1055 ? -53.474 13.334 52.546 1.00 65.12 1055 ILE A N 1
ATOM 8577 C CA . ILE A 1 1055 ? -53.708 14.488 51.680 1.00 65.12 1055 ILE A CA 1
ATOM 8578 C C . ILE A 1 1055 ? -52.463 14.760 50.820 1.00 65.12 1055 ILE A C 1
ATOM 8580 O O . ILE A 1 1055 ? -51.337 14.779 51.311 1.00 65.12 1055 ILE A O 1
ATOM 8584 N N . PHE A 1 1056 ? -52.681 14.976 49.524 1.00 73.88 1056 PHE A N 1
ATOM 8585 C CA . PHE A 1 1056 ? -51.674 15.425 48.562 1.00 73.88 1056 PHE A CA 1
ATOM 8586 C C . PHE A 1 1056 ? -50.838 16.594 49.125 1.00 73.88 1056 PHE A C 1
ATOM 8588 O O . PHE A 1 1056 ? -51.406 17.642 49.431 1.00 73.88 1056 PHE A O 1
ATOM 8595 N N . ASN A 1 1057 ? -49.510 16.433 49.239 1.00 80.56 1057 ASN A N 1
ATOM 8596 C CA . ASN A 1 1057 ? -48.617 17.511 49.673 1.00 80.56 1057 ASN A CA 1
ATOM 8597 C C . ASN A 1 1057 ? -48.109 18.317 48.454 1.00 80.56 1057 ASN A C 1
ATOM 8599 O O . ASN A 1 1057 ? -47.268 17.817 47.700 1.00 80.56 1057 ASN A O 1
ATOM 8603 N N . PRO A 1 1058 ? -48.588 19.557 48.241 1.00 80.44 1058 PRO A N 1
ATOM 8604 C CA . PRO A 1 1058 ? -48.189 20.394 47.108 1.00 80.44 1058 PRO A CA 1
ATOM 8605 C C . PRO A 1 1058 ? -46.696 20.763 47.114 1.00 80.44 1058 PRO A C 1
ATOM 8607 O O . PRO A 1 1058 ? -46.126 20.988 46.043 1.00 80.44 1058 PRO A O 1
ATOM 8610 N N . GLU A 1 1059 ? -46.054 20.823 48.285 1.00 86.25 1059 GLU A N 1
ATOM 8611 C CA . GLU A 1 1059 ? -44.657 21.251 48.429 1.00 86.25 1059 GLU A CA 1
ATOM 8612 C C . GLU A 1 1059 ? -43.686 20.258 47.782 1.00 86.25 1059 GLU A C 1
ATOM 8614 O O . GLU A 1 1059 ? -42.744 20.660 47.100 1.00 86.25 1059 GLU A O 1
ATOM 8619 N N . GLU A 1 1060 ? -43.960 18.955 47.888 1.00 88.06 1060 GLU A N 1
ATOM 8620 C CA . GLU A 1 1060 ? -43.096 17.901 47.338 1.00 88.06 1060 GLU A CA 1
ATOM 8621 C C . GLU A 1 1060 ? -42.996 17.974 45.804 1.00 88.06 1060 GLU A C 1
ATOM 8623 O O . GLU A 1 1060 ? -41.917 17.780 45.234 1.00 88.06 1060 GLU A O 1
ATOM 8628 N N . TYR A 1 1061 ? -44.097 18.323 45.123 1.00 89.69 1061 TYR A N 1
ATOM 8629 C CA . TYR A 1 1061 ? -44.088 18.527 43.669 1.00 89.69 1061 TYR A CA 1
ATOM 8630 C C . TYR A 1 1061 ? -43.363 19.820 43.279 1.00 89.69 1061 TYR A C 1
ATOM 8632 O O . TYR A 1 1061 ? -42.705 19.872 42.237 1.00 89.69 1061 TYR A O 1
ATOM 8640 N N . ARG A 1 1062 ? -43.442 20.868 44.114 1.00 90.94 1062 ARG A N 1
ATOM 8641 C CA . ARG A 1 1062 ? -42.686 22.111 43.897 1.00 90.94 1062 ARG A CA 1
ATOM 8642 C C . ARG A 1 1062 ? -41.183 21.878 44.010 1.00 90.94 1062 ARG A C 1
ATOM 8644 O O . ARG A 1 1062 ? -40.456 22.428 43.193 1.00 90.94 1062 ARG A O 1
ATOM 8651 N N . ILE A 1 1063 ? -40.723 21.002 44.907 1.00 91.69 1063 ILE A N 1
ATOM 8652 C CA . ILE A 1 1063 ? -39.310 20.586 44.971 1.00 91.69 1063 ILE A CA 1
ATOM 8653 C C . ILE A 1 1063 ? -38.871 19.963 43.636 1.00 91.69 1063 ILE A C 1
ATOM 8655 O O . ILE A 1 1063 ? -37.837 20.349 43.093 1.00 91.69 1063 ILE A O 1
ATOM 8659 N N . ALA A 1 1064 ? -39.683 19.072 43.052 1.00 91.38 1064 ALA A N 1
ATOM 8660 C CA . ALA A 1 1064 ? -39.395 18.478 41.742 1.00 91.38 1064 ALA A CA 1
ATOM 8661 C C . ALA A 1 1064 ? -39.320 19.533 40.619 1.00 91.38 1064 ALA A C 1
ATOM 8663 O O . ALA A 1 1064 ? -38.442 19.465 39.760 1.00 91.38 1064 ALA A O 1
ATOM 8664 N N . GLN A 1 1065 ? -40.218 20.527 40.639 1.00 91.81 1065 GLN A N 1
ATOM 8665 C CA . GLN A 1 1065 ? -40.208 21.643 39.686 1.00 91.81 1065 GLN A CA 1
ATOM 8666 C C . GLN A 1 1065 ? -38.974 22.529 39.840 1.00 91.81 1065 GLN A C 1
ATOM 8668 O O . GLN A 1 1065 ? -38.322 22.834 38.845 1.00 91.81 1065 GLN A O 1
ATOM 8673 N N . THR A 1 1066 ? -38.624 22.913 41.066 1.00 91.94 1066 THR A N 1
ATOM 8674 C CA . THR A 1 1066 ? -37.419 23.702 41.341 1.00 91.94 1066 THR A CA 1
ATOM 8675 C C . THR A 1 1066 ? -36.177 22.950 40.882 1.00 91.94 1066 THR A C 1
ATOM 8677 O O . THR A 1 1066 ? -35.321 23.530 40.222 1.00 91.94 1066 THR A O 1
ATOM 8680 N N . MET A 1 1067 ? -36.116 21.642 41.132 1.00 91.12 1067 MET A N 1
ATOM 8681 C CA . MET A 1 1067 ? -35.001 20.807 40.705 1.00 91.12 1067 MET A CA 1
ATOM 8682 C C . MET A 1 1067 ? -34.868 20.733 39.180 1.00 91.12 1067 MET A C 1
ATOM 8684 O O . MET A 1 1067 ? -33.777 20.890 38.633 1.00 91.12 1067 MET A O 1
ATOM 8688 N N . GLN A 1 1068 ? -35.989 20.555 38.478 1.00 91.69 1068 GLN A N 1
ATOM 8689 C CA . GLN A 1 1068 ? -36.019 20.581 37.017 1.00 91.69 1068 GLN A CA 1
ATOM 8690 C C . GLN A 1 1068 ? -35.626 21.957 36.458 1.00 91.69 1068 GLN A C 1
ATOM 8692 O O . GLN A 1 1068 ? -34.945 22.027 35.433 1.00 91.69 1068 GLN A O 1
ATOM 8697 N N . ASN A 1 1069 ? -36.024 23.046 37.120 1.00 91.56 1069 ASN A N 1
ATOM 8698 C CA . ASN A 1 1069 ? -35.652 24.403 36.726 1.00 91.56 1069 ASN A CA 1
ATOM 8699 C C . ASN A 1 1069 ? -34.150 24.639 36.900 1.00 91.56 1069 ASN A C 1
ATOM 8701 O O . ASN A 1 1069 ? -33.527 25.147 35.975 1.00 91.56 1069 ASN A O 1
ATOM 8705 N N . ILE A 1 1070 ? -33.558 24.218 38.024 1.00 91.62 1070 ILE A N 1
ATOM 8706 C CA . ILE A 1 1070 ? -32.103 24.291 38.235 1.00 91.62 1070 ILE A CA 1
ATOM 8707 C C . ILE A 1 1070 ? -31.387 23.480 37.152 1.00 91.62 1070 ILE A C 1
ATOM 8709 O O . ILE A 1 1070 ? -30.481 24.002 36.516 1.00 91.62 1070 ILE A O 1
ATOM 8713 N N . ASN A 1 1071 ? -31.846 22.257 36.859 1.00 91.88 1071 ASN A N 1
ATOM 8714 C CA . ASN A 1 1071 ? -31.265 21.441 35.790 1.00 91.88 1071 ASN A CA 1
ATOM 8715 C C . ASN A 1 1071 ? -31.350 22.136 34.417 1.00 91.88 1071 ASN A C 1
ATOM 8717 O O . ASN A 1 1071 ? -30.390 22.161 33.653 1.00 91.88 1071 ASN A O 1
ATOM 8721 N N . THR A 1 1072 ? -32.491 22.759 34.121 1.00 91.31 1072 THR A N 1
ATOM 8722 C CA . THR A 1 1072 ? -32.705 23.506 32.873 1.00 91.31 1072 THR A CA 1
ATOM 8723 C C . THR A 1 1072 ? -31.812 24.745 32.786 1.00 91.31 1072 THR A C 1
ATOM 8725 O O . THR A 1 1072 ? -31.309 25.044 31.707 1.00 91.31 1072 THR A O 1
ATOM 8728 N N . ILE A 1 1073 ? -31.594 25.451 33.902 1.00 91.12 1073 ILE A N 1
ATOM 8729 C CA . ILE A 1 1073 ? -30.679 26.598 33.980 1.00 91.12 1073 ILE A CA 1
ATOM 8730 C C . ILE A 1 1073 ? -29.247 26.123 33.742 1.00 91.12 1073 ILE A C 1
ATOM 8732 O O . ILE A 1 1073 ? -28.605 26.636 32.832 1.00 91.12 1073 ILE A O 1
ATOM 8736 N N . SER A 1 1074 ? -28.790 25.088 34.455 1.00 90.75 1074 SER A N 1
ATOM 8737 C CA . SER A 1 1074 ? -27.438 24.534 34.302 1.00 90.75 1074 SER A CA 1
ATOM 8738 C C . SER A 1 1074 ? -27.159 24.021 32.885 1.00 90.75 1074 SER A C 1
ATOM 8740 O O . SER A 1 1074 ? -26.031 24.109 32.404 1.00 90.75 1074 SER A O 1
ATOM 8742 N N . ALA A 1 1075 ? -28.184 23.515 32.194 1.00 88.69 1075 ALA A N 1
ATOM 8743 C CA . ALA A 1 1075 ? -28.088 23.011 30.827 1.00 88.69 1075 ALA A CA 1
ATOM 8744 C C . ALA A 1 1075 ? -28.549 24.007 29.744 1.00 88.69 1075 ALA A C 1
ATOM 8746 O O . ALA A 1 1075 ? -28.679 23.641 28.570 1.00 88.69 1075 ALA A O 1
ATOM 8747 N N . GLN A 1 1076 ? -28.805 25.268 30.098 1.00 86.75 1076 GLN A N 1
ATOM 8748 C CA . GLN A 1 1076 ? -29.369 26.256 29.178 1.00 86.75 1076 GLN A CA 1
ATOM 8749 C C . GLN A 1 1076 ? -28.464 26.499 27.955 1.00 86.75 1076 GLN A C 1
ATOM 8751 O O . GLN A 1 1076 ? -27.259 26.233 27.958 1.00 86.75 1076 GLN A O 1
ATOM 8756 N N . LYS A 1 1077 ? -29.055 27.025 26.872 1.00 80.69 1077 LYS A N 1
ATOM 8757 C CA . LYS A 1 1077 ? -28.326 27.419 25.660 1.00 80.69 1077 LYS A CA 1
ATOM 8758 C C . LYS A 1 1077 ? -27.099 28.292 25.997 1.00 80.69 1077 LYS A C 1
ATOM 8760 O O . LYS A 1 1077 ? -27.206 29.182 26.843 1.00 80.69 1077 LYS A O 1
ATOM 8765 N N . PRO A 1 1078 ? -25.952 28.060 25.333 1.00 88.94 1078 PRO A N 1
ATOM 8766 C CA . PRO A 1 1078 ? -25.761 27.165 24.184 1.00 88.94 1078 PRO A CA 1
ATOM 8767 C C . PRO A 1 1078 ? -25.393 25.704 24.529 1.00 88.94 1078 PRO A C 1
ATOM 8769 O O . PRO A 1 1078 ? -25.157 24.930 23.603 1.00 88.94 1078 PRO A O 1
ATOM 8772 N N . LEU A 1 1079 ? -25.370 25.296 25.808 1.00 89.50 1079 LEU A N 1
ATOM 8773 C CA . LEU A 1 1079 ? -24.839 23.987 26.223 1.00 89.50 1079 LEU A CA 1
ATOM 8774 C C . LEU A 1 1079 ? -25.628 22.812 25.622 1.00 89.50 1079 LEU A C 1
ATOM 8776 O O . LEU A 1 1079 ? -25.064 22.033 24.861 1.00 89.50 1079 LEU A O 1
ATOM 8780 N N . THR A 1 1080 ? -26.945 22.738 25.862 1.00 88.44 1080 THR A N 1
ATOM 8781 C CA . THR A 1 1080 ? -27.798 21.670 25.295 1.00 88.44 1080 THR A CA 1
ATOM 8782 C C . THR A 1 1080 ? -27.733 21.615 23.764 1.00 88.44 1080 THR A C 1
ATOM 8784 O O . THR A 1 1080 ? -27.644 20.529 23.192 1.00 88.44 1080 THR A O 1
ATOM 8787 N N . SER A 1 1081 ? -27.740 22.768 23.084 1.00 89.12 1081 SER A N 1
ATOM 8788 C CA . SER A 1 1081 ? -27.683 22.820 21.615 1.00 89.12 1081 SER A CA 1
ATOM 8789 C C . SER A 1 1081 ? -26.340 22.356 21.056 1.00 89.12 1081 SER A C 1
ATOM 8791 O O . SER A 1 1081 ? -26.324 21.664 20.046 1.00 89.12 1081 SER A O 1
ATOM 8793 N N . LEU A 1 1082 ? -25.223 22.697 21.707 1.00 90.12 1082 LEU A N 1
ATOM 8794 C CA . LEU A 1 1082 ? -23.895 22.248 21.286 1.00 90.12 1082 LEU A CA 1
ATOM 8795 C C . LEU A 1 1082 ? -23.684 20.762 21.573 1.00 90.12 1082 LEU A C 1
ATOM 8797 O O . LEU A 1 1082 ? -23.095 20.073 20.748 1.00 90.12 1082 LEU A O 1
ATOM 8801 N N . THR A 1 1083 ? -24.188 20.246 22.698 1.00 88.94 1083 THR A N 1
ATOM 8802 C CA . THR A 1 1083 ? -24.098 18.813 23.009 1.00 88.94 1083 THR A CA 1
ATOM 8803 C C . THR A 1 1083 ? -24.913 17.985 22.017 1.00 88.94 1083 THR A C 1
ATOM 8805 O O . THR A 1 1083 ? -24.379 17.046 21.432 1.00 88.94 1083 THR A O 1
ATOM 8808 N N . MET A 1 1084 ? -26.177 18.345 21.773 1.00 89.25 1084 MET A N 1
ATOM 8809 C CA . MET A 1 1084 ? -27.036 17.615 20.831 1.00 89.25 1084 MET A CA 1
ATOM 8810 C C . MET A 1 1084 ? -26.588 17.813 19.379 1.00 89.25 1084 MET A C 1
ATOM 8812 O O . MET A 1 1084 ? -26.386 16.845 18.660 1.00 89.25 1084 MET A O 1
ATOM 8816 N N . GLY A 1 1085 ? -26.346 19.053 18.950 1.00 90.19 1085 GLY A N 1
ATOM 8817 C CA . GLY A 1 1085 ? -25.886 19.337 17.589 1.00 90.19 1085 GLY A CA 1
ATOM 8818 C C . GLY A 1 1085 ? -24.505 18.744 17.293 1.00 90.19 1085 GLY A C 1
ATOM 8819 O O . GLY A 1 1085 ? -24.293 18.195 16.217 1.00 90.19 1085 GLY A O 1
ATOM 8820 N N . GLY A 1 1086 ? -23.584 18.789 18.260 1.00 90.06 1086 GLY A N 1
ATOM 8821 C CA . GLY A 1 1086 ? -22.254 18.194 18.136 1.00 90.06 1086 GLY A CA 1
ATOM 8822 C C . GLY A 1 1086 ? -22.287 16.669 18.045 1.00 90.06 1086 GLY A C 1
ATOM 8823 O O . GLY A 1 1086 ? -21.615 16.105 17.188 1.00 90.06 1086 GLY A O 1
ATOM 8824 N N . THR A 1 1087 ? -23.104 16.004 18.870 1.00 89.38 1087 THR A N 1
ATOM 8825 C CA . THR A 1 1087 ? -23.286 14.540 18.798 1.00 89.38 1087 THR A CA 1
ATOM 8826 C C . THR A 1 1087 ? -23.973 14.110 17.501 1.00 89.38 1087 THR A C 1
ATOM 8828 O O . THR A 1 1087 ? -23.528 13.150 16.882 1.00 89.38 1087 THR A O 1
ATOM 8831 N N . MET A 1 1088 ? -24.977 14.856 17.025 1.00 92.94 1088 MET A N 1
ATOM 8832 C CA . MET A 1 1088 ? -25.603 14.616 15.717 1.00 92.94 1088 MET A CA 1
ATOM 8833 C C . MET A 1 1088 ? -24.611 14.785 14.562 1.00 92.94 1088 MET A C 1
ATOM 8835 O O . MET A 1 1088 ? -24.549 13.940 13.674 1.00 92.94 1088 MET A O 1
ATOM 8839 N N . MET A 1 1089 ? -23.823 15.863 14.566 1.00 91.75 1089 MET A N 1
ATOM 8840 C CA . MET A 1 1089 ? -22.818 16.116 13.533 1.00 91.75 1089 MET A CA 1
ATOM 8841 C C . MET A 1 1089 ? -21.739 15.026 13.523 1.00 91.75 1089 MET A C 1
ATOM 8843 O O . MET A 1 1089 ? -21.341 14.584 12.445 1.00 91.75 1089 MET A O 1
ATOM 8847 N N . ALA A 1 1090 ? -21.299 14.567 14.699 1.00 89.38 1090 ALA A N 1
ATOM 8848 C CA . ALA A 1 1090 ? -20.373 13.446 14.823 1.00 89.38 1090 ALA A CA 1
ATOM 8849 C C . ALA A 1 1090 ? -20.951 12.154 14.251 1.00 89.38 1090 ALA A C 1
ATOM 8851 O O . ALA A 1 1090 ? -20.319 11.533 13.402 1.00 89.38 1090 ALA A O 1
ATOM 8852 N N . GLU A 1 1091 ? -22.183 11.806 14.612 1.00 91.94 1091 GLU A N 1
ATOM 8853 C CA . GLU A 1 1091 ? -22.854 10.620 14.079 1.00 91.94 1091 GLU A CA 1
ATOM 8854 C C . GLU A 1 1091 ? -22.953 10.651 12.545 1.00 91.94 1091 GLU A C 1
ATOM 8856 O O . GLU A 1 1091 ? -22.586 9.687 11.868 1.00 91.94 1091 GLU A O 1
ATOM 8861 N N . ILE A 1 1092 ? -23.382 11.785 11.979 1.00 92.81 1092 ILE A N 1
ATOM 8862 C CA . ILE A 1 1092 ? -23.547 11.964 10.529 1.00 92.81 1092 ILE A CA 1
ATOM 8863 C C . ILE A 1 1092 ? -22.207 11.793 9.801 1.00 92.81 1092 ILE A C 1
ATOM 8865 O O . ILE A 1 1092 ? -22.092 11.040 8.834 1.00 92.81 1092 ILE A O 1
ATOM 8869 N N . THR A 1 1093 ? -21.175 12.493 10.259 1.00 88.94 1093 THR A N 1
ATOM 8870 C CA . THR A 1 1093 ? -19.866 12.529 9.590 1.00 88.94 1093 THR A CA 1
ATOM 8871 C C . THR A 1 1093 ? -19.088 11.223 9.735 1.00 88.94 1093 THR A C 1
ATOM 8873 O O . THR A 1 1093 ? -18.462 10.781 8.766 1.00 88.94 1093 THR A O 1
ATOM 8876 N N . LEU A 1 1094 ? -19.145 10.573 10.902 1.00 89.69 1094 LEU A N 1
ATOM 8877 C CA . LEU A 1 1094 ? -18.527 9.267 11.130 1.00 89.69 1094 LEU A CA 1
ATOM 8878 C C . LEU A 1 1094 ? -19.197 8.187 10.279 1.00 89.69 1094 LEU A C 1
ATOM 8880 O O . LEU A 1 1094 ? -18.500 7.421 9.614 1.00 89.69 1094 LEU A O 1
ATOM 8884 N N . THR A 1 1095 ? -20.532 8.176 10.229 1.00 91.44 1095 THR A N 1
ATOM 8885 C CA . THR A 1 1095 ? -21.296 7.229 9.406 1.00 91.44 1095 THR A CA 1
ATOM 8886 C C . THR A 1 1095 ? -21.017 7.438 7.919 1.00 91.44 1095 THR A C 1
ATOM 8888 O O . THR A 1 1095 ? -20.737 6.474 7.205 1.00 91.44 1095 THR A O 1
ATOM 8891 N N . TYR A 1 1096 ? -21.004 8.691 7.450 1.00 90.75 1096 TYR A N 1
ATOM 8892 C CA . TYR A 1 1096 ? -20.620 9.023 6.076 1.00 90.75 1096 TYR A CA 1
ATOM 8893 C C . TYR A 1 1096 ? -19.207 8.522 5.747 1.00 90.75 1096 TYR A C 1
ATOM 8895 O O . TYR A 1 1096 ? -19.025 7.815 4.758 1.00 90.75 1096 TYR A O 1
ATOM 8903 N N . THR A 1 1097 ? -18.222 8.821 6.604 1.00 85.88 1097 THR A N 1
ATOM 8904 C CA . THR A 1 1097 ? -16.819 8.419 6.397 1.00 85.88 1097 THR A CA 1
ATOM 8905 C C . THR A 1 1097 ? -16.670 6.899 6.360 1.00 85.88 1097 THR A C 1
ATOM 8907 O O . THR A 1 1097 ? -15.945 6.366 5.515 1.00 85.88 1097 THR A O 1
ATOM 8910 N N . LEU A 1 1098 ? -17.373 6.193 7.250 1.00 88.81 1098 LEU A N 1
ATOM 8911 C CA . LEU A 1 1098 ? -17.380 4.736 7.301 1.00 88.81 1098 LEU A CA 1
ATOM 8912 C C . LEU A 1 1098 ? -17.941 4.143 6.002 1.00 88.81 1098 LEU A C 1
ATOM 8914 O O . LEU A 1 1098 ? -17.302 3.271 5.422 1.00 88.81 1098 LEU A O 1
ATOM 8918 N N . ILE A 1 1099 ? -19.084 4.638 5.514 1.00 90.25 1099 ILE A N 1
ATOM 8919 C CA . ILE A 1 1099 ? -19.730 4.137 4.290 1.00 90.25 1099 ILE A CA 1
ATOM 8920 C C . ILE A 1 1099 ? -18.903 4.482 3.043 1.00 90.25 1099 ILE A C 1
ATOM 8922 O O . ILE A 1 1099 ? -18.641 3.605 2.217 1.00 90.25 1099 ILE A O 1
ATOM 8926 N N . SER A 1 1100 ? -18.451 5.733 2.904 1.00 86.25 1100 SER A N 1
ATOM 8927 C CA . SER A 1 1100 ? -17.746 6.204 1.704 1.00 86.25 1100 SER A CA 1
ATOM 8928 C C . SER A 1 1100 ? -16.364 5.568 1.535 1.00 86.25 1100 SER A C 1
ATOM 8930 O O . SER A 1 1100 ? -15.878 5.404 0.415 1.00 86.25 1100 SER A O 1
ATOM 8932 N N . SER A 1 1101 ? -15.708 5.230 2.650 1.00 82.62 1101 SER A N 1
ATOM 8933 C CA . SER A 1 1101 ? -14.290 4.860 2.671 1.00 82.62 1101 SER A CA 1
ATOM 8934 C C . SER A 1 1101 ? -14.025 3.448 3.191 1.00 82.62 1101 SER A C 1
ATOM 8936 O O . SER A 1 1101 ? -12.859 3.076 3.302 1.00 82.62 1101 SER A O 1
ATOM 8938 N N . PHE A 1 1102 ? -15.054 2.626 3.440 1.00 83.81 1102 PHE A N 1
ATOM 8939 C CA . PHE A 1 1102 ? -14.911 1.288 4.037 1.00 83.81 1102 PHE A CA 1
ATOM 8940 C C . PHE A 1 1102 ? -13.831 0.421 3.370 1.00 83.81 1102 PHE A C 1
ATOM 8942 O O . PHE A 1 1102 ? -13.019 -0.197 4.046 1.00 83.81 1102 PHE A O 1
ATOM 8949 N N . LYS A 1 1103 ? -13.770 0.424 2.029 1.00 80.31 1103 LYS A N 1
ATOM 8950 C CA . LYS A 1 1103 ? -12.794 -0.367 1.250 1.00 80.31 1103 LYS A CA 1
ATOM 8951 C C . LYS A 1 1103 ? -11.364 0.188 1.276 1.00 80.31 1103 LYS A C 1
ATOM 8953 O O . LYS A 1 1103 ? -10.449 -0.488 0.822 1.00 80.31 1103 LYS A O 1
ATOM 8958 N N . ARG A 1 1104 ? -11.184 1.435 1.716 1.00 78.00 1104 ARG A N 1
ATOM 8959 C CA . ARG A 1 1104 ? -9.892 2.141 1.748 1.00 78.00 1104 ARG A CA 1
ATOM 8960 C C . ARG A 1 1104 ? -9.312 2.238 3.157 1.00 78.00 1104 ARG A C 1
ATOM 8962 O O . ARG A 1 1104 ? -8.114 2.459 3.292 1.00 78.00 1104 ARG A O 1
ATOM 8969 N N . LEU A 1 1105 ? -10.149 2.120 4.186 1.00 74.06 1105 LEU A N 1
ATOM 8970 C CA . LEU A 1 1105 ? -9.722 2.177 5.578 1.00 74.06 1105 LEU A CA 1
ATOM 8971 C C . LEU A 1 1105 ? -9.062 0.849 5.986 1.00 74.06 1105 LEU A C 1
ATOM 8973 O O . LEU A 1 1105 ? -9.583 -0.214 5.645 1.00 74.06 1105 LEU A O 1
ATOM 8977 N N . PRO A 1 1106 ? -7.956 0.878 6.753 1.00 78.12 1106 PRO A N 1
ATOM 8978 C CA . PRO A 1 1106 ? -7.438 -0.323 7.395 1.00 78.12 1106 PRO A CA 1
ATOM 8979 C C . PRO A 1 1106 ? -8.505 -0.962 8.289 1.00 78.12 1106 PRO A C 1
ATOM 8981 O O . PRO A 1 1106 ? -9.248 -0.250 8.968 1.00 78.12 1106 PRO A O 1
ATOM 8984 N N . THR A 1 1107 ? -8.553 -2.295 8.343 1.00 75.44 1107 THR A N 1
ATOM 8985 C CA . THR A 1 1107 ? -9.606 -3.043 9.056 1.00 75.44 1107 THR A CA 1
ATOM 8986 C C . THR A 1 1107 ? -9.771 -2.591 10.507 1.00 75.44 1107 THR A C 1
ATOM 8988 O O . THR A 1 1107 ? -10.890 -2.366 10.956 1.00 75.44 1107 THR A O 1
ATOM 8991 N N . PHE A 1 1108 ? -8.667 -2.372 11.230 1.00 72.00 1108 PHE A N 1
ATOM 8992 C CA . PHE A 1 1108 ? -8.700 -1.886 12.615 1.00 72.00 1108 PHE A CA 1
ATOM 8993 C C . PHE A 1 1108 ? -9.340 -0.503 12.751 1.00 72.00 1108 PHE A C 1
ATOM 8995 O O . PHE A 1 1108 ? -10.116 -0.263 13.673 1.00 72.00 1108 PHE A O 1
ATOM 9002 N N . VAL A 1 1109 ? -9.046 0.396 11.813 1.00 79.31 1109 VAL A N 1
ATOM 9003 C CA . VAL A 1 1109 ? -9.602 1.749 11.809 1.00 79.31 1109 VAL A CA 1
ATOM 9004 C C . VAL A 1 1109 ? -11.088 1.704 11.457 1.00 79.31 1109 VAL A C 1
ATOM 9006 O O . VAL A 1 1109 ? -11.887 2.366 12.110 1.00 79.31 1109 VAL A O 1
ATOM 9009 N N . ALA A 1 1110 ? -11.485 0.870 10.493 1.00 80.00 1110 ALA A N 1
ATOM 9010 C CA . ALA A 1 1110 ? -12.892 0.658 10.165 1.00 80.00 1110 ALA A CA 1
ATOM 9011 C C . ALA A 1 1110 ? -13.685 0.111 11.367 1.00 80.00 1110 ALA A C 1
ATOM 9013 O O . ALA A 1 1110 ? -14.754 0.631 11.674 1.00 80.00 1110 ALA A O 1
ATOM 9014 N N . VAL A 1 1111 ? -13.141 -0.876 12.094 1.00 78.62 1111 VAL A N 1
ATOM 9015 C CA . VAL A 1 1111 ? -13.752 -1.405 13.328 1.00 78.62 1111 VAL A CA 1
ATOM 9016 C C . VAL A 1 1111 ? -13.878 -0.313 14.391 1.00 78.62 1111 VAL A C 1
ATOM 9018 O O . VAL A 1 1111 ? -14.931 -0.191 15.009 1.00 78.62 1111 VAL A O 1
ATOM 9021 N N . PHE A 1 1112 ? -12.850 0.519 14.571 1.00 81.56 1112 PHE A N 1
ATOM 9022 C CA . PHE A 1 1112 ? -12.919 1.661 15.480 1.00 81.56 1112 PHE A CA 1
ATOM 9023 C C . PHE A 1 1112 ? -14.053 2.628 15.105 1.00 81.56 1112 PHE A C 1
ATOM 9025 O O . PHE A 1 1112 ? -14.868 2.960 15.960 1.00 81.56 1112 PHE A O 1
ATOM 9032 N N . PHE A 1 1113 ? -14.171 3.018 13.831 1.00 83.69 1113 PHE A N 1
ATOM 9033 C CA . PHE A 1 1113 ? -15.271 3.873 13.370 1.00 83.69 1113 PHE A CA 1
ATOM 9034 C C . PHE A 1 1113 ? -16.648 3.236 13.608 1.00 83.69 1113 PHE A C 1
ATOM 9036 O O . PHE A 1 1113 ? -17.559 3.939 14.032 1.00 83.69 1113 PHE A O 1
ATOM 9043 N N . VAL A 1 1114 ? -16.801 1.921 13.405 1.00 84.75 1114 VAL A N 1
ATOM 9044 C CA . VAL A 1 1114 ? -18.055 1.201 13.709 1.00 84.75 1114 VAL A CA 1
ATOM 9045 C C . VAL A 1 1114 ? -18.412 1.305 15.193 1.00 84.75 1114 VAL A C 1
ATOM 9047 O O . VAL A 1 1114 ? -19.561 1.592 15.521 1.00 84.75 1114 VAL A O 1
ATOM 9050 N N . VAL A 1 1115 ? -17.439 1.098 16.087 1.00 82.75 1115 VAL A N 1
ATOM 9051 C CA . VAL A 1 1115 ? -17.652 1.202 17.540 1.00 82.75 1115 VAL A CA 1
ATOM 9052 C C . VAL A 1 1115 ? -18.054 2.624 17.923 1.00 82.75 1115 VAL A C 1
ATOM 9054 O O . VAL A 1 1115 ? -19.036 2.805 18.634 1.00 82.75 1115 VAL A O 1
ATOM 9057 N N . VAL A 1 1116 ? -17.355 3.634 17.401 1.00 84.12 1116 VAL A N 1
ATOM 9058 C CA . VAL A 1 1116 ? -17.632 5.038 17.732 1.00 84.12 1116 VAL A CA 1
ATOM 9059 C C . VAL A 1 1116 ? -19.003 5.487 17.204 1.00 84.12 1116 VAL A C 1
ATOM 9061 O O . VAL A 1 1116 ? -19.722 6.171 17.925 1.00 84.12 1116 VAL A O 1
ATOM 9064 N N . VAL A 1 1117 ? -19.405 5.076 15.994 1.00 88.44 1117 VAL A N 1
ATOM 9065 C CA . VAL A 1 1117 ? -20.766 5.321 15.465 1.00 88.44 1117 VAL A CA 1
ATOM 9066 C C . VAL A 1 1117 ? -21.815 4.674 16.371 1.00 88.44 1117 VAL A C 1
ATOM 9068 O O . VAL A 1 1117 ? -22.772 5.315 16.795 1.00 88.44 1117 VAL A O 1
ATOM 9071 N N . PHE A 1 1118 ? -21.612 3.412 16.752 1.00 85.06 1118 PHE A N 1
ATOM 9072 C CA . PHE A 1 1118 ? -22.532 2.739 17.665 1.00 85.06 1118 PHE A CA 1
ATOM 9073 C C . PHE A 1 1118 ? -22.627 3.454 19.024 1.00 85.06 1118 PHE A C 1
ATOM 9075 O O . PHE A 1 1118 ? -23.725 3.617 19.560 1.00 85.06 1118 PHE A O 1
ATOM 9082 N N . ASP A 1 1119 ? -21.505 3.935 19.559 1.00 83.44 1119 ASP A N 1
ATOM 9083 C CA . ASP A 1 1119 ? -21.471 4.688 20.811 1.00 83.44 1119 ASP A CA 1
ATOM 9084 C C . ASP A 1 1119 ? -22.247 6.004 20.719 1.00 83.44 1119 ASP A C 1
ATOM 9086 O O . ASP A 1 1119 ? -23.026 6.307 21.625 1.00 83.44 1119 ASP A O 1
ATOM 9090 N N . PHE A 1 1120 ? -22.079 6.783 19.646 1.00 86.75 1120 PHE A N 1
ATOM 9091 C CA . PHE A 1 1120 ? -22.810 8.040 19.462 1.00 86.75 1120 PHE A CA 1
ATOM 9092 C C . PHE A 1 1120 ? -24.309 7.808 19.266 1.00 86.75 1120 PHE A C 1
ATOM 9094 O O . PHE A 1 1120 ? -25.112 8.495 19.908 1.00 86.75 1120 PHE A O 1
ATOM 9101 N N . PHE A 1 1121 ? -24.697 6.794 18.491 1.00 87.25 1121 PHE A N 1
ATOM 9102 C CA . PHE A 1 1121 ? -26.087 6.356 18.363 1.00 87.25 1121 PHE A CA 1
ATOM 9103 C C . PHE A 1 1121 ? -26.717 6.025 19.727 1.00 87.25 1121 PHE A C 1
ATOM 9105 O O . PHE A 1 1121 ? -27.800 6.521 20.075 1.00 87.25 1121 PHE A O 1
ATOM 9112 N N . VAL A 1 1122 ? -26.018 5.213 20.529 1.00 85.12 1122 VAL A N 1
ATOM 9113 C CA . VAL A 1 1122 ? -26.445 4.809 21.874 1.00 85.12 1122 VAL A CA 1
ATOM 9114 C C . VAL A 1 1122 ? -26.511 6.024 22.805 1.00 85.12 1122 VAL A C 1
ATOM 9116 O O . VAL A 1 1122 ? -27.521 6.210 23.487 1.00 85.12 1122 VAL A O 1
ATOM 9119 N N . CYS A 1 1123 ? -25.503 6.899 22.789 1.00 84.81 1123 CYS A N 1
ATOM 9120 C CA . CYS A 1 1123 ? -25.477 8.131 23.578 1.00 84.81 1123 CYS A CA 1
ATOM 9121 C C . CYS A 1 1123 ? -26.670 9.038 23.256 1.00 84.81 1123 CYS A C 1
ATOM 9123 O O . CYS A 1 1123 ? -27.365 9.468 24.177 1.00 84.81 1123 CYS A O 1
ATOM 9125 N N . LEU A 1 1124 ? -26.962 9.287 21.975 1.00 88.81 1124 LEU A N 1
ATOM 9126 C CA . LEU A 1 1124 ? -28.099 10.109 21.544 1.00 88.81 1124 LEU A CA 1
ATOM 9127 C C . LEU A 1 1124 ? -29.427 9.570 22.092 1.00 88.81 1124 LEU A C 1
ATOM 9129 O O . LEU A 1 1124 ? -30.219 10.320 22.671 1.00 88.81 1124 LEU A O 1
ATOM 9133 N N . HIS A 1 1125 ? -29.647 8.258 21.982 1.00 88.25 1125 HIS A N 1
ATOM 9134 C CA . HIS A 1 1125 ? -30.865 7.622 22.480 1.00 88.25 1125 HIS A CA 1
ATOM 9135 C C . HIS A 1 1125 ? -30.972 7.680 24.002 1.00 88.25 1125 HIS A C 1
ATOM 9137 O O . HIS A 1 1125 ? -32.044 7.972 24.534 1.00 88.25 1125 HIS A O 1
ATOM 9143 N N . ILE A 1 1126 ? -29.875 7.424 24.717 1.00 86.56 1126 ILE A N 1
ATOM 9144 C CA . ILE A 1 1126 ? -29.856 7.456 26.182 1.00 86.56 1126 ILE A CA 1
ATOM 9145 C C . ILE A 1 1126 ? -30.110 8.865 26.696 1.00 86.56 1126 ILE A C 1
ATOM 9147 O O . ILE A 1 1126 ? -30.895 9.025 27.633 1.00 86.56 1126 ILE A O 1
ATOM 9151 N N . LEU A 1 1127 ? -29.463 9.873 26.108 1.00 87.62 1127 LEU A N 1
ATOM 9152 C CA . LEU A 1 1127 ? -29.618 11.268 26.505 1.00 87.62 1127 LEU A CA 1
ATOM 9153 C C . LEU A 1 1127 ? -31.062 11.720 26.282 1.00 87.62 1127 LEU A C 1
ATOM 9155 O O . LEU A 1 1127 ? -31.720 12.140 27.235 1.00 87.62 1127 LEU A O 1
ATOM 9159 N N . ALA A 1 1128 ? -31.596 11.543 25.068 1.00 89.44 1128 ALA A N 1
ATOM 9160 C CA . ALA A 1 1128 ? -32.977 11.907 24.756 1.00 89.44 1128 ALA A CA 1
ATOM 9161 C C . ALA A 1 1128 ? -33.978 11.173 25.665 1.00 89.44 1128 ALA A C 1
ATOM 9163 O O . ALA A 1 1128 ? -34.882 11.786 26.242 1.00 89.44 1128 ALA A O 1
ATOM 9164 N N . TYR A 1 1129 ? -33.780 9.866 25.868 1.00 89.31 1129 TYR A N 1
ATOM 9165 C CA . TYR A 1 1129 ? -34.641 9.071 26.733 1.00 89.31 1129 TYR A CA 1
ATOM 9166 C C . TYR A 1 1129 ? -34.575 9.534 28.192 1.00 89.31 1129 TYR A C 1
ATOM 9168 O O . TYR A 1 1129 ? -35.627 9.723 28.800 1.00 89.31 1129 TYR A O 1
ATOM 9176 N N . SER A 1 1130 ? -33.379 9.754 28.748 1.00 89.06 1130 SER A N 1
ATOM 9177 C CA . SER A 1 1130 ? -33.173 10.137 30.155 1.00 89.06 1130 SER A CA 1
ATOM 9178 C C . SER A 1 1130 ? -33.780 11.501 30.471 1.00 89.06 1130 SER A C 1
ATOM 9180 O O . SER A 1 1130 ? -34.513 11.629 31.455 1.00 89.06 1130 SER A O 1
ATOM 9182 N N . ILE A 1 1131 ? -33.568 12.484 29.593 1.00 90.75 1131 ILE A N 1
ATOM 9183 C CA . ILE A 1 1131 ? -34.117 13.839 29.727 1.00 90.75 1131 ILE A CA 1
ATOM 9184 C C . ILE A 1 1131 ? -35.655 13.830 29.642 1.00 90.75 1131 ILE A C 1
ATOM 9186 O O . ILE A 1 1131 ? -36.316 14.607 30.329 1.00 90.75 1131 ILE A O 1
ATOM 9190 N N . SER A 1 1132 ? -36.251 12.918 28.861 1.00 92.31 1132 SER A N 1
ATOM 9191 C CA . SER A 1 1132 ? -37.714 12.802 28.739 1.00 92.31 1132 SER A CA 1
ATOM 9192 C C . SER A 1 1132 ? -38.407 12.175 29.965 1.00 92.31 1132 SER A C 1
ATOM 9194 O O . SER A 1 1132 ? -39.629 12.287 30.116 1.00 92.31 1132 SER A O 1
ATOM 9196 N N . ARG A 1 1133 ? -37.677 11.493 30.866 1.00 91.12 1133 ARG A N 1
ATOM 9197 C CA . ARG A 1 1133 ? -38.304 10.705 31.952 1.00 91.12 1133 ARG A CA 1
ATOM 9198 C C . ARG A 1 1133 ? -39.036 11.551 32.996 1.00 91.12 1133 ARG A C 1
ATOM 9200 O O . ARG A 1 1133 ? -40.171 11.180 33.306 1.00 91.12 1133 ARG A O 1
ATOM 9207 N N . PRO A 1 1134 ? -38.481 12.666 33.517 1.00 93.12 1134 PRO A N 1
ATOM 9208 C CA . PRO A 1 1134 ? -39.208 13.553 34.427 1.00 93.12 1134 PRO A CA 1
ATOM 9209 C C . PRO A 1 1134 ? -40.547 14.015 33.853 1.00 93.12 1134 PRO A C 1
ATOM 9211 O O . PRO A 1 1134 ? -41.556 14.005 34.558 1.00 93.12 1134 PRO A O 1
ATOM 9214 N N . TYR A 1 1135 ? -40.587 14.335 32.555 1.00 93.69 1135 TYR A N 1
ATOM 9215 C CA . TYR A 1 1135 ? -41.808 14.740 31.865 1.00 93.69 1135 TYR A CA 1
ATOM 9216 C C . TYR A 1 1135 ? -42.865 13.630 31.907 1.00 93.69 1135 TYR A C 1
ATOM 9218 O O . TYR A 1 1135 ? -43.971 13.841 32.410 1.00 93.69 1135 TYR A O 1
ATOM 9226 N N . VAL A 1 1136 ? -42.509 12.420 31.467 1.00 92.12 1136 VAL A N 1
ATOM 9227 C CA . VAL A 1 1136 ? -43.420 11.263 31.446 1.00 92.12 1136 VAL A CA 1
ATOM 9228 C C . VAL A 1 1136 ? -43.890 10.890 32.855 1.00 92.12 1136 VAL A C 1
ATOM 9230 O O . VAL A 1 1136 ? -45.075 10.618 33.060 1.00 92.12 1136 VAL A O 1
ATOM 9233 N N . ALA A 1 1137 ? -42.978 10.890 33.831 1.00 91.38 1137 ALA A N 1
ATOM 9234 C CA . ALA A 1 1137 ? -43.296 10.594 35.223 1.00 91.38 1137 ALA A CA 1
ATOM 9235 C C . ALA A 1 1137 ? -44.244 11.645 35.815 1.00 91.38 1137 ALA A C 1
ATOM 9237 O O . ALA A 1 1137 ? -45.223 11.281 36.465 1.00 91.38 1137 ALA A O 1
ATOM 9238 N N . SER A 1 1138 ? -44.015 12.930 35.529 1.00 93.50 1138 SER A N 1
ATOM 9239 C CA . SER A 1 1138 ? -44.873 14.021 35.998 1.00 93.50 1138 SER A CA 1
ATOM 9240 C C . SER A 1 1138 ? -46.289 13.946 35.417 1.00 93.50 1138 SER A C 1
ATOM 9242 O O . SER A 1 1138 ? -47.259 14.090 36.159 1.00 93.50 1138 SER A O 1
ATOM 9244 N N . LEU A 1 1139 ? -46.435 13.620 34.125 1.00 92.06 1139 LEU A N 1
ATOM 9245 C CA . LEU A 1 1139 ? -47.742 13.418 33.491 1.00 92.06 1139 LEU A CA 1
ATOM 9246 C C . LEU A 1 1139 ? -48.509 12.259 34.126 1.00 92.06 1139 LEU A C 1
ATOM 9248 O O . LEU A 1 1139 ? -49.684 12.407 34.466 1.00 92.06 1139 LEU A O 1
ATOM 9252 N N . LYS A 1 1140 ? -47.837 11.116 34.305 1.00 90.94 1140 LYS A N 1
ATOM 9253 C CA . LYS A 1 1140 ? -48.433 9.932 34.927 1.00 90.94 1140 LYS A CA 1
ATOM 9254 C C . LYS A 1 1140 ? -48.858 10.225 36.366 1.00 90.94 1140 LYS A C 1
ATOM 9256 O O . LYS A 1 1140 ? -49.964 9.868 36.760 1.00 90.94 1140 LYS A O 1
ATOM 9261 N N . TYR A 1 1141 ? -48.010 10.911 37.128 1.00 90.12 1141 TYR A N 1
ATOM 9262 C CA . TYR A 1 1141 ? -48.312 11.311 38.496 1.00 90.12 1141 TYR A CA 1
ATOM 9263 C C . TYR A 1 1141 ? -49.546 12.224 38.561 1.00 90.12 1141 TYR A C 1
ATOM 9265 O O . TYR A 1 1141 ? -50.489 11.919 39.287 1.00 90.12 1141 TYR A O 1
ATOM 9273 N N . VAL A 1 1142 ? -49.602 13.287 37.748 1.00 88.75 1142 VAL A N 1
ATOM 9274 C CA . VAL A 1 1142 ? -50.753 14.210 37.705 1.00 88.75 1142 VAL A CA 1
ATOM 9275 C C . VAL A 1 1142 ? -52.038 13.495 37.271 1.00 88.75 1142 VAL A C 1
ATOM 9277 O O . VAL A 1 1142 ? -53.097 13.741 37.852 1.00 88.75 1142 VAL A O 1
ATOM 9280 N N . ALA A 1 1143 ? -51.968 12.591 36.289 1.00 88.25 1143 ALA A N 1
ATOM 9281 C CA . ALA A 1 1143 ? -53.112 11.786 35.862 1.00 88.25 1143 ALA A CA 1
ATOM 9282 C C . ALA A 1 1143 ? -53.618 10.866 36.989 1.00 88.25 1143 ALA A C 1
ATOM 9284 O O . ALA A 1 1143 ? -54.817 10.839 37.261 1.00 88.25 1143 ALA A O 1
ATOM 9285 N N . ASN A 1 1144 ? -52.710 10.192 37.701 1.00 87.38 1144 ASN A N 1
ATOM 9286 C CA . ASN A 1 1144 ? -53.048 9.317 38.826 1.00 87.38 1144 ASN A CA 1
ATOM 9287 C C . ASN A 1 1144 ? -53.678 10.084 39.996 1.00 87.38 1144 ASN A C 1
ATOM 9289 O O . ASN A 1 1144 ? -54.641 9.605 40.596 1.00 87.38 1144 ASN A O 1
ATOM 9293 N N . VAL A 1 1145 ? -53.177 11.287 40.301 1.00 84.50 1145 VAL A N 1
ATOM 9294 C CA . VAL A 1 1145 ? -53.775 12.166 41.319 1.00 84.50 1145 VAL A CA 1
ATOM 9295 C C . VAL A 1 1145 ? -55.196 12.572 40.912 1.00 84.50 1145 VAL A C 1
ATOM 9297 O O . VAL A 1 1145 ? -56.106 12.496 41.737 1.00 84.50 1145 VAL A O 1
ATOM 9300 N N . ARG A 1 1146 ? -55.416 12.936 39.638 1.00 83.75 1146 ARG A N 1
ATOM 9301 C CA . ARG A 1 1146 ? -56.755 13.275 39.116 1.00 83.75 1146 ARG A CA 1
ATOM 9302 C C . ARG A 1 1146 ? -57.721 12.091 39.154 1.00 83.75 1146 ARG A C 1
ATOM 9304 O O . ARG A 1 1146 ? -58.888 12.288 39.462 1.00 83.75 1146 ARG A O 1
ATOM 9311 N N . GLN A 1 1147 ? -57.248 10.882 38.849 1.00 83.69 1147 GLN A N 1
ATOM 9312 C CA . GLN A 1 1147 ? -58.090 9.686 38.803 1.00 83.69 1147 GLN A CA 1
ATOM 9313 C C . GLN A 1 1147 ? -58.506 9.198 40.199 1.00 83.69 1147 GLN A C 1
ATOM 9315 O O . GLN A 1 1147 ? -59.613 8.694 40.365 1.00 83.69 1147 GLN A O 1
ATOM 9320 N N . ARG A 1 1148 ? -57.637 9.329 41.210 1.00 76.19 1148 ARG A N 1
ATOM 9321 C CA . ARG A 1 1148 ? -57.904 8.806 42.561 1.00 76.19 1148 ARG A CA 1
ATOM 9322 C C . ARG A 1 1148 ? -58.788 9.694 43.430 1.00 76.19 1148 ARG A C 1
ATOM 9324 O O . ARG A 1 1148 ? -59.364 9.193 44.390 1.00 76.19 1148 ARG A O 1
ATOM 9331 N N . GLN A 1 1149 ? -58.904 10.985 43.131 1.00 72.25 1149 GLN A N 1
ATOM 9332 C CA . GLN A 1 1149 ? -59.730 11.894 43.922 1.00 72.25 1149 GLN A CA 1
ATOM 9333 C C . GLN A 1 1149 ? -61.052 12.206 43.211 1.00 72.25 1149 GLN A C 1
ATOM 9335 O O . GLN A 1 1149 ? -61.134 13.089 42.364 1.00 72.25 1149 GLN A O 1
ATOM 9340 N N . THR A 1 1150 ? -62.113 11.492 43.595 1.00 61.53 1150 THR A N 1
ATOM 9341 C CA . THR A 1 1150 ? -63.478 11.647 43.052 1.00 61.53 1150 THR A CA 1
ATOM 9342 C C . THR A 1 1150 ? -64.193 12.925 43.522 1.00 61.53 1150 THR A C 1
ATOM 9344 O O . THR A 1 1150 ? -65.137 13.369 42.873 1.00 61.53 1150 THR A O 1
ATOM 9347 N N . LYS A 1 1151 ? -63.717 13.569 44.602 1.00 67.25 1151 LYS A N 1
ATOM 9348 C CA . LYS A 1 1151 ? -64.105 14.922 45.057 1.00 67.25 1151 LYS A CA 1
ATOM 9349 C C . LYS A 1 1151 ? -62.855 15.787 45.273 1.00 67.25 1151 LYS A C 1
ATOM 9351 O O . LYS A 1 1151 ? -62.415 15.981 46.401 1.00 67.25 1151 LYS A O 1
ATOM 9356 N N . LEU A 1 1152 ? -62.254 16.274 44.188 1.00 67.00 1152 LEU A N 1
ATOM 9357 C CA . LEU A 1 1152 ? -61.149 17.236 44.264 1.00 67.00 1152 LEU A CA 1
ATOM 9358 C C . LEU A 1 1152 ? -61.657 18.582 44.805 1.00 67.00 1152 LEU A C 1
ATOM 9360 O O . LEU A 1 1152 ? -62.571 19.177 44.231 1.00 67.00 1152 LEU A O 1
ATOM 9364 N N . ASP A 1 1153 ? -61.038 19.084 45.873 1.00 76.19 1153 ASP A N 1
ATOM 9365 C CA . ASP A 1 1153 ? -61.255 20.454 46.347 1.00 76.19 1153 ASP A CA 1
ATOM 9366 C C . ASP A 1 1153 ? -60.952 21.466 45.218 1.00 76.19 1153 ASP A C 1
ATOM 9368 O O . ASP A 1 1153 ? -59.998 21.295 44.452 1.00 76.19 1153 ASP A O 1
ATOM 9372 N N . LYS A 1 1154 ? -61.745 22.543 45.103 1.00 81.75 1154 LYS A N 1
ATOM 9373 C CA . LYS A 1 1154 ? -61.564 23.600 44.088 1.00 81.75 1154 LYS A CA 1
ATOM 9374 C C . LYS A 1 1154 ? -60.153 24.186 44.141 1.00 81.75 1154 LYS A C 1
ATOM 9376 O O . LYS A 1 1154 ? -59.594 24.512 43.089 1.00 81.75 1154 LYS A O 1
ATOM 9381 N N . TRP A 1 1155 ? -59.579 24.311 45.340 1.00 84.44 1155 TRP A N 1
ATOM 9382 C CA . TRP A 1 1155 ? -58.197 24.755 45.519 1.00 84.44 1155 TRP A CA 1
ATOM 9383 C C . TRP A 1 1155 ? -57.203 23.769 44.888 1.00 84.44 1155 TRP A C 1
ATOM 9385 O O . TRP A 1 1155 ? -56.350 24.175 44.099 1.00 84.44 1155 TRP A O 1
ATOM 9395 N N . LEU A 1 1156 ? -57.371 22.468 45.131 1.00 79.62 1156 LEU A N 1
ATOM 9396 C CA . LEU A 1 1156 ? -56.494 21.428 44.596 1.00 79.62 1156 LEU A CA 1
ATOM 9397 C C . LEU A 1 1156 ? -56.624 21.276 43.073 1.00 79.62 1156 LEU A C 1
ATOM 9399 O O . LEU A 1 1156 ? -55.621 21.088 42.387 1.00 79.62 1156 LEU A O 1
ATOM 9403 N N . VAL A 1 1157 ? -57.823 21.451 42.505 1.00 80.50 1157 VAL A N 1
ATOM 9404 C CA . VAL A 1 1157 ? -58.008 21.527 41.043 1.00 80.50 1157 VAL A CA 1
ATOM 9405 C C . VAL A 1 1157 ? -57.230 22.705 40.453 1.00 80.50 1157 VAL A C 1
ATOM 9407 O O . VAL A 1 1157 ? -56.574 22.551 39.421 1.00 80.50 1157 VAL A O 1
ATOM 9410 N N . ARG A 1 1158 ? -57.272 23.884 41.093 1.00 83.25 1158 ARG A N 1
ATOM 9411 C CA . ARG A 1 1158 ? -56.479 25.051 40.664 1.00 83.25 1158 ARG A CA 1
ATOM 9412 C C . ARG A 1 1158 ? -54.981 24.785 40.802 1.00 83.25 1158 ARG A C 1
ATOM 9414 O O . ARG A 1 1158 ? -54.233 25.098 39.879 1.00 83.25 1158 ARG A O 1
ATOM 9421 N N . PHE A 1 1159 ? -54.552 24.141 41.886 1.00 84.06 1159 PHE A N 1
ATOM 9422 C CA . PHE A 1 1159 ? -53.157 23.761 42.082 1.00 84.06 1159 PHE A CA 1
ATOM 9423 C C . PHE A 1 1159 ? -52.674 22.784 41.000 1.00 84.06 1159 PHE A C 1
ATOM 9425 O O . PHE A 1 1159 ? -51.676 23.060 40.340 1.00 84.06 1159 PHE A O 1
ATOM 9432 N N . LEU A 1 1160 ? -53.413 21.705 40.724 1.00 82.25 1160 LEU A N 1
ATOM 9433 C CA . LEU A 1 1160 ? -53.076 20.734 39.675 1.00 82.25 1160 LEU A CA 1
ATOM 9434 C C . LEU A 1 1160 ? -53.137 21.330 38.261 1.00 82.25 1160 LEU A C 1
ATOM 9436 O O . LEU A 1 1160 ? -52.458 20.832 37.366 1.00 82.25 1160 LEU A O 1
ATOM 9440 N N . LYS A 1 1161 ? -53.931 22.387 38.038 1.00 81.62 1161 LYS A N 1
ATOM 9441 C CA . LYS A 1 1161 ? -53.868 23.194 36.807 1.00 81.62 1161 LYS A CA 1
ATOM 9442 C C . LYS A 1 1161 ? -52.599 24.054 36.743 1.00 81.62 1161 LYS A C 1
ATOM 9444 O O . LYS A 1 1161 ? -52.099 24.286 35.650 1.00 81.62 1161 LYS A O 1
ATOM 9449 N N . SER A 1 1162 ? -52.063 24.485 37.888 1.00 83.12 1162 SER A N 1
ATOM 9450 C CA . SER A 1 1162 ? -50.788 25.217 37.986 1.00 83.12 1162 SER A CA 1
ATOM 9451 C C . SER A 1 1162 ? -49.542 24.317 37.904 1.00 83.12 1162 SER A C 1
ATOM 9453 O O . SER A 1 1162 ? -48.436 24.808 37.669 1.00 83.12 1162 SER A O 1
ATOM 9455 N N . CYS A 1 1163 ? -49.696 23.001 38.088 1.00 81.12 1163 CYS A N 1
ATOM 9456 C CA . CYS A 1 1163 ? -48.629 22.014 37.933 1.00 81.12 1163 CYS A CA 1
ATOM 9457 C C . CYS A 1 1163 ? -48.277 21.828 36.454 1.00 81.12 1163 CYS A C 1
ATOM 9459 O O . CYS A 1 1163 ? -48.782 20.927 35.784 1.00 81.12 1163 CYS A O 1
ATOM 9461 N N . ILE A 1 1164 ? -47.380 22.672 35.947 1.00 83.44 1164 ILE A N 1
ATOM 9462 C CA . ILE A 1 1164 ? -46.782 22.472 34.626 1.00 83.44 1164 ILE A CA 1
ATOM 9463 C C . ILE A 1 1164 ? -46.003 21.139 34.657 1.00 83.44 1164 ILE A C 1
ATOM 9465 O O . ILE A 1 1164 ? -45.253 20.901 35.617 1.00 83.44 1164 ILE A O 1
ATOM 9469 N N . PRO A 1 1165 ? -46.190 20.252 33.657 1.00 87.25 1165 PRO A N 1
ATOM 9470 C CA . PRO A 1 1165 ? -45.367 19.059 33.494 1.00 87.25 1165 PRO A CA 1
ATOM 9471 C C . PRO A 1 1165 ? -43.886 19.428 33.432 1.00 87.25 1165 PRO A C 1
ATOM 9473 O O . PRO A 1 1165 ? -43.532 20.474 32.888 1.00 87.25 1165 PRO A O 1
ATOM 9476 N N . LEU A 1 1166 ? -43.021 18.563 33.955 1.00 91.75 1166 LEU A N 1
ATOM 9477 C CA . LEU A 1 1166 ? -41.580 18.811 34.014 1.00 91.75 1166 LEU A CA 1
ATOM 9478 C C . LEU A 1 1166 ? -40.954 18.676 32.622 1.00 91.75 1166 LEU A C 1
ATOM 9480 O O . LEU A 1 1166 ? -40.454 17.617 32.258 1.00 91.75 1166 LEU A O 1
ATOM 9484 N N . LYS A 1 1167 ? -41.038 19.736 31.818 1.00 90.88 1167 LYS A N 1
ATOM 9485 C CA . LYS A 1 1167 ? -40.480 19.788 30.465 1.00 90.88 1167 LYS A CA 1
ATOM 9486 C C . LYS A 1 1167 ? -39.019 20.216 30.516 1.00 90.88 1167 LYS A C 1
ATOM 9488 O O . LYS A 1 1167 ? -38.668 21.139 31.244 1.00 90.88 1167 LYS A O 1
ATOM 9493 N N . PHE A 1 1168 ? -38.191 19.582 29.696 1.00 90.44 1168 PHE A N 1
ATOM 9494 C CA . PHE A 1 1168 ? -36.846 20.061 29.405 1.00 90.44 1168 PHE A CA 1
ATOM 9495 C C . PHE A 1 1168 ? -36.850 20.673 27.995 1.00 90.44 1168 PHE A C 1
ATOM 9497 O O . PHE A 1 1168 ? -37.181 19.958 27.043 1.00 90.44 1168 PHE A O 1
ATOM 9504 N N . PRO A 1 1169 ? -36.567 21.975 27.838 1.00 88.75 1169 PRO A N 1
ATOM 9505 C CA . PRO A 1 1169 ? -36.691 22.654 26.553 1.00 88.75 1169 PRO A CA 1
ATOM 9506 C C . PRO A 1 1169 ? -35.547 22.292 25.589 1.00 88.75 1169 PRO A C 1
ATOM 9508 O O . PRO A 1 1169 ? -34.383 22.271 25.979 1.00 88.75 1169 PRO A O 1
ATOM 9511 N N . LEU A 1 1170 ? -35.878 22.097 24.308 1.00 81.25 1170 LEU A N 1
ATOM 9512 C CA . LEU A 1 1170 ? -34.924 22.078 23.181 1.00 81.25 1170 LEU A CA 1
ATOM 9513 C C . LEU A 1 1170 ? -34.517 23.513 22.773 1.00 81.25 1170 LEU A C 1
ATOM 9515 O O . LEU A 1 1170 ? -33.459 23.763 22.193 1.00 81.25 1170 LEU A O 1
ATOM 9519 N N . GLY A 1 1171 ? -35.348 24.488 23.161 1.00 71.69 1171 GLY A N 1
ATOM 9520 C CA . GLY A 1 1171 ? -35.122 25.929 23.046 1.00 71.69 1171 GLY A CA 1
ATOM 9521 C C . GLY A 1 1171 ? -35.552 26.556 21.716 1.00 71.69 1171 GLY A C 1
ATOM 9522 O O . GLY A 1 1171 ? -35.286 27.733 21.495 1.00 71.69 1171 GLY A O 1
ATOM 9523 N N . ASP A 1 1172 ? -36.198 25.792 20.847 1.00 75.19 1172 ASP A N 1
ATOM 9524 C CA . ASP A 1 1172 ? -37.007 26.204 19.689 1.00 75.19 1172 ASP A CA 1
ATOM 9525 C C . ASP A 1 1172 ? -38.513 26.287 20.033 1.00 75.19 1172 ASP A C 1
ATOM 9527 O O . ASP A 1 1172 ? -39.356 26.451 19.159 1.00 75.19 1172 ASP A O 1
ATOM 9531 N N . GLY A 1 1173 ? -38.858 26.152 21.317 1.00 78.31 1173 GLY A N 1
ATOM 9532 C CA . GLY A 1 1173 ? -40.235 26.013 21.796 1.00 78.31 1173 GLY A CA 1
ATOM 9533 C C . GLY A 1 1173 ? -40.680 24.557 21.981 1.00 78.31 1173 GLY A C 1
ATOM 9534 O O . GLY A 1 1173 ? -41.662 24.321 22.688 1.00 78.31 1173 GLY A O 1
ATOM 9535 N N . ASN A 1 1174 ? -39.930 23.583 21.452 1.00 87.56 1174 ASN A N 1
ATOM 9536 C CA . ASN A 1 1174 ? -40.161 22.158 21.681 1.00 87.56 1174 ASN A CA 1
ATOM 9537 C C . ASN A 1 1174 ? -39.473 21.667 22.969 1.00 87.56 1174 ASN A C 1
ATOM 9539 O O . ASN A 1 1174 ? -38.680 22.371 23.608 1.00 87.56 1174 ASN A O 1
ATOM 9543 N N . PHE A 1 1175 ? -39.805 20.444 23.385 1.00 89.94 1175 PHE A N 1
ATOM 9544 C CA . PHE A 1 1175 ? -39.273 19.791 24.583 1.00 89.94 1175 PHE A CA 1
ATOM 9545 C C . PHE A 1 1175 ? -38.958 18.318 24.311 1.00 89.94 1175 PHE A C 1
ATOM 9547 O O . PHE A 1 1175 ? -39.522 17.724 23.398 1.00 89.94 1175 PHE A O 1
ATOM 9554 N N . PHE A 1 1176 ? -38.085 17.724 25.125 1.00 90.38 1176 PHE A N 1
ATOM 9555 C CA . PHE A 1 1176 ? -37.753 16.303 25.006 1.00 90.38 1176 PHE A CA 1
ATOM 9556 C C . PHE A 1 1176 ? -38.916 15.407 25.446 1.00 90.38 1176 PHE A C 1
ATOM 9558 O O . PHE A 1 1176 ? -39.394 15.481 26.582 1.00 90.38 1176 PHE A O 1
ATOM 9565 N N . ASP A 1 1177 ? -39.319 14.512 24.555 1.00 91.00 1177 ASP A N 1
ATOM 9566 C CA . ASP A 1 1177 ? -40.313 13.466 24.771 1.00 91.00 1177 ASP A CA 1
ATOM 9567 C C . ASP A 1 1177 ? -39.755 12.074 24.410 1.00 91.00 1177 ASP A C 1
ATOM 9569 O O . ASP A 1 1177 ? -38.569 11.909 24.119 1.00 91.00 1177 ASP A O 1
ATOM 9573 N N . LYS A 1 1178 ? -40.603 11.037 24.451 1.00 88.12 1178 LYS A N 1
ATOM 9574 C CA . LYS A 1 1178 ? -40.175 9.656 24.158 1.00 88.12 1178 LYS A CA 1
ATOM 9575 C C . LYS A 1 1178 ? -39.766 9.439 22.698 1.00 88.12 1178 LYS A C 1
ATOM 9577 O O . LYS A 1 1178 ? -39.041 8.489 22.423 1.00 88.12 1178 LYS A O 1
ATOM 9582 N N . THR A 1 1179 ? -40.263 10.262 21.780 1.00 90.31 1179 THR A N 1
ATOM 9583 C CA . THR A 1 1179 ? -40.043 10.141 20.333 1.00 90.31 1179 THR A CA 1
ATOM 9584 C C . THR A 1 1179 ? -38.858 10.964 19.846 1.00 90.31 1179 THR A C 1
ATOM 9586 O O . THR A 1 1179 ? -38.322 10.675 18.781 1.00 90.31 1179 THR A O 1
ATOM 9589 N N . THR A 1 1180 ? -38.391 11.927 20.641 1.00 91.19 1180 THR A N 1
ATOM 9590 C CA . THR A 1 1180 ? -37.320 12.862 20.269 1.00 91.19 1180 THR A CA 1
ATOM 9591 C C . THR A 1 1180 ? -36.047 12.145 19.804 1.00 91.19 1180 THR A C 1
ATOM 9593 O O . THR A 1 1180 ? -35.456 12.550 18.811 1.00 91.19 1180 THR A O 1
ATOM 9596 N N . GLY A 1 1181 ? -35.649 11.042 20.451 1.00 89.50 1181 GLY A N 1
ATOM 9597 C CA . GLY A 1 1181 ? -34.473 10.263 20.030 1.00 89.50 1181 GLY A CA 1
ATOM 9598 C C . GLY A 1 1181 ? -34.604 9.651 18.627 1.00 89.50 1181 GLY A C 1
ATOM 9599 O O . GLY A 1 1181 ? -33.652 9.681 17.850 1.00 89.50 1181 GLY A O 1
ATOM 9600 N N . LEU A 1 1182 ? -35.798 9.164 18.269 1.00 88.81 1182 LEU A N 1
ATOM 9601 C CA . LEU A 1 1182 ? -36.076 8.627 16.931 1.00 88.81 1182 LEU A CA 1
ATOM 9602 C C . LEU A 1 1182 ? -36.090 9.737 15.878 1.00 88.81 1182 LEU A C 1
ATOM 9604 O O . LEU A 1 1182 ? -35.507 9.562 14.817 1.00 88.81 1182 LEU A O 1
ATOM 9608 N N . VAL A 1 1183 ? -36.689 10.889 16.196 1.00 92.88 1183 VAL A N 1
ATOM 9609 C CA . VAL A 1 1183 ? -36.707 12.058 15.299 1.00 92.88 1183 VAL A CA 1
ATOM 9610 C C . VAL A 1 1183 ? -35.287 12.553 15.021 1.00 92.88 1183 VAL A C 1
ATOM 9612 O O . VAL A 1 1183 ? -34.939 12.813 13.876 1.00 92.88 1183 VAL A O 1
ATOM 9615 N N . ILE A 1 1184 ? -34.437 12.634 16.049 1.00 91.75 1184 ILE A N 1
ATOM 9616 C CA . ILE A 1 1184 ? -33.025 13.011 15.888 1.00 91.75 1184 ILE A CA 1
ATOM 9617 C C . ILE A 1 1184 ? -32.293 12.019 14.975 1.00 91.75 1184 ILE A C 1
ATOM 9619 O O . ILE A 1 1184 ? -31.538 12.429 14.097 1.00 91.75 1184 ILE A O 1
ATOM 9623 N N . THR A 1 1185 ? -32.540 10.723 15.156 1.00 90.31 1185 THR A N 1
ATOM 9624 C CA . THR A 1 1185 ? -31.915 9.664 14.350 1.00 90.31 1185 THR A CA 1
ATOM 9625 C C . THR A 1 1185 ? -32.348 9.734 12.891 1.00 90.31 1185 THR A C 1
ATOM 9627 O O . THR A 1 1185 ? -31.506 9.623 12.007 1.00 90.31 1185 THR A O 1
ATOM 9630 N N . ASP A 1 1186 ? -33.636 9.964 12.636 1.00 92.00 1186 ASP A N 1
ATOM 9631 C CA . ASP A 1 1186 ? -34.176 10.151 11.288 1.00 92.00 1186 ASP A CA 1
ATOM 9632 C C . ASP A 1 1186 ? -33.501 11.336 10.578 1.00 92.00 1186 ASP A C 1
ATOM 9634 O O . ASP A 1 1186 ? -33.024 11.205 9.451 1.00 92.00 1186 ASP A O 1
ATOM 9638 N N . VAL A 1 1187 ? -33.323 12.459 11.287 1.00 94.25 1187 VAL A N 1
ATOM 9639 C CA . VAL A 1 1187 ? -32.569 13.615 10.778 1.00 94.25 1187 VAL A CA 1
ATOM 9640 C C . VAL A 1 1187 ? -31.114 13.245 10.480 1.00 94.25 1187 VAL A C 1
ATOM 9642 O O . VAL A 1 1187 ? -30.612 13.594 9.412 1.00 94.25 1187 VAL A O 1
ATOM 9645 N N . CYS A 1 1188 ? -30.428 12.528 11.376 1.00 94.50 1188 CYS A N 1
ATOM 9646 C CA . CYS A 1 1188 ? -29.053 12.081 11.139 1.00 94.50 1188 CYS A CA 1
ATOM 9647 C C . CYS A 1 1188 ? -28.952 11.201 9.884 1.00 94.50 1188 CYS A C 1
ATOM 9649 O O . CYS A 1 1188 ? -28.114 11.461 9.022 1.00 94.50 1188 CYS A O 1
ATOM 9651 N N . VAL A 1 1189 ? -29.833 10.210 9.732 1.00 91.25 1189 VAL A N 1
ATOM 9652 C CA . VAL A 1 1189 ? -29.857 9.327 8.557 1.00 91.25 1189 VAL A CA 1
ATOM 9653 C C . VAL A 1 1189 ? -30.142 10.119 7.279 1.00 91.25 1189 VAL A C 1
ATOM 9655 O O . VAL A 1 1189 ? -29.425 9.951 6.294 1.00 91.25 1189 VAL A O 1
ATOM 9658 N N . ALA A 1 1190 ? -31.116 11.032 7.292 1.00 92.75 1190 ALA A N 1
ATOM 9659 C CA . ALA A 1 1190 ? -31.435 11.875 6.140 1.00 92.75 1190 ALA A CA 1
ATOM 9660 C C . ALA A 1 1190 ? -30.241 12.743 5.698 1.00 92.75 1190 ALA A C 1
ATOM 9662 O O . ALA A 1 1190 ? -29.981 12.887 4.499 1.00 92.75 1190 ALA A O 1
ATOM 9663 N N . GLN A 1 1191 ? -29.474 13.286 6.648 1.00 93.31 1191 GLN A N 1
ATOM 9664 C CA . GLN A 1 1191 ? -28.264 14.057 6.346 1.00 93.31 1191 GLN A CA 1
ATOM 9665 C C . GLN A 1 1191 ? -27.130 13.176 5.808 1.00 93.31 1191 GLN A C 1
ATOM 9667 O O . GLN A 1 1191 ? -26.457 13.577 4.861 1.00 93.31 1191 GLN A O 1
ATOM 9672 N N . VAL A 1 1192 ? -26.947 11.960 6.336 1.00 91.31 1192 VAL A N 1
ATOM 9673 C CA . VAL A 1 1192 ? -25.985 10.989 5.779 1.00 91.31 1192 VAL A CA 1
ATOM 9674 C C . VAL A 1 1192 ? -26.343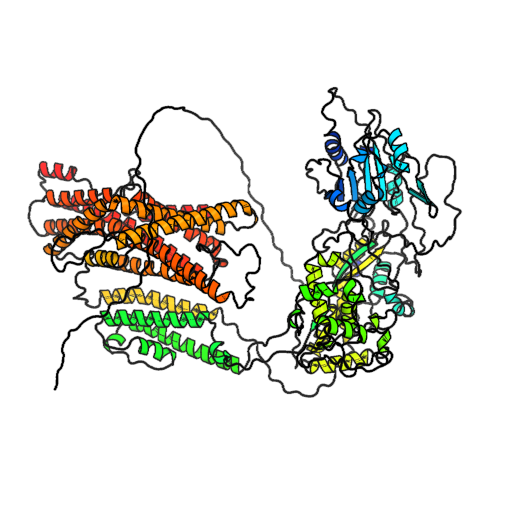 10.645 4.335 1.00 91.31 1192 VAL A C 1
ATOM 9676 O O . VAL A 1 1192 ? -25.473 10.679 3.470 1.00 91.31 1192 VAL A O 1
ATOM 9679 N N . VAL A 1 1193 ? -27.619 10.362 4.054 1.00 89.12 1193 VAL A N 1
ATOM 9680 C CA . VAL A 1 1193 ? -28.098 10.093 2.689 1.00 89.12 1193 VAL A CA 1
ATOM 9681 C C . VAL A 1 1193 ? -27.838 11.292 1.780 1.00 89.12 1193 VAL A C 1
ATOM 9683 O O . VAL A 1 1193 ? -27.337 11.115 0.676 1.00 89.12 1193 VAL A O 1
ATOM 9686 N N . THR A 1 1194 ? -28.102 12.511 2.255 1.00 91.19 1194 THR A N 1
ATOM 9687 C CA . THR A 1 1194 ? -27.828 13.740 1.494 1.00 91.19 1194 THR A CA 1
ATOM 9688 C C . THR A 1 1194 ? -26.340 13.873 1.162 1.00 91.19 1194 THR A C 1
ATOM 9690 O O . THR A 1 1194 ? -26.003 14.120 0.011 1.00 91.19 1194 THR A O 1
ATOM 9693 N N . LEU A 1 1195 ? -25.445 13.640 2.128 1.00 85.50 1195 LEU A N 1
ATOM 9694 C CA . LEU A 1 1195 ? -23.994 13.673 1.904 1.00 85.50 1195 LEU A CA 1
ATOM 9695 C C . LEU A 1 1195 ? -23.500 12.572 0.960 1.00 85.50 1195 LEU A C 1
ATOM 9697 O O . LEU A 1 1195 ? -22.532 12.794 0.249 1.00 85.50 1195 LEU A O 1
ATOM 9701 N N . LEU A 1 1196 ? -24.132 11.395 0.953 1.00 82.75 1196 LEU A N 1
ATOM 9702 C CA . LEU A 1 1196 ? -23.790 10.305 0.029 1.00 82.75 1196 LEU A CA 1
ATOM 9703 C C . LEU A 1 1196 ? -24.268 10.563 -1.409 1.00 82.75 1196 LEU A C 1
ATOM 9705 O O . LEU A 1 1196 ? -23.741 9.951 -2.335 1.00 82.75 1196 LEU A O 1
ATOM 9709 N N . LEU A 1 1197 ? -25.284 11.413 -1.588 1.00 82.75 1197 LEU A N 1
ATOM 9710 C CA . LEU A 1 1197 ? -25.808 11.810 -2.898 1.00 82.75 1197 LEU A CA 1
ATOM 9711 C C . LEU A 1 1197 ? -25.049 12.995 -3.518 1.00 82.75 1197 LEU A C 1
ATOM 9713 O O . LEU A 1 1197 ? -25.164 13.199 -4.727 1.00 82.75 1197 LEU A O 1
ATOM 9717 N N . MET A 1 1198 ? -24.323 13.773 -2.706 1.00 76.69 1198 MET A N 1
ATOM 9718 C CA . MET A 1 1198 ? -23.438 14.865 -3.143 1.00 76.69 1198 MET A CA 1
ATOM 9719 C C . MET A 1 1198 ? -22.072 14.336 -3.573 1.00 76.69 1198 MET A C 1
ATOM 9721 O O . MET A 1 1198 ? -21.533 14.892 -4.557 1.00 76.69 1198 MET A O 1
#